Protein 9IYW (pdb70)

Foldseek 3Di:
DFQKKFFLFKFKQFQQQHTLVRVCVCQQVVAASKDAPDPVALLRIFRAGPDLFKAQCVQLVHDLQLSFLAQSLLRQLLQQLQQGLLQQLHALQVQAPAAEEEFAFDADQQQLVVVVVPDDPSNVLRRDPQSSFVVNCVSSNHDHHTGYDYLWQCRQQVSVQVQSVCQRVVSGQKYKGFYWFHDGHVVVSVVCVVVPQRDNNQALLFQAASLRHWHEIGIMMITMMHRPVVCVVVVTRGLWMFLFKDKDFQPPDPDQQQEHLVGLLVRLQVGCVSSVHALLQAAEEAELGGSHPRHNLSSLQSCLVGNQVVHPAAREYAYCCRRGIRNTSRRQVSSVSLVSSCLNVQKDGAHPSHDHGHPSRPRVSSRHHHRHHIDHTDRNLHKYKYWIAHSSGMIMITIMGHDPAWFQKAKQKFAAADLLLRLVRLVQLLVCCPDPQVVVDASLQNRLSNQRSYDLYQFMFIQMDRDSVRSSVVSNVSNCLEEEEQEDFVLADAQQCVLVLVGPVLLVVLLCVLQVLLLVLCLVPNLDPPDSDTLNCLRRPDPPDPSVVVCQQLLSVLSVSLSQLRSVQRRCVLQVHHHLEYEYFQSRNLSRQDVQPFFDSNLSSLLSNLLRSLQSVQDAQKWKKKWQAAQVVLCVVVVVDQKAWAAGLARGITMMIGGNVVSVVSQCVRVVVVIDMGIRPHRHRWQACSCVVCLVVSLVSLVPGATAFGPHWYQAQLVLETDGSVQSGHSVNSSNSRHHHRNLLSVLVRVVVVPNPEYEYRGAACPSQVSNVSSVYQYCAHVDRRVVSNCVRVSVCSSNPRPTSSSSSRPPDPHDNGRGRGRSRDMDGRHDPD

InterPro domains:
  IPR001227 Acyl transferase domain superfamily [G3DSA:3.40.366.10] (563-873)
  IPR001227 Acyl transferase domain superfamily [G3DSA:3.40.366.10] (1563-1871)
  IPR001227 Acyl transferase domain superfamily [G3DSA:3.40.366.10] (3069-3371)
  IPR001227 Acyl transferase domain superfamily [G3DSA:3.40.366.10] (4628-4938)
  IPR001227 Acyl transferase domain superfamily [G3DSA:3.40.366.10] (6189-6496)
  IPR006162 Phosphopantetheine attachment site [PS00012] (975-990)
  IPR006162 Phosphopantetheine attachment site [PS00012] (2472-2487)
  IPR006162 Phosphopantetheine attachment site [PS00012] (5591-5606)
  IPR006162 Phosphopantetheine attachment site [PS00012] (7355-7370)
  IPR009081 Phosphopantetheine binding ACP domain [PF00550] (949-1016)
  IPR009081 Phosphopantetheine binding ACP domain [PF00550] (2447-2513)
  IPR009081 Phosphopantetheine binding ACP domain [PF00550] (3993-4059)
  IPR009081 Phosphopantetheine binding ACP domain [PF00550] (5566-5632)
  IPR009081 Phosphopantetheine binding ACP domain [PF00550] (7330-7396)
  IPR009081 Phosphopantetheine binding ACP domain [PS50075] (945-1020)
  IPR009081 Phosphopantetheine binding ACP domain [PS50075] (2442-2517)
  IPR009081 Phosphopantetheine binding ACP domain [PS50075] (3988-4063)
  IPR009081 Phosphopantetheine binding ACP domain [PS50075] (5561-5636)
  IPR009081 Phosphopantetheine binding ACP domain [PS50075] (7325-7400)
  IPR013968 Polyketide synthase-like, ketoreductase domain [PF08659] (2160-2337)

Solvent-accessible surface area: 31898 Å² total; per-residue (Å²): 117,25,51,45,0,0,0,0,0,13,3,0,22,3,0,110,1,56,13,50,110,69,0,14,108,13,0,43,107,24,35,46,1,18,49,122,57,40,110,102,76,34,34,157,62,0,1,22,13,117,128,14,12,29,1,14,5,57,12,39,69,18,54,94,189,40,0,24,8,0,8,3,2,1,5,13,1,5,6,0,3,33,18,0,0,2,17,1,12,30,33,3,75,95,16,162,89,42,23,0,0,1,3,0,0,0,32,34,48,4,0,5,50,23,62,174,166,147,135,61,149,37,8,147,55,0,18,99,61,35,32,0,0,54,25,1,11,187,57,14,25,13,133,9,32,34,78,37,26,78,34,18,22,0,0,0,0,9,0,0,30,56,0,0,50,0,4,42,158,61,84,3,56,5,0,0,0,0,0,0,2,3,10,27,4,68,39,14,19,143,112,21,46,93,140,58,19,18,0,86,71,0,39,0,13,1,0,0,49,114,1,36,6,22,1,16,0,0,0,0,0,1,0,0,0,9,12,28,166,92,0,99,88,73,60,23,63,12,13,0,6,0,39,0,4,5,47,40,74,11,48,141,29,135,80,144,50,24,38,19,88,182,11,4,38,66,4,6,66,129,0,9,175,76,13,61,17,69,35,57,74,0,8,0,0,2,3,19,0,13,0,34,133,90,17,2,23,34,6,0,32,1,3,3,50,29,0,1,107,41,28,125,73,63,0,9,0,0,0,3,8,0,0,1,1,4,1,18,0,0,3,2,1,1,4,0,0,0,0,2,21,0,1,106,108,117,74,12,0,13,4,28,33,30,75,77,68,9,118,98,5,72,28,143,90,26,30,5,97,3,4,91,96,34,29,108,19,80,89,97,107,1,9,0,0,0,5,0,19,8,114,44,1,28,2,0,0,0,0,0,8,11,40,120,137,29,26,88,23,7,1,0,3,6,7,0,97,37,68,83,1,19,96,51,28,0,26,102,7,0,58,44,0,52,32,115,36,0,125,158,12,35,34,15,14,0,1,56,0,12,7,35,3,27,28,53,14,99,96,44,17,36,13,39,2,78,64,28,98,82,0,8,59,40,0,110,68,52,30,122,150,10,0,0,3,0,0,6,48,59,8,26,96,30,11,0,0,128,74,0,55,69,36,17,110,61,0,16,129,11,0,53,112,3,4,42,52,0,37,71,43,2,29,79,99,46,12,16,176,72,31,87,39,25,0,77,98,1,0,22,22,60,155,62,49,108,56,11,115,28,3,64,92,3,0,0,2,0,0,0,0,2,0,0,1,4,0,0,14,91,2,4,72,40,11,11,1,116,7,49,8,0,2,1,26,9,2,0,0,0,0,0,0,16,6,0,16,1,3,65,33,43,15,0,0,107,0,0,8,8,2,0,70,22,2,41,86,22,108,99,43,14,1,14,3,21,2,40,0,28,58,128,55,0,41,57,39,31,90,70,144,132,38,16,32,1,5,11,12,1,99,114,23,0,9,0,0,0,22,85,121,24,0,64,103,5,5,106,71,3,49,69,107,66,49,177,50,152,112,35,206,45,56,12,1,13,10,0,33,62,0,75,92,5,36,131,64,0,12,124,38,0,166,67,21,86,29,85,59,34,184,36,55,1,0,0,2,13,58,2,18,72,10,62,52,102,54,0,32,52,38,115,7,1,23,89,3,0,66,68,22,2,57,2,18,64,1,12,41,126,0,52,75,60,42,11,71,25,18,3,1,0,0,9,14,22,74,6,3,66,23,7,122,90,61,69,34,8,4,5,3,147,291,104,40,2,16,56,0,0,4,48,4,2,10,90,11,2,46,126,49,36,101,8,64,5,60,32,17,5,86,79,58,119,41,51,52,22,64,13,40,34,6,2,18,53,99,63,142,19,58,29,171,176

Sequence (834 aa):
SDEPIAVIGLSCRLPKASGPQELWQLLDDGASAVTRVPADRGARWGGFLDRVDTFDAGFFGISPREAAAMDPQQRLVLELSWEALEGAGLVPATLRRDTGLGVFVGAARDDYATLYRRAVDHHAMTGLHRSLIANRISYALGAHGPSMVVDTGQSSSLVAVHLACESLRRGESDIALAGGVNLNIAAESARETAAFGGLSPDGQCFTFDARANGFVRGEGGGLVVLKTLRRALADGDLVHGVILASAVNNDGPSDTLTTPSRRAQESLLTRVYRRAGVTPTEVGYVELHGTGTKVGDPIEAAALGAVLGTGRDTPLPVGSIKTNIGHLEGAAGIAGLIKALLQLRRRRLVPSLNFSTPNPDIPLDALNLRVQQESAPWATPTLVAGVSSFGMGGTNCHVVVSAAPSGPALLPWVVSARSPQALRDQAGRLAAWADSPAGREASPVDIGWSLATSRTHFEYRAVVSGSDRDELVASLRALASRLGFLFSGQGSQRAGMGRELYGAFPVFAEAFDEVCGVLDALLGALPPSEGWAGSLREVMFAAEGTPDSELLDRTGFTQPALFAFEVALFRLLESWGVRPDFVAGHSVGEIAAAHVAGVLSLADACRLVAARGRLMQALPAGGAMVAVEASEEEVAAHLAGEEVGIAAVNGPRSVVVSGAEDAVEEVAEHFAGLGRRTRRLRVSHAFHSPLMDPMLEDFGRVVRGLTFDAPRLPVVSNLTGALASADELCTPEYWVRHVREAVRFADGVGWLAGLGVSTFVEIGPGGVLSALTQECGVVAAVRRRAEPVALLSAVGELFADGYPVDWTAYFAGWPAARVELPTYAFQRSRHWLEN

Organism: Streptomyces halstedii (NCBI:txid1944)

Structure (mmCIF, N/CA/C/O backbone):
data_9IYW
#
_entry.id   9IYW
#
_cell.length_a   76.065
_cell.length_b   76.065
_cell.length_c   352.970
_cell.angle_alpha   90.00
_cell.angle_beta   90.00
_cell.angle_gamma   120.00
#
_symmetry.space_group_name_H-M   'P 31 2 1'
#
loop_
_entity.id
_entity.type
_entity.pdbx_description
1 polymer 'Polyketide synthase,GfsA KSQ-AncAT chimeric protein'
2 non-polymer 'SODIUM ION'
3 water water
#
loop_
_atom_site.group_PDB
_atom_site.id
_atom_site.type_symbol
_atom_site.label_atom_id
_atom_site.label_alt_id
_atom_site.label_comp_id
_atom_site.label_asym_id
_atom_site.label_entity_id
_atom_site.label_seq_id
_atom_site.pdbx_PDB_ins_code
_atom_site.Cartn_x
_atom_site.Cartn_y
_atom_site.Cartn_z
_atom_site.occupancy
_atom_site.B_iso_or_equiv
_atom_site.auth_seq_id
_atom_site.auth_comp_id
_atom_site.auth_asym_id
_atom_site.auth_atom_id
_atom_site.pdbx_PDB_model_num
ATOM 1 N N . SER A 1 13 ? -5.441 -31.638 2.044 1.00 72.71 25 SER A N 1
ATOM 2 C CA . SER A 1 13 ? -6.260 -30.595 2.738 1.00 78.88 25 SER A CA 1
ATOM 3 C C . SER A 1 13 ? -6.776 -29.542 1.749 1.00 80.88 25 SER A C 1
ATOM 4 O O . SER A 1 13 ? -7.998 -29.367 1.663 1.00 80.65 25 SER A O 1
ATOM 7 N N . ASP A 1 14 ? -5.868 -28.844 1.065 1.00 80.26 26 ASP A N 1
ATOM 8 C CA . ASP A 1 14 ? -6.168 -27.806 0.034 1.00 77.32 26 ASP A CA 1
ATOM 9 C C . ASP A 1 14 ? -5.854 -28.335 -1.370 1.00 70.45 26 ASP A C 1
ATOM 10 O O . ASP A 1 14 ? -4.776 -28.984 -1.531 1.00 67.00 26 ASP A O 1
ATOM 15 N N . GLU A 1 15 ? -6.652 -27.978 -2.381 1.00 64.65 27 GLU A N 1
ATOM 16 C CA . GLU A 1 15 ? -6.304 -28.256 -3.802 1.00 64.28 27 GLU A CA 1
ATOM 17 C C . GLU A 1 15 ? -4.890 -27.734 -4.107 1.00 65.94 27 GLU A C 1
ATOM 18 O O . GLU A 1 15 ? -4.632 -26.541 -3.876 1.00 57.35 27 GLU A O 1
ATOM 24 N N . PRO A 1 16 ? -3.941 -28.568 -4.647 1.00 58.87 28 PRO A N 1
ATOM 25 C CA . PRO A 1 16 ? -2.602 -28.092 -4.997 1.00 53.43 28 PRO A CA 1
ATOM 26 C C . PRO A 1 16 ? -2.594 -27.159 -6.228 1.00 54.29 28 PRO A C 1
ATOM 27 O O . PRO A 1 16 ? -3.524 -27.164 -7.071 1.00 52.30 28 PRO A O 1
ATOM 31 N N . ILE A 1 17 ? -1.577 -26.297 -6.260 1.00 50.10 29 ILE A N 1
ATOM 32 C CA . ILE A 1 17 ? -1.482 -25.151 -7.210 1.00 53.32 29 ILE A CA 1
ATOM 33 C C . ILE A 1 17 ? -0.180 -25.298 -7.962 1.00 53.06 29 ILE A C 1
ATOM 34 O O . ILE A 1 17 ? 0.845 -25.439 -7.317 1.00 50.46 29 ILE A O 1
ATOM 39 N N . ALA A 1 18 ? -0.236 -25.309 -9.286 1.00 55.79 30 ALA A N 1
ATOM 40 C CA . ALA A 1 18 ? 0.971 -25.535 -10.083 1.00 53.18 30 ALA A CA 1
ATOM 41 C C . ALA A 1 18 ? 1.518 -24.160 -10.356 1.00 51.73 30 ALA A C 1
ATOM 42 O O . ALA A 1 18 ? 0.640 -23.264 -10.609 1.00 46.72 30 ALA A O 1
ATOM 44 N N . VAL A 1 19 ? 2.849 -24.026 -10.259 1.00 46.87 31 VAL A N 1
ATOM 45 C CA . VAL A 1 19 ? 3.623 -22.920 -10.876 1.00 46.93 31 VAL A CA 1
ATOM 46 C C . VAL A 1 19 ? 3.982 -23.341 -12.316 1.00 52.66 31 VAL A C 1
ATOM 47 O O . VAL A 1 19 ? 4.680 -24.339 -12.497 1.00 51.72 31 VAL A O 1
ATOM 51 N N . ILE A 1 20 ? 3.553 -22.604 -13.334 1.00 51.78 32 ILE A N 1
ATOM 52 C CA . ILE A 1 20 ? 3.715 -23.048 -14.746 1.00 45.02 32 ILE A CA 1
ATOM 53 C C . ILE A 1 20 ? 4.671 -22.077 -15.423 1.00 47.87 32 ILE A C 1
ATOM 54 O O . ILE A 1 20 ? 4.892 -22.171 -16.630 1.00 50.05 32 ILE A O 1
ATOM 59 N N . GLY A 1 21 ? 5.334 -21.260 -14.623 1.00 46.55 33 GLY A N 1
ATOM 60 C CA . GLY A 1 21 ? 6.120 -20.129 -15.127 1.00 45.92 33 GLY A CA 1
ATOM 61 C C . GLY A 1 21 ? 6.576 -19.179 -14.041 1.00 42.37 33 GLY A C 1
ATOM 62 O O . GLY A 1 21 ? 5.871 -19.041 -13.039 1.00 44.66 33 GLY A O 1
ATOM 63 N N . LEU A 1 22 ? 7.641 -18.443 -14.321 1.00 43.88 34 LEU A N 1
ATOM 64 C CA . LEU A 1 22 ? 8.226 -17.443 -13.418 1.00 48.13 34 LEU A CA 1
ATOM 65 C C . LEU A 1 22 ? 9.124 -16.469 -14.177 1.00 46.94 34 LEU A C 1
ATOM 66 O O . LEU A 1 22 ? 9.492 -16.741 -15.287 1.00 51.05 34 LEU A O 1
ATOM 71 N N . SER A 1 23 ? 9.446 -15.354 -13.549 1.00 45.39 35 SER A N 1
ATOM 72 C CA . SER A 1 23 ? 10.359 -14.317 -14.063 1.00 44.70 35 SER A CA 1
ATOM 73 C C . SER A 1 23 ? 10.956 -13.563 -12.860 1.00 44.04 35 SER A C 1
ATOM 74 O O . SER A 1 23 ? 10.335 -13.567 -11.746 1.00 41.65 35 SER A O 1
ATOM 77 N N . CYS A 1 24 ? 12.053 -12.857 -13.064 1.00 41.96 36 CYS A N 1
ATOM 78 C CA . CYS A 1 24 ? 12.776 -12.175 -11.980 1.00 42.56 36 CYS A CA 1
ATOM 79 C C . CYS A 1 24 ? 13.682 -11.112 -12.587 1.00 42.86 36 CYS A C 1
ATOM 80 O O . CYS A 1 24 ? 14.114 -11.253 -13.698 1.00 48.57 36 CYS A O 1
ATOM 83 N N . ARG A 1 25 ? 13.880 -10.036 -11.851 1.00 44.38 37 ARG A N 1
ATOM 84 C CA . ARG A 1 25 ? 14.902 -9.014 -12.109 1.00 44.05 37 ARG A CA 1
ATOM 85 C C . ARG A 1 25 ? 15.472 -8.754 -10.740 1.00 46.68 37 ARG A C 1
ATOM 86 O O . ARG A 1 25 ? 14.719 -8.269 -9.851 1.00 44.04 37 ARG A O 1
ATOM 94 N N . LEU A 1 26 ? 16.648 -9.327 -10.506 1.00 45.76 38 LEU A N 1
ATOM 95 C CA . LEU A 1 26 ? 17.316 -9.331 -9.183 1.00 46.39 38 LEU A CA 1
ATOM 96 C C . LEU A 1 26 ? 18.733 -8.817 -9.405 1.00 47.47 38 LEU A C 1
ATOM 97 O O . LEU A 1 26 ? 19.161 -8.778 -10.540 1.00 46.76 38 LEU A O 1
ATOM 102 N N . PRO A 1 27 ? 19.476 -8.387 -8.358 1.00 53.66 39 PRO A N 1
ATOM 103 C CA . PRO A 1 27 ? 20.869 -7.915 -8.504 1.00 54.18 39 PRO A CA 1
ATOM 104 C C . PRO A 1 27 ? 21.744 -8.994 -9.148 1.00 55.72 39 PRO A C 1
ATOM 105 O O . PRO A 1 27 ? 21.627 -10.149 -8.745 1.00 51.37 39 PRO A O 1
ATOM 109 N N . LYS A 1 28 ? 22.416 -8.606 -10.240 1.00 58.03 40 LYS A N 1
ATOM 110 C CA . LYS A 1 28 ? 23.214 -9.483 -11.132 1.00 60.39 40 LYS A CA 1
ATOM 111 C C . LYS A 1 28 ? 22.435 -10.713 -11.585 1.00 61.56 40 LYS A C 1
ATOM 112 O O . LYS A 1 28 ? 23.069 -11.748 -11.768 1.00 62.77 40 LYS A O 1
ATOM 118 N N . ALA A 1 29 ? 21.123 -10.654 -11.745 1.00 57.92 41 ALA A N 1
ATOM 119 C CA . ALA A 1 29 ? 20.395 -11.841 -12.231 1.00 58.98 41 ALA A CA 1
ATOM 120 C C . ALA A 1 29 ? 19.124 -11.386 -12.921 1.00 61.73 41 ALA A C 1
ATOM 121 O O . ALA A 1 29 ? 18.077 -11.232 -12.253 1.00 62.31 41 ALA A O 1
ATOM 123 N N . SER A 1 30 ? 19.242 -11.129 -14.207 1.00 57.97 42 SER A N 1
ATOM 124 C CA . SER A 1 30 ? 18.224 -10.352 -14.942 1.00 58.04 42 SER A CA 1
ATOM 125 C C . SER A 1 30 ? 17.233 -11.318 -15.548 1.00 54.13 42 SER A C 1
ATOM 126 O O . SER A 1 30 ? 16.440 -10.841 -16.301 1.00 57.82 42 SER A O 1
ATOM 129 N N . GLY A 1 31 ? 17.280 -12.581 -15.135 1.00 48.95 43 GLY A N 1
ATOM 130 C CA . GLY A 1 31 ? 16.337 -13.657 -15.464 1.00 49.37 43 GLY A CA 1
ATOM 131 C C . GLY A 1 31 ? 16.691 -14.902 -14.652 1.00 47.61 43 GLY A C 1
ATOM 132 O O . GLY A 1 31 ? 17.702 -14.917 -13.972 1.00 52.08 43 GLY A O 1
ATOM 133 N N . PRO A 1 32 ? 15.919 -15.999 -14.758 1.00 47.73 44 PRO A N 1
ATOM 134 C CA . PRO A 1 32 ? 16.159 -17.234 -13.986 1.00 53.33 44 PRO A CA 1
ATOM 135 C C . PRO A 1 32 ? 17.407 -18.111 -14.277 1.00 58.25 44 PRO A C 1
ATOM 136 O O . PRO A 1 32 ? 17.895 -18.802 -13.418 1.00 58.39 44 PRO A O 1
ATOM 140 N N . GLN A 1 33 ? 17.850 -18.162 -15.522 1.00 58.83 45 GLN A N 1
ATOM 141 C CA . GLN A 1 33 ? 19.142 -18.794 -15.885 1.00 58.76 45 GLN A CA 1
ATOM 142 C C . GLN A 1 33 ? 20.249 -17.989 -15.195 1.00 54.74 45 GLN A C 1
ATOM 143 O O . GLN A 1 33 ? 20.982 -18.504 -14.342 1.00 51.93 45 GLN A O 1
ATOM 149 N N . GLU A 1 34 ? 20.295 -16.695 -15.410 1.00 56.40 46 GLU A N 1
ATOM 150 C CA . GLU A 1 34 ? 21.312 -15.901 -14.710 1.00 57.40 46 GLU A CA 1
ATOM 151 C C . GLU A 1 34 ? 21.228 -16.091 -13.199 1.00 68.78 46 GLU A C 1
ATOM 152 O O . GLU A 1 34 ? 22.320 -16.040 -12.545 1.00 67.01 46 GLU A O 1
ATOM 158 N N . LEU A 1 35 ? 20.004 -16.154 -12.649 1.00 62.68 47 LEU A N 1
ATOM 159 C CA . LEU A 1 35 ? 19.845 -16.240 -11.174 1.00 61.66 47 LEU A CA 1
ATOM 160 C C . LEU A 1 35 ? 20.524 -17.543 -10.756 1.00 56.92 47 LEU A C 1
ATOM 161 O O . LEU A 1 35 ? 21.253 -17.501 -9.786 1.00 55.59 47 LEU A O 1
ATOM 166 N N . TRP A 1 36 ? 20.278 -18.640 -11.461 1.00 62.63 48 TRP A N 1
ATOM 167 C CA . TRP A 1 36 ? 20.869 -19.957 -11.111 1.00 67.78 48 TRP A CA 1
ATOM 168 C C . TRP A 1 36 ? 22.402 -19.882 -11.112 1.00 65.39 48 TRP A C 1
ATOM 169 O O . TRP A 1 36 ? 22.974 -20.338 -10.140 1.00 63.60 48 TRP A O 1
ATOM 180 N N . GLN A 1 37 ? 22.982 -19.155 -12.066 1.00 71.42 49 GLN A N 1
ATOM 181 C CA . GLN A 1 37 ? 24.447 -18.988 -12.287 1.00 74.66 49 GLN A CA 1
ATOM 182 C C . GLN A 1 37 ? 25.013 -18.190 -11.114 1.00 70.46 49 GLN A C 1
ATOM 183 O O . GLN A 1 37 ? 26.075 -18.536 -10.597 1.00 63.06 49 GLN A O 1
ATOM 189 N N . LEU A 1 38 ? 24.284 -17.214 -10.610 1.00 63.66 50 LEU A N 1
ATOM 190 C CA . LEU A 1 38 ? 24.765 -16.477 -9.427 1.00 62.48 50 LEU A CA 1
ATOM 191 C C . LEU A 1 38 ? 24.759 -17.376 -8.179 1.00 60.37 50 LEU A C 1
ATOM 192 O O . LEU A 1 38 ? 25.749 -17.392 -7.416 1.00 63.59 50 LEU A O 1
ATOM 197 N N . LEU A 1 39 ? 23.668 -18.099 -7.969 1.00 62.02 51 LEU A N 1
ATOM 198 C CA . LEU A 1 39 ? 23.437 -18.922 -6.755 1.00 63.35 51 LEU A CA 1
ATOM 199 C C . LEU A 1 39 ? 24.344 -20.163 -6.843 1.00 68.18 51 LEU A C 1
ATOM 200 O O . LEU A 1 39 ? 24.822 -20.639 -5.809 1.00 69.78 51 LEU A O 1
ATOM 205 N N . ASP A 1 40 ? 24.471 -20.753 -8.030 1.00 65.91 52 ASP A N 1
ATOM 206 C CA . ASP A 1 40 ? 25.222 -22.028 -8.155 1.00 70.81 52 ASP A CA 1
ATOM 207 C C . ASP A 1 40 ? 26.703 -21.737 -7.962 1.00 65.20 52 ASP A C 1
ATOM 208 O O . ASP A 1 40 ? 27.329 -22.514 -7.269 1.00 63.80 52 ASP A O 1
ATOM 213 N N . ASP A 1 41 ? 27.170 -20.584 -8.432 1.00 62.97 53 ASP A N 1
ATOM 214 C CA . ASP A 1 41 ? 28.572 -20.127 -8.277 1.00 62.69 53 ASP A CA 1
ATOM 215 C C . ASP A 1 41 ? 28.853 -19.716 -6.839 1.00 63.32 53 ASP A C 1
ATOM 216 O O . ASP A 1 41 ? 30.010 -19.312 -6.574 1.00 63.52 53 ASP A O 1
ATOM 221 N N . GLY A 1 42 ? 27.844 -19.742 -5.944 1.00 66.07 54 GLY A N 1
ATOM 222 C CA . GLY A 1 42 ? 27.997 -19.241 -4.565 1.00 56.39 54 GLY A CA 1
ATOM 223 C C . GLY A 1 42 ? 28.484 -17.796 -4.544 1.00 57.92 54 GLY A C 1
ATOM 224 O O . GLY A 1 42 ? 29.176 -17.443 -3.600 1.00 57.69 54 GLY A O 1
ATOM 225 N N . ALA A 1 43 ? 28.094 -16.958 -5.515 1.00 59.00 55 ALA A N 1
ATOM 226 C CA . ALA A 1 43 ? 28.471 -15.525 -5.638 1.00 58.64 55 ALA A CA 1
ATOM 227 C C . ALA A 1 43 ? 27.501 -14.552 -4.924 1.00 59.64 55 ALA A C 1
ATOM 228 O O . ALA A 1 43 ? 26.281 -14.828 -4.851 1.00 65.06 55 ALA A O 1
ATOM 230 N N . SER A 1 44 ? 28.048 -13.409 -4.483 1.00 59.77 56 SER A N 1
ATOM 231 C CA . SER A 1 44 ? 27.375 -12.230 -3.905 1.00 65.33 56 SER A CA 1
ATOM 232 C C . SER A 1 44 ? 27.047 -11.287 -5.049 1.00 68.36 56 SER A C 1
ATOM 233 O O . SER A 1 44 ? 27.942 -11.078 -5.899 1.00 62.25 56 SER A O 1
ATOM 236 N N . ALA A 1 45 ? 25.839 -10.710 -5.024 1.00 59.54 57 ALA A N 1
ATOM 237 C CA . ALA A 1 45 ? 25.439 -9.592 -5.899 1.00 55.38 57 ALA A CA 1
ATOM 238 C C . ALA A 1 45 ? 25.498 -8.279 -5.121 1.00 56.44 57 ALA A C 1
ATOM 239 O O . ALA A 1 45 ? 25.205 -7.224 -5.703 1.00 63.90 57 ALA A O 1
ATOM 241 N N . VAL A 1 46 ? 25.806 -8.325 -3.830 1.00 57.60 58 VAL A N 1
ATOM 242 C CA . VAL A 1 46 ? 25.875 -7.089 -3.010 1.00 62.67 58 VAL A CA 1
ATOM 243 C C . VAL A 1 46 ? 27.087 -6.301 -3.474 1.00 62.34 58 VAL A C 1
ATOM 244 O O . VAL A 1 46 ? 28.098 -6.933 -3.666 1.00 70.75 58 VAL A O 1
ATOM 248 N N . THR A 1 47 ? 26.965 -4.977 -3.561 1.00 64.28 59 THR A N 1
ATOM 249 C CA . THR A 1 47 ? 27.993 -4.033 -4.066 1.00 64.79 59 THR A CA 1
ATOM 250 C C . THR A 1 47 ? 27.799 -2.705 -3.368 1.00 63.97 59 THR A C 1
ATOM 251 O O . THR A 1 47 ? 26.975 -2.665 -2.481 1.00 68.09 59 THR A O 1
ATOM 255 N N . ARG A 1 48 ? 28.530 -1.682 -3.812 1.00 72.49 60 ARG A N 1
ATOM 256 C CA . ARG A 1 48 ? 28.466 -0.272 -3.346 1.00 75.80 60 ARG A CA 1
ATOM 257 C C . ARG A 1 48 ? 27.473 0.494 -4.212 1.00 73.89 60 ARG A C 1
ATOM 258 O O . ARG A 1 48 ? 27.373 0.178 -5.395 1.00 74.27 60 ARG A O 1
ATOM 266 N N . VAL A 1 49 ? 26.803 1.491 -3.654 1.00 75.55 61 VAL A N 1
ATOM 267 C CA . VAL A 1 49 ? 25.802 2.328 -4.388 1.00 76.69 61 VAL A CA 1
ATOM 268 C C . VAL A 1 49 ? 26.419 2.793 -5.701 1.00 79.09 61 VAL A C 1
ATOM 269 O O . VAL A 1 49 ? 27.336 3.600 -5.693 1.00 87.56 61 VAL A O 1
ATOM 273 N N . PRO A 1 50 ? 25.930 2.320 -6.867 1.00 80.30 62 PRO A N 1
ATOM 274 C CA . PRO A 1 50 ? 26.397 2.836 -8.154 1.00 81.94 62 PRO A CA 1
ATOM 275 C C . PRO A 1 50 ? 26.385 4.368 -8.290 1.00 84.84 62 PRO A C 1
ATOM 276 O O . PRO A 1 50 ? 25.491 5.021 -7.733 1.00 81.94 62 PRO A O 1
ATOM 280 N N . ALA A 1 51 ? 27.413 4.871 -8.990 1.00 89.72 63 ALA A N 1
ATOM 281 C CA . ALA A 1 51 ? 27.499 6.142 -9.761 1.00 94.59 63 ALA A CA 1
ATOM 282 C C . ALA A 1 51 ? 26.145 6.859 -9.881 1.00 89.95 63 ALA A C 1
ATOM 283 O O . ALA A 1 51 ? 25.925 7.844 -9.117 1.00 86.27 63 ALA A O 1
ATOM 285 N N . ASP A 1 52 ? 25.283 6.404 -10.801 1.00 90.14 64 ASP A N 1
ATOM 286 C CA . ASP A 1 52 ? 23.988 7.062 -11.148 1.00 90.43 64 ASP A CA 1
ATOM 287 C C . ASP A 1 52 ? 23.163 7.361 -9.881 1.00 90.86 64 ASP A C 1
ATOM 288 O O . ASP A 1 52 ? 22.413 8.357 -9.892 1.00 96.88 64 ASP A O 1
ATOM 293 N N . ARG A 1 53 ? 23.271 6.540 -8.831 1.00 82.02 65 ARG A N 1
ATOM 294 C CA . ARG A 1 53 ? 22.302 6.526 -7.699 1.00 79.42 65 ARG A CA 1
ATOM 295 C C . ARG A 1 53 ? 22.760 7.586 -6.678 1.00 81.64 65 ARG A C 1
ATOM 296 O O . ARG A 1 53 ? 22.847 7.268 -5.472 1.00 85.21 65 ARG A O 1
ATOM 304 N N . GLY A 1 70 ? 26.154 1.387 6.922 1.00 74.00 82 GLY A N 1
ATOM 305 C CA . GLY A 1 70 ? 25.765 0.107 6.285 1.00 77.58 82 GLY A CA 1
ATOM 306 C C . GLY A 1 70 ? 24.983 0.267 4.968 1.00 81.68 82 GLY A C 1
ATOM 307 O O . GLY A 1 70 ? 24.756 -0.806 4.243 1.00 70.26 82 GLY A O 1
ATOM 308 N N . ALA A 1 71 ? 24.613 1.529 4.667 1.00 74.58 83 ALA A N 1
ATOM 309 C CA . ALA A 1 71 ? 23.736 2.024 3.579 1.00 76.35 83 ALA A CA 1
ATOM 310 C C . ALA A 1 71 ? 24.563 2.569 2.403 1.00 80.53 83 ALA A C 1
ATOM 311 O O . ALA A 1 71 ? 24.012 3.253 1.526 1.00 76.02 83 ALA A O 1
ATOM 313 N N . ARG A 1 72 ? 25.866 2.348 2.390 1.00 81.29 84 ARG A N 1
ATOM 314 C CA . ARG A 1 72 ? 26.638 2.596 1.156 1.00 81.19 84 ARG A CA 1
ATOM 315 C C . ARG A 1 72 ? 26.821 1.225 0.481 1.00 74.98 84 ARG A C 1
ATOM 316 O O . ARG A 1 72 ? 27.565 1.153 -0.494 1.00 83.26 84 ARG A O 1
ATOM 324 N N . TRP A 1 73 ? 26.141 0.179 0.959 1.00 66.05 85 TRP A N 1
ATOM 325 C CA . TRP A 1 73 ? 26.061 -1.165 0.315 1.00 68.06 85 TRP A CA 1
ATOM 326 C C . TRP A 1 73 ? 24.594 -1.529 -0.058 1.00 62.20 85 TRP A C 1
ATOM 327 O O . TRP A 1 73 ? 23.647 -1.090 0.617 1.00 56.37 85 TRP A O 1
ATOM 338 N N . GLY A 1 74 ? 24.433 -2.408 -1.039 1.00 58.76 86 GLY A N 1
ATOM 339 C CA . GLY A 1 74 ? 23.152 -3.037 -1.379 1.00 60.08 86 GLY A CA 1
ATOM 340 C C . GLY A 1 74 ? 23.288 -3.954 -2.564 1.00 58.17 86 GLY A C 1
ATOM 341 O O . GLY A 1 74 ? 24.317 -3.892 -3.218 1.00 62.35 86 GLY A O 1
ATOM 342 N N . GLY A 1 75 ? 22.293 -4.801 -2.814 1.00 62.01 87 GLY A N 1
ATOM 343 C CA . GLY A 1 75 ? 22.062 -5.446 -4.125 1.00 58.97 87 GLY A CA 1
ATOM 344 C C . GLY A 1 75 ? 21.279 -4.490 -5.027 1.00 60.61 87 GLY A C 1
ATOM 345 O O . GLY A 1 75 ? 20.116 -4.114 -4.637 1.00 55.83 87 GLY A O 1
ATOM 346 N N . PHE A 1 76 ? 21.883 -4.060 -6.144 1.00 55.36 88 PHE A N 1
ATOM 347 C CA . PHE A 1 76 ? 21.266 -3.118 -7.106 1.00 56.11 88 PHE A CA 1
ATOM 348 C C . PHE A 1 76 ? 21.058 -3.820 -8.441 1.00 56.44 88 PHE A C 1
ATOM 349 O O . PHE A 1 76 ? 21.782 -4.746 -8.795 1.00 57.03 88 PHE A O 1
ATOM 357 N N . LEU A 1 77 ? 19.991 -3.433 -9.135 1.00 53.21 89 LEU A N 1
ATOM 358 C CA . LEU A 1 77 ? 19.839 -3.708 -10.575 1.00 51.27 89 LEU A CA 1
ATOM 359 C C . LEU A 1 77 ? 20.846 -2.841 -11.348 1.00 48.83 89 LEU A C 1
ATOM 360 O O . LEU A 1 77 ? 21.238 -1.774 -10.829 1.00 50.30 89 LEU A O 1
ATOM 365 N N . ASP A 1 78 ? 21.130 -3.194 -12.587 1.00 54.94 90 ASP A N 1
ATOM 366 C CA . ASP A 1 78 ? 22.158 -2.495 -13.423 1.00 65.73 90 ASP A CA 1
ATOM 367 C C . ASP A 1 78 ? 21.718 -1.041 -13.676 1.00 66.65 90 ASP A C 1
ATOM 368 O O . ASP A 1 78 ? 22.530 -0.080 -13.416 1.00 65.97 90 ASP A O 1
ATOM 373 N N . ARG A 1 79 ? 20.493 -0.904 -14.178 1.00 61.46 91 ARG A N 1
ATOM 374 C CA . ARG A 1 79 ? 19.753 0.357 -14.398 1.00 61.44 91 ARG A CA 1
ATOM 375 C C . ARG A 1 79 ? 18.370 0.263 -13.688 1.00 54.94 91 ARG A C 1
ATOM 376 O O . ARG A 1 79 ? 17.784 -0.824 -13.578 1.00 55.05 91 ARG A O 1
ATOM 384 N N . VAL A 1 80 ? 17.835 1.332 -13.153 1.00 52.41 92 VAL A N 1
ATOM 385 C CA . VAL A 1 80 ? 16.403 1.321 -12.775 1.00 51.30 92 VAL A CA 1
ATOM 386 C C . VAL A 1 80 ? 15.690 2.325 -13.643 1.00 48.48 92 VAL A C 1
ATOM 387 O O . VAL A 1 80 ? 14.487 2.440 -13.484 1.00 51.82 92 VAL A O 1
ATOM 391 N N . ASP A 1 81 ? 16.401 2.998 -14.531 1.00 43.59 93 ASP A N 1
ATOM 392 C CA . ASP A 1 81 ? 15.816 4.157 -15.235 1.00 45.78 93 ASP A CA 1
ATOM 393 C C . ASP A 1 81 ? 15.356 3.711 -16.610 1.00 41.23 93 ASP A C 1
ATOM 394 O O . ASP A 1 81 ? 14.759 4.512 -17.287 1.00 43.38 93 ASP A O 1
ATOM 399 N N . THR A 1 82 ? 15.659 2.496 -17.063 1.00 43.54 94 THR A N 1
ATOM 400 C CA . THR A 1 82 ? 15.420 2.170 -18.481 1.00 43.21 94 THR A CA 1
ATOM 401 C C . THR A 1 82 ? 14.185 1.279 -18.595 1.00 43.19 94 THR A C 1
ATOM 402 O O . THR A 1 82 ? 13.889 0.594 -17.672 1.00 45.67 94 THR A O 1
ATOM 406 N N . PHE A 1 83 ? 13.452 1.397 -19.673 1.00 44.13 95 PHE A N 1
ATOM 407 C CA . PHE A 1 83 ? 12.165 0.689 -19.931 1.00 45.48 95 PHE A CA 1
ATOM 408 C C . PHE A 1 83 ? 11.921 0.755 -21.422 1.00 42.01 95 PHE A C 1
ATOM 409 O O . PHE A 1 83 ? 12.225 1.817 -22.011 1.00 43.54 95 PHE A O 1
ATOM 417 N N . ASP A 1 84 ? 11.252 -0.261 -21.949 1.00 41.05 96 ASP A N 1
ATOM 418 C CA . ASP A 1 84 ? 10.736 -0.318 -23.328 1.00 41.31 96 ASP A CA 1
ATOM 419 C C . ASP A 1 84 ? 9.241 0.121 -23.289 1.00 46.81 96 ASP A C 1
ATOM 420 O O . ASP A 1 84 ? 8.341 -0.716 -23.353 1.00 44.26 96 ASP A O 1
ATOM 425 N N . ALA A 1 85 ? 9.032 1.433 -23.324 1.00 44.69 97 ALA A N 1
ATOM 426 C CA . ALA A 1 85 ? 7.739 2.134 -23.200 1.00 45.33 97 ALA A CA 1
ATOM 427 C C . ALA A 1 85 ? 6.939 1.836 -24.468 1.00 42.08 97 ALA A C 1
ATOM 428 O O . ALA A 1 85 ? 5.735 1.474 -24.360 1.00 44.52 97 ALA A O 1
ATOM 430 N N . GLY A 1 86 ? 7.682 1.880 -25.582 1.00 40.28 98 GLY A N 1
ATOM 431 C CA . GLY A 1 86 ? 7.285 1.601 -26.960 1.00 43.28 98 GLY A CA 1
ATOM 432 C C . GLY A 1 86 ? 6.609 0.259 -27.051 1.00 45.80 98 GLY A C 1
ATOM 433 O O . GLY A 1 86 ? 5.471 0.239 -27.517 1.00 41.94 98 GLY A O 1
ATOM 434 N N . PHE A 1 87 ? 7.193 -0.773 -26.440 1.00 42.91 99 PHE A N 1
ATOM 435 C CA . PHE A 1 87 ? 6.623 -2.139 -26.484 1.00 45.15 99 PHE A CA 1
ATOM 436 C C . PHE A 1 87 ? 5.216 -2.171 -25.862 1.00 46.53 99 PHE A C 1
ATOM 437 O O . PHE A 1 87 ? 4.353 -2.827 -26.414 1.00 46.32 99 PHE A O 1
ATOM 445 N N . PHE A 1 88 ? 4.997 -1.506 -24.723 1.00 48.49 100 PHE A N 1
ATOM 446 C CA . PHE A 1 88 ? 3.701 -1.482 -23.977 1.00 44.18 100 PHE A CA 1
ATOM 447 C C . PHE A 1 88 ? 2.799 -0.347 -24.481 1.00 48.38 100 PHE A C 1
ATOM 448 O O . PHE A 1 88 ? 1.745 -0.147 -23.917 1.00 48.86 100 PHE A O 1
ATOM 456 N N . GLY A 1 89 ? 3.156 0.361 -25.540 1.00 48.81 101 GLY A N 1
ATOM 457 C CA . GLY A 1 89 ? 2.310 1.454 -26.048 1.00 45.66 101 GLY A CA 1
ATOM 458 C C . GLY A 1 89 ? 2.242 2.624 -25.095 1.00 48.19 101 GLY A C 1
ATOM 459 O O . GLY A 1 89 ? 1.260 3.373 -25.145 1.00 51.65 101 GLY A O 1
ATOM 460 N N . ILE A 1 90 ? 3.259 2.814 -24.254 1.00 44.62 102 ILE A N 1
ATOM 461 C CA . ILE A 1 90 ? 3.267 3.920 -23.286 1.00 44.26 102 ILE A CA 1
ATOM 462 C C . ILE A 1 90 ? 4.190 4.971 -23.880 1.00 45.56 102 ILE A C 1
ATOM 463 O O . ILE A 1 90 ? 5.378 4.620 -24.148 1.00 44.33 102 ILE A O 1
ATOM 468 N N . SER A 1 91 ? 3.715 6.211 -23.849 1.00 40.78 103 SER A N 1
ATOM 469 C CA . SER A 1 91 ? 4.390 7.403 -24.360 1.00 48.38 103 SER A CA 1
ATOM 470 C C . SER A 1 91 ? 5.575 7.695 -23.469 1.00 49.75 103 SER A C 1
ATOM 471 O O . SER A 1 91 ? 5.497 7.516 -22.275 1.00 56.35 103 SER A O 1
ATOM 474 N N . PRO A 1 92 ? 6.648 8.275 -24.002 1.00 50.64 104 PRO A N 1
ATOM 475 C CA . PRO A 1 92 ? 7.791 8.628 -23.164 1.00 52.71 104 PRO A CA 1
ATOM 476 C C . PRO A 1 92 ? 7.428 9.529 -21.987 1.00 50.98 104 PRO A C 1
ATOM 477 O O . PRO A 1 92 ? 8.123 9.424 -20.956 1.00 48.56 104 PRO A O 1
ATOM 481 N N . ARG A 1 93 ? 6.425 10.389 -22.155 1.00 48.46 105 ARG A N 1
ATOM 482 C CA . ARG A 1 93 ? 6.017 11.328 -21.084 1.00 51.39 105 ARG A CA 1
ATOM 483 C C . ARG A 1 93 ? 5.209 10.564 -20.025 1.00 48.80 105 ARG A C 1
ATOM 484 O O . ARG A 1 93 ? 5.419 10.817 -18.860 1.00 47.05 105 ARG A O 1
ATOM 492 N N . GLU A 1 94 ? 4.283 9.675 -20.397 1.00 46.12 106 GLU A N 1
ATOM 493 C CA . GLU A 1 94 ? 3.663 8.801 -19.377 1.00 44.06 106 GLU A CA 1
ATOM 494 C C . GLU A 1 94 ? 4.781 8.022 -18.662 1.00 39.40 106 GLU A C 1
ATOM 495 O O . GLU A 1 94 ? 4.762 7.961 -17.446 1.00 40.29 106 GLU A O 1
ATOM 501 N N . ALA A 1 95 ? 5.740 7.485 -19.399 1.00 42.09 107 ALA A N 1
ATOM 502 C CA . ALA A 1 95 ? 6.801 6.587 -18.889 1.00 45.34 107 ALA A CA 1
ATOM 503 C C . ALA A 1 95 ? 7.671 7.352 -17.882 1.00 45.45 107 ALA A C 1
ATOM 504 O O . ALA A 1 95 ? 7.926 6.815 -16.771 1.00 43.68 107 ALA A O 1
ATOM 506 N N . ALA A 1 96 ? 7.923 8.642 -18.107 1.00 47.97 108 ALA A N 1
ATOM 507 C CA . ALA A 1 96 ? 8.833 9.417 -17.237 1.00 50.91 108 ALA A CA 1
ATOM 508 C C . ALA A 1 96 ? 8.184 9.673 -15.860 1.00 48.16 108 ALA A C 1
ATOM 509 O O . ALA A 1 96 ? 8.876 9.722 -14.850 1.00 50.32 108 ALA A O 1
ATOM 511 N N . ALA A 1 97 ? 6.884 9.867 -15.833 1.00 47.24 109 ALA A N 1
ATOM 512 C CA . ALA A 1 97 ? 6.078 10.116 -14.613 1.00 44.34 109 ALA A CA 1
ATOM 513 C C . ALA A 1 97 ? 5.686 8.798 -13.925 1.00 44.32 109 ALA A C 1
ATOM 514 O O . ALA A 1 97 ? 5.130 8.829 -12.810 1.00 45.56 109 ALA A O 1
ATOM 516 N N . MET A 1 98 ? 6.053 7.663 -14.518 1.00 45.05 110 MET A N 1
ATOM 517 C CA . MET A 1 98 ? 5.626 6.328 -14.030 1.00 44.04 110 MET A CA 1
ATOM 518 C C . MET A 1 98 ? 6.669 5.758 -13.078 1.00 43.16 110 MET A C 1
ATOM 519 O O . MET A 1 98 ? 7.842 5.617 -13.476 1.00 42.24 110 MET A O 1
ATOM 524 N N . ASP A 1 99 ? 6.242 5.323 -11.891 1.00 42.51 111 ASP A N 1
ATOM 525 C CA . ASP A 1 99 ? 7.101 4.559 -10.962 1.00 41.08 111 ASP A CA 1
ATOM 526 C C . ASP A 1 99 ? 7.845 3.456 -11.697 1.00 41.33 111 ASP A C 1
ATOM 527 O O . ASP A 1 99 ? 7.225 2.591 -12.319 1.00 40.67 111 ASP A O 1
ATOM 532 N N . PRO A 1 100 ? 9.196 3.406 -11.642 1.00 41.04 112 PRO A N 1
ATOM 533 C CA . PRO A 1 100 ? 9.922 2.277 -12.203 1.00 38.03 112 PRO A CA 1
ATOM 534 C C . PRO A 1 100 ? 9.425 0.898 -11.750 1.00 39.23 112 PRO A C 1
ATOM 535 O O . PRO A 1 100 ? 9.642 -0.096 -12.420 1.00 39.45 112 PRO A O 1
ATOM 539 N N . GLN A 1 101 ? 8.787 0.814 -10.593 1.00 39.35 113 GLN A N 1
ATOM 540 C CA . GLN A 1 101 ? 8.285 -0.492 -10.090 1.00 40.47 113 GLN A CA 1
ATOM 541 C C . GLN A 1 101 ? 7.127 -0.937 -10.988 1.00 38.52 113 GLN A C 1
ATOM 542 O O . GLN A 1 101 ? 6.929 -2.147 -11.156 1.00 36.78 113 GLN A O 1
ATOM 548 N N . GLN A 1 102 ? 6.347 0.001 -11.512 1.00 34.95 114 GLN A N 1
ATOM 549 C CA . GLN A 1 102 ? 5.193 -0.365 -12.384 1.00 38.13 114 GLN A CA 1
ATOM 550 C C . GLN A 1 102 ? 5.777 -0.847 -13.712 1.00 38.44 114 GLN A C 1
ATOM 551 O O . GLN A 1 102 ? 5.335 -1.856 -14.300 1.00 35.85 114 GLN A O 1
ATOM 557 N N . ARG A 1 103 ? 6.809 -0.149 -14.161 1.00 41.53 115 ARG A N 1
ATOM 558 C CA . ARG A 1 103 ? 7.500 -0.449 -15.425 1.00 42.00 115 ARG A CA 1
ATOM 559 C C . ARG A 1 103 ? 8.090 -1.857 -15.328 1.00 40.92 115 ARG A C 1
ATOM 560 O O . ARG A 1 103 ? 7.876 -2.655 -16.229 1.00 43.54 115 ARG A O 1
ATOM 568 N N . LEU A 1 104 ? 8.765 -2.138 -14.248 1.00 41.10 116 LEU A N 1
ATOM 569 C CA . LEU A 1 104 ? 9.433 -3.435 -14.035 1.00 40.52 116 LEU A CA 1
ATOM 570 C C . LEU A 1 104 ? 8.381 -4.543 -13.980 1.00 42.90 116 LEU A C 1
ATOM 571 O O . LEU A 1 104 ? 8.626 -5.610 -14.560 1.00 40.29 116 LEU A O 1
ATOM 576 N N . VAL A 1 105 ? 7.215 -4.313 -13.389 1.00 39.36 117 VAL A N 1
ATOM 577 C CA . VAL A 1 105 ? 6.260 -5.445 -13.207 1.00 41.17 117 VAL A CA 1
ATOM 578 C C . VAL A 1 105 ? 5.545 -5.704 -14.554 1.00 38.79 117 VAL A C 1
ATOM 579 O O . VAL A 1 105 ? 5.221 -6.873 -14.852 1.00 39.47 117 VAL A O 1
ATOM 583 N N . LEU A 1 106 ? 5.302 -4.679 -15.389 1.00 38.17 118 LEU A N 1
ATOM 584 C CA . LEU A 1 106 ? 4.858 -4.916 -16.792 1.00 37.30 118 LEU A CA 1
ATOM 585 C C . LEU A 1 106 ? 5.848 -5.853 -17.516 1.00 38.48 118 LEU A C 1
ATOM 586 O O . LEU A 1 106 ? 5.407 -6.788 -18.132 1.00 34.88 118 LEU A O 1
ATOM 591 N N . GLU A 1 107 ? 7.148 -5.574 -17.484 1.00 37.03 119 GLU A N 1
ATOM 592 C CA . GLU A 1 107 ? 8.172 -6.447 -18.135 1.00 40.73 119 GLU A CA 1
ATOM 593 C C . GLU A 1 107 ? 8.093 -7.842 -17.535 1.00 37.26 119 GLU A C 1
ATOM 594 O O . GLU A 1 107 ? 8.016 -8.728 -18.324 1.00 40.76 119 GLU A O 1
ATOM 600 N N . LEU A 1 108 ? 8.057 -8.005 -16.194 1.00 38.23 120 LEU A N 1
ATOM 601 C CA . LEU A 1 108 ? 8.088 -9.342 -15.543 1.00 38.22 120 LEU A CA 1
ATOM 602 C C . LEU A 1 108 ? 6.810 -10.106 -15.854 1.00 39.34 120 LEU A C 1
ATOM 603 O O . LEU A 1 108 ? 6.869 -11.335 -15.896 1.00 41.57 120 LEU A O 1
ATOM 608 N N . SER A 1 109 ? 5.674 -9.421 -15.974 1.00 36.92 121 SER A N 1
ATOM 609 C CA . SER A 1 109 ? 4.373 -10.063 -16.334 1.00 38.19 121 SER A CA 1
ATOM 610 C C . SER A 1 109 ? 4.512 -10.653 -17.729 1.00 38.96 121 SER A C 1
ATOM 611 O O . SER A 1 109 ? 4.131 -11.827 -17.925 1.00 37.36 121 SER A O 1
ATOM 614 N N . TRP A 1 110 ? 5.039 -9.851 -18.662 1.00 36.68 122 TRP A N 1
ATOM 615 C CA . TRP A 1 110 ? 5.215 -10.350 -20.044 1.00 41.64 122 TRP A CA 1
ATOM 616 C C . TRP A 1 110 ? 6.179 -11.547 -20.047 1.00 40.59 122 TRP A C 1
ATOM 617 O O . TRP A 1 110 ? 5.838 -12.574 -20.601 1.00 41.10 122 TRP A O 1
ATOM 628 N N . GLU A 1 111 ? 7.298 -11.441 -19.373 1.00 42.40 123 GLU A N 1
ATOM 629 C CA . GLU A 1 111 ? 8.317 -12.516 -19.303 1.00 45.22 123 GLU A CA 1
ATOM 630 C C . GLU A 1 111 ? 7.775 -13.769 -18.618 1.00 44.08 123 GLU A C 1
ATOM 631 O O . GLU A 1 111 ? 8.150 -14.863 -19.041 1.00 49.31 123 GLU A O 1
ATOM 637 N N . ALA A 1 112 ? 6.967 -13.637 -17.569 1.00 47.02 124 ALA A N 1
ATOM 638 C CA . ALA A 1 112 ? 6.426 -14.792 -16.814 1.00 43.91 124 ALA A CA 1
ATOM 639 C C . ALA A 1 112 ? 5.467 -15.562 -17.728 1.00 43.56 124 ALA A C 1
ATOM 640 O O . ALA A 1 112 ? 5.379 -16.836 -17.670 1.00 40.89 124 ALA A O 1
ATOM 642 N N . LEU A 1 113 ? 4.629 -14.827 -18.434 1.00 39.31 125 LEU A N 1
ATOM 643 C CA . LEU A 1 113 ? 3.627 -15.464 -19.341 1.00 45.11 125 LEU A CA 1
ATOM 644 C C . LEU A 1 113 ? 4.347 -16.174 -20.515 1.00 41.91 125 LEU A C 1
ATOM 645 O O . LEU A 1 113 ? 4.051 -17.363 -20.811 1.00 42.59 125 LEU A O 1
ATOM 650 N N . GLU A 1 114 ? 5.391 -15.549 -21.059 1.00 43.40 126 GLU A N 1
ATOM 651 C CA . GLU A 1 114 ? 6.229 -16.151 -22.141 1.00 41.86 126 GLU A CA 1
ATOM 652 C C . GLU A 1 114 ? 6.921 -17.404 -21.577 1.00 46.04 126 GLU A C 1
ATOM 653 O O . GLU A 1 114 ? 6.955 -18.462 -22.280 1.00 46.32 126 GLU A O 1
ATOM 659 N N . GLY A 1 115 ? 7.385 -17.335 -20.337 1.00 45.08 127 GLY A N 1
ATOM 660 C CA . GLY A 1 115 ? 8.092 -18.451 -19.681 1.00 46.90 127 GLY A CA 1
ATOM 661 C C . GLY A 1 115 ? 7.152 -19.629 -19.497 1.00 49.49 127 GLY A C 1
ATOM 662 O O . GLY A 1 115 ? 7.570 -20.771 -19.602 1.00 54.88 127 GLY A O 1
ATOM 663 N N . ALA A 1 116 ? 5.894 -19.356 -19.222 1.00 44.71 128 ALA A N 1
ATOM 664 C CA . ALA A 1 116 ? 4.848 -20.384 -19.119 1.00 43.51 128 ALA A CA 1
ATOM 665 C C . ALA A 1 116 ? 4.445 -20.882 -20.501 1.00 46.57 128 ALA A C 1
ATOM 666 O O . ALA A 1 116 ? 3.650 -21.811 -20.532 1.00 47.63 128 ALA A O 1
ATOM 668 N N . GLY A 1 117 ? 4.886 -20.239 -21.587 1.00 49.09 129 GLY A N 1
ATOM 669 C CA . GLY A 1 117 ? 4.432 -20.587 -22.937 1.00 47.71 129 GLY A CA 1
ATOM 670 C C . GLY A 1 117 ? 3.042 -20.099 -23.254 1.00 51.72 129 GLY A C 1
ATOM 671 O O . GLY A 1 117 ? 2.486 -20.607 -24.202 1.00 56.52 129 GLY A O 1
ATOM 672 N N . LEU A 1 118 ? 2.564 -19.038 -22.610 1.00 46.09 130 LEU A N 1
ATOM 673 C CA . LEU A 1 118 ? 1.234 -18.499 -22.919 1.00 46.97 130 LEU A CA 1
ATOM 674 C C . LEU A 1 118 ? 1.387 -17.279 -23.816 1.00 47.55 130 LEU A C 1
ATOM 675 O O . LEU A 1 118 ? 2.235 -16.371 -23.538 1.00 47.24 130 LEU A O 1
ATOM 680 N N . VAL A 1 119 ? 0.599 -17.282 -24.889 1.00 43.47 131 VAL A N 1
ATOM 681 C CA . VAL A 1 119 ? 0.492 -16.113 -25.785 1.00 44.54 131 VAL A CA 1
ATOM 682 C C . VAL A 1 119 ? -0.432 -15.131 -25.084 1.00 42.25 131 VAL A C 1
ATOM 683 O O . VAL A 1 119 ? -1.606 -15.447 -24.888 1.00 43.37 131 VAL A O 1
ATOM 687 N N . PRO A 1 120 ? 0.078 -13.954 -24.643 1.00 44.33 132 PRO A N 1
ATOM 688 C CA . PRO A 1 120 ? -0.717 -13.083 -23.764 1.00 43.41 132 PRO A CA 1
ATOM 689 C C . PRO A 1 120 ? -2.075 -12.682 -24.360 1.00 49.93 132 PRO A C 1
ATOM 690 O O . PRO A 1 120 ? -3.030 -12.564 -23.611 1.00 52.51 132 PRO A O 1
ATOM 694 N N . ALA A 1 121 ? -2.179 -12.503 -25.667 1.00 47.38 133 ALA A N 1
ATOM 695 C CA . ALA A 1 121 ? -3.431 -12.024 -26.259 1.00 42.09 133 ALA A CA 1
ATOM 696 C C . ALA A 1 121 ? -4.529 -13.067 -26.016 1.00 44.14 133 ALA A C 1
ATOM 697 O O . ALA A 1 121 ? -5.631 -12.643 -25.875 1.00 47.29 133 ALA A O 1
ATOM 699 N N . THR A 1 122 ? -4.233 -14.354 -25.800 1.00 49.93 134 THR A N 1
ATOM 700 C CA . THR A 1 122 ? -5.289 -15.362 -25.566 1.00 50.43 134 THR A CA 1
ATOM 701 C C . THR A 1 122 ? -5.921 -15.215 -24.175 1.00 54.56 134 THR A C 1
ATOM 702 O O . THR A 1 122 ? -6.879 -15.990 -23.912 1.00 51.70 134 THR A O 1
ATOM 706 N N . LEU A 1 123 ? -5.349 -14.357 -23.304 1.00 48.81 135 LEU A N 1
ATOM 707 C CA . LEU A 1 123 ? -5.784 -14.141 -21.897 1.00 48.01 135 LEU A CA 1
ATOM 708 C C . LEU A 1 123 ? -6.687 -12.920 -21.815 1.00 45.49 135 LEU A C 1
ATOM 709 O O . LEU A 1 123 ? -7.336 -12.763 -20.764 1.00 45.96 135 LEU A O 1
ATOM 714 N N A ARG A 1 124 ? -6.680 -12.091 -22.863 0.50 46.24 136 ARG A N 1
ATOM 715 N N B ARG A 1 124 ? -6.688 -12.084 -22.855 0.50 47.88 136 ARG A N 1
ATOM 716 C CA A ARG A 1 124 ? -7.659 -10.992 -23.086 0.50 49.14 136 ARG A CA 1
ATOM 717 C CA B ARG A 1 124 ? -7.599 -10.917 -23.026 0.50 52.11 136 ARG A CA 1
ATOM 718 C C A ARG A 1 124 ? -9.041 -11.488 -22.693 0.50 50.14 136 ARG A C 1
ATOM 719 C C B ARG A 1 124 ? -9.041 -11.367 -22.797 0.50 51.24 136 ARG A C 1
ATOM 720 O O A ARG A 1 124 ? -9.364 -12.649 -23.022 0.50 50.74 136 ARG A O 1
ATOM 721 O O B ARG A 1 124 ? -9.426 -12.371 -23.376 0.50 53.45 136 ARG A O 1
ATOM 736 N N . ASP A 1 125 ? -9.753 -10.701 -21.880 1.00 52.99 137 ASP A N 1
ATOM 737 C CA . ASP A 1 125 ? -11.164 -10.983 -21.503 1.00 56.21 137 ASP A CA 1
ATOM 738 C C . ASP A 1 125 ? -11.312 -12.257 -20.669 1.00 51.63 137 ASP A C 1
ATOM 739 O O . ASP A 1 125 ? -12.446 -12.717 -20.578 1.00 50.45 137 ASP A O 1
ATOM 744 N N . THR A 1 126 ? -10.253 -12.798 -20.067 1.00 45.22 138 THR A N 1
ATOM 745 C CA . THR A 1 126 ? -10.325 -14.002 -19.204 1.00 46.96 138 THR A CA 1
ATOM 746 C C . THR A 1 126 ? -10.189 -13.607 -17.724 1.00 52.03 138 THR A C 1
ATOM 747 O O . THR A 1 126 ? -10.000 -12.351 -17.379 1.00 46.29 138 THR A O 1
ATOM 751 N N . GLY A 1 127 ? -10.270 -14.643 -16.886 1.00 47.57 139 GLY A N 1
ATOM 752 C CA . GLY A 1 127 ? -10.272 -14.554 -15.421 1.00 49.78 139 GLY A CA 1
ATOM 753 C C . GLY A 1 127 ? -8.863 -14.514 -14.841 1.00 50.49 139 GLY A C 1
ATOM 754 O O . GLY A 1 127 ? -8.720 -15.065 -13.763 1.00 56.38 139 GLY A O 1
ATOM 755 N N . LEU A 1 128 ? -7.868 -13.915 -15.501 1.00 47.04 140 LEU A N 1
ATOM 756 C CA . LEU A 1 128 ? -6.480 -13.836 -14.933 1.00 45.83 140 LEU A CA 1
ATOM 757 C C . LEU A 1 128 ? -6.428 -12.828 -13.776 1.00 45.36 140 LEU A C 1
ATOM 758 O O . LEU A 1 128 ? -6.763 -11.644 -13.951 1.00 42.80 140 LEU A O 1
ATOM 763 N N . GLY A 1 129 ? -5.974 -13.283 -12.616 1.00 42.75 141 GLY A N 1
ATOM 764 C CA . GLY A 1 129 ? -5.846 -12.444 -11.400 1.00 43.08 141 GLY A CA 1
ATOM 765 C C . GLY A 1 129 ? -4.422 -11.967 -11.202 1.00 41.52 141 GLY A C 1
ATOM 766 O O . GLY A 1 129 ? -3.505 -12.613 -11.680 1.00 43.47 141 GLY A O 1
ATOM 767 N N . VAL A 1 130 ? -4.244 -10.780 -10.646 1.00 40.83 142 VAL A N 1
ATOM 768 C CA . VAL A 1 130 ? -2.893 -10.191 -10.390 1.00 40.10 142 VAL A CA 1
ATOM 769 C C . VAL A 1 130 ? -2.786 -9.789 -8.914 1.00 41.29 142 VAL A C 1
ATOM 770 O O . VAL A 1 130 ? -3.612 -9.005 -8.396 1.00 38.90 142 VAL A O 1
ATOM 774 N N . PHE A 1 131 ? -1.824 -10.363 -8.222 1.00 40.07 143 PHE A N 1
ATOM 775 C CA . PHE A 1 131 ? -1.625 -10.177 -6.769 1.00 37.27 143 PHE A CA 1
ATOM 776 C C . PHE A 1 131 ? -0.172 -9.778 -6.514 1.00 37.40 143 PHE A C 1
ATOM 777 O O . PHE A 1 131 ? 0.737 -10.553 -6.710 1.00 37.63 143 PHE A O 1
ATOM 785 N N . VAL A 1 132 ? 0.060 -8.542 -6.165 1.00 40.36 144 VAL A N 1
ATOM 786 C CA . VAL A 1 132 ? 1.438 -8.004 -6.085 1.00 39.83 144 VAL A CA 1
ATOM 787 C C . VAL A 1 132 ? 1.696 -7.442 -4.692 1.00 41.02 144 VAL A C 1
ATOM 788 O O . VAL A 1 132 ? 0.876 -6.652 -4.166 1.00 39.02 144 VAL A O 1
ATOM 792 N N . GLY A 1 133 ? 2.769 -7.883 -4.066 1.00 36.07 145 GLY A N 1
ATOM 793 C CA . GLY A 1 133 ? 3.296 -7.291 -2.819 1.00 37.59 145 GLY A CA 1
ATOM 794 C C . GLY A 1 133 ? 4.186 -6.099 -3.090 1.00 36.79 145 GLY A C 1
ATOM 795 O O . GLY A 1 133 ? 5.085 -6.189 -3.914 1.00 40.30 145 GLY A O 1
ATOM 796 N N . ALA A 1 134 ? 3.861 -4.946 -2.532 1.00 37.14 146 ALA A N 1
ATOM 797 C CA . ALA A 1 134 ? 4.688 -3.723 -2.684 1.00 38.32 146 ALA A CA 1
ATOM 798 C C . ALA A 1 134 ? 4.488 -2.847 -1.480 1.00 39.46 146 ALA A C 1
ATOM 799 O O . ALA A 1 134 ? 3.320 -2.605 -1.115 1.00 39.93 146 ALA A O 1
ATOM 801 N N . ALA A 1 135 ? 5.588 -2.446 -0.870 1.00 38.31 147 ALA A N 1
ATOM 802 C CA . ALA A 1 135 ? 5.580 -1.782 0.417 1.00 40.40 147 ALA A CA 1
ATOM 803 C C . ALA A 1 135 ? 6.388 -0.507 0.347 1.00 43.00 147 ALA A C 1
ATOM 804 O O . ALA A 1 135 ? 6.560 0.088 1.421 1.00 44.38 147 ALA A O 1
ATOM 806 N N . ARG A 1 136 ? 6.772 -0.038 -0.823 1.00 40.88 148 ARG A N 1
ATOM 807 C CA . ARG A 1 136 ? 7.615 1.181 -0.863 1.00 47.74 148 ARG A CA 1
ATOM 808 C C . ARG A 1 136 ? 7.311 1.995 -2.114 1.00 46.97 148 ARG A C 1
ATOM 809 O O . ARG A 1 136 ? 7.103 1.364 -3.152 1.00 47.88 148 ARG A O 1
ATOM 817 N N . ASP A 1 137 ? 7.322 3.343 -1.980 1.00 46.45 149 ASP A N 1
ATOM 818 C CA . ASP A 1 137 ? 7.010 4.328 -3.036 1.00 45.35 149 ASP A CA 1
ATOM 819 C C . ASP A 1 137 ? 8.160 5.333 -3.218 1.00 42.92 149 ASP A C 1
ATOM 820 O O . ASP A 1 137 ? 7.888 6.549 -3.177 1.00 41.97 149 ASP A O 1
ATOM 825 N N . ASP A 1 138 ? 9.386 4.892 -3.452 1.00 43.80 150 ASP A N 1
ATOM 826 C CA . ASP A 1 138 ? 10.523 5.844 -3.582 1.00 46.08 150 ASP A CA 1
ATOM 827 C C . ASP A 1 138 ? 10.267 6.811 -4.743 1.00 46.84 150 ASP A C 1
ATOM 828 O O . ASP A 1 138 ? 10.598 8.039 -4.595 1.00 47.64 150 ASP A O 1
ATOM 833 N N . TYR A 1 139 ? 9.717 6.361 -5.885 1.00 44.36 151 TYR A N 1
ATOM 834 C CA . TYR A 1 139 ? 9.562 7.311 -7.011 1.00 44.40 151 TYR A CA 1
ATOM 835 C C . TYR A 1 139 ? 8.668 8.457 -6.597 1.00 47.37 151 TYR A C 1
ATOM 836 O O . TYR A 1 139 ? 9.017 9.655 -6.903 1.00 47.27 151 TYR A O 1
ATOM 845 N N . ALA A 1 140 ? 7.519 8.148 -5.982 1.00 47.07 152 ALA A N 1
ATOM 846 C CA . ALA A 1 140 ? 6.620 9.226 -5.520 1.00 45.08 152 ALA A CA 1
ATOM 847 C C . ALA A 1 140 ? 7.385 10.187 -4.593 1.00 49.57 152 ALA A C 1
ATOM 848 O O . ALA A 1 140 ? 7.182 11.407 -4.726 1.00 54.19 152 ALA A O 1
ATOM 850 N N . THR A 1 141 ? 8.193 9.695 -3.657 1.00 46.93 153 THR A N 1
ATOM 851 C CA . THR A 1 141 ? 9.010 10.564 -2.741 1.00 53.89 153 THR A CA 1
ATOM 852 C C . THR A 1 141 ? 9.893 11.527 -3.578 1.00 53.63 153 THR A C 1
ATOM 853 O O . THR A 1 141 ? 9.816 12.714 -3.324 1.00 50.14 153 THR A O 1
ATOM 857 N N . LEU A 1 142 ? 10.641 11.035 -4.582 1.00 53.61 154 LEU A N 1
ATOM 858 C CA . LEU A 1 142 ? 11.481 11.874 -5.494 1.00 53.55 154 LEU A CA 1
ATOM 859 C C . LEU A 1 142 ? 10.611 12.983 -6.072 1.00 52.88 154 LEU A C 1
ATOM 860 O O . LEU A 1 142 ? 11.011 14.097 -6.050 1.00 53.14 154 LEU A O 1
ATOM 865 N N . TYR A 1 143 ? 9.417 12.649 -6.543 1.00 54.17 155 TYR A N 1
ATOM 866 C CA . TYR A 1 143 ? 8.537 13.586 -7.278 1.00 55.01 155 TYR A CA 1
ATOM 867 C C . TYR A 1 143 ? 8.045 14.712 -6.359 1.00 60.65 155 TYR A C 1
ATOM 868 O O . TYR A 1 143 ? 7.853 15.846 -6.818 1.00 58.70 155 TYR A O 1
ATOM 877 N N . ARG A 1 144 ? 7.758 14.377 -5.096 1.00 60.98 156 ARG A N 1
ATOM 878 C CA . ARG A 1 144 ? 7.211 15.331 -4.109 1.00 61.11 156 ARG A CA 1
ATOM 879 C C . ARG A 1 144 ? 8.353 16.164 -3.527 1.00 61.90 156 ARG A C 1
ATOM 880 O O . ARG A 1 144 ? 8.029 17.218 -3.006 1.00 66.25 156 ARG A O 1
ATOM 888 N N . ARG A 1 145 ? 9.620 15.767 -3.689 1.00 63.86 157 ARG A N 1
ATOM 889 C CA . ARG A 1 145 ? 10.768 16.584 -3.199 1.00 71.40 157 ARG A CA 1
ATOM 890 C C . ARG A 1 145 ? 11.137 17.571 -4.309 1.00 70.26 157 ARG A C 1
ATOM 891 O O . ARG A 1 145 ? 10.591 18.675 -4.230 1.00 77.54 157 ARG A O 1
ATOM 899 N N . ALA A 1 150 ? 5.774 21.823 -11.220 1.00 108.67 162 ALA A N 1
ATOM 900 C CA . ALA A 1 150 ? 5.283 21.525 -12.591 1.00 110.51 162 ALA A CA 1
ATOM 901 C C . ALA A 1 150 ? 4.452 20.233 -12.560 1.00 117.18 162 ALA A C 1
ATOM 902 O O . ALA A 1 150 ? 4.984 19.208 -13.007 1.00 133.85 162 ALA A O 1
ATOM 904 N N . VAL A 1 151 ? 3.201 20.276 -12.086 1.00 108.30 163 VAL A N 1
ATOM 905 C CA . VAL A 1 151 ? 2.390 19.057 -11.764 1.00 105.03 163 VAL A CA 1
ATOM 906 C C . VAL A 1 151 ? 1.519 18.681 -12.972 1.00 99.55 163 VAL A C 1
ATOM 907 O O . VAL A 1 151 ? 0.650 19.493 -13.315 1.00 105.13 163 VAL A O 1
ATOM 911 N N . ASP A 1 152 ? 1.733 17.501 -13.578 1.00 87.82 164 ASP A N 1
ATOM 912 C CA . ASP A 1 152 ? 1.025 17.047 -14.809 1.00 83.39 164 ASP A CA 1
ATOM 913 C C . ASP A 1 152 ? 0.154 15.838 -14.455 1.00 76.76 164 ASP A C 1
ATOM 914 O O . ASP A 1 152 ? 0.361 15.258 -13.389 1.00 82.12 164 ASP A O 1
ATOM 919 N N . HIS A 1 153 ? -0.763 15.467 -15.344 1.00 69.84 165 HIS A N 1
ATOM 920 C CA . HIS A 1 153 ? -1.849 14.479 -15.110 1.00 71.38 165 HIS A CA 1
ATOM 921 C C . HIS A 1 153 ? -1.329 13.037 -15.284 1.00 65.47 165 HIS A C 1
ATOM 922 O O . HIS A 1 153 ? -2.092 12.087 -15.110 1.00 61.49 165 HIS A O 1
ATOM 929 N N . HIS A 1 154 ? -0.085 12.847 -15.672 1.00 58.13 166 HIS A N 1
ATOM 930 C CA . HIS A 1 154 ? 0.511 11.490 -15.711 1.00 58.85 166 HIS A CA 1
ATOM 931 C C . HIS A 1 154 ? 0.916 11.053 -14.303 1.00 54.12 166 HIS A C 1
ATOM 932 O O . HIS A 1 154 ? 1.091 9.857 -14.117 1.00 52.23 166 HIS A O 1
ATOM 939 N N . ALA A 1 155 ? 1.077 11.998 -13.387 1.00 53.73 167 ALA A N 1
ATOM 940 C CA . ALA A 1 155 ? 1.596 11.769 -12.017 1.00 56.29 167 ALA A CA 1
ATOM 941 C C . ALA A 1 155 ? 0.626 10.915 -11.175 1.00 56.60 167 ALA A C 1
ATOM 942 O O . ALA A 1 155 ? 1.074 10.016 -10.470 1.00 53.48 167 ALA A O 1
ATOM 944 N N . MET A 1 156 ? -0.641 11.269 -11.189 1.00 55.96 168 MET A N 1
ATOM 945 C CA . MET A 1 156 ? -1.733 10.552 -10.524 1.00 58.63 168 MET A CA 1
ATOM 946 C C . MET A 1 156 ? -1.552 9.049 -10.747 1.00 53.41 168 MET A C 1
ATOM 947 O O . MET A 1 156 ? -1.502 8.316 -9.775 1.00 54.71 168 MET A O 1
ATOM 952 N N . THR A 1 157 ? -1.546 8.546 -11.968 1.00 50.41 169 THR A N 1
ATOM 953 C CA . THR A 1 157 ? -1.510 7.075 -12.174 1.00 44.77 169 THR A CA 1
ATOM 954 C C . THR A 1 157 ? -0.042 6.595 -12.131 1.00 46.68 169 THR A C 1
ATOM 955 O O . THR A 1 157 ? 0.220 5.417 -11.819 1.00 47.51 169 THR A O 1
ATOM 959 N N . GLY A 1 158 ? 0.917 7.459 -12.467 1.00 39.55 170 GLY A N 1
ATOM 960 C CA . GLY A 1 158 ? 2.324 7.095 -12.454 1.00 44.00 170 GLY A CA 1
ATOM 961 C C . GLY A 1 158 ? 2.762 6.808 -11.034 1.00 45.42 170 GLY A C 1
ATOM 962 O O . GLY A 1 158 ? 3.691 6.037 -10.889 1.00 43.60 170 GLY A O 1
ATOM 963 N N . LEU A 1 159 ? 2.141 7.427 -10.023 1.00 43.09 171 LEU A N 1
ATOM 964 C CA . LEU A 1 159 ? 2.685 7.393 -8.636 1.00 44.40 171 LEU A CA 1
ATOM 965 C C . LEU A 1 159 ? 1.771 6.582 -7.719 1.00 42.86 171 LEU A C 1
ATOM 966 O O . LEU A 1 159 ? 2.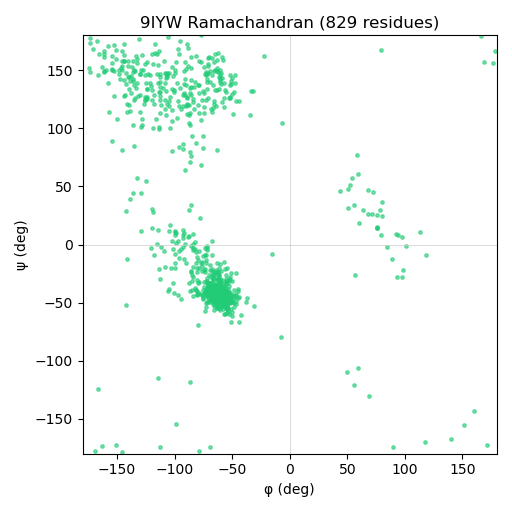102 6.422 -6.556 1.00 43.77 171 LEU A O 1
ATOM 971 N N . HIS A 1 160 ? 0.658 6.074 -8.188 1.00 40.13 172 HIS A N 1
ATOM 972 C CA . HIS A 1 160 ? -0.241 5.366 -7.286 1.00 41.71 172 HIS A CA 1
ATOM 973 C C . HIS A 1 160 ? 0.167 3.897 -7.263 1.00 39.80 172 HIS A C 1
ATOM 974 O O . HIS A 1 160 ? 0.050 3.259 -8.272 1.00 36.73 172 HIS A O 1
ATOM 981 N N . ARG A 1 161 ? 0.406 3.375 -6.073 1.00 39.40 173 ARG A N 1
ATOM 982 C CA . ARG A 1 161 ? 0.876 2.011 -5.816 1.00 41.84 173 ARG A CA 1
ATOM 983 C C . ARG A 1 161 ? -0.104 0.957 -6.343 1.00 38.52 173 ARG A C 1
ATOM 984 O O . ARG A 1 161 ? 0.363 -0.129 -6.728 1.00 37.17 173 ARG A O 1
ATOM 992 N N . SER A 1 162 ? -1.400 1.206 -6.305 1.00 35.46 174 SER A N 1
ATOM 993 C CA . SER A 1 162 ? -2.397 0.222 -6.819 1.00 38.99 174 SER A CA 1
ATOM 994 C C . SER A 1 162 ? -2.167 -0.109 -8.298 1.00 40.04 174 SER A C 1
ATOM 995 O O . SER A 1 162 ? -2.527 -1.241 -8.730 1.00 36.24 174 SER A O 1
ATOM 998 N N . LEU A 1 163 ? -1.770 0.873 -9.101 1.00 37.26 175 LEU A N 1
ATOM 999 C CA . LEU A 1 163 ? -1.487 0.596 -10.547 1.00 38.55 175 LEU A CA 1
ATOM 1000 C C . LEU A 1 163 ? -0.301 -0.394 -10.737 1.00 40.28 175 LEU A C 1
ATOM 1001 O O . LEU A 1 163 ? -0.214 -0.959 -11.786 1.00 40.18 175 LEU A O 1
ATOM 1006 N N . ILE A 1 164 ? 0.554 -0.670 -9.770 1.00 42.01 176 ILE A N 1
ATOM 1007 C CA . ILE A 1 164 ? 1.556 -1.773 -9.913 1.00 39.50 176 ILE A CA 1
ATOM 1008 C C . ILE A 1 164 ? 0.812 -3.028 -10.310 1.00 40.86 176 ILE A C 1
ATOM 1009 O O . ILE A 1 164 ? 1.301 -3.677 -11.216 1.00 39.20 176 ILE A O 1
ATOM 1014 N N . ALA A 1 165 ? -0.321 -3.357 -9.699 1.00 38.24 177 ALA A N 1
ATOM 1015 C CA . ALA A 1 165 ? -1.115 -4.548 -10.127 1.00 37.33 177 ALA A CA 1
ATOM 1016 C C . ALA A 1 165 ? -2.016 -4.177 -11.277 1.00 36.68 177 ALA A C 1
ATOM 1017 O O . ALA A 1 165 ? -2.057 -4.933 -12.271 1.00 35.50 177 ALA A O 1
ATOM 1019 N N . ASN A 1 166 ? -2.709 -3.014 -11.198 1.00 38.31 178 ASN A N 1
ATOM 1020 C CA . ASN A 1 166 ? -3.911 -2.829 -12.053 1.00 38.96 178 ASN A CA 1
ATOM 1021 C C . ASN A 1 166 ? -3.446 -2.570 -13.491 1.00 38.89 178 ASN A C 1
ATOM 1022 O O . ASN A 1 166 ? -4.096 -2.977 -14.465 1.00 36.58 178 ASN A O 1
ATOM 1027 N N . ARG A 1 167 ? -2.308 -1.921 -13.636 1.00 40.22 179 ARG A N 1
ATOM 1028 C CA . ARG A 1 167 ? -1.770 -1.643 -14.985 1.00 40.92 179 ARG A CA 1
ATOM 1029 C C . ARG A 1 167 ? -1.469 -2.955 -15.727 1.00 40.61 179 ARG A C 1
ATOM 1030 O O . ARG A 1 167 ? -1.653 -2.979 -16.956 1.00 39.39 179 ARG A O 1
ATOM 1038 N N . ILE A 1 168 ? -1.121 -4.020 -15.015 1.00 38.09 180 ILE A N 1
ATOM 1039 C CA . ILE A 1 168 ? -0.932 -5.331 -15.642 1.00 37.24 180 ILE A CA 1
ATOM 1040 C C . ILE A 1 168 ? -2.289 -5.765 -16.151 1.00 39.25 180 ILE A C 1
ATOM 1041 O O . ILE A 1 168 ? -2.405 -6.340 -17.268 1.00 38.31 180 ILE A O 1
ATOM 1046 N N . SER A 1 169 ? -3.289 -5.690 -15.290 1.00 41.68 181 SER A N 1
ATOM 1047 C CA . SER A 1 169 ? -4.632 -6.170 -15.674 1.00 40.24 181 SER A CA 1
ATOM 1048 C C . SER A 1 169 ? -5.033 -5.413 -16.942 1.00 37.22 181 SER A C 1
ATOM 1049 O O . SER A 1 169 ? -5.621 -6.015 -17.807 1.00 41.25 181 SER A O 1
ATOM 1052 N N . TYR A 1 170 ? -4.853 -4.097 -16.967 1.00 42.50 182 TYR A N 1
ATOM 1053 C CA . TYR A 1 170 ? -5.293 -3.251 -18.086 1.00 42.77 182 TYR A CA 1
ATOM 1054 C C . TYR A 1 170 ? -4.548 -3.742 -19.342 1.00 46.35 182 TYR A C 1
ATOM 1055 O O . TYR A 1 170 ? -5.202 -4.153 -20.307 1.00 43.36 182 TYR A O 1
ATOM 1064 N N . ALA A 1 171 ? -3.218 -3.774 -19.304 1.00 44.40 183 ALA A N 1
ATOM 1065 C CA . ALA A 1 171 ? -2.368 -4.130 -20.461 1.00 44.49 183 ALA A CA 1
ATOM 1066 C C . ALA A 1 171 ? -2.787 -5.500 -20.990 1.00 47.02 183 ALA A C 1
ATOM 1067 O O . ALA A 1 171 ? -2.895 -5.646 -22.174 1.00 51.03 183 ALA A O 1
ATOM 1069 N N . LEU A 1 172 ? -3.091 -6.476 -20.158 1.00 45.20 184 LEU A N 1
ATOM 1070 C CA . LEU A 1 172 ? -3.460 -7.815 -20.656 1.00 45.06 184 LEU A CA 1
ATOM 1071 C C . LEU A 1 172 ? -4.970 -7.911 -20.852 1.00 42.95 184 LEU A C 1
ATOM 1072 O O . LEU A 1 172 ? -5.412 -8.968 -21.263 1.00 47.33 184 LEU A O 1
ATOM 1077 N N . GLY A 1 173 ? -5.730 -6.871 -20.584 1.00 41.84 185 GLY A N 1
ATOM 1078 C CA . GLY A 1 173 ? -7.211 -6.976 -20.574 1.00 43.66 185 GLY A CA 1
ATOM 1079 C C . GLY A 1 173 ? -7.736 -8.133 -19.738 1.00 42.72 185 GLY A C 1
ATOM 108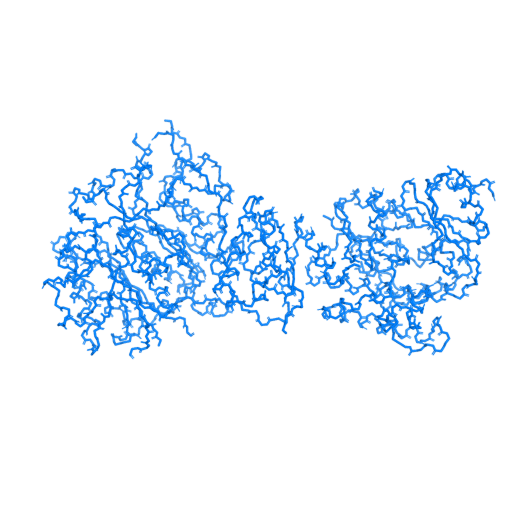0 O O . GLY A 1 173 ? -8.698 -8.774 -20.174 1.00 43.40 185 GLY A O 1
ATOM 1081 N N . ALA A 1 174 ? -7.233 -8.290 -18.509 1.00 43.88 186 ALA A N 1
ATOM 1082 C CA . ALA A 1 174 ? -7.610 -9.340 -17.530 1.00 43.39 186 ALA A CA 1
ATOM 1083 C C . ALA A 1 174 ? -8.753 -8.844 -16.622 1.00 44.32 186 ALA A C 1
ATOM 1084 O O . ALA A 1 174 ? -8.769 -7.669 -16.224 1.00 40.56 186 ALA A O 1
ATOM 1086 N N . HIS A 1 175 ? -9.670 -9.740 -16.277 1.00 45.15 187 HIS A N 1
ATOM 1087 C CA . HIS A 1 175 ? -10.899 -9.475 -15.474 1.00 46.74 187 HIS A CA 1
ATOM 1088 C C . HIS A 1 175 ? -10.794 -10.101 -14.084 1.00 44.31 187 HIS A C 1
ATOM 1089 O O . HIS A 1 175 ? -11.752 -9.956 -13.280 1.00 45.64 187 HIS A O 1
ATOM 1096 N N . GLY A 1 176 ? -9.737 -10.858 -13.812 1.00 41.53 188 GLY A N 1
ATOM 1097 C CA . GLY A 1 176 ? -9.556 -11.374 -12.453 1.00 40.06 188 GLY A CA 1
ATOM 1098 C C . GLY A 1 176 ? -9.326 -10.236 -11.466 1.00 40.69 188 GLY A C 1
ATOM 1099 O O . GLY A 1 176 ? -8.935 -9.111 -11.828 1.00 47.37 188 GLY A O 1
ATOM 1100 N N . PRO A 1 177 ? -9.487 -10.554 -10.180 1.00 40.79 189 PRO A N 1
ATOM 1101 C CA . PRO A 1 177 ? -9.118 -9.663 -9.106 1.00 40.73 189 PRO A CA 1
ATOM 1102 C C . PRO A 1 177 ? -7.690 -9.163 -9.287 1.00 41.21 189 PRO A C 1
ATOM 1103 O O . PRO A 1 177 ? -6.828 -9.944 -9.615 1.00 42.90 189 PRO A O 1
ATOM 1107 N N . SER A 1 178 ? -7.471 -7.889 -9.034 1.00 39.21 190 SER A N 1
ATOM 1108 C CA . SER A 1 178 ? -6.169 -7.228 -9.274 1.00 39.67 190 SER A CA 1
ATOM 1109 C C . SER A 1 178 ? -5.914 -6.305 -8.083 1.00 41.62 190 SER A C 1
ATOM 1110 O O . SER A 1 178 ? -6.725 -5.350 -7.840 1.00 41.35 190 SER A O 1
ATOM 1113 N N . MET A 1 179 ? -4.876 -6.591 -7.302 1.00 40.50 191 MET A N 1
ATOM 1114 C CA . MET A 1 179 ? -4.610 -5.895 -5.999 1.00 38.89 191 MET A CA 1
ATOM 1115 C C . MET A 1 179 ? -3.129 -5.912 -5.592 1.00 39.69 191 MET A C 1
ATOM 1116 O O . MET A 1 179 ? -2.368 -6.840 -5.979 1.00 36.36 191 MET A O 1
ATOM 1121 N N . VAL A 1 180 ? -2.741 -4.874 -4.861 1.00 39.97 192 VAL A N 1
ATOM 1122 C CA . VAL A 1 180 ? -1.440 -4.746 -4.148 1.00 39.95 192 VAL A CA 1
ATOM 1123 C C . VAL A 1 180 ? -1.664 -5.069 -2.667 1.00 41.76 192 VAL A C 1
ATOM 1124 O O . VAL A 1 180 ? -2.691 -4.583 -2.059 1.00 37.16 192 VAL A O 1
ATOM 1128 N N . VAL A 1 181 ? -0.819 -5.901 -2.081 1.00 36.18 193 VAL A N 1
ATOM 1129 C CA . VAL A 1 181 ? -0.890 -6.112 -0.623 1.00 38.30 193 VAL A CA 1
ATOM 1130 C C . VAL A 1 181 ? 0.378 -5.525 0.025 1.00 37.93 193 VAL A C 1
ATOM 1131 O O . VAL A 1 181 ? 1.487 -5.648 -0.567 1.00 36.16 193 VAL A O 1
ATOM 1135 N N . ASP A 1 182 ? 0.227 -4.961 1.213 1.00 36.12 194 ASP A N 1
ATOM 1136 C CA . ASP A 1 182 ? 1.296 -4.382 2.078 1.00 38.53 194 ASP A CA 1
ATOM 1137 C C . ASP A 1 182 ? 1.200 -4.981 3.486 1.00 40.00 194 ASP A C 1
ATOM 1138 O O . ASP A 1 182 ? 0.340 -4.544 4.295 1.00 40.36 194 ASP A O 1
ATOM 1143 N N . THR A 1 183 ? 2.116 -5.931 3.768 1.00 36.40 195 THR A N 1
ATOM 1144 C CA . THR A 1 183 ? 2.461 -6.508 5.071 1.00 38.38 195 THR A CA 1
ATOM 1145 C C . THR A 1 183 ? 3.947 -6.216 5.372 1.00 40.74 195 THR A C 1
ATOM 1146 O O . THR A 1 183 ? 4.594 -6.996 6.066 1.00 43.75 195 THR A O 1
ATOM 1150 N N . GLY A 1 184 ? 4.494 -5.142 4.842 1.00 40.01 196 GLY A N 1
ATOM 1151 C CA . GLY A 1 184 ? 5.956 -4.878 4.882 1.00 42.69 196 GLY A CA 1
ATOM 1152 C C . GLY A 1 184 ? 6.724 -6.063 4.273 1.00 40.15 196 GLY A C 1
ATOM 1153 O O . GLY A 1 184 ? 6.434 -6.459 3.103 1.00 40.43 196 GLY A O 1
ATOM 1154 N N . GLN A 1 185 ? 7.600 -6.689 5.039 1.00 41.27 197 GLN A N 1
ATOM 1155 C CA . GLN A 1 185 ? 8.690 -7.530 4.434 1.00 41.39 197 GLN A CA 1
ATOM 1156 C C . GLN A 1 185 ? 8.196 -8.932 4.120 1.00 42.50 197 GLN A C 1
ATOM 1157 O O . GLN A 1 185 ? 9.034 -9.706 3.609 1.00 50.08 197 GLN A O 1
ATOM 1163 N N . SER A 1 186 ? 6.913 -9.256 4.394 1.00 44.07 198 SER A N 1
ATOM 1164 C CA . SER A 1 186 ? 6.266 -10.515 3.942 1.00 41.81 198 SER A CA 1
ATOM 1165 C C . SER A 1 186 ? 5.343 -10.280 2.740 1.00 39.89 198 SER A C 1
ATOM 1166 O O . SER A 1 186 ? 4.803 -11.313 2.243 1.00 36.91 198 SER A O 1
ATOM 1169 N N . SER A 1 187 ? 5.263 -9.053 2.201 1.00 38.75 199 SER A N 1
ATOM 1170 C CA . SER A 1 187 ? 4.207 -8.695 1.219 1.00 40.28 199 SER A CA 1
ATOM 1171 C C . SER A 1 187 ? 4.200 -9.670 0.043 1.00 40.75 199 SER A C 1
ATOM 1172 O O . SER A 1 187 ? 3.065 -10.105 -0.364 1.00 40.40 199 SER A O 1
ATOM 1175 N N . SER A 1 188 ? 5.328 -9.885 -0.637 1.00 39.94 200 SER A N 1
ATOM 1176 C CA . SER A 1 188 ? 5.298 -10.686 -1.889 1.00 40.72 200 SER A CA 1
ATOM 1177 C C . SER A 1 188 ? 4.857 -12.126 -1.607 1.00 39.41 200 SER A C 1
ATOM 1178 O O . SER A 1 188 ? 4.160 -12.687 -2.458 1.00 38.77 200 SER A O 1
ATOM 1181 N N . LEU A 1 189 ? 5.124 -12.690 -0.449 1.00 38.42 201 LEU A N 1
ATOM 1182 C CA . LEU A 1 189 ? 4.743 -14.109 -0.236 1.00 41.43 201 LEU A CA 1
ATOM 1183 C C . LEU A 1 189 ? 3.271 -14.165 0.214 1.00 46.55 201 LEU A C 1
ATOM 1184 O O . LEU A 1 189 ? 2.495 -1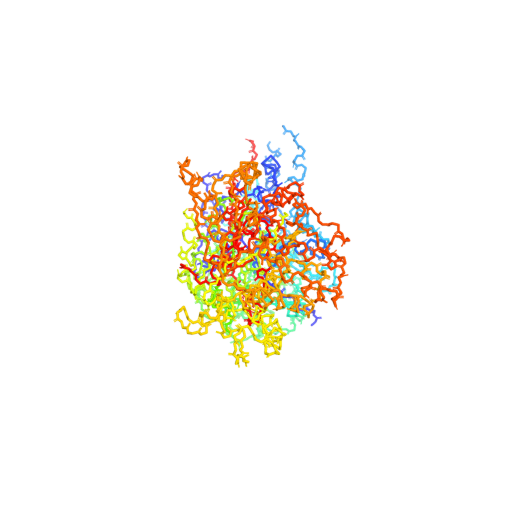5.058 -0.258 1.00 41.14 201 LEU A O 1
ATOM 1189 N N . VAL A 1 190 ? 2.809 -13.132 0.925 1.00 42.22 202 VAL A N 1
ATOM 1190 C CA . VAL A 1 190 ? 1.348 -13.037 1.186 1.00 43.93 202 VAL A CA 1
ATOM 1191 C C . VAL A 1 190 ? 0.567 -12.944 -0.127 1.00 40.08 202 VAL A C 1
ATOM 1192 O O . VAL A 1 190 ? -0.449 -13.676 -0.296 1.00 42.35 202 VAL A O 1
ATOM 1196 N N . ALA A 1 191 ? 1.037 -12.117 -1.058 1.00 40.04 203 ALA A N 1
ATOM 1197 C CA . ALA A 1 191 ? 0.487 -12.022 -2.427 1.00 41.26 203 ALA A CA 1
ATOM 1198 C C . ALA A 1 191 ? 0.360 -13.419 -3.066 1.00 42.12 203 ALA A C 1
ATOM 1199 O O . ALA A 1 191 ? -0.689 -13.749 -3.640 1.00 37.95 203 ALA A O 1
ATOM 1201 N N . VAL A 1 192 ? 1.349 -14.284 -2.907 1.00 42.87 204 VAL A N 1
ATOM 1202 C CA . VAL A 1 192 ? 1.247 -15.666 -3.476 1.00 39.24 204 VAL A CA 1
ATOM 1203 C C . VAL A 1 192 ? 0.168 -16.466 -2.782 1.00 37.89 204 VAL A C 1
ATOM 1204 O O . VAL A 1 192 ? -0.562 -17.169 -3.483 1.00 41.01 204 VAL A O 1
ATOM 1208 N N . HIS A 1 193 ? 0.109 -16.451 -1.450 1.00 40.08 205 HIS A N 1
ATOM 1209 C CA . HIS A 1 193 ? -1.021 -17.049 -0.684 1.00 39.08 205 HIS A CA 1
ATOM 1210 C C . HIS A 1 193 ? -2.388 -16.563 -1.209 1.00 41.68 205 HIS A C 1
ATOM 1211 O O . HIS A 1 193 ? -3.368 -17.405 -1.388 1.00 41.42 205 HIS A O 1
ATOM 1218 N N . LEU A 1 194 ? -2.560 -15.248 -1.369 1.00 41.50 206 LEU A N 1
ATOM 1219 C CA . LEU A 1 194 ? -3.877 -14.729 -1.798 1.00 42.08 206 LEU A CA 1
ATOM 1220 C C . LEU A 1 194 ? -4.204 -15.249 -3.221 1.00 44.93 206 LEU A C 1
ATOM 1221 O O . LEU A 1 194 ? -5.357 -15.649 -3.474 1.00 43.32 206 LEU A O 1
ATOM 1226 N N . ALA A 1 195 ? -3.204 -15.300 -4.126 1.00 44.10 207 ALA A N 1
ATOM 1227 C CA . ALA A 1 195 ? -3.351 -15.822 -5.498 1.00 41.71 207 ALA A CA 1
ATOM 1228 C C . ALA A 1 195 ? -3.767 -17.295 -5.423 1.00 42.11 207 ALA A C 1
ATOM 1229 O O . ALA A 1 195 ? -4.721 -17.619 -6.105 1.00 45.45 207 ALA A O 1
ATOM 1231 N N . CYS A 1 196 ? -3.094 -18.117 -4.608 1.00 42.39 208 CYS A N 1
ATOM 1232 C CA . CYS A 1 196 ? -3.451 -19.543 -4.430 1.00 45.04 208 CYS A CA 1
ATOM 1233 C C . CYS A 1 196 ? -4.905 -19.672 -3.986 1.00 45.68 208 CYS A C 1
ATOM 1234 O O . CYS A 1 196 ? -5.614 -20.482 -4.550 1.00 53.06 208 CYS A O 1
ATOM 1237 N N . GLU A 1 197 ? -5.337 -18.848 -3.037 1.00 47.69 209 GLU A N 1
ATOM 1238 C CA . GLU A 1 197 ? -6.699 -18.949 -2.464 1.00 51.06 209 GLU A CA 1
ATOM 1239 C C . GLU A 1 197 ? -7.672 -18.544 -3.563 1.00 47.90 209 GLU A C 1
ATOM 1240 O O . GLU A 1 197 ? -8.713 -19.216 -3.670 1.00 45.29 209 GLU A O 1
ATOM 1246 N N . SER A 1 198 ? -7.394 -17.493 -4.331 1.00 48.72 210 SER A N 1
ATOM 1247 C CA . SER A 1 198 ? -8.321 -17.051 -5.426 1.00 47.38 210 SER A CA 1
ATOM 1248 C C . SER A 1 198 ? -8.511 -18.183 -6.472 1.00 48.14 210 SER A C 1
ATOM 1249 O O . SER A 1 198 ? -9.636 -18.346 -7.000 1.00 52.17 210 SER A O 1
ATOM 1252 N N . LEU A 1 199 ? -7.442 -18.937 -6.771 1.00 47.78 211 LEU A N 1
ATOM 1253 C CA . LEU A 1 199 ? -7.482 -20.100 -7.695 1.00 47.56 211 LEU A CA 1
ATOM 1254 C C . LEU A 1 199 ? -8.308 -21.215 -7.052 1.00 53.84 211 LEU A C 1
ATOM 1255 O O . LEU A 1 199 ? -9.223 -21.707 -7.726 1.00 51.60 211 LEU A O 1
ATOM 1260 N N . ARG A 1 200 ? -8.069 -21.562 -5.777 1.00 55.52 212 ARG A N 1
ATOM 1261 C CA . ARG A 1 200 ? -8.866 -22.627 -5.100 1.00 55.07 212 ARG A CA 1
ATOM 1262 C C . ARG A 1 200 ? -10.359 -22.259 -4.998 1.00 57.25 212 ARG A C 1
ATOM 1263 O O . ARG A 1 200 ? -11.152 -23.177 -5.070 1.00 56.44 212 ARG A O 1
ATOM 1271 N N . ARG A 1 201 ? -10.740 -20.985 -4.898 1.00 60.50 213 ARG A N 1
ATOM 1272 C CA . ARG A 1 201 ? -12.168 -20.547 -4.873 1.00 60.37 213 ARG A CA 1
ATOM 1273 C C . ARG A 1 201 ? -12.765 -20.604 -6.286 1.00 56.81 213 ARG A C 1
ATOM 1274 O O . ARG A 1 201 ? -13.981 -20.475 -6.402 1.00 61.78 213 ARG A O 1
ATOM 1282 N N . GLY A 1 202 ? -11.968 -20.707 -7.342 1.00 60.01 214 GLY A N 1
ATOM 1283 C CA . GLY A 1 202 ? -12.443 -20.514 -8.732 1.00 54.51 214 GLY A CA 1
ATOM 1284 C C . GLY A 1 202 ? -12.677 -19.044 -9.089 1.00 52.54 214 GLY A C 1
ATOM 1285 O O . GLY A 1 202 ? -13.272 -18.800 -10.046 1.00 51.76 214 GLY A O 1
ATOM 1286 N N . GLU A 1 203 ? -12.213 -18.074 -8.324 1.00 51.79 215 GLU A N 1
ATOM 1287 C CA . GLU A 1 203 ? -12.347 -16.627 -8.643 1.00 54.54 215 GLU A CA 1
ATOM 1288 C C . GLU A 1 203 ? -11.394 -16.226 -9.782 1.00 52.13 215 GLU A C 1
ATOM 1289 O O . GLU A 1 203 ? -11.688 -15.293 -10.528 1.00 55.15 215 GLU A O 1
ATOM 1295 N N . SER A 1 204 ? -10.187 -16.740 -9.756 1.00 54.23 216 SER A N 1
ATOM 1296 C CA . SER A 1 204 ? -9.190 -16.628 -10.840 1.00 51.81 216 SER A CA 1
ATOM 1297 C C . SER A 1 204 ? -9.118 -18.014 -11.502 1.00 53.56 216 SER A C 1
ATOM 1298 O O . SER A 1 204 ? -9.174 -19.041 -10.763 1.00 54.56 216 SER A O 1
ATOM 1301 N N . ASP A 1 205 ? -8.888 -18.084 -12.807 1.00 51.71 217 ASP A N 1
ATOM 1302 C CA . ASP A 1 205 ? -8.493 -19.372 -13.479 1.00 56.63 217 ASP A CA 1
ATOM 1303 C C . ASP A 1 205 ? -6.964 -19.399 -13.693 1.00 49.51 217 ASP A C 1
ATOM 1304 O O . ASP A 1 205 ? -6.352 -20.472 -13.872 1.00 47.10 217 ASP A O 1
ATOM 1309 N N . ILE A 1 206 ? -6.331 -18.240 -13.667 1.00 46.04 218 ILE A N 1
ATOM 1310 C CA . ILE A 1 206 ? -4.843 -18.148 -13.709 1.00 45.89 218 ILE A CA 1
ATOM 1311 C C . ILE A 1 206 ? -4.454 -16.916 -12.916 1.00 44.19 218 ILE A C 1
ATOM 1312 O O . ILE A 1 206 ? -5.268 -15.930 -12.852 1.00 43.13 218 ILE A O 1
ATOM 1317 N N . ALA A 1 207 ? -3.284 -16.942 -12.301 1.00 43.24 219 ALA A N 1
ATOM 1318 C CA . ALA A 1 207 ? -2.848 -15.766 -11.537 1.00 40.62 219 ALA A CA 1
ATOM 1319 C C . ALA A 1 207 ? -1.374 -15.497 -11.743 1.00 41.36 219 ALA A C 1
ATOM 1320 O O . ALA A 1 207 ? -0.630 -16.468 -11.913 1.00 42.09 219 ALA A O 1
ATOM 1322 N N . LEU A 1 208 ? -1.039 -14.194 -11.776 1.00 41.56 220 LEU A N 1
ATOM 1323 C CA . LEU A 1 208 ? 0.313 -13.630 -11.560 1.00 42.95 220 LEU A CA 1
ATOM 1324 C C . LEU A 1 208 ? 0.449 -13.156 -10.103 1.00 43.06 220 LEU A C 1
ATOM 1325 O O . LEU A 1 208 ? -0.348 -12.326 -9.594 1.00 43.08 220 LEU A O 1
ATOM 1330 N N . ALA A 1 209 ? 1.443 -13.666 -9.409 1.00 44.73 221 ALA A N 1
ATOM 1331 C CA . ALA A 1 209 ? 1.686 -13.313 -8.004 1.00 44.07 221 ALA A CA 1
ATOM 1332 C C . ALA A 1 209 ? 3.175 -13.079 -7.793 1.00 44.90 221 ALA A C 1
ATOM 1333 O O . ALA A 1 209 ? 4.015 -13.854 -8.342 1.00 39.69 221 ALA A O 1
ATOM 1335 N N . GLY A 1 210 ? 3.472 -12.093 -6.961 1.00 42.62 222 GLY A N 1
ATOM 1336 C CA . GLY A 1 210 ? 4.837 -11.811 -6.484 1.00 42.09 222 GLY A CA 1
ATOM 1337 C C . GLY A 1 210 ? 4.910 -10.398 -5.981 1.00 40.65 222 GLY A C 1
ATOM 1338 O O . GLY A 1 210 ? 4.010 -10.018 -5.276 1.00 41.58 222 GLY A O 1
ATOM 1339 N N . GLY A 1 211 ? 6.013 -9.707 -6.201 1.00 41.14 223 GLY A N 1
ATOM 1340 C CA . GLY A 1 211 ? 6.178 -8.342 -5.712 1.00 39.38 223 GLY A CA 1
ATOM 1341 C C . GLY A 1 211 ? 7.388 -7.671 -6.291 1.00 41.09 223 GLY A C 1
ATOM 1342 O O . GLY A 1 211 ? 8.179 -8.241 -7.132 1.00 43.15 223 GLY A O 1
ATOM 1343 N N . VAL A 1 212 ? 7.576 -6.472 -5.834 1.00 38.59 224 VAL A N 1
ATOM 1344 C CA . VAL A 1 212 ? 8.623 -5.574 -6.346 1.00 37.99 224 VAL A CA 1
ATOM 1345 C C . VAL A 1 212 ? 9.015 -4.628 -5.224 1.00 41.52 224 VAL A C 1
ATOM 1346 O O . VAL A 1 212 ? 8.127 -4.297 -4.378 1.00 41.39 224 VAL A O 1
ATOM 1350 N N . ASN A 1 213 ? 10.283 -4.205 -5.247 1.00 40.67 225 ASN A N 1
ATOM 1351 C CA . ASN A 1 213 ? 10.903 -3.267 -4.284 1.00 40.53 225 ASN A CA 1
ATOM 1352 C C . ASN A 1 213 ? 12.102 -2.647 -5.000 1.00 40.66 225 ASN A C 1
ATOM 1353 O O . ASN A 1 213 ? 13.054 -3.355 -5.315 1.00 42.66 225 ASN A O 1
ATOM 1358 N N . LEU A 1 214 ? 12.028 -1.357 -5.254 1.00 40.83 226 LEU A N 1
ATOM 1359 C CA . LEU A 1 214 ? 13.152 -0.616 -5.863 1.00 42.90 226 LEU A CA 1
ATOM 1360 C C . LEU A 1 214 ? 13.586 0.465 -4.895 1.00 44.31 226 LEU A C 1
ATOM 1361 O O . LEU A 1 214 ? 12.694 1.261 -4.395 1.00 43.17 226 LEU A O 1
ATOM 1366 N N . ASN A 1 215 ? 14.902 0.530 -4.704 1.00 42.52 227 ASN A N 1
ATOM 1367 C CA . ASN A 1 215 ? 15.532 1.377 -3.661 1.00 50.10 227 ASN A CA 1
ATOM 1368 C C . ASN A 1 215 ? 16.089 2.605 -4.363 1.00 50.16 227 ASN A C 1
ATOM 1369 O O . ASN A 1 215 ? 17.251 2.667 -4.668 1.00 51.14 227 ASN A O 1
ATOM 1374 N N . ILE A 1 216 ? 15.215 3.541 -4.623 1.00 51.71 228 ILE A N 1
ATOM 1375 C CA . ILE A 1 216 ? 15.501 4.661 -5.548 1.00 52.61 228 ILE A CA 1
ATOM 1376 C C . ILE A 1 216 ? 15.740 5.923 -4.766 1.00 55.15 228 ILE A C 1
ATOM 1377 O O . ILE A 1 216 ? 16.509 6.687 -5.248 1.00 61.51 228 ILE A O 1
ATOM 1382 N N . ALA A 1 217 ? 15.018 6.175 -3.680 1.00 58.09 229 ALA A N 1
ATOM 1383 C CA . ALA A 1 217 ? 15.104 7.471 -2.956 1.00 65.57 229 ALA A CA 1
ATOM 1384 C C . ALA A 1 217 ? 16.052 7.352 -1.749 1.00 64.60 229 ALA A C 1
ATOM 1385 O O . ALA A 1 217 ? 16.046 6.321 -1.088 1.00 64.34 229 ALA A O 1
ATOM 1387 N N . ALA A 1 218 ? 16.873 8.363 -1.499 1.00 69.44 230 ALA A N 1
ATOM 1388 C CA . ALA A 1 218 ? 17.821 8.412 -0.342 1.00 71.73 230 ALA A CA 1
ATOM 1389 C C . ALA A 1 218 ? 17.040 8.430 0.991 1.00 68.62 230 ALA A C 1
ATOM 1390 O O . ALA A 1 218 ? 17.404 7.688 1.948 1.00 63.76 230 ALA A O 1
ATOM 1392 N N . GLU A 1 219 ? 15.899 9.130 1.002 1.00 64.93 231 GLU A N 1
ATOM 1393 C CA . GLU A 1 219 ? 14.922 9.178 2.126 1.00 65.95 231 GLU A CA 1
ATOM 1394 C C . GLU A 1 219 ? 14.610 7.791 2.727 1.00 66.56 231 GLU A C 1
ATOM 1395 O O . GLU A 1 219 ? 14.422 7.717 3.997 1.00 65.99 231 GLU A O 1
ATOM 1401 N N . SER A 1 220 ? 14.470 6.731 1.929 1.00 67.31 232 SER A N 1
ATOM 1402 C CA . SER A 1 220 ? 14.075 5.399 2.470 1.00 67.40 232 SER A CA 1
ATOM 1403 C C . SER A 1 220 ? 15.337 4.757 3.077 1.00 66.90 232 SER A C 1
ATOM 1404 O O . SER A 1 220 ? 15.226 4.085 4.127 1.00 70.31 232 SER A O 1
ATOM 1407 N N . ALA A 1 221 ? 16.508 5.029 2.503 1.00 68.89 233 ALA A N 1
ATOM 1408 C CA . ALA A 1 221 ? 17.825 4.599 3.037 1.00 77.45 233 ALA A CA 1
ATOM 1409 C C . ALA A 1 221 ? 18.008 5.078 4.496 1.00 76.65 233 ALA A C 1
ATOM 1410 O O . ALA A 1 221 ? 18.244 4.218 5.401 1.00 77.67 233 ALA A O 1
ATOM 1412 N N . ARG A 1 222 ? 17.851 6.390 4.721 1.00 78.81 234 ARG A N 1
ATOM 1413 C CA . ARG A 1 222 ? 17.966 7.077 6.036 1.00 72.49 234 ARG A CA 1
ATOM 1414 C C . ARG A 1 222 ? 17.030 6.428 7.064 1.00 75.36 234 ARG A C 1
ATOM 1415 O O . ARG A 1 222 ? 17.522 6.052 8.150 1.00 62.56 234 ARG A O 1
ATOM 1423 N N . GLU A 1 223 ? 15.717 6.342 6.770 1.00 76.21 235 GLU A N 1
ATOM 1424 C CA . GLU A 1 223 ? 14.671 5.959 7.762 1.00 74.02 235 GLU A CA 1
ATOM 1425 C C . GLU A 1 223 ? 14.907 4.537 8.293 1.00 73.81 235 GLU A C 1
ATOM 1426 O O . GLU A 1 223 ? 14.523 4.252 9.464 1.00 71.09 235 GLU A O 1
ATOM 1432 N N . THR A 1 224 ? 15.525 3.696 7.460 1.00 70.29 236 THR A N 1
ATOM 1433 C CA . THR A 1 224 ? 15.939 2.300 7.776 1.00 72.80 236 THR A CA 1
ATOM 1434 C C . THR A 1 224 ? 17.254 2.293 8.567 1.00 71.40 236 THR A C 1
ATOM 1435 O O . THR A 1 224 ? 17.370 1.456 9.490 1.00 74.07 236 THR A O 1
ATOM 1439 N N . ALA A 1 225 ? 18.220 3.129 8.169 1.00 70.10 237 ALA A N 1
ATOM 1440 C CA . ALA A 1 225 ? 19.468 3.393 8.938 1.00 76.94 237 ALA A CA 1
ATOM 1441 C C . ALA A 1 225 ? 19.113 3.858 10.363 1.00 76.58 237 ALA A C 1
ATOM 1442 O O . ALA A 1 225 ? 19.598 3.264 11.317 1.00 82.36 237 ALA A O 1
ATOM 1444 N N . ALA A 1 226 ? 18.217 4.831 10.493 1.00 75.49 238 ALA A N 1
ATOM 1445 C CA . ALA A 1 226 ? 17.825 5.485 11.763 1.00 70.83 238 ALA A CA 1
ATOM 1446 C C . ALA A 1 226 ? 16.945 4.562 12.631 1.00 76.17 238 ALA A C 1
ATOM 1447 O O . ALA A 1 226 ? 16.922 4.754 13.875 1.00 78.58 238 ALA A O 1
ATOM 1449 N N . PHE A 1 227 ? 16.248 3.582 12.052 1.00 75.44 239 PHE A N 1
ATOM 1450 C CA . PHE A 1 227 ? 15.663 2.456 12.836 1.00 79.26 239 PHE A CA 1
ATOM 1451 C C . PHE A 1 227 ? 16.778 1.568 13.429 1.00 74.60 239 PHE A C 1
ATOM 1452 O O . PHE A 1 227 ? 16.498 0.944 14.465 1.00 71.68 239 PHE A O 1
ATOM 1460 N N . GLY A 1 228 ? 17.949 1.465 12.776 1.00 69.34 240 GLY A N 1
ATOM 1461 C CA . GLY A 1 228 ? 19.147 0.745 13.258 1.00 69.43 240 GLY A CA 1
ATOM 1462 C C . GLY A 1 228 ? 19.307 -0.671 12.710 1.00 70.73 240 GLY A C 1
ATOM 1463 O O . GLY A 1 228 ? 20.258 -1.359 13.130 1.00 69.98 240 GLY A O 1
ATOM 1464 N N . GLY A 1 229 ? 18.470 -1.115 11.776 1.00 65.79 241 GLY A N 1
ATOM 1465 C CA . GLY A 1 229 ? 18.419 -2.542 11.389 1.00 65.03 241 GLY A CA 1
ATOM 1466 C C . GLY A 1 229 ? 19.528 -2.952 10.436 1.00 60.52 241 GLY A C 1
ATOM 1467 O O . GLY A 1 229 ? 19.670 -4.175 10.248 1.00 64.59 241 GLY A O 1
ATOM 1468 N N . LEU A 1 230 ? 20.254 -1.993 9.839 1.00 56.54 242 LEU A N 1
ATOM 1469 C CA . LEU A 1 230 ? 21.231 -2.253 8.742 1.00 62.13 242 LEU A CA 1
ATOM 1470 C C . LEU A 1 230 ? 22.526 -2.790 9.324 1.00 59.53 242 LEU A C 1
ATOM 1471 O O . LEU A 1 230 ? 23.016 -2.178 10.241 1.00 58.79 242 LEU A O 1
ATOM 1476 N N . SER A 1 231 ? 23.101 -3.798 8.687 1.00 65.59 243 SER A N 1
ATOM 1477 C CA . SER A 1 231 ? 24.493 -4.268 8.914 1.00 67.09 243 SER A CA 1
ATOM 1478 C C . SER A 1 231 ? 25.531 -3.216 8.500 1.00 65.86 243 SER A C 1
ATOM 1479 O O . SER A 1 231 ? 25.631 -2.805 7.344 1.00 59.36 243 SER A O 1
ATOM 1482 N N . PRO A 1 232 ? 26.430 -2.783 9.409 1.00 70.34 244 PRO A N 1
ATOM 1483 C CA . PRO A 1 232 ? 27.395 -1.738 9.058 1.00 69.54 244 PRO A CA 1
ATOM 1484 C C . PRO A 1 232 ? 28.461 -2.312 8.112 1.00 69.51 244 PRO A C 1
ATOM 1485 O O . PRO A 1 232 ? 29.140 -1.540 7.471 1.00 72.18 244 PRO A O 1
ATOM 1489 N N . ASP A 1 233 ? 28.511 -3.649 7.989 1.00 66.51 245 ASP A N 1
ATOM 1490 C CA . ASP A 1 233 ? 29.375 -4.409 7.052 1.00 64.06 245 ASP A CA 1
ATOM 1491 C C . ASP A 1 233 ? 28.669 -4.638 5.723 1.00 67.40 245 ASP A C 1
ATOM 1492 O O . ASP A 1 233 ? 29.339 -5.071 4.825 1.00 57.11 245 ASP A O 1
ATOM 1497 N N . GLY A 1 234 ? 27.343 -4.466 5.628 1.00 63.83 246 GLY A N 1
ATOM 1498 C CA . GLY A 1 234 ? 26.685 -4.611 4.318 1.00 58.38 246 GLY A CA 1
ATOM 1499 C C . GLY A 1 234 ? 26.479 -6.056 3.931 1.00 54.06 246 GLY A C 1
ATOM 1500 O O . GLY A 1 234 ? 26.399 -6.323 2.729 1.00 55.53 246 GLY A O 1
ATOM 1501 N N . GLN A 1 235 ? 26.303 -6.946 4.904 1.00 59.19 247 GLN A N 1
ATOM 1502 C CA . GLN A 1 235 ? 26.042 -8.380 4.650 1.00 59.66 247 GLN A CA 1
ATOM 1503 C C . GLN A 1 235 ? 24.960 -8.844 5.627 1.00 61.08 247 GLN A C 1
ATOM 1504 O O . GLN A 1 235 ? 24.860 -8.264 6.716 1.00 59.15 247 GLN A O 1
ATOM 1510 N N . CYS A 1 236 ? 24.111 -9.754 5.152 1.00 61.55 248 CYS A N 1
ATOM 1511 C CA . CYS A 1 236 ? 23.209 -10.587 5.968 1.00 61.39 248 CYS A CA 1
ATOM 1512 C C . CYS A 1 236 ? 24.023 -11.814 6.387 1.00 58.61 248 CYS A C 1
ATOM 1513 O O . CYS A 1 236 ? 24.197 -12.690 5.552 1.00 51.86 248 CYS A O 1
ATOM 1516 N N . PHE A 1 237 ? 24.496 -11.861 7.635 1.00 60.09 249 PHE A N 1
ATOM 1517 C CA . PHE A 1 237 ? 25.330 -12.989 8.137 1.00 64.01 249 PHE A CA 1
ATOM 1518 C C . PHE A 1 237 ? 24.354 -14.040 8.624 1.00 63.67 249 PHE A C 1
ATOM 1519 O O . PHE A 1 237 ? 24.219 -14.206 9.827 1.00 67.52 249 PHE A O 1
ATOM 1527 N N . THR A 1 238 ? 23.650 -14.695 7.708 1.00 63.38 250 THR A N 1
ATOM 1528 C CA . THR A 1 238 ? 22.452 -15.484 8.116 1.00 66.13 250 THR A CA 1
ATOM 1529 C C . THR A 1 238 ? 22.885 -16.705 8.939 1.00 63.19 250 THR A C 1
ATOM 1530 O O . THR A 1 238 ? 23.544 -17.566 8.393 1.00 66.58 250 THR A O 1
ATOM 1534 N N . PHE A 1 239 ? 22.466 -16.735 10.206 1.00 64.37 251 PHE A N 1
ATOM 1535 C CA . PHE A 1 239 ? 22.614 -17.816 11.217 1.00 63.85 251 PHE A CA 1
ATOM 1536 C C . PHE A 1 239 ? 24.053 -17.857 11.762 1.00 70.99 251 PHE A C 1
ATOM 1537 O O . PHE A 1 239 ? 24.392 -18.845 12.463 1.00 69.58 251 PHE A O 1
ATOM 1545 N N . ASP A 1 240 ? 24.821 -16.792 11.490 1.00 72.41 252 ASP A N 1
ATOM 1546 C CA . ASP A 1 240 ? 26.291 -16.693 11.679 1.00 67.03 252 ASP A CA 1
ATOM 1547 C C . ASP A 1 240 ? 26.580 -15.744 12.839 1.00 66.38 252 ASP A C 1
ATOM 1548 O O . ASP A 1 240 ? 25.723 -14.893 13.142 1.00 59.02 252 ASP A O 1
ATOM 1553 N N . ALA A 1 241 ? 27.757 -15.869 13.453 1.00 60.61 253 ALA A N 1
ATOM 1554 C CA . ALA A 1 241 ? 28.096 -15.140 14.680 1.00 61.87 253 ALA A CA 1
ATOM 1555 C C . ALA A 1 241 ? 28.239 -13.651 14.389 1.00 60.24 253 ALA A C 1
ATOM 1556 O O . ALA A 1 241 ? 28.054 -12.912 15.340 1.00 59.22 253 ALA A O 1
ATOM 1558 N N . ARG A 1 242 ? 28.605 -13.215 13.180 1.00 61.95 254 ARG A N 1
ATOM 1559 C CA . ARG A 1 242 ? 28.749 -11.753 12.911 1.00 65.11 254 ARG A CA 1
ATOM 1560 C C . ARG A 1 242 ? 27.349 -11.104 12.829 1.00 67.05 254 ARG A C 1
ATOM 1561 O O . ARG A 1 242 ? 27.253 -9.852 12.810 1.00 71.62 254 ARG A O 1
ATOM 1569 N N . ALA A 1 243 ? 26.281 -11.905 12.806 1.00 66.06 255 ALA A N 1
ATOM 1570 C CA . ALA A 1 243 ? 24.903 -11.429 12.523 1.00 60.04 255 ALA A CA 1
ATOM 1571 C C . ALA A 1 243 ? 24.765 -10.032 13.110 1.00 60.28 255 ALA A C 1
ATOM 1572 O O . ALA A 1 243 ? 24.782 -9.984 14.300 1.00 63.73 255 ALA A O 1
ATOM 1574 N N . ASN A 1 244 ? 24.644 -8.957 12.314 1.00 58.88 256 ASN A N 1
ATOM 1575 C CA . ASN A 1 244 ? 24.584 -7.562 12.836 1.00 61.25 256 ASN A CA 1
ATOM 1576 C C . ASN A 1 244 ? 23.603 -6.707 12.025 1.00 62.88 256 ASN A C 1
ATOM 1577 O O . ASN A 1 244 ? 23.768 -5.471 11.960 1.00 53.72 256 ASN A O 1
ATOM 1582 N N . GLY A 1 245 ? 22.581 -7.337 11.450 1.00 62.88 257 GLY A N 1
ATOM 1583 C CA . GLY A 1 245 ? 21.537 -6.616 10.716 1.00 59.53 257 GLY A CA 1
ATOM 1584 C C . GLY A 1 245 ? 21.556 -7.067 9.278 1.00 61.11 257 GLY A C 1
ATOM 1585 O O . GLY A 1 245 ? 22.239 -8.047 8.967 1.00 59.63 257 GLY A O 1
ATOM 1586 N N . PHE A 1 246 ? 20.812 -6.378 8.421 1.00 57.23 258 PHE A N 1
ATOM 1587 C CA . PHE A 1 246 ? 20.610 -6.826 7.022 1.00 53.07 258 PHE A CA 1
ATOM 1588 C C . PHE A 1 246 ? 21.244 -5.775 6.118 1.00 49.42 258 PHE A C 1
ATOM 1589 O O . PHE A 1 246 ? 21.483 -4.588 6.572 1.00 53.12 258 PHE A O 1
ATOM 1597 N N . VAL A 1 247 ? 21.447 -6.185 4.875 1.00 51.62 259 VAL A N 1
ATOM 1598 C CA . VAL A 1 247 ? 21.809 -5.271 3.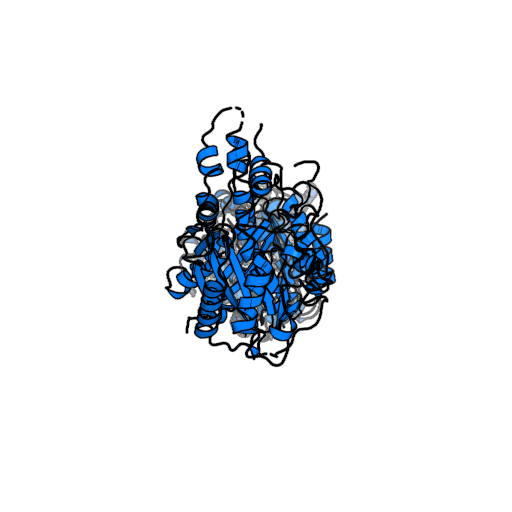755 1.00 50.27 259 VAL A CA 1
ATOM 1599 C C . VAL A 1 247 ? 20.620 -5.236 2.784 1.00 48.27 259 VAL A C 1
ATOM 1600 O O . VAL A 1 247 ? 19.982 -6.294 2.536 1.00 51.60 259 VAL A O 1
ATOM 1604 N N . ARG A 1 248 ? 20.331 -4.049 2.264 1.00 52.06 260 ARG A N 1
ATOM 1605 C CA . ARG A 1 248 ? 19.164 -3.813 1.375 1.00 54.08 260 ARG A CA 1
ATOM 1606 C C . ARG A 1 248 ? 19.421 -4.419 -0.002 1.00 58.32 260 ARG A C 1
ATOM 1607 O O . ARG A 1 248 ? 20.615 -4.455 -0.461 1.00 55.07 260 ARG A O 1
ATOM 1615 N N . GLY A 1 249 ? 18.352 -4.903 -0.630 1.00 55.07 261 GLY A N 1
ATOM 1616 C CA . GLY A 1 249 ? 18.341 -5.384 -2.027 1.00 53.32 261 GLY A CA 1
ATOM 1617 C C . GLY A 1 249 ? 17.101 -4.867 -2.729 1.00 50.56 261 GLY A C 1
ATOM 1618 O O . GLY A 1 249 ? 16.150 -4.457 -2.041 1.00 51.46 261 GLY A O 1
ATOM 1619 N N . GLU A 1 250 ? 17.134 -4.814 -4.043 1.00 47.99 262 GLU A N 1
ATOM 1620 C CA . GLU A 1 250 ? 15.998 -4.358 -4.845 1.00 47.13 262 GLU A CA 1
ATOM 1621 C C . GLU A 1 250 ? 15.792 -5.338 -5.979 1.00 47.44 262 GLU A C 1
ATOM 1622 O O . GLU A 1 250 ? 16.714 -6.105 -6.351 1.00 49.90 262 GLU A O 1
ATOM 1628 N N . GLY A 1 251 ? 14.620 -5.289 -6.560 1.00 43.67 263 GLY A N 1
ATOM 1629 C CA . GLY A 1 251 ? 14.240 -6.174 -7.671 1.00 41.62 263 GLY A CA 1
ATOM 1630 C C . GLY A 1 251 ? 12.817 -6.640 -7.523 1.00 42.89 263 GLY A C 1
ATOM 1631 O O . GLY A 1 251 ? 11.996 -5.913 -6.823 1.00 39.60 263 GLY A O 1
ATOM 1632 N N . GLY A 1 252 ? 12.471 -7.644 -8.320 1.00 42.33 264 GLY A N 1
ATOM 1633 C CA . GLY A 1 252 ? 11.110 -8.163 -8.365 1.00 43.60 264 GLY A CA 1
ATOM 1634 C C . GLY A 1 252 ? 11.039 -9.528 -8.959 1.00 45.76 264 GLY A C 1
ATOM 1635 O O . GLY A 1 252 ? 11.979 -9.962 -9.641 1.00 46.53 264 GLY A O 1
ATOM 1636 N N . GLY A 1 253 ? 9.904 -10.159 -8.790 1.00 38.63 265 GLY A N 1
ATOM 1637 C CA . GLY A 1 253 ? 9.647 -11.419 -9.481 1.00 42.24 265 GLY A CA 1
ATOM 1638 C C . GLY A 1 253 ? 8.191 -11.761 -9.422 1.00 38.58 265 GLY A C 1
ATOM 1639 O O . GLY A 1 253 ? 7.520 -11.162 -8.570 1.00 39.40 265 GLY A O 1
ATOM 1640 N N . LEU A 1 254 ? 7.765 -12.688 -10.280 1.00 40.51 266 LEU A N 1
ATOM 1641 C CA . LEU A 1 254 ? 6.391 -13.191 -10.436 1.00 39.80 266 LEU A CA 1
ATOM 1642 C C . LEU A 1 254 ? 6.470 -14.680 -10.719 1.00 42.64 266 LEU A C 1
ATOM 1643 O O . LEU A 1 254 ? 7.336 -15.110 -11.452 1.00 47.84 266 LEU A O 1
ATOM 1648 N N . VAL A 1 255 ? 5.478 -15.381 -10.247 1.00 40.53 267 VAL A N 1
ATOM 1649 C CA . VAL A 1 255 ? 5.143 -16.732 -10.702 1.00 41.97 267 VAL A CA 1
ATOM 1650 C C . VAL A 1 255 ? 3.798 -16.649 -11.370 1.00 44.40 267 VAL A C 1
ATOM 1651 O O . VAL A 1 255 ? 2.997 -15.705 -11.055 1.00 44.74 267 VAL A O 1
ATOM 1655 N N . VAL A 1 256 ? 3.591 -17.602 -12.271 1.00 43.93 268 VAL A N 1
ATOM 1656 C CA . VAL A 1 256 ? 2.323 -17.867 -12.982 1.00 38.80 268 VAL A CA 1
ATOM 1657 C C . VAL A 1 256 ? 1.726 -19.102 -12.359 1.00 41.13 268 VAL A C 1
ATOM 1658 O O . VAL A 1 256 ? 2.442 -20.143 -12.358 1.00 43.21 268 VAL A O 1
ATOM 1662 N N . LEU A 1 257 ? 0.494 -19.007 -11.866 1.00 40.31 269 LEU A N 1
ATOM 1663 C CA . LEU A 1 257 ? -0.113 -20.107 -11.107 1.00 44.85 269 LEU A CA 1
ATOM 1664 C C . LEU A 1 257 ? -1.413 -20.552 -11.733 1.00 45.80 269 LEU A C 1
ATOM 1665 O O . LEU A 1 257 ? -2.159 -19.703 -12.235 1.00 47.90 269 LEU A O 1
ATOM 1670 N N . LYS A 1 258 ? -1.674 -21.853 -11.620 1.00 49.30 270 LYS A N 1
ATOM 1671 C CA . LYS A 1 258 ? -2.953 -22.478 -11.998 1.00 48.92 270 LYS A CA 1
ATOM 1672 C C . LYS A 1 258 ? -3.227 -23.583 -11.012 1.00 48.16 270 LYS A C 1
ATOM 1673 O O . LYS A 1 258 ? -2.246 -24.057 -10.433 1.00 51.30 270 LYS A O 1
ATOM 1679 N N . THR A 1 259 ? -4.460 -24.080 -10.926 1.00 48.74 271 THR A N 1
ATOM 1680 C CA . THR A 1 259 ? -4.697 -25.339 -10.156 1.00 52.84 271 THR A CA 1
ATOM 1681 C C . THR A 1 259 ? -3.863 -26.453 -10.827 1.00 50.95 271 THR A C 1
ATOM 1682 O O . THR A 1 259 ? -3.645 -26.426 -12.060 1.00 53.85 271 THR A O 1
ATOM 1686 N N . LEU A 1 260 ? -3.263 -27.348 -10.062 1.00 49.50 272 LEU A N 1
ATOM 1687 C CA . LEU A 1 260 ? -2.520 -28.492 -10.662 1.00 53.72 272 LEU A CA 1
ATOM 1688 C C . LEU A 1 260 ? -3.418 -29.265 -11.636 1.00 56.41 272 LEU A C 1
ATOM 1689 O O . LEU A 1 260 ? -2.893 -29.696 -12.657 1.00 60.34 272 LEU A O 1
ATOM 1694 N N . ARG A 1 261 ? -4.700 -29.430 -11.321 1.00 60.61 273 ARG A N 1
ATOM 1695 C CA . ARG A 1 261 ? -5.699 -30.141 -12.169 1.00 68.24 273 ARG A CA 1
ATOM 1696 C C . ARG A 1 261 ? -5.791 -29.450 -13.531 1.00 71.43 273 ARG A C 1
ATOM 1697 O O . ARG A 1 261 ? -5.644 -30.174 -14.562 1.00 70.81 273 ARG A O 1
ATOM 1705 N N . ARG A 1 262 ? -5.999 -28.122 -13.541 1.00 67.72 274 ARG A N 1
ATOM 1706 C CA . ARG A 1 262 ? -6.161 -27.345 -14.796 1.00 67.41 274 ARG A CA 1
ATOM 1707 C C . ARG A 1 262 ? -4.867 -27.378 -15.612 1.00 66.24 274 ARG A C 1
ATOM 1708 O O . ARG A 1 262 ? -4.975 -27.362 -16.829 1.00 64.33 274 ARG A O 1
ATOM 1716 N N . ALA A 1 263 ? -3.695 -27.396 -14.973 1.00 58.20 275 ALA A N 1
ATOM 1717 C CA . ALA A 1 263 ? -2.383 -27.274 -15.644 1.00 57.32 275 ALA A CA 1
ATOM 1718 C C . ALA A 1 263 ? -1.987 -28.579 -16.356 1.00 59.27 275 ALA A C 1
ATOM 1719 O O . ALA A 1 263 ? -1.473 -28.462 -17.462 1.00 62.03 275 ALA A O 1
ATOM 1721 N N . LEU A 1 264 ? -2.126 -29.730 -15.689 1.00 61.47 276 LEU A N 1
ATOM 1722 C CA . LEU A 1 264 ? -2.069 -31.122 -16.245 1.00 62.76 276 LEU A CA 1
ATOM 1723 C C . LEU A 1 264 ? -2.996 -31.232 -17.465 1.00 64.97 276 LEU A C 1
ATOM 1724 O O . LEU A 1 264 ? -2.482 -31.442 -18.575 1.00 73.17 276 LEU A O 1
ATOM 1729 N N . ALA A 1 265 ? -4.304 -31.015 -17.278 1.00 68.94 277 ALA A N 1
ATOM 1730 C CA . ALA A 1 265 ? -5.327 -31.001 -18.350 1.00 66.07 277 ALA A CA 1
ATOM 1731 C C . ALA A 1 265 ? -4.851 -30.124 -19.519 1.00 72.86 277 ALA A C 1
ATOM 1732 O O . ALA A 1 265 ? -4.991 -30.564 -20.665 1.00 74.02 277 ALA A O 1
ATOM 1734 N N . ASP A 1 266 ? -4.322 -28.922 -19.266 1.00 66.82 278 ASP A N 1
ATOM 1735 C CA . ASP A 1 266 ? -3.835 -28.029 -20.357 1.00 70.77 278 ASP A CA 1
ATOM 1736 C C . ASP A 1 266 ? -2.415 -28.396 -20.824 1.00 65.12 278 ASP A C 1
ATOM 1737 O O . ASP A 1 266 ? -1.895 -27.696 -21.685 1.00 64.80 278 ASP A O 1
ATOM 1742 N N . GLY A 1 267 ? -1.774 -29.432 -20.293 1.00 61.37 279 GLY A N 1
ATOM 1743 C CA . GLY A 1 267 ? -0.418 -29.791 -20.753 1.00 62.93 279 GLY A CA 1
ATOM 1744 C C . GLY A 1 267 ? 0.628 -28.724 -20.482 1.00 65.40 279 GLY A C 1
ATOM 1745 O O . GLY A 1 267 ? 1.614 -28.682 -21.247 1.00 67.63 279 GLY A O 1
ATOM 1746 N N . ASP A 1 268 ? 0.500 -27.901 -19.423 1.00 62.37 280 ASP A N 1
ATOM 1747 C CA . ASP A 1 268 ? 1.542 -26.879 -19.129 1.00 57.78 280 ASP A CA 1
ATOM 1748 C C . ASP A 1 268 ? 2.758 -27.586 -18.553 1.00 54.87 280 ASP A C 1
ATOM 1749 O O . ASP A 1 268 ? 2.629 -28.614 -17.949 1.00 59.15 280 ASP A O 1
ATOM 1754 N N . LEU A 1 269 ? 3.924 -27.003 -18.734 1.00 56.67 281 LEU A N 1
ATOM 1755 C CA . LEU A 1 269 ? 5.107 -27.334 -17.933 1.00 56.83 281 LEU A CA 1
ATOM 1756 C C . LEU A 1 269 ? 4.878 -26.908 -16.469 1.00 58.52 281 LEU A C 1
ATOM 1757 O O . LEU A 1 269 ? 4.687 -25.705 -16.163 1.00 61.46 281 LEU A O 1
ATOM 1762 N N . VAL A 1 270 ? 4.948 -27.849 -15.559 1.00 56.23 282 VAL A N 1
ATOM 1763 C CA . VAL A 1 270 ? 4.862 -27.603 -14.103 1.00 58.26 282 VAL A CA 1
ATOM 1764 C C . VAL A 1 270 ? 6.270 -27.427 -13.535 1.00 58.91 282 VAL A C 1
ATOM 1765 O O . VAL A 1 270 ? 7.069 -28.331 -13.709 1.00 65.16 282 VAL A O 1
ATOM 1769 N N . HIS A 1 271 ? 6.592 -26.275 -12.946 1.00 52.44 283 HIS A N 1
ATOM 1770 C CA . HIS A 1 271 ? 7.927 -25.960 -12.363 1.00 56.29 283 HIS A CA 1
ATOM 1771 C C . HIS A 1 271 ? 7.982 -26.481 -10.916 1.00 56.34 283 HIS A C 1
ATOM 1772 O O . HIS A 1 271 ? 9.047 -26.658 -10.358 1.00 61.82 283 HIS A O 1
ATOM 1779 N N . GLY A 1 272 ? 6.823 -26.629 -10.301 1.00 52.24 284 GLY A N 1
ATOM 1780 C CA . GLY A 1 272 ? 6.680 -26.722 -8.851 1.00 49.52 284 GLY A CA 1
ATOM 1781 C C . GLY A 1 272 ? 5.217 -26.790 -8.525 1.00 48.45 284 GLY A C 1
ATOM 1782 O O . GLY A 1 272 ? 4.359 -26.386 -9.406 1.00 49.53 284 GLY A O 1
ATOM 1783 N N . VAL A 1 273 ? 4.908 -27.349 -7.364 1.00 49.16 285 VAL A N 1
ATOM 1784 C CA . VAL A 1 273 ? 3.500 -27.480 -6.891 1.00 53.63 285 VAL A CA 1
ATOM 1785 C C . VAL A 1 273 ? 3.437 -26.847 -5.501 1.00 53.19 285 VAL A C 1
ATOM 1786 O O . VAL A 1 273 ? 4.231 -27.204 -4.677 1.00 55.55 285 VAL A O 1
ATOM 1790 N N . ILE A 1 274 ? 2.547 -25.876 -5.291 1.00 59.05 286 ILE A N 1
ATOM 1791 C CA . ILE A 1 274 ? 2.291 -25.312 -3.943 1.00 51.67 286 ILE A CA 1
ATOM 1792 C C . ILE A 1 274 ? 1.221 -26.193 -3.289 1.00 52.21 286 ILE A C 1
ATOM 1793 O O . ILE A 1 274 ? 0.082 -26.206 -3.762 1.00 55.14 286 ILE A O 1
ATOM 1798 N N . LEU A 1 275 ? 1.629 -26.929 -2.257 1.00 55.89 287 LEU A N 1
ATOM 1799 C CA . LEU A 1 275 ? 0.790 -27.913 -1.532 1.00 58.32 287 LEU A CA 1
ATOM 1800 C C . LEU A 1 275 ? -0.078 -27.174 -0.522 1.00 55.08 287 LEU A C 1
ATOM 1801 O O . LEU A 1 275 ? -1.260 -27.521 -0.381 1.00 55.62 287 LEU A O 1
ATOM 1806 N N . ALA A 1 276 ? 0.496 -26.159 0.116 1.00 57.30 288 ALA A N 1
ATOM 1807 C CA . ALA A 1 276 ? -0.203 -25.287 1.081 1.00 55.20 288 ALA A CA 1
ATOM 1808 C C . ALA A 1 276 ? 0.583 -23.973 1.273 1.00 49.63 288 ALA A C 1
ATOM 1809 O O . ALA A 1 276 ? 1.826 -23.934 1.065 1.00 48.49 288 ALA A O 1
ATOM 1811 N N . SER A 1 277 ? -0.113 -22.975 1.788 1.00 46.78 289 SER A N 1
ATOM 1812 C CA . SER A 1 277 ? 0.464 -21.701 2.259 1.00 52.87 289 SER A CA 1
ATOM 1813 C C . SER A 1 277 ? -0.343 -21.203 3.458 1.00 49.49 289 SER A C 1
ATOM 1814 O O . SER A 1 277 ? -1.517 -21.543 3.583 1.00 52.11 289 SER A O 1
ATOM 1817 N N . ALA A 1 278 ? 0.269 -20.422 4.329 1.00 48.71 290 ALA A N 1
ATOM 1818 C CA . ALA A 1 278 ? -0.430 -19.913 5.519 1.00 51.78 290 ALA A CA 1
ATOM 1819 C C . ALA A 1 278 ? 0.088 -18.527 5.849 1.00 49.25 290 ALA A C 1
ATOM 1820 O O . ALA A 1 278 ? 1.262 -18.247 5.590 1.00 48.72 290 ALA A O 1
ATOM 1822 N N . VAL A 1 279 ? -0.790 -17.731 6.464 1.00 49.36 291 VAL A N 1
ATOM 1823 C CA . VAL A 1 279 ? -0.448 -16.376 6.952 1.00 49.77 291 VAL A CA 1
ATOM 1824 C C . VAL A 1 279 ? -0.972 -16.267 8.373 1.00 46.19 291 VAL A C 1
ATOM 1825 O O . VAL A 1 279 ? -2.096 -16.729 8.602 1.00 45.20 291 VAL A O 1
ATOM 1829 N N . ASN A 1 280 ? -0.190 -15.664 9.255 1.00 41.36 292 ASN A N 1
ATOM 1830 C CA . ASN A 1 280 ? -0.640 -15.386 10.633 1.00 43.40 292 ASN A CA 1
ATOM 1831 C C . ASN A 1 280 ? 0.000 -14.064 11.053 1.00 40.39 292 ASN A C 1
ATOM 1832 O O . ASN A 1 280 ? 0.729 -13.457 10.246 1.00 39.93 292 ASN A O 1
ATOM 1837 N N . ASN A 1 281 ? -0.264 -13.657 12.280 1.00 39.94 293 ASN A N 1
ATOM 1838 C CA . ASN A 1 281 ? 0.460 -12.520 12.833 1.00 40.30 293 ASN A CA 1
ATOM 1839 C C . ASN A 1 281 ? 1.053 -12.953 14.181 1.00 43.51 293 ASN A C 1
ATOM 1840 O O . ASN A 1 281 ? 0.516 -13.774 14.816 1.00 42.75 293 ASN A O 1
ATOM 1845 N N . ASP A 1 282 ? 2.181 -12.381 14.561 1.00 45.48 294 ASP A N 1
ATOM 1846 C CA . ASP A 1 282 ? 2.860 -12.590 15.847 1.00 45.04 294 ASP A CA 1
ATOM 1847 C C . ASP A 1 282 ? 1.926 -12.290 17.017 1.00 51.91 294 ASP A C 1
ATOM 1848 O O . ASP A 1 282 ? 2.138 -12.875 18.060 1.00 46.60 294 ASP A O 1
ATOM 1853 N N . GLY A 1 283 ? 0.974 -11.368 16.891 1.00 45.92 295 GLY A N 1
ATOM 1854 C CA . GLY A 1 283 ? 0.104 -11.085 18.039 1.00 43.66 295 GLY A CA 1
ATOM 1855 C C . GLY A 1 283 ? 0.924 -10.401 19.139 1.00 49.83 295 GLY A C 1
ATOM 1856 O O . GLY A 1 283 ? 1.662 -9.449 18.852 1.00 47.66 295 GLY A O 1
ATOM 1857 N N . PRO A 1 284 ? 0.861 -10.881 20.410 1.00 50.71 296 PRO A N 1
ATOM 1858 C CA . PRO A 1 284 ? 1.401 -10.140 21.552 1.00 55.89 296 PRO A CA 1
ATOM 1859 C C . PRO A 1 284 ? 2.897 -10.415 21.739 1.00 60.49 296 PRO A C 1
ATOM 1860 O O . PRO A 1 284 ? 3.236 -11.215 22.544 1.00 66.48 296 PRO A O 1
ATOM 1864 N N . SER A 1 285 ? 3.719 -9.816 20.907 1.00 59.44 297 SER A N 1
ATOM 1865 C CA . SER A 1 285 ? 5.187 -10.008 20.898 1.00 59.05 297 SER A CA 1
ATOM 1866 C C . SER A 1 285 ? 5.809 -8.993 21.861 1.00 53.25 297 SER A C 1
ATOM 1867 O O . SER A 1 285 ? 5.099 -8.086 22.298 1.00 46.25 297 SER A O 1
ATOM 1870 N N . ASP A 1 286 ? 7.096 -9.112 22.184 1.00 57.92 298 ASP A N 1
ATOM 1871 C CA . ASP A 1 286 ? 7.724 -8.284 23.257 1.00 58.25 298 ASP A CA 1
ATOM 1872 C C . ASP A 1 286 ? 7.604 -6.807 22.927 1.00 53.31 298 ASP A C 1
ATOM 1873 O O . ASP A 1 286 ? 7.329 -6.035 23.812 1.00 54.68 298 ASP A O 1
ATOM 1878 N N . THR A 1 287 ? 7.846 -6.453 21.660 1.00 50.29 299 THR A N 1
ATOM 1879 C CA . THR A 1 287 ? 7.574 -5.119 21.058 1.00 52.85 299 THR A CA 1
ATOM 1880 C C . THR A 1 287 ? 6.811 -5.338 19.748 1.00 54.13 299 THR A C 1
ATOM 1881 O O . THR A 1 287 ? 6.690 -6.551 19.308 1.00 51.77 299 THR A O 1
ATOM 1885 N N . LEU A 1 288 ? 6.428 -4.227 19.111 1.00 49.68 300 LEU A N 1
ATOM 1886 C CA . LEU A 1 288 ? 5.721 -4.207 17.798 1.00 50.07 300 LEU A CA 1
ATOM 1887 C C . LEU A 1 288 ? 6.551 -4.999 16.781 1.00 47.33 300 LEU A C 1
ATOM 1888 O O . LEU A 1 288 ? 5.996 -5.930 16.024 1.00 45.62 300 LEU A O 1
ATOM 1893 N N . THR A 1 289 ? 7.846 -4.711 16.783 1.00 42.96 301 THR A N 1
ATOM 1894 C CA . THR A 1 289 ? 8.755 -5.256 15.757 1.00 46.07 301 THR A CA 1
ATOM 1895 C C . THR A 1 289 ? 9.627 -6.391 16.285 1.00 49.48 301 THR A C 1
ATOM 1896 O O . THR A 1 289 ? 10.566 -6.749 15.584 1.00 45.06 301 THR A O 1
ATOM 1900 N N . THR A 1 290 ? 9.299 -7.012 17.415 1.00 49.11 302 THR A N 1
ATOM 1901 C CA . THR A 1 290 ? 10.047 -8.220 17.818 1.00 46.66 302 THR A CA 1
ATOM 1902 C C . THR A 1 290 ? 9.299 -9.416 17.237 1.00 45.06 302 THR A C 1
ATOM 1903 O O . THR A 1 290 ? 8.103 -9.545 17.441 1.00 45.97 302 THR A O 1
ATOM 1907 N N . PRO A 1 291 ? 9.946 -10.368 16.533 1.00 47.74 303 PRO A N 1
ATOM 1908 C CA . PRO A 1 291 ? 9.264 -11.560 16.054 1.00 45.76 303 PRO A CA 1
ATOM 1909 C C . PRO A 1 291 ? 8.834 -12.457 17.209 1.00 47.34 303 PRO A C 1
ATOM 1910 O O . PRO A 1 291 ? 9.426 -12.390 18.231 1.00 49.89 303 PRO A O 1
ATOM 1914 N N . SER A 1 292 ? 7.879 -13.339 16.965 1.00 48.28 304 SER A N 1
ATOM 1915 C CA . SER A 1 292 ? 7.367 -14.306 17.957 1.00 50.78 304 SER A CA 1
ATOM 1916 C C . SER A 1 292 ? 7.750 -15.722 17.561 1.00 46.62 304 SER A C 1
ATOM 1917 O O . SER A 1 292 ? 7.194 -16.262 16.540 1.00 46.18 304 SER A O 1
ATOM 1920 N N . ARG A 1 293 ? 8.506 -16.399 18.430 1.00 49.06 305 ARG A N 1
ATOM 1921 C CA . ARG A 1 293 ? 8.748 -17.840 18.232 1.00 49.48 305 ARG A CA 1
ATOM 1922 C C . ARG A 1 293 ? 7.393 -18.550 18.231 1.00 51.17 305 ARG A C 1
ATOM 1923 O O . ARG A 1 293 ? 7.179 -19.433 17.394 1.00 53.41 305 ARG A O 1
ATOM 1931 N N . ARG A 1 294 ? 6.539 -18.277 19.197 1.00 49.91 306 ARG A N 1
ATOM 1932 C CA . ARG A 1 294 ? 5.302 -19.096 19.309 1.00 54.57 306 ARG A CA 1
ATOM 1933 C C . ARG A 1 294 ? 4.517 -18.941 18.017 1.00 54.95 306 ARG A C 1
ATOM 1934 O O . ARG A 1 294 ? 3.962 -19.965 17.557 1.00 56.02 306 ARG A O 1
ATOM 1942 N N . ALA A 1 295 ? 4.444 -17.716 17.457 1.00 51.11 307 ALA A N 1
ATOM 1943 C CA . ALA A 1 295 ? 3.573 -17.482 16.284 1.00 47.55 307 ALA A CA 1
ATOM 1944 C C . ALA A 1 295 ? 4.144 -18.257 15.085 1.00 45.99 307 ALA A C 1
ATOM 1945 O O . ALA A 1 295 ? 3.347 -18.932 14.368 1.00 44.23 307 ALA A O 1
ATOM 1947 N N . GLN A 1 296 ? 5.459 -18.174 14.890 1.00 45.22 308 GLN A N 1
ATOM 1948 C CA . GLN A 1 296 ? 6.200 -18.930 13.837 1.00 46.22 308 GLN A CA 1
ATOM 1949 C C . GLN A 1 296 ? 5.993 -20.437 13.973 1.00 49.74 308 GLN A C 1
ATOM 1950 O O . GLN A 1 296 ? 5.816 -21.102 12.945 1.00 57.19 308 GLN A O 1
ATOM 1956 N N . GLU A 1 297 ? 5.989 -20.959 15.190 1.00 50.44 309 GLU A N 1
ATOM 1957 C CA . GLU A 1 297 ? 5.797 -22.411 15.414 1.00 52.84 309 GLU A CA 1
ATOM 1958 C C . GLU A 1 297 ? 4.382 -22.784 15.002 1.00 50.02 309 GLU A C 1
ATOM 1959 O O . GLU A 1 297 ? 4.170 -23.791 14.308 1.00 49.51 309 GLU A O 1
ATOM 1965 N N . SER A 1 298 ? 3.436 -22.018 15.484 1.00 50.87 310 SER A N 1
ATOM 1966 C CA . SER A 1 298 ? 2.015 -22.231 15.179 1.00 53.25 310 SER A CA 1
ATOM 1967 C C . SER A 1 298 ? 1.823 -22.199 13.642 1.00 58.34 310 SER A C 1
ATOM 1968 O O . SER A 1 298 ? 1.226 -23.176 13.060 1.00 62.03 310 SER A O 1
ATOM 1971 N N . LEU A 1 299 ? 2.422 -21.211 12.965 1.00 52.00 311 LEU A N 1
ATOM 1972 C CA . LEU A 1 299 ? 2.365 -21.072 11.478 1.00 54.64 311 LEU A CA 1
ATOM 1973 C C . LEU A 1 299 ? 2.852 -22.382 10.796 1.00 52.75 311 LEU A C 1
ATOM 1974 O O . LEU A 1 299 ? 2.124 -22.954 9.909 1.00 49.23 311 LEU A O 1
ATOM 1979 N N . LEU A 1 300 ? 4.094 -22.780 11.081 1.00 56.66 312 LEU A N 1
ATOM 1980 C CA . LEU A 1 300 ? 4.716 -24.006 10.502 1.00 53.55 312 LEU A CA 1
ATOM 1981 C C . LEU A 1 300 ? 3.803 -25.202 10.771 1.00 56.88 312 LEU A C 1
ATOM 1982 O O . LEU A 1 300 ? 3.482 -25.928 9.804 1.00 61.13 312 LEU A O 1
ATOM 1987 N N . THR A 1 301 ? 3.447 -25.452 12.033 1.00 59.80 313 THR A N 1
ATOM 1988 C CA . THR A 1 301 ? 2.619 -26.642 12.387 1.00 61.16 313 THR A CA 1
ATOM 1989 C C . THR A 1 301 ? 1.407 -26.667 11.467 1.00 61.61 313 THR A C 1
ATOM 1990 O O . THR A 1 301 ? 1.074 -27.737 10.935 1.00 57.80 313 THR A O 1
ATOM 1994 N N . ARG A 1 302 ? 0.738 -25.523 11.345 1.00 64.45 314 ARG A N 1
ATOM 1995 C CA . ARG A 1 302 ? -0.583 -25.462 10.678 1.00 67.28 314 ARG A CA 1
ATOM 1996 C C . ARG A 1 302 ? -0.318 -25.757 9.207 1.00 62.29 314 ARG A C 1
ATOM 1997 O O . ARG A 1 302 ? -1.090 -26.511 8.568 1.00 61.56 314 ARG A O 1
ATOM 2005 N N . VAL A 1 303 ? 0.736 -25.173 8.659 1.00 55.99 315 VAL A N 1
ATOM 2006 C CA . VAL A 1 303 ? 0.833 -25.196 7.181 1.00 55.18 315 VAL A CA 1
ATOM 2007 C C . VAL A 1 303 ? 1.275 -26.587 6.761 1.00 56.71 315 VAL A C 1
ATOM 2008 O O . VAL A 1 303 ? 0.702 -27.060 5.749 1.00 57.42 315 VAL A O 1
ATOM 2012 N N . TYR A 1 304 ? 2.255 -27.180 7.463 1.00 57.95 316 TYR A N 1
ATOM 2013 C CA . TYR A 1 304 ? 2.718 -28.582 7.174 1.00 62.11 316 TYR A CA 1
ATOM 2014 C C . TYR A 1 304 ? 1.555 -29.545 7.362 1.00 61.54 316 TYR A C 1
ATOM 2015 O O . TYR A 1 304 ? 1.487 -30.473 6.576 1.00 70.96 316 TYR A O 1
ATOM 2024 N N . ARG A 1 305 ? 0.615 -29.288 8.267 1.00 65.69 317 ARG A N 1
ATOM 2025 C CA . ARG A 1 305 ? -0.527 -30.218 8.429 1.00 69.81 317 ARG A CA 1
ATOM 2026 C C . ARG A 1 305 ? -1.351 -30.173 7.141 1.00 70.15 317 ARG A C 1
ATOM 2027 O O . ARG A 1 305 ? -1.520 -31.215 6.556 1.00 68.98 317 ARG A O 1
ATOM 2035 N N . ARG A 1 306 ? -1.823 -29.007 6.702 1.00 73.45 318 ARG A N 1
ATOM 2036 C CA . ARG A 1 306 ? -2.747 -28.880 5.534 1.00 72.09 318 ARG A CA 1
ATOM 2037 C C . ARG A 1 306 ? -2.059 -29.414 4.279 1.00 68.37 318 ARG A C 1
ATOM 2038 O O . ARG A 1 306 ? -2.731 -30.033 3.432 1.00 62.11 318 ARG A O 1
ATOM 2046 N N . ALA A 1 307 ? -0.763 -29.128 4.158 1.00 62.99 319 ALA A N 1
ATOM 2047 C CA . ALA A 1 307 ? 0.106 -29.660 3.094 1.00 60.91 319 ALA A CA 1
ATOM 2048 C C . ALA A 1 307 ? 0.153 -31.183 3.171 1.00 64.29 319 ALA A C 1
ATOM 2049 O O . ALA A 1 307 ? 0.689 -31.729 2.197 1.00 61.81 319 ALA A O 1
ATOM 2051 N N . GLY A 1 308 ? -0.258 -31.810 4.290 1.00 68.65 320 GLY A N 1
ATOM 2052 C CA . GLY A 1 308 ? -0.124 -33.266 4.546 1.00 74.63 320 GLY A CA 1
ATOM 2053 C C . GLY A 1 308 ? 1.321 -33.755 4.381 1.00 75.22 320 GLY A C 1
ATOM 2054 O O . GLY A 1 308 ? 1.543 -34.655 3.597 1.00 79.63 320 GLY A O 1
ATOM 2055 N N . VAL A 1 309 ? 2.276 -33.183 5.114 1.00 75.96 321 VAL A N 1
ATOM 2056 C CA . VAL A 1 309 ? 3.743 -33.398 4.943 1.00 70.87 321 VAL A CA 1
ATOM 2057 C C . VAL A 1 309 ? 4.405 -33.415 6.327 1.00 73.47 321 VAL A C 1
ATOM 2058 O O . VAL A 1 309 ? 4.272 -32.430 7.073 1.00 81.17 321 VAL A O 1
ATOM 2062 N N . THR A 1 310 ? 5.195 -34.449 6.613 1.00 71.13 322 THR A N 1
ATOM 2063 C CA . THR A 1 310 ? 5.919 -34.637 7.890 1.00 65.97 322 THR A CA 1
ATOM 2064 C C . THR A 1 310 ? 7.245 -33.894 7.827 1.00 62.44 322 THR A C 1
ATOM 2065 O O . THR A 1 310 ? 7.776 -33.651 6.757 1.00 61.12 322 THR A O 1
ATOM 2069 N N . PRO A 1 311 ? 7.879 -33.622 8.980 1.00 63.96 323 PRO A N 1
ATOM 2070 C CA . PRO A 1 311 ? 9.224 -33.043 8.999 1.00 68.33 323 PRO A CA 1
ATOM 2071 C C . PRO A 1 311 ? 10.350 -33.824 8.294 1.00 73.22 323 PRO A C 1
ATOM 2072 O O . PRO A 1 311 ? 11.288 -33.176 7.834 1.00 76.72 323 PRO A O 1
ATOM 2076 N N . THR A 1 312 ? 10.305 -35.162 8.240 1.00 80.37 324 THR A N 1
ATOM 2077 C CA . THR A 1 312 ? 11.382 -35.946 7.567 1.00 79.26 324 THR A CA 1
ATOM 2078 C C . THR A 1 312 ? 11.253 -35.749 6.053 1.00 79.78 324 THR A C 1
ATOM 2079 O O . THR A 1 312 ? 12.312 -35.820 5.336 1.00 84.34 324 THR A O 1
ATOM 2083 N N . GLU A 1 313 ? 10.018 -35.551 5.574 1.00 71.11 325 GLU A N 1
ATOM 2084 C CA . GLU A 1 313 ? 9.741 -35.448 4.115 1.00 71.40 325 GLU A CA 1
ATOM 2085 C C . GLU A 1 313 ? 10.233 -34.103 3.554 1.00 68.80 325 GLU A C 1
ATOM 2086 O O . GLU A 1 313 ? 10.411 -34.040 2.321 1.00 69.81 325 GLU A O 1
ATOM 2092 N N . VAL A 1 314 ? 10.424 -33.068 4.393 1.00 68.38 326 VAL A N 1
ATOM 2093 C CA . VAL A 1 314 ? 10.865 -31.699 3.971 1.00 64.50 326 VAL A CA 1
ATOM 2094 C C . VAL A 1 314 ? 12.367 -31.757 3.739 1.00 61.58 326 VAL A C 1
ATOM 2095 O O . VAL A 1 314 ? 13.025 -32.146 4.668 1.00 63.70 326 VAL A O 1
ATOM 2099 N N . GLY A 1 315 ? 12.872 -31.265 2.604 1.00 61.58 327 GLY A N 1
ATOM 2100 C CA . GLY A 1 315 ? 14.293 -31.406 2.220 1.00 62.93 327 GLY A CA 1
ATOM 2101 C C . GLY A 1 315 ? 15.119 -30.145 2.415 1.00 66.02 327 GLY A C 1
ATOM 2102 O O . GLY A 1 315 ? 16.364 -30.250 2.422 1.00 60.32 327 GLY A O 1
ATOM 2103 N N . TYR A 1 316 ? 14.475 -28.972 2.489 1.00 59.23 328 TYR A N 1
ATOM 2104 C CA . TYR A 1 316 ? 15.152 -27.647 2.544 1.00 56.92 328 TYR A CA 1
ATOM 2105 C C . TYR A 1 316 ? 14.119 -26.585 2.961 1.00 58.97 328 TYR A C 1
ATOM 2106 O O . TYR A 1 316 ? 12.935 -26.770 2.659 1.00 52.97 328 TYR A O 1
ATOM 2115 N N . VAL A 1 317 ? 14.556 -25.577 3.721 1.00 55.76 329 VAL A N 1
ATOM 2116 C CA . VAL A 1 317 ? 13.755 -24.358 3.977 1.00 57.18 329 VAL A CA 1
ATOM 2117 C C . VAL A 1 317 ? 14.576 -23.141 3.604 1.00 55.11 329 VAL A C 1
ATOM 2118 O O . VAL A 1 317 ? 15.684 -22.955 4.157 1.00 53.11 329 VAL A O 1
ATOM 2122 N N . GLU A 1 318 ? 13.976 -22.341 2.725 1.00 53.23 330 GLU A N 1
ATOM 2123 C CA . GLU A 1 318 ? 14.376 -20.956 2.469 1.00 51.13 330 GLU A CA 1
ATOM 2124 C C . GLU A 1 318 ? 13.903 -20.120 3.654 1.00 52.24 330 GLU A C 1
ATOM 2125 O O . GLU A 1 318 ? 12.682 -20.016 3.840 1.00 54.99 330 GLU A O 1
ATOM 2131 N N . LEU A 1 319 ? 14.835 -19.584 4.426 1.00 49.03 331 LEU A N 1
ATOM 2132 C CA . LEU A 1 319 ? 14.562 -18.787 5.633 1.00 51.13 331 LEU A CA 1
ATOM 2133 C C . LEU A 1 319 ? 14.174 -17.371 5.169 1.00 52.73 331 LEU A C 1
ATOM 2134 O O . LEU A 1 319 ? 14.645 -16.920 4.113 1.00 45.93 331 LEU A O 1
ATOM 2139 N N . HIS A 1 320 ? 13.474 -16.662 6.025 1.00 48.89 332 HIS A N 1
ATOM 2140 C CA . HIS A 1 320 ? 13.406 -15.199 5.981 1.00 53.03 332 HIS A CA 1
ATOM 2141 C C . HIS A 1 320 ? 14.871 -14.748 6.069 1.00 53.02 332 HIS A C 1
ATOM 2142 O O . HIS A 1 320 ? 15.368 -14.177 5.068 1.00 53.32 332 HIS A O 1
ATOM 2149 N N . GLY A 1 321 ? 15.541 -15.119 7.166 1.00 53.50 333 GLY A N 1
ATOM 2150 C CA . GLY A 1 321 ? 17.014 -15.202 7.279 1.00 53.65 333 GLY A CA 1
ATOM 2151 C C . GLY A 1 321 ? 17.698 -13.867 7.003 1.00 54.82 333 GLY A C 1
ATOM 2152 O O . GLY A 1 321 ? 18.531 -13.797 6.075 1.00 55.80 333 GLY A O 1
ATOM 2153 N N . THR A 1 322 ? 17.409 -12.831 7.779 1.00 51.40 334 THR A N 1
ATOM 2154 C CA . THR A 1 322 ? 17.933 -11.470 7.507 1.00 53.38 334 THR A CA 1
ATOM 2155 C C . THR A 1 322 ? 19.251 -11.165 8.212 1.00 51.60 334 THR A C 1
ATOM 2156 O O . THR A 1 322 ? 19.831 -10.122 7.890 1.00 55.86 334 THR A O 1
ATOM 2160 N N . GLY A 1 323 ? 19.705 -11.975 9.169 1.00 61.01 335 GLY A N 1
ATOM 2161 C CA . GLY A 1 323 ? 21.019 -11.742 9.830 1.00 61.43 335 GLY A CA 1
ATOM 2162 C C . GLY A 1 323 ? 20.967 -10.669 10.905 1.00 59.98 335 GLY A C 1
ATOM 2163 O O . GLY A 1 323 ? 21.919 -9.864 11.082 1.00 58.59 335 GLY A O 1
ATOM 2164 N N . THR A 1 324 ? 19.859 -10.632 11.623 1.00 59.51 336 THR A N 1
ATOM 2165 C CA . THR A 1 324 ? 19.664 -9.760 12.803 1.00 58.59 336 THR A CA 1
ATOM 2166 C C . THR A 1 324 ? 19.845 -10.649 14.030 1.00 55.69 336 THR A C 1
ATOM 2167 O O . THR A 1 324 ? 19.466 -11.848 13.946 1.00 53.14 336 THR A O 1
ATOM 2171 N N . LYS A 1 325 ? 20.415 -10.091 15.090 1.00 62.47 337 LYS A N 1
ATOM 2172 C CA . LYS A 1 325 ? 20.693 -10.777 16.373 1.00 60.41 337 LYS A CA 1
ATOM 2173 C C . LYS A 1 325 ? 19.403 -11.233 17.018 1.00 63.05 337 LYS A C 1
ATOM 2174 O O . LYS A 1 325 ? 19.359 -12.363 17.501 1.00 59.80 337 LYS A O 1
ATOM 2180 N N . VAL A 1 326 ? 18.372 -10.386 17.034 1.00 58.34 338 VAL A N 1
ATOM 2181 C CA . VAL A 1 326 ? 17.088 -10.813 17.652 1.00 59.05 338 VAL A CA 1
ATOM 2182 C C . VAL A 1 326 ? 16.458 -11.896 16.738 1.00 55.32 338 VAL A C 1
ATOM 2183 O O . VAL A 1 326 ? 15.947 -12.945 17.231 1.00 59.76 338 VAL A O 1
ATOM 2187 N N . GLY A 1 327 ? 16.471 -11.711 15.424 1.00 53.87 339 GLY A N 1
ATOM 2188 C CA . GLY A 1 327 ? 15.546 -12.458 14.548 1.00 53.31 339 GLY A CA 1
ATOM 2189 C C . GLY A 1 327 ? 16.045 -13.857 14.231 1.00 54.13 339 GLY A C 1
ATOM 2190 O O . GLY A 1 327 ? 15.186 -14.832 14.081 1.00 47.40 339 GLY A O 1
ATOM 2191 N N . ASP A 1 328 ? 17.364 -13.962 14.013 1.00 52.73 340 ASP A N 1
ATOM 2192 C CA . ASP A 1 328 ? 17.988 -15.222 13.520 1.00 56.32 340 ASP A CA 1
ATOM 2193 C C . ASP A 1 328 ? 17.672 -16.361 14.493 1.00 54.82 340 ASP A C 1
ATOM 2194 O O . ASP A 1 328 ? 17.091 -17.387 14.112 1.00 57.41 340 ASP A O 1
ATOM 2199 N N . PRO A 1 329 ? 18.001 -16.200 15.797 1.00 59.50 341 PRO A N 1
ATOM 2200 C CA . PRO A 1 329 ? 17.692 -17.233 16.793 1.00 55.69 341 PRO A CA 1
ATOM 2201 C C . PRO A 1 329 ? 16.204 -17.586 16.985 1.00 57.82 341 PRO A C 1
ATOM 2202 O O . PRO A 1 329 ? 15.857 -18.755 17.247 1.00 56.13 341 PRO A O 1
ATOM 2206 N N . ILE A 1 330 ? 15.296 -16.613 16.861 1.00 55.40 342 ILE A N 1
ATOM 2207 C CA . ILE A 1 330 ? 13.846 -16.946 17.000 1.00 52.15 342 ILE A CA 1
ATOM 2208 C C . ILE A 1 330 ? 13.429 -17.812 15.809 1.00 48.55 342 ILE A C 1
ATOM 2209 O O . ILE A 1 330 ? 12.761 -18.836 15.996 1.00 50.49 342 ILE A O 1
ATOM 2214 N N . GLU A 1 331 ? 13.799 -17.430 14.592 1.00 51.21 343 GLU A N 1
ATOM 2215 C CA . GLU A 1 331 ? 13.472 -18.249 13.397 1.00 51.89 343 GLU A CA 1
ATOM 2216 C C . GLU A 1 331 ? 14.075 -19.663 13.536 1.00 57.16 343 GLU A C 1
ATOM 2217 O O . GLU A 1 331 ? 13.287 -20.683 13.294 1.00 50.06 343 GLU A O 1
ATOM 2223 N N . ALA A 1 332 ? 15.379 -19.765 13.899 1.00 53.20 344 ALA A N 1
ATOM 2224 C CA . ALA A 1 332 ? 16.036 -21.087 14.143 1.00 58.61 344 ALA A CA 1
ATOM 2225 C C . ALA A 1 332 ? 15.249 -21.896 15.201 1.00 54.74 344 ALA A C 1
ATOM 2226 O O . ALA A 1 332 ? 14.819 -23.062 14.922 1.00 56.02 344 ALA A O 1
ATOM 2228 N N . ALA A 1 333 ? 14.908 -21.273 16.326 1.00 55.83 345 ALA A N 1
ATOM 2229 C CA . ALA A 1 333 ? 14.259 -22.007 17.438 1.00 56.82 345 ALA A CA 1
ATOM 2230 C C . ALA A 1 333 ? 12.918 -22.568 16.953 1.00 60.28 345 ALA A C 1
ATOM 2231 O O . ALA A 1 333 ? 12.664 -23.741 17.198 1.00 57.17 345 ALA A O 1
ATOM 2233 N N . ALA A 1 334 ? 12.138 -21.816 16.166 1.00 60.09 346 ALA A N 1
ATOM 2234 C CA . ALA A 1 334 ? 10.782 -22.247 15.728 1.00 57.63 346 ALA A CA 1
ATOM 2235 C C . ALA A 1 334 ? 10.853 -23.419 14.741 1.00 56.17 346 ALA A C 1
ATOM 2236 O O . ALA A 1 334 ? 9.965 -24.321 14.761 1.00 55.73 346 ALA A O 1
ATOM 2238 N N . LEU A 1 335 ? 11.827 -23.367 13.842 1.00 56.76 347 LEU A N 1
ATOM 2239 C CA . LEU A 1 335 ? 12.047 -24.398 12.802 1.00 58.04 347 LEU A CA 1
ATOM 2240 C C . LEU A 1 335 ? 12.535 -25.706 13.456 1.00 58.79 347 LEU A C 1
ATOM 2241 O O . LEU A 1 335 ? 12.017 -26.800 13.090 1.00 57.88 347 LEU A O 1
ATOM 2246 N N . GLY A 1 336 ? 13.529 -25.602 14.344 1.00 61.66 348 GLY A N 1
ATOM 2247 C CA . GLY A 1 336 ? 13.954 -26.729 15.208 1.00 63.04 348 GLY A CA 1
ATOM 2248 C C . GLY A 1 336 ? 12.759 -27.416 15.859 1.00 63.61 348 GLY A C 1
ATOM 2249 O O . GLY A 1 336 ? 12.620 -28.630 15.744 1.00 67.52 348 GLY A O 1
ATOM 2250 N N . ALA A 1 337 ? 11.875 -26.653 16.494 1.00 61.85 349 ALA A N 1
ATOM 2251 C CA . ALA A 1 337 ? 10.798 -27.216 17.315 1.00 60.00 349 ALA A CA 1
ATOM 2252 C C . ALA A 1 337 ? 9.811 -27.967 16.420 1.00 64.10 349 ALA A C 1
ATOM 2253 O O . ALA A 1 337 ? 9.256 -28.939 16.885 1.00 68.39 349 ALA A O 1
ATOM 2255 N N . VAL A 1 338 ? 9.592 -27.556 15.165 1.00 67.25 350 VAL A N 1
ATOM 2256 C CA . VAL A 1 338 ? 8.433 -28.078 14.373 1.00 64.05 350 VAL A CA 1
ATOM 2257 C C . VAL A 1 338 ? 8.957 -29.058 13.338 1.00 62.77 350 VAL A C 1
ATOM 2258 O O . VAL A 1 338 ? 8.229 -30.031 13.064 1.00 62.49 350 VAL A O 1
ATOM 2262 N N . LEU A 1 339 ? 10.102 -28.732 12.733 1.00 60.78 351 LEU A N 1
ATOM 2263 C CA . LEU A 1 339 ? 10.647 -29.439 11.543 1.00 69.28 351 LEU A CA 1
ATOM 2264 C C . LEU A 1 339 ? 11.957 -30.192 11.898 1.00 67.77 351 LEU A C 1
ATOM 2265 O O . LEU A 1 339 ? 12.230 -31.180 11.233 1.00 75.73 351 LEU A O 1
ATOM 2270 N N . GLY A 1 340 ? 12.756 -29.727 12.858 1.00 67.97 352 GLY A N 1
ATOM 2271 C CA . GLY A 1 340 ? 14.027 -30.369 13.266 1.00 82.42 352 GLY A CA 1
ATOM 2272 C C . GLY A 1 340 ? 13.809 -31.562 14.194 1.00 82.79 352 GLY A C 1
ATOM 2273 O O . GLY A 1 340 ? 14.477 -32.583 14.002 1.00 85.37 352 GLY A O 1
ATOM 2274 N N . THR A 1 341 ? 12.869 -31.429 15.131 1.00 87.63 353 THR A N 1
ATOM 2275 C CA . THR A 1 341 ? 12.415 -32.445 16.121 1.00 87.09 353 THR A CA 1
ATOM 2276 C C . THR A 1 341 ? 12.125 -33.776 15.429 1.00 89.86 353 THR A C 1
ATOM 2277 O O . THR A 1 341 ? 12.676 -34.806 15.847 1.00 94.01 353 THR A O 1
ATOM 2281 N N . GLY A 1 342 ? 11.280 -33.769 14.406 1.00 87.23 354 GLY A N 1
ATOM 2282 C CA . GLY A 1 342 ? 10.804 -35.038 13.830 1.00 95.79 354 GLY A CA 1
ATOM 2283 C C . GLY A 1 342 ? 11.903 -35.839 13.130 1.00 98.45 354 GLY A C 1
ATOM 2284 O O . GLY A 1 342 ? 11.553 -36.886 12.582 1.00 102.48 354 GLY A O 1
ATOM 2285 N N . ARG A 1 343 ? 13.172 -35.394 13.138 1.00 93.50 355 ARG A N 1
ATOM 2286 C CA . ARG A 1 343 ? 14.188 -35.801 12.126 1.00 91.28 355 ARG A CA 1
ATOM 2287 C C . ARG A 1 343 ? 15.338 -36.548 12.787 1.00 87.95 355 ARG A C 1
ATOM 2288 O O . ARG A 1 343 ? 15.379 -36.622 14.004 1.00 96.96 355 ARG A O 1
ATOM 2296 N N . ASP A 1 344 ? 16.209 -37.084 11.938 1.00 94.52 356 ASP A N 1
ATOM 2297 C CA . ASP A 1 344 ? 17.346 -37.994 12.250 1.00 98.71 356 ASP A CA 1
ATOM 2298 C C . ASP A 1 344 ? 18.519 -37.595 11.335 1.00 94.42 356 ASP A C 1
ATOM 2299 O O . ASP A 1 344 ? 19.679 -38.086 11.547 1.00 81.91 356 ASP A O 1
ATOM 2304 N N . THR A 1 345 ? 18.196 -36.761 10.335 1.00 83.08 357 THR A N 1
ATOM 2305 C CA . THR A 1 345 ? 19.126 -35.995 9.471 1.00 79.65 357 THR A CA 1
ATOM 2306 C C . THR A 1 345 ? 18.909 -34.513 9.774 1.00 77.92 357 THR A C 1
ATOM 2307 O O . THR A 1 345 ? 17.771 -34.101 9.981 1.00 69.86 357 THR A O 1
ATOM 2311 N N . PRO A 1 346 ? 19.971 -33.682 9.860 1.00 77.05 358 PRO A N 1
ATOM 2312 C CA . PRO A 1 346 ? 19.797 -32.239 9.999 1.00 73.00 358 PRO A CA 1
ATOM 2313 C C . PRO A 1 346 ? 19.011 -31.637 8.812 1.00 72.45 358 PRO A C 1
ATOM 2314 O O . PRO A 1 346 ? 19.185 -32.028 7.708 1.00 62.40 358 PRO A O 1
ATOM 2318 N N . LEU A 1 347 ? 18.081 -30.706 9.069 1.00 72.89 359 LEU A N 1
ATOM 2319 C CA . LEU A 1 347 ? 17.371 -29.952 7.990 1.00 68.45 359 LEU A CA 1
ATOM 2320 C C . LEU A 1 347 ? 18.304 -28.896 7.381 1.00 63.70 359 LEU A C 1
ATOM 2321 O O . LEU A 1 347 ? 18.785 -27.969 8.050 1.00 68.10 359 LEU A O 1
ATOM 2326 N N . PRO A 1 348 ? 18.637 -28.960 6.083 1.00 59.02 360 PRO A N 1
ATOM 2327 C CA . PRO A 1 348 ? 19.401 -27.861 5.511 1.00 63.59 360 PRO A CA 1
ATOM 2328 C C . PRO A 1 348 ? 18.487 -26.620 5.346 1.00 65.82 360 PRO A C 1
ATOM 2329 O O . PRO A 1 348 ? 17.261 -26.745 5.095 1.00 61.16 360 PRO A O 1
ATOM 2333 N N . VAL A 1 349 ? 19.100 -25.452 5.525 1.00 62.71 361 VAL A N 1
ATOM 2334 C CA . VAL A 1 349 ? 18.458 -24.115 5.420 1.00 62.04 361 VAL A CA 1
ATOM 2335 C C . VAL A 1 349 ? 19.483 -23.146 4.853 1.00 63.50 361 VAL A C 1
ATOM 2336 O O . VAL A 1 349 ? 20.720 -23.398 4.951 1.00 65.59 361 VAL A O 1
ATOM 2340 N N . GLY A 1 350 ? 18.956 -22.071 4.290 1.00 61.70 362 GLY A N 1
ATOM 2341 C CA . GLY A 1 350 ? 19.696 -21.021 3.580 1.00 59.11 362 GLY A CA 1
ATOM 2342 C C . GLY A 1 350 ? 18.752 -19.867 3.288 1.00 55.27 362 GLY A C 1
ATOM 2343 O O . GLY A 1 350 ? 17.519 -20.012 3.537 1.00 51.34 362 GLY A O 1
ATOM 2344 N N . SER A 1 351 ? 19.347 -18.755 2.874 1.00 55.10 363 SER A N 1
ATOM 2345 C CA . SER A 1 351 ? 18.669 -17.500 2.505 1.00 61.74 363 SER A CA 1
ATOM 2346 C C . SER A 1 351 ? 19.358 -16.886 1.298 1.00 56.91 363 SER A C 1
ATOM 2347 O O . SER A 1 351 ? 20.533 -16.481 1.448 1.00 54.52 363 SER A O 1
ATOM 2350 N N . ILE A 1 352 ? 18.607 -16.699 0.207 1.00 50.75 364 ILE A N 1
ATOM 2351 C CA . ILE A 1 352 ? 19.066 -15.855 -0.931 1.00 48.79 364 ILE A CA 1
ATOM 2352 C C . ILE A 1 352 ? 19.455 -14.445 -0.461 1.00 47.61 364 ILE A C 1
ATOM 2353 O O . ILE A 1 352 ? 20.081 -13.743 -1.257 1.00 50.10 364 ILE A O 1
ATOM 2358 N N . LYS A 1 353 ? 19.001 -13.976 0.693 1.00 49.29 365 LYS A N 1
ATOM 2359 C CA . LYS A 1 353 ? 19.390 -12.610 1.124 1.00 54.01 365 LYS A CA 1
ATOM 2360 C C . LYS A 1 353 ? 20.903 -12.512 1.310 1.00 56.65 365 LYS A C 1
ATOM 2361 O O . LYS A 1 353 ? 21.429 -11.351 1.277 1.00 55.11 365 LYS A O 1
ATOM 2367 N N . THR A 1 354 ? 21.567 -13.647 1.552 1.00 55.90 366 THR A N 1
ATOM 2368 C CA . THR A 1 354 ? 23.071 -13.721 1.613 1.00 61.56 366 THR A CA 1
ATOM 2369 C C . THR A 1 354 ? 23.678 -13.475 0.232 1.00 56.51 366 THR A C 1
ATOM 2370 O O . THR A 1 354 ? 24.860 -13.206 0.151 1.00 65.53 366 THR A O 1
ATOM 2374 N N . ASN A 1 355 ? 22.919 -13.654 -0.841 1.00 57.15 367 ASN A N 1
ATOM 2375 C CA . ASN A 1 355 ? 23.407 -13.370 -2.211 1.00 54.19 367 ASN A CA 1
ATOM 2376 C C . ASN A 1 355 ? 23.013 -11.953 -2.618 1.00 59.93 367 ASN A C 1
ATOM 2377 O O . ASN A 1 355 ? 23.874 -11.292 -3.211 1.00 59.00 367 ASN A O 1
ATOM 2382 N N . ILE A 1 356 ? 21.747 -11.540 -2.411 1.00 55.11 368 ILE A N 1
ATOM 2383 C CA . ILE A 1 356 ? 21.200 -10.358 -3.139 1.00 53.11 368 ILE A CA 1
ATOM 2384 C C . ILE A 1 356 ? 20.751 -9.251 -2.200 1.00 50.41 368 ILE A C 1
ATOM 2385 O O . ILE A 1 356 ? 20.410 -8.175 -2.717 1.00 52.17 368 ILE A O 1
ATOM 2390 N N . GLY A 1 357 ? 20.831 -9.446 -0.884 1.00 50.35 369 GLY A N 1
ATOM 2391 C CA . GLY A 1 357 ? 20.327 -8.467 0.088 1.00 51.73 369 GLY A CA 1
ATOM 2392 C C . GLY A 1 357 ? 18.866 -8.736 0.413 1.00 48.95 369 GLY A C 1
ATOM 2393 O O . GLY A 1 357 ? 18.327 -9.735 -0.072 1.00 47.22 369 GLY A O 1
ATOM 2394 N N . HIS A 1 358 ? 18.267 -7.843 1.193 1.00 49.05 370 HIS A N 1
ATOM 2395 C CA . HIS A 1 358 ? 16.887 -7.959 1.712 1.00 48.53 370 HIS A CA 1
ATOM 2396 C C . HIS A 1 358 ? 15.970 -7.128 0.804 1.00 44.38 370 HIS A C 1
ATOM 2397 O O . HIS A 1 358 ? 16.064 -5.853 0.790 1.00 45.56 370 HIS A O 1
ATOM 2404 N N . LEU A 1 359 ? 15.153 -7.811 0.025 1.00 40.25 371 LEU A N 1
ATOM 2405 C CA . LEU A 1 359 ? 14.329 -7.088 -0.962 1.00 45.24 371 LEU A CA 1
ATOM 2406 C C . LEU A 1 359 ? 13.047 -6.569 -0.287 1.00 43.30 371 LEU A C 1
ATOM 2407 O O . LEU A 1 359 ? 12.199 -6.124 -1.030 1.00 43.32 371 LEU A O 1
ATOM 2412 N N . GLU A 1 360 ? 12.952 -6.668 1.027 1.00 43.42 372 GLU A N 1
ATOM 2413 C CA . GLU A 1 360 ? 11.810 -6.201 1.855 1.00 46.28 372 GLU A CA 1
ATOM 2414 C C . GLU A 1 360 ? 10.496 -6.714 1.266 1.00 45.62 372 GLU A C 1
ATOM 2415 O O . GLU A 1 360 ? 10.265 -7.983 1.319 1.00 45.29 372 GLU A O 1
ATOM 2421 N N . GLY A 1 361 ? 9.686 -5.808 0.698 1.00 44.28 373 GLY A N 1
ATOM 2422 C CA . GLY A 1 361 ? 8.398 -6.169 0.070 1.00 45.50 373 GLY A CA 1
ATOM 2423 C C . GLY A 1 361 ? 8.526 -7.342 -0.890 1.00 46.91 373 GLY A C 1
ATOM 2424 O O . GLY A 1 361 ? 7.589 -8.197 -0.957 1.00 50.48 373 GLY A O 1
ATOM 2425 N N . ALA A 1 362 ? 9.605 -7.411 -1.668 1.00 45.78 374 ALA A N 1
ATOM 2426 C CA . ALA A 1 362 ? 9.780 -8.511 -2.659 1.00 44.12 374 ALA A CA 1
ATOM 2427 C C . ALA A 1 362 ? 10.715 -9.645 -2.153 1.00 44.34 374 ALA A C 1
ATOM 2428 O O . ALA A 1 362 ? 11.054 -10.530 -2.939 1.00 43.08 374 ALA A O 1
ATOM 2430 N N . ALA A 1 363 ? 11.118 -9.635 -0.895 1.00 41.79 375 ALA A N 1
ATOM 2431 C CA . ALA A 1 363 ? 11.996 -10.662 -0.300 1.00 43.58 375 ALA A CA 1
ATOM 2432 C C . ALA A 1 363 ? 11.400 -12.059 -0.475 1.00 43.81 375 ALA A C 1
ATOM 2433 O O . ALA A 1 363 ? 12.128 -12.972 -0.895 1.00 43.36 375 ALA A O 1
ATOM 2435 N N . GLY A 1 364 ? 10.114 -12.278 -0.217 1.00 39.87 376 GLY A N 1
ATOM 2436 C CA . GLY A 1 364 ? 9.472 -13.606 -0.282 1.00 37.93 376 GLY A CA 1
ATOM 2437 C C . GLY A 1 364 ? 9.518 -14.250 -1.652 1.00 41.68 376 GLY A C 1
ATOM 2438 O O . GLY A 1 364 ? 9.685 -15.499 -1.745 1.00 45.63 376 GLY A O 1
ATOM 2439 N N . ILE A 1 365 ? 9.208 -13.486 -2.695 1.00 43.70 377 ILE A N 1
ATOM 2440 C CA . ILE A 1 365 ? 9.075 -14.003 -4.081 1.00 43.98 377 ILE A CA 1
ATOM 2441 C C . ILE A 1 365 ? 10.481 -14.402 -4.553 1.00 45.72 377 ILE A C 1
ATOM 2442 O O . ILE A 1 365 ? 10.566 -15.434 -5.169 1.00 46.41 377 ILE A O 1
ATOM 2447 N N . ALA A 1 366 ? 11.514 -13.648 -4.184 1.00 42.65 378 ALA A N 1
ATOM 2448 C CA . ALA A 1 366 ? 12.922 -14.043 -4.439 1.00 45.58 378 ALA A CA 1
ATOM 2449 C C . ALA A 1 366 ? 13.139 -15.413 -3.794 1.00 46.39 378 ALA A C 1
ATOM 2450 O O . ALA A 1 366 ? 13.683 -16.353 -4.435 1.00 47.09 378 ALA A O 1
ATOM 2452 N N . GLY A 1 367 ? 12.661 -15.569 -2.585 1.00 47.36 379 GLY A N 1
ATOM 2453 C CA . GLY A 1 367 ? 12.929 -16.785 -1.813 1.00 50.50 379 GLY A CA 1
ATOM 2454 C C . GLY A 1 367 ? 12.246 -17.970 -2.457 1.00 52.29 379 GLY A C 1
ATOM 2455 O O . GLY A 1 367 ? 12.868 -18.997 -2.530 1.00 49.65 379 GLY A O 1
ATOM 2456 N N . LEU A 1 368 ? 10.963 -17.828 -2.804 1.00 48.20 380 LEU A N 1
ATOM 2457 C CA . LEU A 1 368 ? 10.172 -18.858 -3.521 1.00 50.23 380 LEU A CA 1
ATOM 2458 C C . LEU A 1 368 ? 10.816 -19.232 -4.872 1.00 52.38 380 LEU A C 1
ATOM 2459 O O . LEU A 1 368 ? 10.748 -20.431 -5.214 1.00 48.75 380 LEU A O 1
ATOM 2464 N N . ILE A 1 369 ? 11.321 -18.242 -5.609 1.00 43.79 381 ILE A N 1
ATOM 2465 C CA . ILE A 1 369 ? 11.902 -18.434 -6.957 1.00 48.82 381 ILE A CA 1
ATOM 2466 C C . ILE A 1 369 ? 13.201 -19.249 -6.792 1.00 52.12 381 ILE A C 1
ATOM 2467 O O . ILE A 1 369 ? 13.318 -20.173 -7.553 1.00 59.50 381 ILE A O 1
ATOM 2472 N N . LYS A 1 370 ? 14.089 -18.944 -5.831 1.00 49.38 382 LYS A N 1
ATOM 2473 C CA . LYS A 1 370 ? 15.210 -19.825 -5.425 1.00 55.50 382 LYS A CA 1
ATOM 2474 C C . LYS A 1 370 ? 14.693 -21.236 -5.097 1.00 54.01 382 LYS A C 1
ATOM 2475 O O . LYS A 1 370 ? 15.203 -22.177 -5.687 1.00 55.50 382 LYS A O 1
ATOM 2481 N N . ALA A 1 371 ? 13.663 -21.416 -4.289 1.00 52.26 383 ALA A N 1
ATOM 2482 C CA . ALA A 1 371 ? 13.225 -22.788 -3.959 1.00 55.52 383 ALA A CA 1
ATOM 2483 C C . ALA A 1 371 ? 12.755 -23.503 -5.226 1.00 56.97 383 ALA A C 1
ATOM 2484 O O . ALA A 1 371 ? 13.045 -24.702 -5.371 1.00 61.22 383 ALA A O 1
ATOM 2486 N N . LEU A 1 372 ? 12.115 -22.811 -6.160 1.00 57.71 384 LEU A N 1
ATOM 2487 C CA . LEU A 1 372 ? 11.553 -23.468 -7.366 1.00 55.76 384 LEU A CA 1
ATOM 2488 C C . LEU A 1 372 ? 12.685 -23.925 -8.307 1.00 59.97 384 LEU A C 1
ATOM 2489 O O . LEU A 1 372 ? 12.553 -25.022 -8.947 1.00 54.68 384 LEU A O 1
ATOM 2494 N N . LEU A 1 373 ? 13.740 -23.116 -8.390 1.00 54.36 385 LEU A N 1
ATOM 2495 C CA . LEU A 1 373 ? 14.937 -23.373 -9.196 1.00 54.54 385 LEU A CA 1
ATOM 2496 C C . LEU A 1 373 ? 15.642 -24.587 -8.561 1.00 58.16 385 LEU A C 1
ATOM 2497 O O . LEU A 1 373 ? 15.847 -25.587 -9.270 1.00 58.78 385 LEU A O 1
ATOM 2502 N N . GLN A 1 374 ? 15.882 -24.561 -7.248 1.00 59.02 386 GLN A N 1
ATOM 2503 C CA . GLN A 1 374 ? 16.356 -25.765 -6.530 1.00 56.28 386 GLN A CA 1
ATOM 2504 C C . GLN A 1 374 ? 15.475 -26.947 -6.918 1.00 61.24 386 GLN A C 1
ATOM 2505 O O . GLN A 1 374 ? 16.047 -27.976 -7.305 1.00 60.36 386 GLN A O 1
ATOM 2511 N N . LEU A 1 375 ? 14.161 -26.833 -6.847 1.00 58.85 387 LEU A N 1
ATOM 2512 C CA . LEU A 1 375 ? 13.324 -28.025 -7.054 1.00 64.98 387 LEU A CA 1
ATOM 2513 C C . LEU A 1 375 ? 13.582 -28.545 -8.471 1.00 67.49 387 LEU A C 1
ATOM 2514 O O . LEU A 1 375 ? 13.821 -29.754 -8.598 1.00 68.50 387 LEU A O 1
ATOM 2519 N N . ARG A 1 376 ? 13.638 -27.687 -9.493 1.00 67.93 388 ARG A N 1
ATOM 2520 C CA . ARG A 1 376 ? 13.661 -28.253 -10.854 1.00 74.64 388 ARG A CA 1
ATOM 2521 C C . ARG A 1 376 ? 15.087 -28.719 -11.227 1.00 70.95 388 ARG A C 1
ATOM 2522 O O . ARG A 1 376 ? 15.155 -29.838 -11.717 1.00 68.73 388 ARG A O 1
ATOM 2530 N N . ARG A 1 377 ? 16.157 -27.960 -10.940 1.00 67.71 389 ARG A N 1
ATOM 2531 C CA . ARG A 1 377 ? 17.574 -28.411 -11.022 1.00 66.44 389 ARG A CA 1
ATOM 2532 C C . ARG A 1 377 ? 17.835 -29.654 -10.149 1.00 72.23 389 ARG A C 1
ATOM 2533 O O . ARG A 1 377 ? 18.929 -30.248 -10.250 1.00 69.19 389 ARG A O 1
ATOM 2541 N N . ARG A 1 378 ? 16.944 -29.987 -9.226 1.00 74.28 390 ARG A N 1
ATOM 2542 C CA . ARG A 1 378 ? 17.197 -31.011 -8.178 1.00 73.36 390 ARG A CA 1
ATOM 2543 C C . ARG A 1 378 ? 18.601 -30.849 -7.585 1.00 73.01 390 ARG A C 1
ATOM 2544 O O . ARG A 1 378 ? 19.271 -31.888 -7.360 1.00 71.62 390 ARG A O 1
ATOM 2552 N N . ARG A 1 379 ? 18.982 -29.611 -7.249 1.00 68.53 391 ARG A N 1
ATOM 2553 C CA . ARG A 1 379 ? 20.229 -29.224 -6.522 1.00 67.77 391 ARG A CA 1
ATOM 2554 C C . ARG A 1 379 ? 19.932 -28.201 -5.403 1.00 73.89 391 ARG A C 1
ATOM 2555 O O . ARG A 1 379 ? 18.985 -27.424 -5.564 1.00 69.09 391 ARG A O 1
ATOM 2563 N N . LEU A 1 380 ? 20.715 -28.218 -4.314 1.00 69.37 392 LEU A N 1
ATOM 2564 C CA . LEU A 1 380 ? 20.809 -27.161 -3.277 1.00 67.88 392 LEU A CA 1
ATOM 2565 C C . LEU A 1 380 ? 22.030 -26.320 -3.599 1.00 67.23 392 LEU A C 1
ATOM 2566 O O . LEU A 1 380 ? 22.897 -26.825 -4.327 1.00 68.58 392 LEU A O 1
ATOM 2571 N N . VAL A 1 381 ? 22.060 -25.082 -3.128 1.00 61.98 393 VAL A N 1
ATOM 2572 C CA . VAL A 1 381 ? 23.123 -24.092 -3.455 1.00 60.63 393 VAL A CA 1
ATOM 2573 C C . VAL A 1 381 ? 23.565 -23.449 -2.163 1.00 61.35 393 VAL A C 1
ATOM 2574 O O . VAL A 1 381 ? 22.852 -23.481 -1.159 1.00 65.94 393 VAL A O 1
ATOM 2578 N N . PRO A 1 382 ? 24.773 -22.858 -2.151 1.00 64.56 394 PRO A N 1
ATOM 2579 C CA . PRO A 1 382 ? 25.303 -22.269 -0.925 1.00 66.86 394 PRO A CA 1
ATOM 2580 C C . PRO A 1 382 ? 24.392 -21.151 -0.397 1.00 65.41 394 PRO A C 1
ATOM 2581 O O . PRO A 1 382 ? 23.873 -20.399 -1.212 1.00 62.08 394 PRO A O 1
ATOM 2585 N N . SER A 1 383 ? 24.291 -21.075 0.933 1.00 65.27 395 SER A N 1
ATOM 2586 C CA . SER A 1 383 ? 24.010 -19.860 1.728 1.00 66.35 395 SER A CA 1
ATOM 2587 C C . SER A 1 383 ? 25.346 -19.192 2.048 1.00 64.17 395 SER A C 1
ATOM 2588 O O . SER A 1 383 ? 26.144 -19.813 2.678 1.00 70.20 395 SER A O 1
ATOM 2591 N N . LEU A 1 384 ? 25.559 -17.949 1.637 1.00 63.96 396 LEU A N 1
ATOM 2592 C CA . LEU A 1 384 ? 26.818 -17.221 1.893 1.00 65.33 396 LEU A CA 1
ATOM 2593 C C . LEU A 1 384 ? 26.836 -16.687 3.322 1.00 66.95 396 LEU A C 1
ATOM 2594 O O . LEU A 1 384 ? 25.854 -16.919 4.105 1.00 71.89 396 LEU A O 1
ATOM 2599 N N . ASN A 1 385 ? 27.928 -15.971 3.596 1.00 63.40 397 ASN A N 1
ATOM 2600 C CA . ASN A 1 385 ? 28.223 -15.179 4.810 1.00 63.40 397 ASN A CA 1
ATOM 2601 C C . ASN A 1 385 ? 28.206 -16.095 6.042 1.00 65.28 397 ASN A C 1
ATOM 2602 O O . ASN A 1 385 ? 28.111 -15.553 7.158 1.00 64.99 397 ASN A O 1
ATOM 2607 N N . PHE A 1 386 ? 28.329 -17.421 5.877 1.00 65.04 398 PHE A N 1
ATOM 2608 C CA . PHE A 1 386 ? 28.333 -18.366 7.026 1.00 67.40 398 PHE A CA 1
ATOM 2609 C C . PHE A 1 386 ? 29.751 -18.913 7.256 1.00 67.82 398 PHE A C 1
ATOM 2610 O O . PHE A 1 386 ? 30.395 -19.387 6.321 1.00 71.43 398 PHE A O 1
ATOM 2618 N N . SER A 1 387 ? 30.227 -18.903 8.493 1.00 78.06 399 SER A N 1
ATOM 2619 C CA . SER A 1 387 ? 31.340 -19.822 8.871 1.00 83.98 399 SER A CA 1
ATOM 2620 C C . SER A 1 387 ? 31.140 -20.349 10.300 1.00 80.32 399 SER A C 1
ATOM 2621 O O . SER A 1 387 ? 31.115 -21.582 10.453 1.00 85.77 399 SER A O 1
ATOM 2624 N N . THR A 1 388 ? 30.924 -19.481 11.286 1.00 77.32 400 THR A N 1
ATOM 2625 C CA . THR A 1 388 ? 30.722 -19.886 12.697 1.00 80.70 400 THR A CA 1
ATOM 2626 C C . THR A 1 388 ? 29.264 -19.688 13.089 1.00 81.14 400 THR A C 1
ATOM 2627 O O . THR A 1 388 ? 28.761 -18.558 13.021 1.00 78.90 400 THR A O 1
ATOM 2631 N N . PRO A 1 389 ? 28.580 -20.759 13.578 1.00 82.59 401 PRO A N 1
ATOM 2632 C CA . PRO A 1 389 ? 27.207 -20.663 14.063 1.00 76.76 401 PRO A CA 1
ATOM 2633 C C . PRO A 1 389 ? 27.036 -19.544 15.074 1.00 76.41 401 PRO A C 1
ATOM 2634 O O . PRO A 1 389 ? 27.873 -19.451 15.898 1.00 71.79 401 PRO A O 1
ATOM 2638 N N . ASN A 1 390 ? 25.919 -18.812 15.019 1.00 74.86 402 ASN A N 1
ATOM 2639 C CA . ASN A 1 390 ? 25.491 -17.901 16.114 1.00 74.02 402 ASN A CA 1
ATOM 2640 C C . ASN A 1 390 ? 25.480 -18.675 17.423 1.00 71.31 402 ASN A C 1
ATOM 2641 O O . ASN A 1 390 ? 24.779 -19.691 17.551 1.00 64.73 402 ASN A O 1
ATOM 2646 N N . PRO A 1 391 ? 26.168 -18.142 18.455 1.00 78.89 403 PRO A N 1
ATOM 2647 C CA . PRO A 1 391 ? 26.133 -18.762 19.785 1.00 84.21 403 PRO A CA 1
ATOM 2648 C C . PRO A 1 391 ? 24.694 -19.005 20.306 1.00 82.82 403 PRO A C 1
ATOM 2649 O O . PRO A 1 391 ? 24.479 -19.936 21.054 1.00 74.90 403 PRO A O 1
ATOM 2653 N N . ASP A 1 392 ? 23.712 -18.183 19.906 1.00 81.45 404 ASP A N 1
ATOM 2654 C CA . ASP A 1 392 ? 22.316 -18.276 20.425 1.00 75.00 404 ASP A CA 1
ATOM 2655 C C . ASP A 1 392 ? 21.556 -19.304 19.609 1.00 70.16 404 ASP A C 1
ATOM 2656 O O . ASP A 1 392 ? 20.382 -19.480 19.840 1.00 69.96 404 ASP A O 1
ATOM 2661 N N . ILE A 1 393 ? 22.203 -19.886 18.617 1.00 68.94 405 ILE A N 1
ATOM 2662 C CA . ILE A 1 393 ? 21.514 -20.855 17.730 1.00 67.59 405 ILE A CA 1
ATOM 2663 C C . ILE A 1 393 ? 22.251 -22.172 17.881 1.00 67.60 405 ILE A C 1
ATOM 2664 O O . ILE A 1 393 ? 23.278 -22.373 17.242 1.00 59.18 405 ILE A O 1
ATOM 2669 N N . PRO A 1 394 ? 21.665 -23.067 18.697 1.00 69.91 406 PRO A N 1
ATOM 2670 C CA . PRO A 1 394 ? 22.156 -24.434 18.875 1.00 70.57 406 PRO A CA 1
ATOM 2671 C C . PRO A 1 394 ? 21.722 -25.399 17.767 1.00 71.25 406 PRO A C 1
ATOM 2672 O O . PRO A 1 394 ? 20.703 -26.091 17.912 1.00 69.69 406 PRO A O 1
ATOM 2676 N N . LEU A 1 395 ? 22.522 -25.447 16.705 1.00 74.08 407 LEU A N 1
ATOM 2677 C CA . LEU A 1 395 ? 22.133 -26.072 15.414 1.00 76.95 407 LEU A CA 1
ATOM 2678 C C . LEU A 1 395 ? 21.871 -27.559 15.655 1.00 83.16 407 LEU A C 1
ATOM 2679 O O . LEU A 1 395 ? 20.805 -28.083 15.143 1.00 71.88 407 LEU A O 1
ATOM 2684 N N . ASP A 1 396 ? 22.795 -28.204 16.392 1.00 82.11 408 ASP A N 1
ATOM 2685 C CA . ASP A 1 396 ? 22.741 -29.652 16.721 1.00 78.61 408 ASP A CA 1
ATOM 2686 C C . ASP A 1 396 ? 21.502 -29.962 17.557 1.00 70.56 408 ASP A C 1
ATOM 2687 O O . ASP A 1 396 ? 20.730 -30.836 17.195 1.00 70.28 408 ASP A O 1
ATOM 2692 N N . ALA A 1 397 ? 21.303 -29.294 18.673 1.00 71.96 409 ALA A N 1
ATOM 2693 C CA . ALA A 1 397 ? 20.054 -29.486 19.446 1.00 72.19 409 ALA A CA 1
ATOM 2694 C C . ALA A 1 397 ? 18.834 -29.212 18.526 1.00 75.95 409 ALA A C 1
ATOM 2695 O O . ALA A 1 397 ? 17.825 -29.927 18.657 1.00 77.64 409 ALA A O 1
ATOM 2697 N N . LEU A 1 398 ? 18.904 -28.285 17.563 1.00 72.01 410 LEU A N 1
ATOM 2698 C CA . LEU A 1 398 ? 17.683 -27.940 16.762 1.00 76.41 410 LEU A CA 1
ATOM 2699 C C . LEU A 1 398 ? 17.540 -28.910 15.597 1.00 72.39 410 LEU A C 1
ATOM 2700 O O . LEU A 1 398 ? 16.396 -29.096 15.120 1.00 68.04 410 LEU A O 1
ATOM 2705 N N . ASN A 1 399 ? 18.657 -29.533 15.190 1.00 72.69 411 ASN A N 1
ATOM 2706 C CA . ASN A 1 399 ? 18.687 -30.489 14.048 1.00 71.26 411 ASN A CA 1
ATOM 2707 C C . ASN A 1 399 ? 18.530 -29.699 12.729 1.00 68.35 411 ASN A C 1
ATOM 2708 O O . ASN A 1 399 ? 17.810 -30.148 11.816 1.00 59.57 411 ASN A O 1
ATOM 2713 N N . LEU A 1 400 ? 19.255 -28.594 12.595 1.00 63.12 412 LEU A N 1
ATOM 2714 C CA . LEU A 1 400 ? 19.349 -27.813 11.346 1.00 64.20 412 LEU A CA 1
ATOM 2715 C C . LEU A 1 400 ? 20.806 -27.676 10.925 1.00 61.09 412 LEU A C 1
ATOM 2716 O O . LEU A 1 400 ? 21.631 -27.511 11.842 1.00 65.80 412 LEU A O 1
ATOM 2721 N N . ARG A 1 401 ? 21.029 -27.435 9.626 1.00 64.83 413 ARG A N 1
ATOM 2722 C CA . ARG A 1 401 ? 22.353 -27.073 9.037 1.00 68.64 413 ARG A CA 1
ATOM 2723 C C . ARG A 1 401 ? 22.216 -25.979 7.963 1.00 59.55 413 ARG A C 1
ATOM 2724 O O . ARG A 1 401 ? 21.452 -26.150 7.009 1.00 63.18 413 ARG A O 1
ATOM 2732 N N . VAL A 1 402 ? 23.071 -24.973 8.019 1.00 59.51 414 VAL A N 1
ATOM 2733 C CA . VAL A 1 402 ? 23.308 -24.012 6.901 1.00 65.28 414 VAL A CA 1
ATOM 2734 C C . VAL A 1 402 ? 23.978 -24.699 5.700 1.00 69.00 414 VAL A C 1
ATOM 2735 O O . VAL A 1 402 ? 25.184 -25.079 5.791 1.00 71.28 414 VAL A O 1
ATOM 2739 N N . GLN A 1 403 ? 23.248 -24.787 4.578 1.00 72.46 415 GLN A N 1
ATOM 2740 C CA . GLN A 1 403 ? 23.753 -25.220 3.244 1.00 69.35 415 GLN A CA 1
ATOM 2741 C C . GLN A 1 403 ? 24.914 -24.311 2.827 1.00 74.88 415 GLN A C 1
ATOM 2742 O O . GLN A 1 403 ? 24.676 -23.088 2.721 1.00 72.22 415 GLN A O 1
ATOM 2748 N N . GLN A 1 404 ? 26.125 -24.882 2.647 1.00 80.14 416 GLN A N 1
ATOM 2749 C CA . GLN A 1 404 ? 27.401 -24.131 2.428 1.00 77.74 416 GLN A CA 1
ATOM 2750 C C . GLN A 1 404 ? 28.042 -24.436 1.062 1.00 73.38 416 GLN A C 1
ATOM 2751 O O . GLN A 1 404 ? 29.002 -23.719 0.702 1.00 69.87 416 GLN A O 1
ATOM 2757 N N . GLU A 1 405 ? 27.541 -25.417 0.312 1.00 70.48 417 GLU A N 1
ATOM 2758 C CA . GLU A 1 405 ? 28.100 -25.780 -1.015 1.00 82.26 417 GLU A CA 1
ATOM 2759 C C . GLU A 1 405 ? 26.943 -26.192 -1.931 1.00 80.56 417 GLU A C 1
ATOM 2760 O O . GLU A 1 405 ? 25.868 -26.555 -1.396 1.00 80.46 417 GLU A O 1
ATOM 2766 N N . SER A 1 406 ? 27.160 -26.118 -3.252 1.00 75.23 418 SER A N 1
ATOM 2767 C CA . SER A 1 406 ? 26.278 -26.716 -4.279 1.00 72.43 418 SER A CA 1
ATOM 2768 C C . SER A 1 406 ? 26.334 -28.221 -4.088 1.00 77.12 418 SER A C 1
ATOM 2769 O O . SER A 1 406 ? 27.408 -28.714 -3.661 1.00 91.13 418 SER A O 1
ATOM 2772 N N . ALA A 1 407 ? 25.262 -28.928 -4.413 1.00 72.63 419 ALA A N 1
ATOM 2773 C CA . ALA A 1 407 ? 25.182 -30.387 -4.208 1.00 76.32 419 ALA A CA 1
ATOM 2774 C C . ALA A 1 407 ? 23.893 -30.892 -4.826 1.00 79.07 419 ALA A C 1
ATOM 2775 O O . ALA A 1 407 ? 22.909 -30.160 -4.813 1.00 81.63 419 ALA A O 1
ATOM 2777 N N . PRO A 1 408 ? 23.863 -32.139 -5.352 1.00 82.71 420 PRO A N 1
ATOM 2778 C CA . PRO A 1 408 ? 22.604 -32.802 -5.681 1.00 81.14 420 PRO A CA 1
ATOM 2779 C C . PRO A 1 408 ? 21.730 -32.889 -4.427 1.00 79.90 420 PRO A C 1
ATOM 2780 O O . PRO A 1 408 ? 22.259 -32.792 -3.342 1.00 80.55 420 PRO A O 1
ATOM 2784 N N . TRP A 1 409 ? 20.429 -33.058 -4.629 1.00 76.19 421 TRP A N 1
ATOM 2785 C CA . TRP A 1 409 ? 19.382 -33.138 -3.586 1.00 78.40 421 TRP A CA 1
ATOM 2786 C C . TRP A 1 409 ? 18.470 -34.316 -3.960 1.00 83.12 421 TRP A C 1
ATOM 2787 O O . TRP A 1 409 ? 17.996 -34.283 -5.128 1.00 78.09 421 TRP A O 1
ATOM 2798 N N . ALA A 1 410 ? 18.246 -35.323 -3.080 1.00 86.89 422 ALA A N 1
ATOM 2799 C CA . ALA A 1 410 ? 17.412 -36.525 -3.394 1.00 87.24 422 ALA A CA 1
ATOM 2800 C C . ALA A 1 410 ? 16.389 -36.849 -2.287 1.00 89.54 422 ALA A C 1
ATOM 2801 O O . ALA A 1 410 ? 16.626 -36.457 -1.114 1.00 90.27 422 ALA A O 1
ATOM 2803 N N . THR A 1 411 ? 15.299 -37.561 -2.635 1.00 91.31 423 THR A N 1
ATOM 2804 C CA . THR A 1 411 ? 14.204 -37.994 -1.706 1.00 96.61 423 THR A CA 1
ATOM 2805 C C . THR A 1 411 ? 14.809 -38.288 -0.336 1.00 102.01 423 THR A C 1
ATOM 2806 O O . THR A 1 411 ? 15.785 -39.016 -0.235 1.00 105.02 423 THR A O 1
ATOM 2810 N N . PRO A 1 412 ? 14.245 -37.778 0.777 1.00 108.82 424 PRO A N 1
ATOM 2811 C CA . PRO A 1 412 ? 14.932 -37.864 2.075 1.00 110.22 424 PRO A CA 1
ATOM 2812 C C . PRO A 1 412 ? 14.909 -39.243 2.769 1.00 106.38 424 PRO A C 1
ATOM 2813 O O . PRO A 1 412 ? 14.663 -40.225 2.087 1.00 88.14 424 PRO A O 1
ATOM 2817 N N . THR A 1 418 ? 9.228 -37.519 -3.438 1.00 94.73 430 THR A N 1
ATOM 2818 C CA . THR A 1 418 ? 9.422 -36.241 -4.187 1.00 89.67 430 THR A CA 1
ATOM 2819 C C . THR A 1 418 ? 10.264 -35.265 -3.324 1.00 78.55 430 THR A C 1
ATOM 2820 O O . THR A 1 418 ? 10.406 -35.520 -2.156 1.00 81.92 430 THR A O 1
ATOM 2824 N N . LEU A 1 419 ? 10.870 -34.218 -3.888 1.00 69.90 431 LEU A N 1
ATOM 2825 C CA . LEU A 1 419 ? 11.537 -33.128 -3.118 1.00 68.01 431 LEU A CA 1
ATOM 2826 C C . LEU A 1 419 ? 10.488 -32.111 -2.644 1.00 65.02 431 LEU A C 1
ATOM 2827 O O . LEU A 1 419 ? 9.537 -31.815 -3.396 1.00 68.06 431 LEU A O 1
ATOM 2832 N N . VAL A 1 420 ? 10.645 -31.638 -1.413 1.00 64.93 432 VAL A N 1
ATOM 2833 C CA . VAL A 1 420 ? 9.774 -30.632 -0.750 1.00 63.22 432 VAL A CA 1
ATOM 2834 C C . VAL A 1 420 ? 10.653 -29.573 -0.087 1.00 64.93 432 VAL A C 1
ATOM 2835 O O . VAL A 1 420 ? 11.634 -29.949 0.560 1.00 57.17 432 VAL A O 1
ATOM 2839 N N . ALA A 1 421 ? 10.292 -28.294 -0.275 1.00 60.70 433 ALA A N 1
ATOM 2840 C CA . ALA A 1 421 ? 10.979 -27.110 0.289 1.00 56.74 433 ALA A CA 1
ATOM 2841 C C . ALA A 1 421 ? 9.938 -26.196 0.966 1.00 56.34 433 ALA A C 1
ATOM 2842 O O . ALA A 1 421 ? 8.736 -26.170 0.531 1.00 55.70 433 ALA A O 1
ATOM 2844 N N . GLY A 1 422 ? 10.347 -25.528 2.039 1.00 57.70 434 GLY A N 1
ATOM 2845 C CA . GLY A 1 422 ? 9.536 -24.500 2.735 1.00 54.57 434 GLY A CA 1
ATOM 2846 C C . GLY A 1 422 ? 10.126 -23.134 2.458 1.00 55.21 434 GLY A C 1
ATOM 2847 O O . GLY A 1 422 ? 11.365 -23.017 2.267 1.00 52.55 434 GLY A O 1
ATOM 2848 N N . VAL A 1 423 ? 9.267 -22.121 2.390 1.00 55.04 435 VAL A N 1
ATOM 2849 C CA . VAL A 1 423 ? 9.724 -20.720 2.254 1.00 51.95 435 VAL A CA 1
ATOM 2850 C C . VAL A 1 423 ? 8.984 -19.875 3.284 1.00 44.69 435 VAL A C 1
ATOM 2851 O O . VAL A 1 423 ? 7.763 -19.880 3.240 1.00 49.05 435 VAL A O 1
ATOM 2855 N N . SER A 1 424 ? 9.719 -19.123 4.080 1.00 44.82 436 SER A N 1
ATOM 2856 C CA . SER A 1 424 ? 9.202 -18.251 5.155 1.00 45.68 436 SER A CA 1
ATOM 2857 C C . SER A 1 424 ? 9.360 -16.805 4.712 1.00 44.66 436 SER A C 1
ATOM 2858 O O . SER A 1 424 ? 10.423 -16.464 4.203 1.00 42.97 436 SER A O 1
ATOM 2861 N N . SER A 1 425 ? 8.389 -15.941 4.965 1.00 45.27 437 SER A N 1
ATOM 2862 C CA . SER A 1 425 ? 8.657 -14.476 4.838 1.00 43.93 437 SER A CA 1
ATOM 2863 C C . SER A 1 425 ? 7.880 -13.770 5.932 1.00 43.43 437 SER A C 1
ATOM 2864 O O . SER A 1 425 ? 6.697 -14.161 6.166 1.00 42.88 437 SER A O 1
ATOM 2867 N N . PHE A 1 426 ? 8.589 -12.937 6.692 1.00 44.82 438 PHE A N 1
ATOM 2868 C CA . PHE A 1 426 ? 8.075 -12.297 7.938 1.00 43.15 438 PHE A CA 1
ATOM 2869 C C . PHE A 1 426 ? 8.121 -10.769 7.799 1.00 44.41 438 PHE A C 1
ATOM 2870 O O . PHE A 1 426 ? 9.152 -10.257 7.307 1.00 41.14 438 PHE A O 1
ATOM 2878 N N . GLY A 1 427 ? 7.053 -10.075 8.234 1.00 37.82 439 GLY A N 1
ATOM 2879 C CA . GLY A 1 427 ? 7.015 -8.589 8.223 1.00 39.89 439 GLY A CA 1
ATOM 2880 C C . GLY A 1 427 ? 7.324 -8.014 9.591 1.00 41.35 439 GLY A C 1
ATOM 2881 O O . GLY A 1 427 ? 7.223 -8.752 10.590 1.00 48.65 439 GLY A O 1
ATOM 2882 N N . MET A 1 428 ? 7.907 -6.828 9.623 1.00 44.82 440 MET A N 1
ATOM 2883 C CA . MET A 1 428 ? 8.318 -6.151 10.880 1.00 43.67 440 MET A CA 1
ATOM 2884 C C . MET A 1 428 ? 7.053 -5.918 11.737 1.00 47.52 440 MET A C 1
ATOM 2885 O O . MET A 1 428 ? 7.185 -5.879 12.996 1.00 44.17 440 MET A O 1
ATOM 2890 N N . GLY A 1 429 ? 5.862 -5.816 11.145 1.00 41.47 441 GLY A N 1
ATOM 2891 C CA . GLY A 1 429 ? 4.629 -5.655 11.959 1.00 42.39 441 GLY A CA 1
ATOM 2892 C C . GLY A 1 429 ? 4.051 -6.991 12.367 1.00 41.58 441 GLY A C 1
ATOM 2893 O O . GLY A 1 429 ? 2.893 -7.067 12.838 1.00 39.19 441 GLY A O 1
ATOM 2894 N N . GLY A 1 430 ? 4.753 -8.086 12.097 1.00 43.07 442 GLY A N 1
ATOM 2895 C CA . GLY A 1 430 ? 4.298 -9.373 12.642 1.00 42.00 442 GLY A CA 1
ATOM 2896 C C . GLY A 1 430 ? 3.561 -10.291 11.704 1.00 40.31 442 GLY A C 1
ATOM 2897 O O . GLY A 1 430 ? 3.259 -11.458 12.131 1.00 42.10 442 GLY A O 1
ATOM 2898 N N . THR A 1 431 ? 3.330 -9.907 10.461 1.00 38.87 443 THR A N 1
ATOM 2899 C CA . THR A 1 431 ? 2.574 -10.783 9.554 1.00 39.36 443 THR A CA 1
ATOM 2900 C C . THR A 1 431 ? 3.595 -11.674 8.856 1.00 41.00 443 THR A C 1
ATOM 2901 O O . THR A 1 431 ? 4.571 -11.170 8.210 1.00 39.13 443 THR A O 1
ATOM 2905 N N . ASN A 1 432 ? 3.395 -12.961 9.095 1.00 43.50 444 ASN A N 1
ATOM 2906 C CA . ASN A 1 432 ? 4.254 -14.072 8.655 1.00 43.03 444 ASN A CA 1
ATOM 2907 C C . ASN A 1 432 ? 3.520 -14.936 7.634 1.00 44.62 444 ASN A C 1
ATOM 2908 O O . ASN A 1 432 ? 2.257 -15.198 7.759 1.00 41.23 444 ASN A O 1
ATOM 2913 N N . CYS A 1 433 ? 4.312 -15.476 6.691 1.00 44.86 445 CYS A N 1
ATOM 2914 C CA . CYS A 1 433 ? 3.803 -16.304 5.603 1.00 42.80 445 CYS A CA 1
ATOM 2915 C C . CYS A 1 433 ? 4.776 -17.461 5.442 1.00 43.20 445 CYS A C 1
ATOM 2916 O O . CYS A 1 433 ? 5.997 -17.208 5.516 1.00 43.10 445 CYS A O 1
ATOM 2919 N N . HIS A 1 434 ? 4.242 -18.641 5.190 1.00 44.82 446 HIS A N 1
ATOM 2920 C CA . HIS A 1 434 ? 5.064 -19.849 4.883 1.00 46.52 446 HIS A CA 1
ATOM 2921 C C . HIS A 1 434 ? 4.387 -20.577 3.747 1.00 49.09 446 HIS A C 1
ATOM 2922 O O . HIS A 1 434 ? 3.095 -20.798 3.820 1.00 47.35 446 HIS A O 1
ATOM 2929 N N . VAL A 1 435 ? 5.200 -20.905 2.733 1.00 50.08 447 VAL A N 1
ATOM 2930 C CA . VAL A 1 435 ? 4.749 -21.690 1.559 1.00 46.23 447 VAL A CA 1
ATOM 2931 C C . VAL A 1 435 ? 5.447 -23.067 1.535 1.00 48.88 447 VAL A C 1
ATOM 2932 O O . VAL A 1 435 ? 6.666 -23.144 1.695 1.00 46.61 447 VAL A O 1
ATOM 2936 N N . VAL A 1 436 ? 4.674 -24.129 1.353 1.00 50.15 448 VAL A N 1
ATOM 2937 C CA . VAL A 1 436 ? 5.236 -25.494 1.141 1.00 52.24 448 VAL A CA 1
ATOM 2938 C C . VAL A 1 436 ? 5.158 -25.825 -0.341 1.00 50.39 448 VAL A C 1
ATOM 2939 O O . VAL A 1 436 ? 4.045 -25.917 -0.878 1.00 51.84 448 VAL A O 1
ATOM 2943 N N . VAL A 1 437 ? 6.310 -25.988 -0.963 1.00 53.79 449 VAL A N 1
ATOM 2944 C CA . VAL A 1 437 ? 6.399 -26.210 -2.431 1.00 59.27 449 VAL A CA 1
ATOM 2945 C C . VAL A 1 437 ? 7.166 -27.518 -2.742 1.00 61.42 449 VAL A C 1
ATOM 2946 O O . VAL A 1 437 ? 8.277 -27.725 -2.199 1.00 55.86 449 VAL A O 1
ATOM 2950 N N . SER A 1 438 ? 6.615 -28.326 -3.648 1.00 59.01 450 SER A N 1
ATOM 2951 C CA . SER A 1 438 ? 7.211 -29.616 -4.087 1.00 62.69 450 SER A CA 1
ATOM 2952 C C . SER A 1 438 ? 7.568 -29.592 -5.575 1.00 60.44 450 SER A C 1
ATOM 2953 O O . SER A 1 438 ? 7.122 -28.660 -6.304 1.00 56.92 450 SER A O 1
ATOM 2956 N N . ALA A 1 439 ? 8.389 -30.562 -5.992 1.00 60.96 451 ALA A N 1
ATOM 2957 C CA . ALA A 1 439 ? 8.814 -30.811 -7.394 1.00 59.55 451 ALA A CA 1
ATOM 2958 C C . ALA A 1 439 ? 7.588 -31.225 -8.192 1.00 56.75 451 ALA A C 1
ATOM 2959 O O . ALA A 1 439 ? 6.697 -31.817 -7.574 1.00 58.58 451 ALA A O 1
ATOM 2961 N N . ALA A 1 440 ? 7.548 -30.914 -9.492 1.00 59.68 452 ALA A N 1
ATOM 2962 C CA . ALA A 1 440 ? 6.529 -31.390 -10.454 1.00 61.58 452 ALA A CA 1
ATOM 2963 C C . ALA A 1 440 ? 6.346 -32.902 -10.307 1.00 70.52 452 ALA A C 1
ATOM 2964 O O . ALA A 1 440 ? 7.323 -33.605 -10.043 1.00 70.66 452 ALA A O 1
ATOM 2966 N N . PRO A 1 441 ? 5.113 -33.442 -10.494 1.00 81.36 453 PRO A N 1
ATOM 2967 C CA . PRO A 1 441 ? 4.826 -34.870 -10.265 1.00 82.73 453 PRO A CA 1
ATOM 2968 C C . PRO A 1 441 ? 5.354 -35.874 -11.312 1.00 80.52 453 PRO A C 1
ATOM 2969 O O . PRO A 1 441 ? 5.900 -35.428 -12.317 1.00 80.94 453 PRO A O 1
ATOM 2973 N N . SER A 1 459 ? 7.876 -38.587 -37.193 1.00 91.27 471 SER A N 1
ATOM 2974 C CA . SER A 1 459 ? 9.122 -37.878 -36.778 1.00 88.33 471 SER A CA 1
ATOM 2975 C C . SER A 1 459 ? 9.238 -36.503 -37.470 1.00 77.85 471 SER A C 1
ATOM 2976 O O . SER A 1 459 ? 10.373 -35.988 -37.680 1.00 72.28 471 SER A O 1
ATOM 2979 N N . GLY A 1 460 ? 8.091 -35.893 -37.765 1.00 70.12 472 GLY A N 1
ATOM 2980 C CA . GLY A 1 460 ? 7.957 -34.436 -37.938 1.00 69.18 472 GLY A CA 1
ATOM 2981 C C . GLY A 1 460 ? 8.429 -33.958 -39.301 1.00 62.74 472 GLY A C 1
ATOM 2982 O O . GLY A 1 460 ? 9.122 -34.666 -40.023 1.00 64.34 472 GLY A O 1
ATOM 2983 N N . PRO A 1 461 ? 8.127 -32.706 -39.669 1.00 58.69 473 PRO A N 1
ATOM 2984 C CA . PRO A 1 461 ? 8.457 -32.230 -41.006 1.00 58.56 473 PRO A CA 1
ATOM 2985 C C . PRO A 1 461 ? 9.976 -32.323 -41.265 1.00 57.30 473 PRO A C 1
ATOM 2986 O O . PRO A 1 461 ? 10.765 -32.091 -40.367 1.00 57.03 473 PRO A O 1
ATOM 2990 N N . ALA A 1 462 ? 10.350 -32.663 -42.496 1.00 52.71 474 ALA A N 1
ATOM 2991 C CA . ALA A 1 462 ? 11.759 -32.763 -42.947 1.00 57.33 474 ALA A CA 1
ATOM 2992 C C . ALA A 1 462 ? 12.349 -31.352 -43.032 1.00 54.99 474 ALA A C 1
ATOM 2993 O O . ALA A 1 462 ? 13.514 -31.167 -42.690 1.00 53.79 474 ALA A O 1
ATOM 2995 N N . LEU A 1 463 ? 11.531 -30.399 -43.453 1.00 52.21 475 LEU A N 1
ATOM 2996 C CA . LEU A 1 463 ? 11.925 -28.984 -43.554 1.00 54.05 475 LEU A CA 1
ATOM 2997 C C . LEU A 1 463 ? 11.232 -28.242 -42.399 1.00 52.97 475 LEU A C 1
ATOM 2998 O O . LEU A 1 463 ? 9.959 -28.263 -42.344 1.00 57.11 475 LEU A O 1
ATOM 3003 N N . LEU A 1 464 ? 12.050 -27.610 -41.547 1.00 49.16 476 LEU A N 1
ATOM 3004 C CA . LEU A 1 464 ? 11.671 -27.052 -40.217 1.00 49.66 476 LEU A CA 1
ATOM 3005 C C . LEU A 1 464 ? 11.684 -25.537 -40.355 1.00 51.31 476 LEU A C 1
ATOM 3006 O O . LEU A 1 464 ? 12.735 -24.938 -40.592 1.00 50.71 476 LEU A O 1
ATOM 3011 N N . PRO A 1 465 ? 10.532 -24.862 -40.185 1.00 46.72 477 PRO A N 1
ATOM 3012 C CA . PRO A 1 465 ? 10.515 -23.409 -40.024 1.00 46.52 477 PRO A CA 1
ATOM 3013 C C . PRO A 1 465 ? 10.737 -22.970 -38.570 1.00 48.28 477 PRO A C 1
ATOM 3014 O O . PRO A 1 465 ? 10.081 -23.494 -37.734 1.00 49.86 477 PRO A O 1
ATOM 3018 N N . TRP A 1 466 ? 11.689 -22.061 -38.322 1.00 50.08 478 TRP A N 1
ATOM 3019 C CA . TRP A 1 466 ? 11.829 -21.290 -37.057 1.00 45.97 478 TRP A CA 1
ATOM 3020 C C . TRP A 1 466 ? 11.279 -19.873 -37.298 1.00 47.31 478 TRP A C 1
ATOM 3021 O O . TRP A 1 466 ? 11.964 -19.037 -37.880 1.00 49.30 478 TRP A O 1
ATOM 3032 N N . VAL A 1 467 ? 10.106 -19.614 -36.743 1.00 44.61 479 VAL A N 1
ATOM 3033 C CA . VAL A 1 467 ? 9.429 -18.291 -36.781 1.00 49.69 479 VAL A CA 1
ATOM 3034 C C . VAL A 1 467 ? 9.939 -17.420 -35.628 1.00 47.09 479 VAL A C 1
ATOM 3035 O O . VAL A 1 467 ? 10.043 -17.931 -34.524 1.00 46.36 479 VAL A O 1
ATOM 3039 N N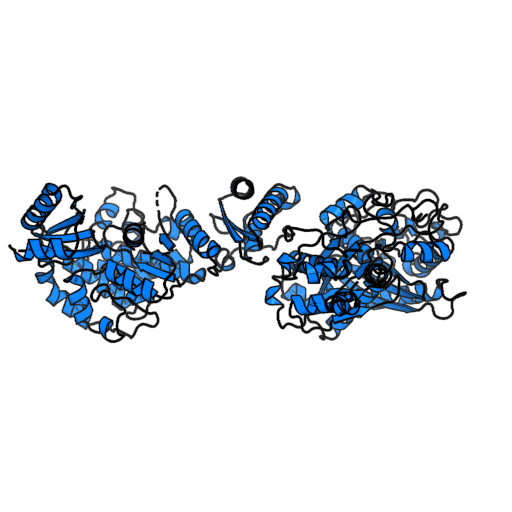 . VAL A 1 468 ? 10.223 -16.158 -35.914 1.00 46.70 480 VAL A N 1
ATOM 3040 C CA . VAL A 1 468 ? 10.781 -15.170 -34.961 1.00 48.87 480 VAL A CA 1
ATOM 3041 C C . VAL A 1 468 ? 10.144 -13.812 -35.231 1.00 49.83 480 VAL A C 1
ATOM 3042 O O . VAL A 1 468 ? 9.983 -13.474 -36.398 1.00 50.66 480 VAL A O 1
ATOM 3046 N N . SER A 1 469 ? 9.772 -13.062 -34.196 1.00 46.96 481 SER A N 1
ATOM 3047 C CA . SER A 1 469 ? 9.192 -11.707 -34.366 1.00 49.07 481 SER A CA 1
ATOM 3048 C C . SER A 1 469 ? 9.495 -10.773 -33.179 1.00 45.52 481 SER A C 1
ATOM 3049 O O . SER A 1 469 ? 9.912 -11.225 -32.111 1.00 43.24 481 SER A O 1
ATOM 3052 N N . ALA A 1 470 ? 9.233 -9.485 -33.377 1.00 41.96 482 ALA A N 1
ATOM 3053 C CA . ALA A 1 470 ? 9.486 -8.435 -32.381 1.00 43.22 482 ALA A CA 1
ATOM 3054 C C . ALA A 1 470 ? 8.774 -7.192 -32.870 1.00 42.18 482 ALA A C 1
ATOM 3055 O O . ALA A 1 470 ? 8.287 -7.230 -34.032 1.00 43.76 482 ALA A O 1
ATOM 3057 N N . ARG A 1 471 ? 8.788 -6.129 -32.068 1.00 42.45 483 ARG A N 1
ATOM 3058 C CA . ARG A 1 471 ? 7.920 -4.957 -32.328 1.00 46.93 483 ARG A CA 1
ATOM 3059 C C . ARG A 1 471 ? 8.683 -3.838 -33.036 1.00 48.93 483 ARG A C 1
ATOM 3060 O O . ARG A 1 471 ? 8.012 -2.866 -33.473 1.00 49.24 483 ARG A O 1
ATOM 3068 N N . SER A 1 472 ? 9.958 -4.075 -33.335 1.00 48.93 484 SER A N 1
ATOM 3069 C CA . SER A 1 472 ? 10.806 -3.155 -34.125 1.00 51.33 484 SER A CA 1
ATOM 3070 C C . SER A 1 472 ? 11.873 -3.951 -34.878 1.00 49.76 484 SER A C 1
ATOM 3071 O O . SER A 1 472 ? 12.267 -5.052 -34.461 1.00 49.09 484 SER A O 1
ATOM 3074 N N . PRO A 1 473 ? 12.449 -3.368 -35.943 1.00 52.65 485 PRO A N 1
ATOM 3075 C CA . PRO A 1 473 ? 13.563 -4.024 -36.637 1.00 54.37 485 PRO A CA 1
ATOM 3076 C C . PRO A 1 473 ? 14.750 -4.332 -35.702 1.00 52.25 485 PRO A C 1
ATOM 3077 O O . PRO A 1 473 ? 15.210 -5.504 -35.728 1.00 52.89 485 PRO A O 1
ATOM 3081 N N . GLN A 1 474 ? 15.151 -3.385 -34.833 1.00 50.02 486 GLN A N 1
ATOM 3082 C CA . GLN A 1 474 ? 16.284 -3.599 -33.906 1.00 51.80 486 GLN A CA 1
ATOM 3083 C C . GLN A 1 474 ? 15.912 -4.720 -32.937 1.00 52.38 486 GLN A C 1
ATOM 3084 O O . GLN A 1 474 ? 16.780 -5.566 -32.681 1.00 52.24 486 GLN A O 1
ATOM 3090 N N . ALA A 1 475 ? 14.659 -4.776 -32.473 1.00 50.36 487 ALA A N 1
ATOM 3091 C CA . ALA A 1 475 ? 14.221 -5.826 -31.533 1.00 50.22 487 ALA A CA 1
ATOM 3092 C C . ALA A 1 475 ? 14.268 -7.198 -32.234 1.00 48.83 487 ALA A C 1
ATOM 3093 O O . ALA A 1 475 ? 14.618 -8.246 -31.585 1.00 44.82 487 ALA A O 1
ATOM 3095 N N . LEU A 1 476 ? 13.904 -7.234 -33.513 1.00 49.97 488 LEU A N 1
ATOM 3096 C CA . LEU A 1 476 ? 13.913 -8.516 -34.276 1.00 49.59 488 LEU A CA 1
ATOM 3097 C C . LEU A 1 476 ? 15.361 -8.992 -34.457 1.00 49.42 488 LEU A C 1
ATOM 3098 O O . LEU A 1 476 ? 15.654 -10.195 -34.205 1.00 46.78 488 LEU A O 1
ATOM 3103 N N . ARG A 1 477 ? 16.283 -8.079 -34.730 1.00 48.61 489 ARG A N 1
ATOM 3104 C CA . ARG A 1 477 ? 17.711 -8.481 -34.807 1.00 53.65 489 ARG A CA 1
ATOM 3105 C C . ARG A 1 477 ? 18.157 -9.044 -33.462 1.00 55.95 489 ARG A C 1
ATOM 3106 O O . ARG A 1 477 ? 18.907 -10.043 -33.456 1.00 52.30 489 ARG A O 1
ATOM 3114 N N . ASP A 1 478 ? 17.751 -8.417 -32.350 1.00 54.24 490 ASP A N 1
ATOM 3115 C CA . ASP A 1 478 ? 18.110 -8.914 -30.999 1.00 50.55 490 ASP A CA 1
ATOM 3116 C C . ASP A 1 478 ? 17.510 -10.293 -30.736 1.00 48.49 490 ASP A C 1
ATOM 3117 O O . ASP A 1 478 ? 18.193 -11.132 -30.175 1.00 45.97 490 ASP A O 1
ATOM 3122 N N . GLN A 1 479 ? 16.208 -10.448 -30.985 1.00 44.12 491 GLN A N 1
ATOM 3123 C CA . GLN A 1 479 ? 15.459 -11.697 -30.752 1.00 45.33 491 GLN A CA 1
ATOM 3124 C C . GLN A 1 479 ? 16.164 -12.844 -31.500 1.00 45.46 491 GLN A C 1
ATOM 3125 O O . GLN A 1 479 ? 16.388 -13.937 -30.940 1.00 46.25 491 GLN A O 1
ATOM 3131 N N . ALA A 1 480 ? 16.552 -12.584 -32.744 1.00 47.57 492 ALA A N 1
ATOM 3132 C CA . ALA A 1 480 ? 17.281 -13.572 -33.579 1.00 53.72 492 ALA A CA 1
ATOM 3133 C C . ALA A 1 480 ? 18.631 -13.885 -32.947 1.00 47.76 492 ALA A C 1
ATOM 3134 O O . ALA A 1 480 ? 18.883 -15.037 -32.672 1.00 53.41 492 ALA A O 1
ATOM 3136 N N . GLY A 1 481 ? 19.403 -12.872 -32.582 1.00 47.60 493 GLY A N 1
ATOM 3137 C CA . GLY A 1 481 ? 20.682 -13.048 -31.861 1.00 49.82 493 GLY A CA 1
ATOM 3138 C C . GLY A 1 481 ? 20.524 -13.899 -30.629 1.00 54.88 493 GLY A C 1
ATOM 3139 O O . GLY A 1 481 ? 21.356 -14.764 -30.348 1.00 56.71 493 GLY A O 1
ATOM 3140 N N . ARG A 1 482 ? 19.496 -13.614 -29.847 1.00 52.20 494 ARG A N 1
ATOM 3141 C CA . ARG A 1 482 ? 19.343 -14.297 -28.578 1.00 48.42 494 ARG A CA 1
ATOM 3142 C C . ARG A 1 482 ? 18.904 -15.736 -28.804 1.00 49.54 494 ARG A C 1
ATOM 3143 O O . ARG A 1 482 ? 19.261 -16.577 -27.963 1.00 50.32 494 ARG A O 1
ATOM 3151 N N . LEU A 1 483 ? 18.010 -15.966 -29.769 1.00 50.03 495 LEU A N 1
ATOM 3152 C CA . LEU A 1 483 ? 17.541 -17.325 -30.069 1.00 49.12 495 LEU A CA 1
ATOM 3153 C C . LEU A 1 483 ? 18.741 -18.133 -30.619 1.00 53.11 495 LEU A C 1
ATOM 3154 O O . LEU A 1 483 ? 18.903 -19.314 -30.187 1.00 52.69 495 LEU A O 1
ATOM 3159 N N . ALA A 1 484 ? 19.586 -17.526 -31.471 1.00 53.62 496 ALA A N 1
ATOM 3160 C CA . ALA A 1 484 ? 20.832 -18.163 -31.997 1.00 58.78 496 ALA A CA 1
ATOM 3161 C C . ALA A 1 484 ? 21.675 -18.681 -30.823 1.00 58.62 496 ALA A C 1
ATOM 3162 O O . ALA A 1 484 ? 21.876 -19.908 -30.727 1.00 65.86 496 ALA A O 1
ATOM 3164 N N . ALA A 1 485 ? 22.073 -17.783 -29.921 1.00 56.64 497 ALA A N 1
ATOM 3165 C CA . ALA A 1 485 ? 22.919 -18.039 -28.738 1.00 55.90 497 ALA A CA 1
ATOM 3166 C C . ALA A 1 485 ? 22.296 -19.137 -27.857 1.00 62.34 497 ALA A C 1
ATOM 3167 O O . ALA A 1 485 ? 23.015 -20.048 -27.366 1.00 57.53 497 ALA A O 1
ATOM 3169 N N . TRP A 1 486 ? 20.986 -19.081 -27.626 1.00 57.09 498 TRP A N 1
ATOM 3170 C CA . TRP A 1 486 ? 20.349 -20.072 -26.728 1.00 54.21 498 TRP A CA 1
ATOM 3171 C C . TRP A 1 486 ? 20.399 -21.446 -27.404 1.00 52.01 498 TRP A C 1
ATOM 3172 O O . TRP A 1 486 ? 20.631 -22.467 -26.711 1.00 54.92 498 TRP A O 1
ATOM 3183 N N . ALA A 1 487 ? 20.050 -21.461 -28.685 1.00 58.32 499 ALA A N 1
ATOM 3184 C CA . ALA A 1 487 ? 19.961 -22.661 -29.554 1.00 64.54 499 ALA A CA 1
ATOM 3185 C C . ALA A 1 487 ? 21.308 -23.414 -29.550 1.00 65.89 499 ALA A C 1
ATOM 3186 O O . ALA A 1 487 ? 21.306 -24.665 -29.423 1.00 55.91 499 ALA A O 1
ATOM 3188 N N . ASP A 1 488 ? 22.397 -22.640 -29.519 1.00 73.37 500 ASP A N 1
ATOM 3189 C CA . ASP A 1 488 ? 23.810 -23.109 -29.544 1.00 78.65 500 ASP A CA 1
ATOM 3190 C C . ASP A 1 488 ? 24.271 -23.576 -28.171 1.00 83.08 500 ASP A C 1
ATOM 3191 O O . ASP A 1 488 ? 25.377 -24.110 -28.077 1.00 90.74 500 ASP A O 1
ATOM 3196 N N . SER A 1 489 ? 23.483 -23.302 -27.140 1.00 84.85 501 SER A N 1
ATOM 3197 C CA . SER A 1 489 ? 23.867 -23.506 -25.728 1.00 79.75 501 SER A CA 1
ATOM 3198 C C . SER A 1 489 ? 23.564 -24.951 -25.321 1.00 76.12 501 SER A C 1
ATOM 3199 O O . SER A 1 489 ? 22.698 -25.604 -25.898 1.00 71.61 501 SER A O 1
ATOM 3202 N N . PRO A 1 490 ? 24.313 -25.508 -24.350 1.00 75.20 502 PRO A N 1
ATOM 3203 C CA . PRO A 1 490 ? 23.949 -26.753 -23.680 1.00 75.82 502 PRO A CA 1
ATOM 3204 C C . PRO A 1 490 ? 22.446 -26.989 -23.558 1.00 71.48 502 PRO A C 1
ATOM 3205 O O . PRO A 1 490 ? 21.960 -28.030 -23.980 1.00 67.43 502 PRO A O 1
ATOM 3209 N N . ALA A 1 491 ? 21.775 -25.983 -23.010 1.00 70.18 503 ALA A N 1
ATOM 3210 C CA . ALA A 1 491 ? 20.316 -25.910 -22.823 1.00 70.65 503 ALA A CA 1
ATOM 3211 C C . ALA A 1 491 ? 19.637 -26.067 -24.187 1.00 66.54 503 ALA A C 1
ATOM 3212 O O . ALA A 1 491 ? 18.881 -27.031 -24.355 1.00 68.71 503 ALA A O 1
ATOM 3214 N N . GLY A 1 492 ? 19.920 -25.181 -25.148 1.00 67.37 504 GLY A N 1
ATOM 3215 C CA . GLY A 1 492 ? 19.310 -25.242 -26.491 1.00 64.47 504 GLY A CA 1
ATOM 3216 C C . GLY A 1 492 ? 19.516 -26.614 -27.134 1.00 66.53 504 GLY A C 1
ATOM 3217 O O . GLY A 1 492 ? 18.539 -27.163 -27.744 1.00 65.55 504 GLY A O 1
ATOM 3218 N N . ARG A 1 493 ? 20.734 -27.158 -27.004 1.00 65.48 505 ARG A N 1
ATOM 3219 C CA . ARG A 1 493 ? 21.143 -28.426 -27.659 1.00 67.93 505 ARG A CA 1
ATOM 3220 C C . ARG A 1 493 ? 20.402 -29.590 -27.025 1.00 67.11 505 ARG A C 1
ATOM 3221 O O . ARG A 1 493 ? 20.330 -30.600 -27.686 1.00 72.38 505 ARG A O 1
ATOM 3229 N N . GLU A 1 494 ? 19.896 -29.448 -25.804 1.00 69.85 506 GLU A N 1
ATOM 3230 C CA . GLU A 1 494 ? 19.001 -30.473 -25.223 1.00 77.65 506 GLU A CA 1
ATOM 3231 C C . GLU A 1 494 ? 17.759 -30.601 -26.120 1.00 74.96 506 GLU A C 1
ATOM 3232 O O . GLU A 1 494 ? 17.344 -31.755 -26.337 1.00 74.39 506 GLU A O 1
ATOM 3238 N N . ALA A 1 495 ? 17.223 -29.485 -26.656 1.00 67.26 507 ALA A N 1
ATOM 3239 C CA . ALA A 1 495 ? 15.897 -29.412 -27.323 1.00 65.14 507 ALA A CA 1
ATOM 3240 C C . ALA A 1 495 ? 15.939 -29.927 -28.779 1.00 63.21 507 ALA A C 1
ATOM 3241 O O . ALA A 1 495 ? 16.893 -29.600 -29.529 1.00 69.04 507 ALA A O 1
ATOM 3243 N N . SER A 1 496 ? 14.944 -30.716 -29.201 1.00 58.72 508 SER A N 1
ATOM 3244 C CA . SER A 1 496 ? 14.764 -31.082 -30.633 1.00 60.29 508 SER A CA 1
ATOM 3245 C C . SER A 1 496 ? 14.541 -29.797 -31.419 1.00 60.80 508 SER A C 1
ATOM 3246 O O . SER A 1 496 ? 13.759 -28.925 -30.970 1.00 58.24 508 SER A O 1
ATOM 3249 N N . PRO A 1 497 ? 15.135 -29.699 -32.634 1.00 59.40 509 PRO A N 1
ATOM 3250 C CA . PRO A 1 497 ? 14.875 -28.580 -33.556 1.00 55.63 509 PRO A CA 1
ATOM 3251 C C . PRO A 1 497 ? 13.419 -28.550 -34.040 1.00 52.60 509 PRO A C 1
ATOM 3252 O O . PRO A 1 497 ? 12.918 -27.466 -34.306 1.00 49.87 509 PRO A O 1
ATOM 3256 N N . VAL A 1 498 ? 12.733 -29.695 -33.971 1.00 49.55 510 VAL A N 1
ATOM 3257 C CA . VAL A 1 498 ? 11.258 -29.798 -34.215 1.00 51.84 510 VAL A CA 1
ATOM 3258 C C . VAL A 1 498 ? 10.487 -29.171 -33.038 1.00 51.95 510 VAL A C 1
ATOM 3259 O O . VAL A 1 498 ? 9.483 -28.477 -33.256 1.00 50.75 510 VAL A O 1
ATOM 3263 N N . ASP A 1 499 ? 10.941 -29.392 -31.814 1.00 58.96 511 ASP A N 1
ATOM 3264 C CA . ASP A 1 499 ? 10.278 -28.835 -30.600 1.00 54.38 511 ASP A CA 1
ATOM 3265 C C . ASP A 1 499 ? 10.522 -27.338 -30.544 1.00 50.58 511 ASP A C 1
ATOM 3266 O O . ASP A 1 499 ? 9.564 -26.594 -30.239 1.00 52.60 511 ASP A O 1
ATOM 3271 N N . ILE A 1 500 ? 11.699 -26.900 -30.942 1.00 51.24 512 ILE A N 1
ATOM 3272 C CA . ILE A 1 500 ? 11.987 -25.441 -30.967 1.00 52.63 512 ILE A CA 1
ATOM 3273 C C . ILE A 1 500 ? 11.047 -24.752 -31.952 1.00 51.17 512 ILE A C 1
ATOM 3274 O O . ILE A 1 500 ? 10.324 -23.704 -31.622 1.00 51.46 512 ILE A O 1
ATOM 3279 N N . GLY A 1 501 ? 10.968 -25.337 -33.134 1.00 49.35 513 GLY A N 1
ATOM 3280 C CA . GLY A 1 501 ? 10.056 -24.841 -34.162 1.00 44.83 513 GLY A CA 1
ATOM 3281 C C . GLY A 1 501 ? 8.654 -24.756 -33.655 1.00 48.26 513 GLY A C 1
ATOM 3282 O O . GLY A 1 501 ? 8.006 -23.678 -33.864 1.00 44.50 513 GLY A O 1
ATOM 3283 N N . TRP A 1 502 ? 8.180 -25.873 -33.110 1.00 48.94 514 TRP A N 1
ATOM 3284 C CA . TRP A 1 502 ? 6.794 -25.979 -32.600 1.00 54.35 514 TRP A CA 1
ATOM 3285 C C . TRP A 1 502 ? 6.561 -24.878 -31.538 1.00 54.07 514 TRP A C 1
ATOM 3286 O O . TRP A 1 502 ? 5.493 -24.282 -31.527 1.00 46.37 514 TRP A O 1
ATOM 3297 N N . SER A 1 503 ? 7.584 -24.588 -30.737 1.00 49.32 515 SER A N 1
ATOM 3298 C CA . SER A 1 503 ? 7.497 -23.701 -29.567 1.00 50.74 515 SER A CA 1
ATOM 3299 C C . SER A 1 503 ? 7.432 -22.257 -30.060 1.00 51.10 515 SER A C 1
ATOM 3300 O O . SER A 1 503 ? 6.546 -21.517 -29.617 1.00 45.89 515 SER A O 1
ATOM 3303 N N . LEU A 1 504 ? 8.273 -21.929 -31.031 1.00 48.66 516 LEU A N 1
ATOM 3304 C CA . LEU A 1 504 ? 8.297 -20.628 -31.709 1.00 46.55 516 LEU A CA 1
ATOM 3305 C C . LEU A 1 504 ? 6.971 -20.345 -32.403 1.00 48.14 516 LEU A C 1
ATOM 3306 O O . LEU A 1 504 ? 6.582 -19.164 -32.507 1.00 43.81 516 LEU A O 1
ATOM 3311 N N . ALA A 1 505 ? 6.319 -21.389 -32.878 1.00 45.84 517 ALA A N 1
ATOM 3312 C CA . ALA A 1 505 ? 5.077 -21.254 -33.653 1.00 48.09 517 ALA A CA 1
ATOM 3313 C C . ALA A 1 505 ? 3.886 -21.078 -32.704 1.00 49.68 517 ALA A C 1
ATOM 3314 O O . ALA A 1 505 ? 2.923 -20.412 -33.119 1.00 52.09 517 ALA A O 1
ATOM 3316 N N . THR A 1 506 ? 3.872 -21.765 -31.559 1.00 50.79 518 THR A N 1
ATOM 3317 C CA . THR A 1 506 ? 2.634 -21.983 -30.753 1.00 51.51 518 THR A CA 1
ATOM 3318 C C . THR A 1 506 ? 2.724 -21.255 -29.419 1.00 51.55 518 THR A C 1
ATOM 3319 O O . THR A 1 506 ? 1.719 -21.039 -28.856 1.00 51.85 518 THR A O 1
ATOM 3323 N N . SER A 1 507 ? 3.905 -20.911 -28.925 1.00 47.44 519 SER A N 1
ATOM 3324 C CA . SER A 1 507 ? 4.087 -20.447 -27.532 1.00 44.69 519 SER A CA 1
ATOM 3325 C C . SER A 1 507 ? 4.660 -19.041 -27.539 1.00 42.70 519 SER A C 1
ATOM 3326 O O . SER A 1 507 ? 5.137 -18.619 -26.499 1.00 46.68 519 SER A O 1
ATOM 3329 N N . ARG A 1 508 ? 4.632 -18.353 -28.675 1.00 44.83 520 ARG A N 1
ATOM 3330 C CA . ARG A 1 508 ? 5.095 -16.948 -28.789 1.00 44.41 520 ARG A CA 1
ATOM 3331 C C . ARG A 1 508 ? 4.101 -16.114 -29.598 1.00 44.78 520 ARG A C 1
ATOM 3332 O O . ARG A 1 508 ? 3.461 -16.622 -30.528 1.00 43.42 520 ARG A O 1
ATOM 3340 N N . THR A 1 509 ? 4.041 -14.841 -29.267 1.00 43.85 521 THR A N 1
ATOM 3341 C CA . THR A 1 509 ? 3.350 -13.795 -30.040 1.00 44.23 521 THR A CA 1
ATOM 3342 C C . THR A 1 509 ? 4.063 -13.582 -31.377 1.00 46.77 521 THR A C 1
ATOM 3343 O O . THR A 1 509 ? 5.275 -13.355 -31.359 1.00 47.78 521 THR A O 1
ATOM 3347 N N . HIS A 1 510 ? 3.269 -13.438 -32.449 1.00 46.03 522 HIS A N 1
ATOM 3348 C CA . HIS A 1 510 ? 3.725 -13.041 -33.809 1.00 44.85 522 HIS A CA 1
ATOM 3349 C C . HIS A 1 510 ? 3.589 -11.542 -33.902 1.00 44.00 522 HIS A C 1
ATOM 3350 O O . HIS A 1 510 ? 2.525 -11.109 -34.269 1.00 41.40 522 HIS A O 1
ATOM 3357 N N . PHE A 1 511 ? 4.610 -10.801 -33.473 1.00 41.71 523 PHE A N 1
ATOM 3358 C CA . PHE A 1 511 ? 4.646 -9.339 -33.457 1.00 43.15 523 PHE A CA 1
ATOM 3359 C C . PHE A 1 511 ? 4.716 -8.808 -34.888 1.00 47.88 523 PHE A C 1
ATOM 3360 O O . PHE A 1 511 ? 4.679 -9.600 -35.839 1.00 48.01 523 PHE A O 1
ATOM 3368 N N . GLU A 1 512 ? 4.869 -7.497 -35.034 1.00 47.00 524 GLU A N 1
ATOM 3369 C CA . GLU A 1 512 ? 4.740 -6.749 -36.304 1.00 49.39 524 GLU A CA 1
ATOM 3370 C C . GLU A 1 512 ? 5.905 -7.064 -37.250 1.00 54.38 524 GLU A C 1
ATOM 3371 O O . GLU A 1 512 ? 5.659 -6.976 -38.428 1.00 54.70 524 GLU A O 1
ATOM 3377 N N . TYR A 1 513 ? 7.127 -7.292 -36.772 1.00 51.27 525 TYR A N 1
ATOM 3378 C CA . TYR A 1 513 ? 8.337 -7.562 -37.604 1.00 49.47 525 TYR A CA 1
ATOM 3379 C C . TYR A 1 513 ? 8.706 -9.029 -37.473 1.00 48.01 525 TYR A C 1
ATOM 3380 O O . TYR A 1 513 ? 9.102 -9.497 -36.370 1.00 44.13 525 TYR A O 1
ATOM 3389 N N . ARG A 1 514 ? 8.516 -9.751 -38.585 1.00 45.66 526 ARG A N 1
ATOM 3390 C CA . ARG A 1 514 ? 8.589 -11.213 -38.626 1.00 45.26 526 ARG A CA 1
ATOM 3391 C C . ARG A 1 514 ? 9.646 -11.631 -39.618 1.00 46.86 526 ARG A C 1
ATOM 3392 O O . ARG A 1 514 ? 9.851 -10.956 -40.609 1.00 49.11 526 ARG A O 1
ATOM 3400 N N . ALA A 1 515 ? 10.292 -12.726 -39.297 1.00 48.05 527 ALA A N 1
ATOM 3401 C CA . ALA A 1 515 ? 11.127 -13.467 -40.246 1.00 47.60 527 ALA A CA 1
ATOM 3402 C C . ALA A 1 515 ? 10.783 -14.927 -40.010 1.00 49.31 527 ALA A C 1
ATOM 3403 O O . ALA A 1 515 ? 10.351 -15.262 -38.872 1.00 44.07 527 ALA A O 1
ATOM 3405 N N . VAL A 1 516 ? 10.948 -15.736 -41.053 1.00 49.35 528 VAL A N 1
ATOM 3406 C CA . VAL A 1 516 ? 10.962 -17.218 -40.951 1.00 52.23 528 VAL A CA 1
ATOM 3407 C C . VAL A 1 516 ? 12.324 -17.698 -41.464 1.00 50.83 528 VAL A C 1
ATOM 3408 O O . VAL A 1 516 ? 12.712 -17.282 -42.538 1.00 52.20 528 VAL A O 1
ATOM 3412 N N . VAL A 1 517 ? 13.062 -18.450 -40.663 1.00 48.71 529 VAL A N 1
ATOM 3413 C CA . VAL A 1 517 ? 14.254 -19.207 -41.137 1.00 51.12 529 VAL A CA 1
ATOM 3414 C C . VAL A 1 517 ? 13.831 -20.674 -41.171 1.00 54.08 529 VAL A C 1
ATOM 3415 O O . VAL A 1 517 ? 12.843 -21.015 -40.512 1.00 50.95 529 VAL A O 1
ATOM 3419 N N . SER A 1 518 ? 14.380 -21.448 -42.099 1.00 57.47 530 SER A N 1
ATOM 3420 C CA . SER A 1 518 ? 14.000 -22.864 -42.352 1.00 60.40 530 SER A CA 1
ATOM 3421 C C . SER A 1 518 ? 15.259 -23.685 -42.648 1.00 57.42 530 SER A C 1
ATOM 3422 O O . SER A 1 518 ? 16.299 -23.079 -42.959 1.00 55.58 530 SER A O 1
ATOM 3425 N N . GLY A 1 519 ? 15.184 -24.995 -42.455 1.00 56.02 531 GLY A N 1
ATOM 3426 C CA . GLY A 1 519 ? 16.335 -25.890 -42.633 1.00 51.71 531 GLY A CA 1
ATOM 3427 C C . GLY A 1 519 ? 16.053 -27.292 -42.151 1.00 54.90 531 GLY A C 1
ATOM 3428 O O . GLY A 1 519 ? 14.892 -27.606 -41.752 1.00 56.53 531 GLY A O 1
ATOM 3429 N N . SER A 1 520 ? 17.108 -28.096 -42.137 1.00 57.32 532 SER A N 1
ATOM 3430 C CA . SER A 1 520 ? 17.068 -29.540 -41.836 1.00 62.22 532 SER A CA 1
ATOM 3431 C C . SER A 1 520 ? 17.671 -29.840 -40.487 1.00 60.58 532 SER A C 1
ATOM 3432 O O . SER A 1 520 ? 17.391 -30.935 -39.949 1.00 62.25 532 SER A O 1
ATOM 3435 N N . ASP A 1 521 ? 18.467 -28.912 -39.964 1.00 58.69 533 ASP A N 1
ATOM 3436 C CA . ASP A 1 521 ? 19.105 -29.128 -38.645 1.00 62.85 533 ASP A CA 1
ATOM 3437 C C . ASP A 1 521 ? 19.486 -27.798 -38.017 1.00 58.77 533 ASP A C 1
ATOM 3438 O O . ASP A 1 521 ? 19.466 -26.751 -38.718 1.00 59.14 533 ASP A O 1
ATOM 3443 N N . ARG A 1 522 ? 19.882 -27.922 -36.755 1.00 61.63 534 ARG A N 1
ATOM 3444 C CA . ARG A 1 522 ? 20.192 -26.857 -35.791 1.00 60.41 534 ARG A CA 1
ATOM 3445 C C . ARG A 1 522 ? 21.221 -25.930 -36.436 1.00 57.11 534 ARG A C 1
ATOM 3446 O O . ARG A 1 522 ? 21.031 -24.696 -36.404 1.00 57.52 534 ARG A O 1
ATOM 3454 N N . ASP A 1 523 ? 22.305 -26.479 -36.970 1.00 56.62 535 ASP A N 1
ATOM 3455 C CA . ASP A 1 523 ? 23.442 -25.649 -37.445 1.00 56.60 535 ASP A CA 1
ATOM 3456 C C . ASP A 1 523 ? 22.982 -24.724 -38.578 1.00 55.01 535 ASP A C 1
ATOM 3457 O O . ASP A 1 523 ? 23.423 -23.562 -38.608 1.00 61.64 535 ASP A O 1
ATOM 3462 N N . GLU A 1 524 ? 22.197 -25.231 -39.510 1.00 52.23 536 GLU A N 1
ATOM 3463 C CA . GLU A 1 524 ? 21.601 -24.449 -40.620 1.00 54.82 536 GLU A CA 1
ATOM 3464 C C . GLU A 1 524 ? 20.630 -23.384 -40.091 1.00 54.09 536 GLU A C 1
ATOM 3465 O O . GLU A 1 524 ? 20.687 -22.256 -40.589 1.00 57.30 536 GLU A O 1
ATOM 3471 N N . LEU A 1 525 ? 19.707 -23.756 -39.200 1.00 50.87 537 LEU A N 1
ATOM 3472 C CA . LEU A 1 525 ? 18.717 -22.823 -38.600 1.00 50.19 537 LEU A CA 1
ATOM 3473 C C . LEU A 1 525 ? 19.443 -21.702 -37.858 1.00 47.31 537 LEU A C 1
ATOM 3474 O O . LEU A 1 525 ? 19.185 -20.520 -38.199 1.00 50.20 537 LEU A O 1
ATOM 3479 N N . VAL A 1 526 ? 20.455 -22.059 -37.065 1.00 50.54 538 VAL A N 1
ATOM 3480 C CA . VAL A 1 526 ? 21.231 -21.114 -36.219 1.00 55.71 538 VAL A CA 1
ATOM 3481 C C . VAL A 1 526 ? 21.992 -20.134 -37.095 1.00 57.10 538 VAL A C 1
ATOM 3482 O O . VAL A 1 526 ? 21.994 -18.903 -36.758 1.00 57.28 538 VAL A O 1
ATOM 3486 N N . ALA A 1 527 ? 22.538 -20.620 -38.213 1.00 57.63 539 ALA A N 1
ATOM 3487 C CA . ALA A 1 527 ? 23.375 -19.802 -39.110 1.00 56.72 539 ALA A CA 1
ATOM 3488 C C . ALA A 1 527 ? 22.458 -18.804 -39.794 1.00 55.11 539 ALA A C 1
ATOM 3489 O O . ALA A 1 527 ? 22.858 -17.638 -39.941 1.00 58.49 539 ALA A O 1
ATOM 3491 N N . SER A 1 528 ? 21.238 -19.223 -40.148 1.00 54.64 540 SER A N 1
ATOM 3492 C CA . SER A 1 528 ? 20.251 -18.294 -40.744 1.00 57.57 540 SER A CA 1
ATOM 3493 C C . SER A 1 528 ? 19.778 -17.265 -39.683 1.00 54.25 540 SER A C 1
ATOM 3494 O O . SER A 1 528 ? 19.541 -16.140 -40.071 1.00 51.55 540 SER A O 1
ATOM 3497 N N . LEU A 1 529 ? 19.675 -17.618 -38.402 1.00 54.16 541 LEU A N 1
ATOM 3498 C CA . LEU A 1 529 ? 19.366 -16.605 -37.334 1.00 56.71 541 LEU A CA 1
ATOM 3499 C C . LEU A 1 529 ? 20.534 -15.635 -37.183 1.00 58.18 541 LEU A C 1
ATOM 3500 O O . LEU A 1 529 ? 20.252 -14.442 -37.164 1.00 59.03 541 LEU A O 1
ATOM 3505 N N . ARG A 1 530 ? 21.784 -16.108 -37.163 1.00 61.66 542 ARG A N 1
ATOM 3506 C CA . ARG A 1 530 ? 22.973 -15.208 -36.968 1.00 60.61 542 ARG A CA 1
ATOM 3507 C C . ARG A 1 530 ? 23.047 -14.183 -38.106 1.00 65.73 542 ARG A C 1
ATOM 3508 O O . ARG A 1 530 ? 23.440 -13.017 -37.830 1.00 61.99 542 ARG A O 1
ATOM 3516 N N . ALA A 1 531 ? 22.628 -14.585 -39.318 1.00 64.63 543 ALA A N 1
ATOM 3517 C CA . ALA A 1 531 ? 22.589 -13.746 -40.538 1.00 61.91 543 ALA A CA 1
ATOM 3518 C C . ALA A 1 531 ? 21.500 -12.683 -40.394 1.00 60.33 543 ALA A C 1
ATOM 3519 O O . ALA A 1 531 ? 21.731 -11.518 -40.757 1.00 61.19 543 ALA A O 1
ATOM 3521 N N . LEU A 1 532 ? 20.314 -13.125 -40.004 1.00 63.07 544 LEU A N 1
ATOM 3522 C CA . LEU A 1 532 ? 19.170 -12.247 -39.685 1.00 67.68 544 LEU A CA 1
ATOM 3523 C C . LEU A 1 532 ? 19.637 -11.152 -38.717 1.00 64.92 544 LEU A C 1
ATOM 3524 O O . LEU A 1 532 ? 19.404 -9.992 -39.012 1.00 69.70 544 LEU A O 1
ATOM 3529 N N . ALA A 1 533 ? 20.326 -11.533 -37.640 1.00 63.23 545 ALA A N 1
ATOM 3530 C CA . ALA A 1 533 ? 20.826 -10.641 -36.586 1.00 68.76 545 ALA A CA 1
ATOM 3531 C C . ALA A 1 533 ? 21.672 -9.526 -37.217 1.00 75.37 545 ALA A C 1
ATOM 3532 O O . ALA A 1 533 ? 21.626 -8.428 -36.660 1.00 77.30 545 ALA A O 1
ATOM 3534 N N . SER A 1 534 ? 22.377 -9.766 -38.331 1.00 79.65 546 SER A N 1
ATOM 3535 C CA . SER A 1 534 ? 23.244 -8.764 -39.020 1.00 77.48 546 SER A CA 1
ATOM 3536 C C . SER A 1 534 ? 22.909 -8.706 -40.513 1.00 77.31 546 SER A C 1
ATOM 3537 O O . SER A 1 534 ? 22.121 -7.827 -40.885 1.00 85.40 546 SER A O 1
ATOM 3540 N N . ARG A 1 549 ? -5.368 -8.355 -48.538 1.00 70.01 561 ARG A N 1
ATOM 3541 C CA . ARG A 1 549 ? -6.275 -8.977 -49.552 1.00 71.85 561 ARG A CA 1
ATOM 3542 C C . ARG A 1 549 ? -5.440 -9.809 -50.556 1.00 64.32 561 ARG A C 1
ATOM 3543 O O . ARG A 1 549 ? -4.655 -9.243 -51.363 1.00 61.53 561 ARG A O 1
ATOM 3551 N N . LEU A 1 550 ? -5.523 -11.124 -50.381 1.00 57.45 562 LEU A N 1
ATOM 3552 C CA . LEU A 1 550 ? -4.843 -12.194 -51.154 1.00 56.20 562 LEU A CA 1
ATOM 3553 C C . LEU A 1 550 ? -5.646 -12.535 -52.419 1.00 52.95 562 LEU A C 1
ATOM 3554 O O . LEU A 1 550 ? -6.889 -12.851 -52.298 1.00 53.96 562 LEU A O 1
ATOM 3559 N N . GLY A 1 551 ? -4.980 -12.462 -53.567 1.00 50.49 563 GLY A N 1
ATOM 3560 C CA . GLY A 1 551 ? -5.530 -12.794 -54.900 1.00 51.22 563 GLY A CA 1
ATOM 3561 C C . GLY A 1 551 ? -4.787 -14.014 -55.351 1.00 52.26 563 GLY A C 1
ATOM 3562 O O . GLY A 1 551 ? -3.565 -13.913 -55.401 1.00 50.89 563 GLY A O 1
ATOM 3563 N N . PHE A 1 552 ? -5.451 -15.158 -55.471 1.00 48.45 564 PHE A N 1
ATOM 3564 C CA . PHE A 1 552 ? -4.803 -16.391 -56.023 1.00 52.95 564 PHE A CA 1
ATOM 3565 C C . PHE A 1 552 ? -4.977 -16.424 -57.559 1.00 50.48 564 PHE A C 1
ATOM 3566 O O . PHE A 1 552 ? -6.135 -16.221 -58.038 1.00 49.88 564 PHE A O 1
ATOM 3574 N N . LEU A 1 553 ? -3.874 -16.583 -58.299 1.00 47.59 565 LEU A N 1
ATOM 3575 C CA . LEU A 1 553 ? -3.838 -16.571 -59.790 1.00 49.58 565 LEU A CA 1
ATOM 3576 C C . LEU A 1 553 ? -3.383 -17.965 -60.179 1.00 51.58 565 LEU A C 1
ATOM 3577 O O . LEU A 1 553 ? -2.226 -18.265 -59.887 1.00 44.95 565 LEU A O 1
ATOM 3582 N N . PHE A 1 554 ? -4.282 -18.785 -60.722 1.00 47.81 566 PHE A N 1
ATOM 3583 C CA . PHE A 1 554 ? -3.990 -20.211 -61.052 1.00 50.68 566 PHE A CA 1
ATOM 3584 C C . PHE A 1 554 ? -3.301 -20.335 -62.416 1.00 46.85 566 PHE A C 1
ATOM 3585 O O . PHE A 1 554 ? -3.797 -19.718 -63.390 1.00 42.35 566 PHE A O 1
ATOM 3593 N N . SER A 1 555 ? -2.247 -21.161 -62.518 1.00 47.43 567 SER A N 1
ATOM 3594 C CA . SER A 1 555 ? -1.360 -21.183 -63.724 1.00 49.36 567 SER A CA 1
ATOM 3595 C C . SER A 1 555 ? -2.050 -21.925 -64.862 1.00 44.65 567 SER A C 1
ATOM 3596 O O . SER A 1 555 ? -2.845 -22.781 -64.546 1.00 47.64 567 SER A O 1
ATOM 3599 N N . GLY A 1 556 ? -1.649 -21.656 -66.106 1.00 46.37 568 GLY A N 1
ATOM 3600 C CA . GLY A 1 556 ? -2.120 -22.289 -67.358 1.00 50.79 568 GLY A CA 1
ATOM 3601 C C . GLY A 1 556 ? -1.033 -23.123 -68.040 1.00 52.10 568 GLY A C 1
ATOM 3602 O O . GLY A 1 556 ? 0.056 -23.330 -67.429 1.00 49.54 568 GLY A O 1
ATOM 3603 N N . GLN A 1 557 ? -1.301 -23.655 -69.242 1.00 54.00 569 GLN A N 1
ATOM 3604 C CA . GLN A 1 557 ? -0.334 -24.558 -69.945 1.00 54.46 569 GLN A CA 1
ATOM 3605 C C . GLN A 1 557 ? 0.966 -23.764 -70.189 1.00 51.98 569 GLN A C 1
ATOM 3606 O O . GLN A 1 557 ? 0.923 -22.538 -70.203 1.00 48.78 569 GLN A O 1
ATOM 3612 N N . GLY A 1 558 ? 2.113 -24.415 -70.217 1.00 54.75 570 GLY A N 1
ATOM 3613 C CA . GLY A 1 558 ? 3.400 -23.691 -70.202 1.00 54.15 570 GLY A CA 1
ATOM 3614 C C . GLY A 1 558 ? 3.975 -23.665 -68.794 1.00 60.91 570 GLY A C 1
ATOM 3615 O O . GLY A 1 558 ? 5.171 -23.509 -68.641 1.00 64.08 570 GLY A O 1
ATOM 3616 N N . SER A 1 559 ? 3.164 -23.831 -67.759 1.00 58.15 571 SER A N 1
ATOM 3617 C CA . SER A 1 559 ? 3.706 -23.800 -66.392 1.00 57.61 571 SER A CA 1
ATOM 3618 C C . SER A 1 559 ? 3.975 -25.242 -65.935 1.00 57.10 571 SER A C 1
ATOM 3619 O O . SER A 1 559 ? 4.701 -25.405 -64.927 1.00 53.15 571 SER A O 1
ATOM 3622 N N . GLN A 1 560 ? 3.492 -26.275 -66.654 1.00 54.33 572 GLN A N 1
ATOM 3623 C CA . GLN A 1 560 ? 3.738 -27.694 -66.239 1.00 52.28 572 GLN A CA 1
ATOM 3624 C C . GLN A 1 560 ? 5.228 -27.943 -66.298 1.00 53.13 572 GLN A C 1
ATOM 3625 O O . GLN A 1 560 ? 5.937 -27.130 -66.898 1.00 57.63 572 GLN A O 1
ATOM 3631 N N . ARG A 1 561 ? 5.684 -28.955 -65.584 1.00 53.28 573 ARG A N 1
ATOM 3632 C CA . ARG A 1 561 ? 7.110 -29.304 -65.572 1.00 53.51 573 ARG A CA 1
ATOM 3633 C C . ARG A 1 561 ? 7.230 -30.743 -65.100 1.00 50.73 573 ARG A C 1
ATOM 3634 O O . ARG A 1 561 ? 6.404 -31.183 -64.269 1.00 49.61 573 ARG A O 1
ATOM 3642 N N . ALA A 1 562 ? 8.265 -31.446 -65.567 1.00 52.11 574 ALA A N 1
ATOM 3643 C CA . ALA A 1 562 ? 8.453 -32.876 -65.242 1.00 51.12 574 ALA A CA 1
ATOM 3644 C C . ALA A 1 562 ? 8.658 -32.977 -63.742 1.00 53.76 574 ALA A C 1
ATOM 3645 O O . ALA A 1 562 ? 9.483 -32.199 -63.282 1.00 56.17 574 ALA A O 1
ATOM 3647 N N . GLY A 1 563 ? 7.976 -33.892 -63.035 1.00 50.27 575 GLY A N 1
ATOM 3648 C CA . GLY A 1 563 ? 8.132 -34.087 -61.584 1.00 53.24 575 GLY A CA 1
ATOM 3649 C C . GLY A 1 563 ? 7.273 -33.125 -60.754 1.00 53.63 575 GLY A C 1
ATOM 3650 O O . GLY A 1 563 ? 7.309 -33.253 -59.534 1.00 57.27 575 GLY A O 1
ATOM 3651 N N . MET A 1 564 ? 6.526 -32.200 -61.370 1.00 53.21 576 MET A N 1
ATOM 3652 C CA . MET A 1 564 ? 5.605 -31.248 -60.691 1.00 51.06 576 MET A CA 1
ATOM 3653 C C . MET A 1 564 ? 4.780 -31.981 -59.620 1.00 53.49 576 MET A C 1
ATOM 3654 O O . MET A 1 564 ? 4.106 -33.029 -59.919 1.00 46.45 576 MET A O 1
ATOM 3659 N N . GLY A 1 565 ? 4.872 -31.487 -58.387 1.00 51.43 577 GLY A N 1
ATOM 3660 C CA . GLY A 1 565 ? 4.110 -32.003 -57.238 1.00 52.75 577 GLY A CA 1
ATOM 3661 C C . GLY A 1 565 ? 4.804 -33.139 -56.493 1.00 48.48 577 GLY A C 1
ATOM 3662 O O . GLY A 1 565 ? 4.362 -33.476 -55.398 1.00 46.97 577 GLY A O 1
ATOM 3663 N N . ARG A 1 566 ? 5.861 -33.736 -57.032 1.00 46.97 578 ARG A N 1
ATOM 3664 C CA . ARG A 1 566 ? 6.415 -34.958 -56.406 1.00 44.61 578 ARG A CA 1
ATOM 3665 C C . ARG A 1 566 ? 7.013 -34.649 -55.012 1.00 45.85 578 ARG A C 1
ATOM 3666 O O . ARG A 1 566 ? 6.932 -35.477 -54.066 1.00 46.89 578 ARG A O 1
ATOM 3674 N N . GLU A 1 567 ? 7.660 -33.504 -54.888 1.00 45.50 579 GLU A N 1
ATOM 3675 C CA . GLU A 1 567 ? 8.345 -33.098 -53.639 1.00 47.58 579 GLU A CA 1
ATOM 3676 C C . GLU A 1 567 ? 7.302 -32.714 -52.561 1.00 49.91 579 GLU A C 1
ATOM 3677 O O . GLU A 1 567 ? 7.415 -33.204 -51.455 1.00 55.47 579 GLU A O 1
ATOM 3683 N N . LEU A 1 568 ? 6.337 -31.856 -52.881 1.00 49.65 580 LEU A N 1
ATOM 3684 C CA . LEU A 1 568 ? 5.125 -31.584 -52.059 1.00 52.15 580 LEU A CA 1
ATOM 3685 C C . LEU A 1 568 ? 4.458 -32.890 -51.628 1.00 53.85 580 LEU A C 1
ATOM 3686 O O . LEU A 1 568 ? 4.022 -33.006 -50.468 1.00 56.00 580 LEU A O 1
ATOM 3691 N N . TYR A 1 569 ? 4.328 -33.829 -52.525 1.00 52.68 581 TYR A N 1
ATOM 3692 C CA . TYR A 1 569 ? 3.622 -35.078 -52.223 1.00 53.53 581 TYR A CA 1
ATOM 3693 C C . TYR A 1 569 ? 4.447 -35.836 -51.182 1.00 52.62 581 TYR A C 1
ATOM 3694 O O . TYR A 1 569 ? 3.833 -36.328 -50.280 1.00 47.51 581 TYR A O 1
ATOM 3703 N N . GLY A 1 570 ? 5.781 -35.887 -51.318 1.00 54.40 582 GLY A N 1
ATOM 3704 C CA . GLY A 1 570 ? 6.717 -36.504 -50.351 1.00 52.57 582 GLY A CA 1
ATOM 3705 C C . GLY A 1 570 ? 6.724 -35.798 -49.001 1.00 57.72 582 GLY A C 1
ATOM 3706 O O . GLY A 1 570 ? 6.820 -36.476 -47.949 1.00 56.76 582 GLY A O 1
ATOM 3707 N N . ALA A 1 571 ? 6.559 -34.476 -48.983 1.00 59.73 583 ALA A N 1
ATOM 3708 C CA . ALA A 1 571 ? 6.718 -33.672 -47.757 1.00 56.21 583 ALA A CA 1
ATOM 3709 C C . ALA A 1 571 ? 5.413 -33.615 -46.966 1.00 57.13 583 ALA A C 1
ATOM 3710 O O . ALA A 1 571 ? 5.505 -33.611 -45.722 1.00 55.19 583 ALA A O 1
ATOM 3712 N N . PHE A 1 572 ? 4.249 -33.485 -47.605 1.00 53.65 584 PHE A N 1
ATOM 3713 C CA . PHE A 1 572 ? 3.024 -32.950 -46.937 1.00 50.02 584 PHE A CA 1
ATOM 3714 C C . PHE A 1 572 ? 1.822 -33.853 -47.147 1.00 52.94 584 PHE A C 1
ATOM 3715 O O . PHE A 1 572 ? 1.212 -33.855 -48.225 1.00 53.51 584 PHE A O 1
ATOM 3723 N N . PRO A 1 573 ? 1.440 -34.693 -46.156 1.00 56.87 585 PRO A N 1
ATOM 3724 C CA . PRO A 1 573 ? 0.333 -35.632 -46.368 1.00 55.01 585 PRO A CA 1
ATOM 3725 C C . PRO A 1 573 ? -1.011 -34.986 -46.724 1.00 54.93 585 PRO A C 1
ATOM 3726 O O . PRO A 1 573 ? -1.885 -35.658 -47.286 1.00 54.28 585 PRO A O 1
ATOM 3730 N N . VAL A 1 574 ? -1.206 -33.717 -46.370 1.00 51.03 586 VAL A N 1
ATOM 3731 C CA . VAL A 1 574 ? -2.459 -33.025 -46.774 1.00 54.82 586 VAL A CA 1
ATOM 3732 C C . VAL A 1 574 ? -2.404 -32.863 -48.299 1.00 50.08 586 VAL A C 1
ATOM 3733 O O . VAL A 1 574 ? -3.448 -32.976 -48.944 1.00 50.41 586 VAL A O 1
ATOM 3737 N N . PHE A 1 575 ? -1.248 -32.542 -48.858 1.00 49.20 587 PHE A N 1
ATOM 3738 C CA . PHE A 1 575 ? -1.112 -32.387 -50.324 1.00 50.87 587 PHE A CA 1
ATOM 3739 C C . PHE A 1 575 ? -1.353 -33.761 -50.955 1.00 53.04 587 PHE A C 1
ATOM 3740 O O . PHE A 1 575 ? -2.135 -33.874 -51.936 1.00 53.66 587 PHE A O 1
ATOM 3748 N N . ALA A 1 576 ? -0.716 -34.780 -50.387 1.00 51.86 588 ALA A N 1
ATOM 3749 C CA . ALA A 1 576 ? -0.643 -36.141 -50.976 1.00 52.60 588 ALA A CA 1
ATOM 3750 C C . ALA A 1 576 ? -2.046 -36.768 -50.985 1.00 54.09 588 ALA A C 1
ATOM 3751 O O . ALA A 1 576 ? -2.419 -37.430 -51.954 1.00 56.23 588 ALA A O 1
ATOM 3753 N N . GLU A 1 577 ? -2.822 -36.531 -49.941 1.00 56.95 589 GLU A N 1
ATOM 3754 C CA . GLU A 1 577 ? -4.218 -37.042 -49.820 1.00 58.28 589 GLU A CA 1
ATOM 3755 C C . GLU A 1 577 ? -5.128 -36.294 -50.817 1.00 55.30 589 GLU A C 1
ATOM 3756 O O . GLU A 1 577 ? -5.933 -36.961 -51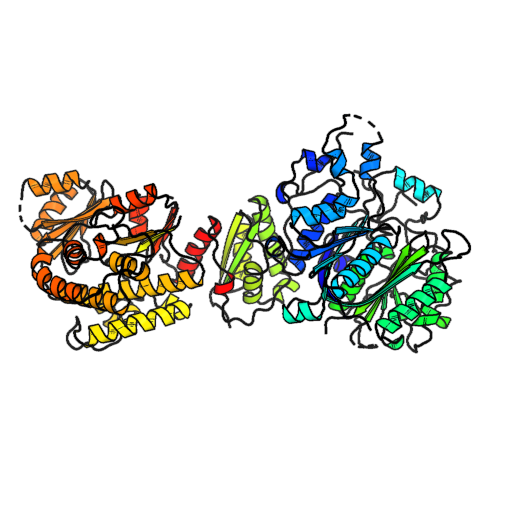.452 1.00 49.96 589 GLU A O 1
ATOM 3762 N N . ALA A 1 578 ? -5.052 -34.956 -50.916 1.00 50.36 590 ALA A N 1
ATOM 3763 C CA . ALA A 1 578 ? -5.871 -34.160 -51.870 1.00 53.01 590 ALA A CA 1
ATOM 3764 C C . ALA A 1 578 ? -5.484 -34.560 -53.311 1.00 53.70 590 ALA A C 1
ATOM 3765 O O . ALA A 1 578 ? -6.349 -34.786 -54.141 1.00 52.32 590 ALA A O 1
ATOM 3767 N N . PHE A 1 579 ? -4.196 -34.711 -53.561 1.00 52.37 591 PHE A N 1
ATOM 3768 C CA . PHE A 1 579 ? -3.658 -35.128 -54.864 1.00 51.42 591 PHE A CA 1
ATOM 3769 C C . PHE A 1 579 ? -4.153 -36.534 -55.261 1.00 55.36 591 PHE A C 1
ATOM 3770 O O . PHE A 1 579 ? -4.509 -36.674 -56.414 1.00 55.78 591 PHE A O 1
ATOM 3778 N N . ASP A 1 580 ? -4.174 -37.528 -54.382 1.00 56.19 592 ASP A N 1
ATOM 3779 C CA . ASP A 1 580 ? -4.578 -38.918 -54.754 1.00 59.54 592 ASP A CA 1
ATOM 3780 C C . ASP A 1 580 ? -6.097 -38.961 -54.985 1.00 58.71 592 ASP A C 1
ATOM 3781 O O . ASP A 1 580 ? -6.500 -39.635 -55.933 1.00 56.66 592 ASP A O 1
ATOM 3786 N N . GLU A 1 581 ? -6.875 -38.140 -54.273 1.00 57.51 593 GLU A N 1
ATOM 3787 C CA . GLU A 1 581 ? -8.330 -37.934 -54.520 1.00 57.03 593 GLU A CA 1
ATOM 3788 C C . GLU A 1 581 ? -8.559 -37.354 -55.932 1.00 60.80 593 GLU A C 1
ATOM 3789 O O . GLU A 1 581 ? -9.354 -37.949 -56.673 1.00 61.65 593 GLU A O 1
ATOM 3795 N N . VAL A 1 582 ? -7.920 -36.235 -56.295 1.00 55.60 594 VAL A N 1
ATOM 3796 C CA . VAL A 1 582 ? -8.061 -35.638 -57.652 1.00 54.47 594 VAL A CA 1
ATOM 3797 C C . VAL A 1 582 ? -7.589 -36.675 -58.685 1.00 51.97 594 VAL A C 1
ATOM 3798 O O . VAL A 1 582 ? -8.337 -36.943 -59.623 1.00 51.21 594 VAL A O 1
ATOM 3802 N N . CYS A 1 583 ? -6.383 -37.214 -58.550 1.00 49.34 595 CYS A N 1
ATOM 3803 C CA . CYS A 1 583 ? -5.773 -38.143 -59.542 1.00 52.40 595 CYS A CA 1
ATOM 3804 C C . CYS A 1 583 ? -6.652 -39.410 -59.684 1.00 51.22 595 CYS A C 1
ATOM 3805 O O . CYS A 1 583 ? -6.826 -39.934 -60.813 1.00 55.40 595 CYS A O 1
ATOM 3808 N N . GLY A 1 584 ? -7.221 -39.881 -58.602 1.00 52.09 596 GLY A N 1
ATOM 3809 C CA . GLY A 1 584 ? -8.154 -41.022 -58.624 1.00 56.31 596 GLY A CA 1
ATOM 3810 C C . GLY A 1 584 ? -9.315 -40.753 -59.558 1.00 56.37 596 GLY A C 1
ATOM 3811 O O . GLY A 1 584 ? -9.534 -41.585 -60.423 1.00 52.59 596 GLY A O 1
ATOM 3812 N N . VAL A 1 585 ? -9.964 -39.581 -59.454 1.00 54.26 597 VAL A N 1
ATOM 3813 C CA . VAL A 1 585 ? -11.131 -39.221 -60.317 1.00 57.05 597 VAL A CA 1
ATOM 3814 C C . VAL A 1 585 ? -10.645 -39.087 -61.765 1.00 56.40 597 VAL A C 1
ATOM 3815 O O . VAL A 1 585 ? -11.241 -39.732 -62.640 1.00 53.86 597 VAL A O 1
ATOM 3819 N N . LEU A 1 586 ? -9.557 -38.344 -61.998 1.00 50.93 598 LEU A N 1
ATOM 3820 C CA . LEU A 1 586 ? -8.995 -38.143 -63.345 1.00 49.85 598 LEU A CA 1
ATOM 3821 C C . LEU A 1 586 ? -8.509 -39.487 -63.939 1.00 51.02 598 LEU A C 1
ATOM 3822 O O . LEU A 1 586 ? -8.639 -39.642 -65.158 1.00 48.36 598 LEU A O 1
ATOM 3827 N N . ASP A 1 587 ? -7.850 -40.360 -63.176 1.00 52.21 599 ASP A N 1
ATOM 3828 C CA . ASP A 1 587 ? -7.387 -41.673 -63.702 1.00 53.87 599 ASP A CA 1
ATOM 3829 C C . ASP A 1 587 ? -8.575 -42.399 -64.340 1.00 54.07 599 ASP A C 1
ATOM 3830 O O . ASP A 1 587 ? -8.412 -42.970 -65.406 1.00 59.14 599 ASP A O 1
ATOM 3835 N N . ALA A 1 588 ? -9.751 -42.341 -63.734 1.00 53.98 600 ALA A N 1
ATOM 3836 C CA . ALA A 1 588 ? -10.938 -43.051 -64.253 1.00 58.07 600 ALA A CA 1
ATOM 3837 C C . ALA A 1 588 ? -11.317 -42.434 -65.594 1.00 55.66 600 ALA A C 1
ATOM 3838 O O . ALA A 1 588 ? -11.635 -43.196 -66.507 1.00 60.75 600 ALA A O 1
ATOM 3840 N N . LEU A 1 589 ? -11.212 -41.112 -65.740 1.00 57.30 601 LEU A N 1
ATOM 3841 C CA . LEU A 1 589 ? -11.674 -40.416 -66.965 1.00 52.31 601 LEU A CA 1
ATOM 3842 C C . LEU A 1 589 ? -10.649 -40.695 -68.065 1.00 54.03 601 LEU A C 1
ATOM 3843 O O . LEU A 1 589 ? -11.058 -41.020 -69.193 1.00 54.24 601 LEU A O 1
ATOM 3848 N N . LEU A 1 590 ? -9.357 -40.579 -67.775 1.00 56.20 602 LEU A N 1
ATOM 3849 C CA . LEU A 1 590 ? -8.288 -40.776 -68.787 1.00 51.80 602 LEU A CA 1
ATOM 3850 C C . LEU A 1 590 ? -8.275 -42.271 -69.162 1.00 54.23 602 LEU A C 1
ATOM 3851 O O . LEU A 1 590 ? -8.078 -42.565 -70.304 1.00 55.57 602 LEU A O 1
ATOM 3856 N N . GLY A 1 591 ? -8.453 -43.184 -68.201 1.00 54.15 603 GLY A N 1
ATOM 3857 C CA . GLY A 1 591 ? -8.596 -44.626 -68.455 1.00 57.21 603 GLY A CA 1
ATOM 3858 C C . GLY A 1 591 ? -9.733 -44.890 -69.443 1.00 60.47 603 GLY A C 1
ATOM 3859 O O . GLY A 1 591 ? -9.501 -45.575 -70.380 1.00 63.26 603 GLY A O 1
ATOM 3860 N N . ALA A 1 592 ? -10.921 -44.304 -69.256 1.00 63.81 604 ALA A N 1
ATOM 3861 C CA . ALA A 1 592 ? -12.093 -44.518 -70.139 1.00 61.45 604 ALA A CA 1
ATOM 3862 C C . ALA A 1 592 ? -11.749 -44.038 -71.542 1.00 62.23 604 ALA A C 1
ATOM 3863 O O . ALA A 1 592 ? -12.151 -44.705 -72.482 1.00 67.16 604 ALA A O 1
ATOM 3865 N N . LEU A 1 593 ? -11.061 -42.903 -71.681 1.00 59.97 605 LEU A N 1
ATOM 3866 C CA . LEU A 1 593 ? -10.784 -42.261 -72.987 1.00 59.00 605 LEU A CA 1
ATOM 3867 C C . LEU A 1 593 ? -9.413 -41.606 -72.937 1.00 61.04 605 LEU A C 1
ATOM 3868 O O . LEU A 1 593 ? -9.273 -40.404 -72.774 1.00 57.36 605 LEU A O 1
ATOM 3873 N N . PRO A 1 594 ? -8.351 -42.389 -73.139 1.00 61.95 606 PRO A N 1
ATOM 3874 C CA . PRO A 1 594 ? -7.002 -41.895 -72.914 1.00 61.15 606 PRO A CA 1
ATOM 3875 C C . PRO A 1 594 ? -6.598 -40.924 -73.998 1.00 66.05 606 PRO A C 1
ATOM 3876 O O . PRO A 1 594 ? -7.052 -41.042 -75.110 1.00 65.51 606 PRO A O 1
ATOM 3880 N N . PRO A 1 595 ? -5.759 -39.914 -73.733 1.00 72.01 607 PRO A N 1
ATOM 3881 C CA . PRO A 1 595 ? -5.224 -39.119 -74.829 1.00 75.50 607 PRO A CA 1
ATOM 3882 C C . PRO A 1 595 ? -3.870 -39.672 -75.331 1.00 75.36 607 PRO A C 1
ATOM 3883 O O . PRO A 1 595 ? -3.207 -39.058 -76.127 1.00 79.20 607 PRO A O 1
ATOM 3887 N N . SER A 1 596 ? -3.470 -40.849 -74.881 1.00 71.12 608 SER A N 1
ATOM 3888 C CA . SER A 1 596 ? -2.461 -41.686 -75.581 1.00 75.81 608 SER A CA 1
ATOM 3889 C C . SER A 1 596 ? -3.073 -43.070 -75.802 1.00 74.65 608 SER A C 1
ATOM 3890 O O . SER A 1 596 ? -3.588 -43.641 -74.812 1.00 68.83 608 SER A O 1
ATOM 3893 N N . GLU A 1 597 ? -3.077 -43.572 -77.040 1.00 79.41 609 GLU A N 1
ATOM 3894 C CA . GLU A 1 597 ? -3.609 -44.925 -77.356 1.00 80.94 609 GLU A CA 1
ATOM 3895 C C . GLU A 1 597 ? -2.990 -45.959 -76.402 1.00 74.66 609 GLU A C 1
ATOM 3896 O O . GLU A 1 597 ? -1.749 -45.966 -76.265 1.00 85.30 609 GLU A O 1
ATOM 3902 N N . GLY A 1 598 ? -3.827 -46.786 -75.767 1.00 74.22 610 GLY A N 1
ATOM 3903 C CA . GLY A 1 598 ? -3.415 -47.910 -74.901 1.00 73.93 610 GLY A CA 1
ATOM 3904 C C . GLY A 1 598 ? -3.434 -47.565 -73.421 1.00 72.75 610 GLY A C 1
ATOM 3905 O O . GLY A 1 598 ? -3.640 -48.489 -72.602 1.00 73.01 610 GLY A O 1
ATOM 3906 N N . TRP A 1 599 ? -3.234 -46.284 -73.074 1.00 75.12 611 TRP A N 1
ATOM 3907 C CA . TRP A 1 599 ? -2.884 -45.817 -71.702 1.00 69.03 611 TRP A CA 1
ATOM 3908 C C . TRP A 1 599 ? -4.048 -46.072 -70.742 1.00 66.82 611 TRP A C 1
ATOM 3909 O O . TRP A 1 599 ? -5.122 -45.484 -70.949 1.00 67.51 611 TRP A O 1
ATOM 3920 N N . ALA A 1 600 ? -3.836 -46.901 -69.719 1.00 67.62 612 ALA A N 1
ATOM 3921 C CA . ALA A 1 600 ? -4.697 -46.965 -68.515 1.00 73.14 612 ALA A CA 1
ATOM 3922 C C . ALA A 1 600 ? -3.789 -46.948 -67.271 1.00 77.81 612 ALA A C 1
ATOM 3923 O O . ALA A 1 600 ? -3.856 -47.901 -66.463 1.00 82.57 612 ALA A O 1
ATOM 3925 N N . GLY A 1 601 ? -2.956 -45.900 -67.145 1.00 76.20 613 GLY A N 1
ATOM 3926 C CA . GLY A 1 601 ? -1.965 -45.748 -66.066 1.00 67.93 613 GLY A CA 1
ATOM 3927 C C . GLY A 1 601 ? -2.464 -44.835 -64.952 1.00 65.00 613 GLY A C 1
ATOM 3928 O O . GLY A 1 601 ? -3.694 -44.709 -64.703 1.00 63.91 613 GLY A O 1
ATOM 3929 N N . SER A 1 602 ? -1.514 -44.228 -64.258 1.00 66.46 614 SER A N 1
ATOM 3930 C CA . SER A 1 602 ? -1.714 -43.298 -63.124 1.00 60.35 614 SER A CA 1
ATOM 3931 C C . SER A 1 602 ? -1.249 -41.906 -63.567 1.00 60.39 614 SER A C 1
ATOM 3932 O O . SER A 1 602 ? -0.112 -41.797 -64.038 1.00 54.79 614 SER A O 1
ATOM 3935 N N . LEU A 1 603 ? -2.088 -40.871 -63.405 1.00 55.46 615 LEU A N 1
ATOM 3936 C CA . LEU A 1 603 ? -1.709 -39.489 -63.770 1.00 52.08 615 LEU A CA 1
ATOM 3937 C C . LEU A 1 603 ? -0.511 -39.085 -62.895 1.00 48.54 615 LEU A C 1
ATOM 3938 O O . LEU A 1 603 ? 0.407 -38.398 -63.370 1.00 45.67 615 LEU A O 1
ATOM 3943 N N . ARG A 1 604 ? -0.495 -39.572 -61.672 1.00 53.41 616 ARG A N 1
ATOM 3944 C CA . ARG A 1 604 ? 0.547 -39.245 -60.681 1.00 54.63 616 ARG A CA 1
ATOM 3945 C C . ARG A 1 604 ? 1.912 -39.721 -61.201 1.00 57.72 616 ARG A C 1
ATOM 3946 O O . ARG A 1 604 ? 2.872 -38.926 -61.149 1.00 50.10 616 ARG A O 1
ATOM 3954 N N . GLU A 1 605 ? 1.978 -40.919 -61.784 1.00 58.25 617 GLU A N 1
ATOM 3955 C CA . GLU A 1 605 ? 3.248 -41.434 -62.340 1.00 59.30 617 GLU A CA 1
ATOM 3956 C C . GLU A 1 605 ? 3.666 -40.584 -63.528 1.00 56.35 617 GLU A C 1
ATOM 3957 O O . GLU A 1 605 ? 4.896 -40.334 -63.743 1.00 57.83 617 GLU A O 1
ATOM 3963 N N . VAL A 1 606 ? 2.721 -40.129 -64.325 1.00 59.78 618 VAL A N 1
ATOM 3964 C CA . VAL A 1 606 ? 3.114 -39.271 -65.483 1.00 54.36 618 VAL A CA 1
ATOM 3965 C C . VAL A 1 606 ? 3.773 -37.989 -64.926 1.00 55.28 618 VAL A C 1
ATOM 3966 O O . VAL A 1 606 ? 4.816 -37.560 -65.445 1.00 54.62 618 VAL A O 1
ATOM 3970 N N . MET A 1 607 ? 3.149 -37.366 -63.922 1.00 55.85 619 MET A N 1
ATOM 3971 C CA . MET A 1 607 ? 3.567 -36.025 -63.414 1.00 56.62 619 MET A CA 1
ATOM 3972 C C . MET A 1 607 ? 4.906 -36.169 -62.674 1.00 54.81 619 MET A C 1
ATOM 3973 O O . MET A 1 607 ? 5.709 -35.221 -62.731 1.00 49.70 619 MET A O 1
ATOM 3978 N N . PHE A 1 608 ? 5.130 -37.303 -62.012 1.00 51.16 620 PHE A N 1
ATOM 3979 C CA . PHE A 1 608 ? 6.277 -37.447 -61.079 1.00 55.18 620 PHE A CA 1
ATOM 3980 C C . PHE A 1 608 ? 7.456 -38.106 -61.774 1.00 54.66 620 PHE A C 1
ATOM 3981 O O . PHE A 1 608 ? 8.470 -38.248 -61.100 1.00 53.42 620 PHE A O 1
ATOM 3989 N N . ALA A 1 609 ? 7.313 -38.564 -63.015 1.00 52.73 621 ALA A N 1
ATOM 3990 C CA . ALA A 1 609 ? 8.412 -39.269 -63.709 1.00 57.21 621 ALA A CA 1
ATOM 3991 C C . ALA A 1 609 ? 9.511 -38.247 -64.051 1.00 56.65 621 ALA A C 1
ATOM 3992 O O . ALA A 1 609 ? 9.200 -37.043 -64.341 1.00 54.62 621 ALA A O 1
ATOM 3994 N N . ALA A 1 610 ? 10.755 -38.730 -64.029 1.00 59.00 622 ALA A N 1
ATOM 3995 C CA . ALA A 1 610 ? 11.988 -37.948 -64.278 1.00 60.60 622 ALA A CA 1
ATOM 3996 C C . ALA A 1 610 ? 11.946 -37.354 -65.689 1.00 64.16 622 ALA A C 1
ATOM 3997 O O . ALA A 1 610 ? 11.318 -37.976 -66.600 1.00 60.99 622 ALA A O 1
ATOM 3999 N N . GLU A 1 611 ? 12.518 -36.157 -65.838 1.00 66.78 623 GLU A N 1
ATOM 4000 C CA . GLU A 1 611 ? 12.632 -35.394 -67.104 1.00 70.11 623 GLU A CA 1
ATOM 4001 C C . GLU A 1 611 ? 13.178 -36.348 -68.179 1.00 73.59 623 GLU A C 1
ATOM 4002 O O . GLU A 1 611 ? 14.118 -37.101 -67.877 1.00 68.49 623 GLU A O 1
ATOM 4008 N N . GLY A 1 612 ? 12.534 -36.377 -69.352 1.00 71.95 624 GLY A N 1
ATOM 4009 C CA . GLY A 1 612 ? 13.013 -37.054 -70.572 1.00 69.57 624 GLY A CA 1
ATOM 4010 C C . GLY A 1 612 ? 12.770 -38.559 -70.568 1.00 68.38 624 GLY A C 1
ATOM 4011 O O . GLY A 1 612 ? 13.314 -39.207 -71.413 1.00 69.00 624 GLY A O 1
ATOM 4012 N N . THR A 1 613 ? 12.045 -39.116 -69.609 1.00 64.60 625 THR A N 1
ATOM 4013 C CA . THR A 1 613 ? 11.521 -40.496 -69.666 1.00 65.02 625 THR A CA 1
ATOM 4014 C C . THR A 1 613 ? 10.244 -40.492 -70.511 1.00 68.26 625 THR A C 1
ATOM 4015 O O . THR A 1 613 ? 9.671 -39.419 -70.765 1.00 65.03 625 THR A O 1
ATOM 4019 N N . PRO A 1 614 ? 9.779 -41.670 -71.014 1.00 74.11 626 PRO A N 1
ATOM 4020 C CA . PRO A 1 614 ? 8.506 -41.764 -71.738 1.00 71.44 626 PRO A CA 1
ATOM 4021 C C . PRO A 1 614 ? 7.303 -41.197 -70.959 1.00 70.95 626 PRO A C 1
ATOM 4022 O O . PRO A 1 614 ? 6.680 -40.298 -71.472 1.00 74.40 626 PRO A O 1
ATOM 4026 N N . ASP A 1 615 ? 7.028 -41.658 -69.736 1.00 67.45 627 ASP A N 1
ATOM 4027 C CA . ASP A 1 615 ? 5.933 -41.063 -68.913 1.00 68.26 627 ASP A CA 1
ATOM 4028 C C . ASP A 1 615 ? 6.057 -39.539 -68.968 1.00 61.29 627 ASP A C 1
ATOM 4029 O O . ASP A 1 615 ? 5.053 -38.870 -69.166 1.00 69.97 627 ASP A O 1
ATOM 4034 N N . SER A 1 616 ? 7.258 -38.990 -68.859 1.00 64.01 628 SER A N 1
ATOM 4035 C CA . SER A 1 616 ? 7.417 -37.531 -68.726 1.00 61.28 628 SER A CA 1
ATOM 4036 C C . SER A 1 616 ? 7.002 -36.853 -70.013 1.00 60.36 628 SER A C 1
ATOM 4037 O O . SER A 1 616 ? 6.438 -35.770 -69.914 1.00 62.16 628 SER A O 1
ATOM 4040 N N . GLU A 1 617 ? 7.304 -37.445 -71.166 1.00 56.14 629 GLU A N 1
ATOM 4041 C CA . GLU A 1 617 ? 6.903 -36.880 -72.493 1.00 62.48 629 GLU A CA 1
ATOM 4042 C C . GLU A 1 617 ? 5.366 -36.815 -72.608 1.00 59.15 629 GLU A C 1
ATOM 4043 O O . GLU A 1 617 ? 4.869 -35.815 -73.134 1.00 62.11 629 GLU A O 1
ATOM 4049 N N . LEU A 1 618 ? 4.627 -37.796 -72.077 1.00 55.54 630 LEU A N 1
ATOM 4050 C CA . LEU A 1 618 ? 3.138 -37.748 -72.025 1.00 54.53 630 LEU A CA 1
ATOM 4051 C C . LEU A 1 618 ? 2.648 -36.472 -71.319 1.00 57.32 630 LEU A C 1
ATOM 4052 O O . LEU A 1 618 ? 1.548 -36.045 -71.606 1.00 54.49 630 LEU A O 1
ATOM 4057 N N . LEU A 1 619 ? 3.442 -35.885 -70.418 1.00 55.63 631 LEU A N 1
ATOM 4058 C CA . LEU A 1 619 ? 2.976 -34.766 -69.573 1.00 55.74 631 LEU A CA 1
ATOM 4059 C C . LEU A 1 619 ? 2.709 -33.548 -70.457 1.00 57.04 631 LEU A C 1
ATOM 4060 O O . LEU A 1 619 ? 1.782 -32.792 -70.115 1.00 52.75 631 LEU A O 1
ATOM 4065 N N . ASP A 1 620 ? 3.441 -33.406 -71.576 1.00 55.20 632 ASP A N 1
ATOM 4066 C CA . ASP A 1 620 ? 3.283 -32.278 -72.534 1.00 52.34 632 ASP A CA 1
ATOM 4067 C C . ASP A 1 620 ? 2.156 -32.513 -73.550 1.00 49.09 632 ASP A C 1
ATOM 4068 O O . ASP A 1 620 ? 1.873 -31.606 -74.266 1.00 50.41 632 ASP A O 1
ATOM 4073 N N . ARG A 1 621 ? 1.494 -33.658 -73.591 1.00 47.35 633 ARG A N 1
ATOM 4074 C CA . ARG A 1 621 ? 0.274 -33.828 -74.427 1.00 51.88 633 ARG A CA 1
ATOM 4075 C C . ARG A 1 621 ? -0.899 -33.205 -73.651 1.00 49.23 633 ARG A C 1
ATOM 4076 O O . ARG A 1 621 ? -1.142 -33.642 -72.525 1.00 51.88 633 ARG A O 1
ATOM 4084 N N . THR A 1 622 ? -1.539 -32.194 -74.246 1.00 44.02 634 THR A N 1
ATOM 4085 C CA . THR A 1 622 ? -2.561 -31.307 -73.645 1.00 45.95 634 THR A CA 1
ATOM 4086 C C . THR A 1 622 ? -3.661 -32.165 -72.993 1.00 50.18 634 THR A C 1
ATOM 4087 O O . THR A 1 622 ? -4.231 -31.724 -71.973 1.00 49.86 634 THR A O 1
ATOM 4091 N N . GLY A 1 623 ? -3.889 -33.393 -73.491 1.00 51.18 635 GLY A N 1
ATOM 4092 C CA . GLY A 1 623 ? -4.800 -34.388 -72.883 1.00 47.69 635 GLY A CA 1
ATOM 4093 C C . GLY A 1 623 ? -4.398 -34.789 -71.474 1.00 49.41 635 GLY A C 1
ATOM 4094 O O . GLY A 1 623 ? -5.324 -35.057 -70.653 1.00 45.17 635 GLY A O 1
ATOM 4095 N N . PHE A 1 624 ? -3.090 -34.753 -71.154 1.00 51.83 636 PHE A N 1
ATOM 4096 C CA . PHE A 1 624 ? -2.563 -34.980 -69.780 1.00 51.53 636 PHE A CA 1
ATOM 4097 C C . PHE A 1 624 ? -2.219 -33.642 -69.100 1.00 48.31 636 PHE A C 1
ATOM 4098 O O . PHE A 1 624 ? -2.385 -33.527 -67.910 1.00 50.13 636 PHE A O 1
ATOM 4106 N N . THR A 1 625 ? -1.617 -32.709 -69.812 1.00 47.39 637 THR A N 1
ATOM 4107 C CA . THR A 1 625 ? -1.174 -31.411 -69.275 1.00 47.80 637 THR A CA 1
ATOM 4108 C C . THR A 1 625 ? -2.332 -30.727 -68.533 1.00 51.35 637 THR A C 1
ATOM 4109 O O . THR A 1 625 ? -2.093 -30.213 -67.413 1.00 50.17 637 THR A O 1
ATOM 4113 N N . GLN A 1 626 ? -3.520 -30.635 -69.150 1.00 45.55 638 GLN A N 1
ATOM 4114 C CA . GLN A 1 626 ? -4.655 -29.857 -68.564 1.00 46.74 638 GLN A CA 1
ATOM 4115 C C . GLN A 1 626 ? -5.090 -30.534 -67.258 1.00 46.35 638 GLN A C 1
ATOM 4116 O O . GLN A 1 626 ? -5.195 -29.883 -66.235 1.00 48.36 638 GLN A O 1
ATOM 4122 N N . PRO A 1 627 ? -5.334 -31.854 -67.197 1.00 50.58 639 PRO A N 1
ATOM 4123 C CA . PRO A 1 627 ? -5.553 -32.523 -65.917 1.00 52.81 639 PRO A CA 1
ATOM 4124 C C . PRO A 1 627 ? -4.425 -32.452 -64.887 1.00 50.29 639 PRO A C 1
ATOM 4125 O O . PRO A 1 627 ? -4.786 -32.326 -63.678 1.00 49.74 639 PRO A O 1
ATOM 4129 N N . ALA A 1 628 ? -3.171 -32.613 -65.315 1.00 42.68 640 ALA A N 1
ATOM 4130 C CA . ALA A 1 628 ? -1.999 -32.464 -64.409 1.00 46.73 640 ALA A CA 1
ATOM 4131 C C . ALA A 1 628 ? -2.014 -31.087 -63.697 1.00 43.98 640 ALA A C 1
ATOM 4132 O O . ALA A 1 628 ? -1.797 -31.079 -62.504 1.00 45.95 640 ALA A O 1
ATOM 4134 N N . LEU A 1 629 ? -2.280 -29.983 -64.388 1.00 41.03 641 LEU A N 1
ATOM 4135 C CA . LEU A 1 629 ? -2.230 -28.634 -63.769 1.00 46.39 641 LEU A CA 1
ATOM 4136 C C . LEU A 1 629 ? -3.402 -28.523 -62.796 1.00 48.08 641 LEU A C 1
ATOM 4137 O O . LEU A 1 629 ? -3.208 -28.020 -61.707 1.00 48.20 641 LEU A O 1
ATOM 4142 N N . PHE A 1 630 ? -4.558 -29.037 -63.188 1.00 44.18 642 PHE A N 1
ATOM 4143 C CA . PHE A 1 630 ? -5.763 -29.092 -62.324 1.00 42.41 642 PHE A CA 1
ATOM 4144 C C . PHE A 1 630 ? -5.459 -29.836 -61.014 1.00 41.43 642 PHE A C 1
ATOM 4145 O O . PHE A 1 630 ? -5.762 -29.338 -59.930 1.00 40.99 642 PHE A O 1
ATOM 4153 N N . ALA A 1 631 ? -4.900 -31.031 -61.069 1.00 45.86 643 ALA A N 1
ATOM 4154 C CA . ALA A 1 631 ? -4.639 -31.825 -59.864 1.00 44.85 643 ALA A CA 1
ATOM 4155 C C . ALA A 1 631 ? -3.612 -31.075 -58.988 1.00 47.56 643 ALA A C 1
ATOM 4156 O O . ALA A 1 631 ? -3.755 -31.099 -57.745 1.00 46.15 643 ALA A O 1
ATOM 4158 N N . PHE A 1 632 ? -2.546 -30.548 -59.598 1.00 46.97 644 PHE A N 1
ATOM 4159 C CA . PHE A 1 632 ? -1.450 -29.876 -58.855 1.00 46.68 644 PHE A CA 1
ATOM 4160 C C . PHE A 1 632 ? -2.031 -28.644 -58.153 1.00 44.81 644 PHE A C 1
ATOM 4161 O O . PHE A 1 632 ? -1.828 -28.504 -56.987 1.00 44.62 644 PHE A O 1
ATOM 4169 N N . GLU A 1 633 ? -2.875 -27.887 -58.827 1.00 43.28 645 GLU A N 1
ATOM 4170 C CA . GLU A 1 633 ? -3.379 -26.606 -58.302 1.00 45.71 645 GLU A CA 1
ATOM 4171 C C . GLU A 1 633 ? -4.364 -26.852 -57.167 1.00 46.07 645 GLU A C 1
ATOM 4172 O O . GLU A 1 633 ? -4.232 -26.206 -56.080 1.00 44.64 645 GLU A O 1
ATOM 4178 N N . VAL A 1 634 ? -5.252 -27.806 -57.333 1.00 45.40 646 VAL A N 1
ATOM 4179 C CA . VAL A 1 634 ? -6.228 -28.171 -56.269 1.00 46.50 646 VAL A CA 1
ATOM 4180 C C . VAL A 1 634 ? -5.486 -28.717 -55.038 1.00 48.36 646 VAL A C 1
ATOM 4181 O O . VAL A 1 634 ? -5.815 -28.290 -53.898 1.00 48.73 646 VAL A O 1
ATOM 4185 N N . ALA A 1 635 ? -4.526 -29.618 -55.203 1.00 45.85 647 ALA A N 1
ATOM 4186 C CA . ALA A 1 635 ? -3.850 -30.219 -54.034 1.00 48.94 647 ALA A CA 1
ATOM 4187 C C . ALA A 1 635 ? -3.119 -29.098 -53.279 1.00 49.74 647 ALA A C 1
ATOM 4188 O O . ALA A 1 635 ? -3.108 -29.077 -52.036 1.00 50.86 647 ALA A O 1
ATOM 4190 N N . LEU A 1 636 ? -2.548 -28.164 -54.013 1.00 48.99 648 LEU A N 1
ATOM 4191 C CA . LEU A 1 636 ? -1.766 -27.080 -53.400 1.00 48.65 648 LEU A CA 1
ATOM 4192 C C . LEU A 1 636 ? -2.737 -26.145 -52.674 1.00 46.59 648 LEU A C 1
ATOM 4193 O O . LEU A 1 636 ? -2.418 -25.708 -51.573 1.00 46.54 648 LEU A O 1
ATOM 4198 N N . PHE A 1 637 ? -3.843 -25.786 -53.295 1.00 44.16 649 PHE A N 1
ATOM 4199 C CA . PHE A 1 637 ? -4.889 -24.959 -52.655 1.00 46.72 649 PHE A CA 1
ATOM 4200 C C . PHE A 1 637 ? -5.270 -25.562 -51.279 1.00 48.01 649 PHE A C 1
ATOM 4201 O O . PHE A 1 637 ? -5.430 -24.779 -50.253 1.00 48.06 649 PHE A O 1
ATOM 4209 N N . ARG A 1 638 ? -5.460 -26.880 -51.241 1.00 45.35 650 ARG A N 1
ATOM 4210 C CA . ARG A 1 638 ? -5.933 -27.609 -50.033 1.00 48.43 650 ARG A CA 1
ATOM 4211 C C . ARG A 1 638 ? -4.791 -27.614 -49.013 1.00 50.59 650 ARG A C 1
ATOM 4212 O O . ARG A 1 638 ? -5.047 -27.325 -47.868 1.00 47.57 650 ARG A O 1
ATOM 4220 N N . LEU A 1 639 ? -3.548 -27.841 -49.426 1.00 46.94 651 LEU A N 1
ATOM 4221 C CA . LEU A 1 639 ? -2.416 -27.744 -48.493 1.00 47.41 651 LEU A CA 1
ATOM 4222 C C . LEU A 1 639 ? -2.374 -26.345 -47.872 1.00 45.27 651 LEU A C 1
ATOM 4223 O O . LEU A 1 639 ? -2.260 -26.234 -46.658 1.00 46.59 651 LEU A O 1
ATOM 4228 N N . LEU A 1 640 ? -2.446 -25.298 -48.675 1.00 46.66 652 LEU A N 1
ATOM 4229 C CA . LEU A 1 640 ? -2.479 -23.910 -48.170 1.00 48.87 652 LEU A CA 1
ATOM 4230 C C . LEU A 1 640 ? -3.653 -23.704 -47.183 1.00 52.67 652 LEU A C 1
ATOM 4231 O O . LEU A 1 640 ? -3.420 -23.069 -46.149 1.00 49.05 652 LEU A O 1
ATOM 4236 N N . GLU A 1 641 ? -4.832 -24.251 -47.469 1.00 51.13 653 GLU A N 1
ATOM 4237 C CA . GLU A 1 641 ? -6.011 -24.160 -46.575 1.00 52.36 653 GLU A CA 1
ATOM 4238 C C . GLU A 1 641 ? -5.614 -24.693 -45.194 1.00 51.83 653 GLU A C 1
ATOM 4239 O O . GLU A 1 641 ? -5.941 -24.010 -44.196 1.00 50.72 653 GLU A O 1
ATOM 4245 N N . SER A 1 642 ? -4.910 -25.818 -45.123 1.00 45.45 654 SER A N 1
ATOM 4246 C CA . SER A 1 642 ? -4.590 -26.488 -43.847 1.00 47.63 654 SER A CA 1
ATOM 4247 C C . SER A 1 642 ? -3.585 -25.622 -43.072 1.00 51.06 654 SER A C 1
ATOM 4248 O O . SER A 1 642 ? -3.396 -25.882 -41.905 1.00 60.35 654 SER A O 1
ATOM 4251 N N . TRP A 1 643 ? -2.905 -24.680 -43.721 1.00 50.44 655 TRP A N 1
ATOM 4252 C CA . TRP A 1 643 ? -1.990 -23.715 -43.060 1.00 47.12 655 TRP A CA 1
ATOM 4253 C C . TRP A 1 643 ? -2.687 -22.368 -42.854 1.00 48.15 655 TRP A C 1
ATOM 4254 O O . TRP A 1 643 ? -1.987 -21.390 -42.522 1.00 45.96 655 TRP A O 1
ATOM 4265 N N . GLY A 1 644 ? -4.010 -22.291 -43.050 1.00 44.51 656 GLY A N 1
ATOM 4266 C CA . GLY A 1 644 ? -4.744 -21.025 -42.823 1.00 45.37 656 GLY A CA 1
ATOM 4267 C C . GLY A 1 644 ? -4.530 -20.024 -43.921 1.00 44.97 656 GLY A C 1
ATOM 4268 O O . GLY A 1 644 ? -4.845 -18.873 -43.734 1.00 47.56 656 GLY A O 1
ATOM 4269 N N . VAL A 1 645 ? -3.999 -20.441 -45.075 1.00 49.42 657 VAL A N 1
ATOM 4270 C CA . VAL A 1 645 ? -3.698 -19.504 -46.195 1.00 50.12 657 VAL A CA 1
ATOM 4271 C C . VAL A 1 645 ? -4.771 -19.735 -47.246 1.00 49.26 657 VAL A C 1
ATOM 4272 O O . VAL A 1 645 ? -4.901 -20.872 -47.748 1.00 44.74 657 VAL A O 1
ATOM 4276 N N . ARG A 1 646 ? -5.525 -18.692 -47.523 1.00 48.75 658 ARG A N 1
ATOM 4277 C CA . ARG A 1 646 ? -6.762 -18.790 -48.312 1.00 53.30 658 ARG A CA 1
ATOM 4278 C C . ARG A 1 646 ? -6.992 -17.436 -48.948 1.00 50.68 658 ARG A C 1
ATOM 4279 O O . ARG A 1 646 ? -6.475 -16.418 -48.477 1.00 46.71 658 ARG A O 1
ATOM 4287 N N . PRO A 1 647 ? -7.642 -17.423 -50.124 1.00 49.04 659 PRO A N 1
ATOM 4288 C CA . PRO A 1 647 ? -7.726 -16.196 -50.904 1.00 52.10 659 PRO A CA 1
ATOM 4289 C C . PRO A 1 647 ? -8.975 -15.405 -50.559 1.00 47.78 659 PRO A C 1
ATOM 4290 O O . PRO A 1 647 ? -9.957 -15.978 -50.176 1.00 53.05 659 PRO A O 1
ATOM 4294 N N . ASP A 1 648 ? -8.909 -14.123 -50.835 1.00 47.95 660 ASP A N 1
ATOM 4295 C CA . ASP A 1 648 ? -10.096 -13.228 -50.917 1.00 52.06 660 ASP A CA 1
ATOM 4296 C C . ASP A 1 648 ? -10.678 -13.251 -52.348 1.00 49.40 660 ASP A C 1
ATOM 4297 O O . ASP A 1 648 ? -11.875 -13.000 -52.493 1.00 51.81 660 ASP A O 1
ATOM 4302 N N . PHE A 1 649 ? -9.836 -13.412 -53.381 1.00 48.63 661 PHE A N 1
ATOM 4303 C CA . PHE A 1 649 ? -10.242 -13.455 -54.817 1.00 50.52 661 PHE A CA 1
ATOM 4304 C C . PHE A 1 649 ? -9.492 -14.583 -55.518 1.00 50.38 661 PHE A C 1
ATOM 4305 O O . PHE A 1 649 ? -8.348 -14.872 -55.121 1.00 51.21 661 PHE A O 1
ATOM 4313 N N . VAL A 1 650 ? -10.126 -15.198 -56.527 1.00 53.88 662 VAL A N 1
ATOM 4314 C CA . VAL A 1 650 ? -9.434 -16.146 -57.444 1.00 50.61 662 VAL A CA 1
ATOM 4315 C C . VAL A 1 650 ? -9.631 -15.737 -58.906 1.00 48.35 662 VAL A C 1
ATOM 4316 O O . VAL A 1 650 ? -10.556 -14.982 -59.258 1.00 49.62 662 VAL A O 1
ATOM 4320 N N . ALA A 1 651 ? -8.684 -16.175 -59.713 1.00 48.59 663 ALA A N 1
ATOM 4321 C CA . ALA A 1 651 ? -8.613 -15.983 -61.172 1.00 48.05 663 ALA A CA 1
ATOM 4322 C C . ALA A 1 651 ? -7.595 -17.004 -61.689 1.00 47.06 663 ALA A C 1
ATOM 4323 O O . ALA A 1 651 ? -6.729 -17.439 -60.898 1.00 47.51 663 ALA A O 1
ATOM 4325 N N . GLY A 1 652 ? -7.716 -17.446 -62.942 1.00 51.83 664 GLY A N 1
ATOM 4326 C CA . GLY A 1 652 ? -6.749 -18.397 -63.546 1.00 51.23 664 GLY A CA 1
ATOM 4327 C C . GLY A 1 652 ? -6.463 -18.031 -64.994 1.00 55.53 664 GLY A C 1
ATOM 4328 O O . GLY A 1 652 ? -7.324 -17.448 -65.634 1.00 52.32 664 GLY A O 1
ATOM 4329 N N . HIS A 1 653 ? -5.298 -18.382 -65.513 1.00 53.06 665 HIS A N 1
ATOM 4330 C CA . HIS A 1 653 ? -5.022 -18.286 -66.961 1.00 50.72 665 HIS A CA 1
ATOM 4331 C C . HIS A 1 653 ? -5.430 -19.591 -67.650 1.00 47.09 665 HIS A C 1
ATOM 4332 O O . HIS A 1 653 ? -4.675 -20.592 -67.527 1.00 45.99 665 HIS A O 1
ATOM 4339 N N . SER A 1 654 ? -6.458 -19.494 -68.471 1.00 49.42 666 SER A N 1
ATOM 4340 C CA . SER A 1 654 ? -7.017 -20.542 -69.368 1.00 52.72 666 SER A CA 1
ATOM 4341 C C . SER A 1 654 ? -7.425 -21.714 -68.487 1.00 49.17 666 SER A C 1
ATOM 4342 O O . SER A 1 654 ? -8.466 -21.571 -67.815 1.00 48.70 666 SER A O 1
ATOM 4345 N N . VAL A 1 655 ? -6.684 -22.822 -68.481 1.00 49.42 667 VAL A N 1
ATOM 4346 C CA . VAL A 1 655 ? -7.121 -24.031 -67.716 1.00 52.46 667 VAL A CA 1
ATOM 4347 C C . VAL A 1 655 ? -7.081 -23.740 -66.191 1.00 51.85 667 VAL A C 1
ATOM 4348 O O . VAL A 1 655 ? -7.865 -24.353 -65.408 1.00 50.01 667 VAL A O 1
ATOM 4352 N N . GLY A 1 656 ? -6.230 -22.806 -65.742 1.00 47.12 668 GLY A N 1
ATOM 4353 C CA . GLY A 1 656 ? -6.225 -22.408 -64.327 1.00 46.10 668 GLY A CA 1
ATOM 4354 C C . GLY A 1 656 ? -7.569 -21.796 -63.907 1.00 44.89 668 GLY A C 1
ATOM 4355 O O . GLY A 1 656 ? -7.885 -21.863 -62.725 1.00 45.51 668 GLY A O 1
ATOM 4356 N N . GLU A 1 657 ? -8.374 -21.248 -64.825 1.00 46.82 669 GLU A N 1
ATOM 4357 C CA . GLU A 1 657 ? -9.726 -20.734 -64.463 1.00 45.46 669 GLU A CA 1
ATOM 4358 C C . GLU A 1 657 ? -10.645 -21.886 -64.061 1.00 47.39 669 GLU A C 1
ATOM 4359 O O . GLU A 1 657 ? -11.617 -21.640 -63.333 1.00 53.38 669 GLU A O 1
ATOM 4365 N N . ILE A 1 658 ? -10.385 -23.118 -64.475 1.00 46.85 670 ILE A N 1
ATOM 4366 C CA . ILE A 1 658 ? -11.233 -24.262 -64.033 1.00 47.72 670 ILE A CA 1
ATOM 4367 C C . ILE A 1 658 ? -10.913 -24.578 -62.574 1.00 48.36 670 ILE A C 1
ATOM 4368 O O . ILE A 1 658 ? -11.853 -24.803 -61.833 1.00 47.35 670 ILE A O 1
ATOM 4373 N N . ALA A 1 659 ? -9.649 -24.590 -62.167 1.00 50.77 671 ALA A N 1
ATOM 4374 C CA . ALA A 1 659 ? -9.284 -24.798 -60.746 1.00 48.48 671 ALA A CA 1
ATOM 4375 C C . ALA A 1 659 ? -9.927 -23.689 -59.904 1.00 42.32 671 ALA A C 1
ATOM 4376 O O . ALA A 1 659 ? -10.557 -23.965 -58.880 1.00 46.30 671 ALA A O 1
ATOM 4378 N N . ALA A 1 660 ? -9.767 -22.451 -60.336 1.00 45.39 672 ALA A N 1
ATOM 4379 C CA . ALA A 1 660 ? -10.315 -21.249 -59.681 1.00 46.29 672 ALA A CA 1
ATOM 4380 C C . ALA A 1 660 ? -11.809 -21.451 -59.437 1.00 50.73 672 ALA A C 1
ATOM 4381 O O . ALA A 1 660 ? -12.294 -21.180 -58.319 1.00 49.77 672 ALA A O 1
ATOM 4383 N N . ALA A 1 661 ? -12.513 -21.902 -60.466 1.00 51.13 673 ALA A N 1
ATOM 4384 C CA . ALA A 1 661 ? -13.989 -22.076 -60.443 1.00 51.08 673 ALA A CA 1
ATOM 4385 C C . ALA A 1 661 ? -14.330 -23.218 -59.497 1.00 52.31 673 ALA A C 1
ATOM 4386 O O . ALA A 1 661 ? -15.307 -23.078 -58.756 1.00 54.79 673 ALA A O 1
ATOM 4388 N N . HIS A 1 662 ? -13.497 -24.268 -59.487 1.00 46.00 674 HIS A N 1
ATOM 4389 C CA . HIS A 1 662 ? -13.693 -25.425 -58.597 1.00 45.70 674 HIS A CA 1
ATOM 4390 C C . HIS A 1 662 ? -13.587 -24.956 -57.125 1.00 49.02 674 HIS A C 1
ATOM 4391 O O . HIS A 1 662 ? -14.545 -25.170 -56.355 1.00 46.46 674 HIS A O 1
ATOM 4398 N N . VAL A 1 663 ? -12.493 -24.284 -56.743 1.00 44.52 675 VAL A N 1
ATOM 4399 C CA . VAL A 1 663 ? -12.201 -23.989 -55.309 1.00 41.80 675 VAL A CA 1
ATOM 4400 C C . VAL A 1 663 ? -13.160 -22.867 -54.914 1.00 44.36 675 VAL A C 1
ATOM 4401 O O . VAL A 1 663 ? -13.502 -22.776 -53.780 1.00 42.42 675 VAL A O 1
ATOM 4405 N N . ALA A 1 664 ? -13.673 -22.093 -55.857 1.00 45.70 676 ALA A N 1
ATOM 4406 C CA . ALA A 1 664 ? -14.714 -21.086 -55.574 1.00 46.74 676 ALA A CA 1
ATOM 4407 C C . ALA A 1 664 ? -16.110 -21.726 -55.445 1.00 51.63 676 ALA A C 1
ATOM 4408 O O . ALA A 1 664 ? -17.042 -20.993 -55.124 1.00 54.72 676 ALA A O 1
ATOM 4410 N N . GLY A 1 665 ? -16.266 -23.030 -55.707 1.00 54.49 677 GLY A N 1
ATOM 4411 C CA . GLY A 1 665 ? -17.540 -23.756 -55.471 1.00 52.74 677 GLY A CA 1
ATOM 4412 C C . GLY A 1 665 ? -18.470 -23.789 -56.679 1.00 55.99 677 GLY A C 1
ATOM 4413 O O . GLY A 1 665 ? -19.655 -24.157 -56.517 1.00 50.19 677 GLY A O 1
ATOM 4414 N N . VAL A 1 666 ? -18.026 -23.351 -57.854 1.00 54.55 678 VAL A N 1
ATOM 4415 C CA . VAL A 1 666 ? -18.913 -23.314 -59.054 1.00 53.92 678 VAL A CA 1
ATOM 4416 C C . VAL A 1 666 ? -19.186 -24.747 -59.487 1.00 51.17 678 VAL A C 1
ATOM 4417 O O . VAL A 1 666 ? -20.309 -25.014 -59.882 1.00 52.45 678 VAL A O 1
ATOM 4421 N N . LEU A 1 667 ? -18.142 -25.576 -59.447 1.00 51.00 679 LEU A N 1
ATOM 4422 C CA . LEU A 1 667 ? -18.123 -26.953 -59.951 1.00 55.58 679 LEU A CA 1
ATOM 4423 C C . LEU A 1 667 ? -17.686 -27.849 -58.824 1.00 52.77 679 LEU A C 1
ATOM 4424 O O . LEU A 1 667 ? -16.703 -27.482 -58.230 1.00 51.22 679 LEU A O 1
ATOM 4429 N N . SER A 1 668 ? -18.316 -29.011 -58.684 1.00 48.33 680 SER A N 1
ATOM 4430 C CA . SER A 1 668 ? -17.801 -30.141 -57.892 1.00 50.67 680 SER A CA 1
ATOM 4431 C C . SER A 1 668 ? -16.480 -30.626 -58.492 1.00 50.93 680 SER A C 1
ATOM 4432 O O . SER A 1 668 ? -16.169 -30.332 -59.665 1.00 50.60 680 SER A O 1
ATOM 4435 N N . LEU A 1 669 ? -15.774 -31.419 -57.709 1.00 49.15 681 LEU A N 1
ATOM 4436 C CA . LEU A 1 669 ? -14.520 -32.016 -58.157 1.00 52.34 681 LEU A CA 1
ATOM 4437 C C . LEU A 1 669 ? -14.847 -32.892 -59.369 1.00 55.34 681 LEU A C 1
ATOM 4438 O O . LEU A 1 669 ? -14.089 -32.845 -60.332 1.00 55.80 681 LEU A O 1
ATOM 4443 N N . ALA A 1 670 ? -15.923 -33.686 -59.305 1.00 56.44 682 ALA A N 1
ATOM 4444 C CA . ALA A 1 670 ? -16.276 -34.674 -60.354 1.00 52.97 682 ALA A CA 1
ATOM 4445 C C . ALA A 1 670 ? -16.482 -33.922 -61.679 1.00 53.40 682 ALA A C 1
ATOM 4446 O O . ALA A 1 670 ? -15.857 -34.320 -62.668 1.00 47.94 682 ALA A O 1
ATOM 4448 N N . ASP A 1 671 ? -17.274 -32.829 -61.650 1.00 53.19 683 ASP A N 1
ATOM 4449 C CA . ASP A 1 671 ? -17.653 -32.002 -62.823 1.00 47.78 683 ASP A CA 1
ATOM 4450 C C . ASP A 1 671 ? -16.399 -31.269 -63.346 1.00 48.71 683 ASP A C 1
ATOM 4451 O O . ASP A 1 671 ? -16.222 -31.204 -64.572 1.00 50.10 683 ASP A O 1
ATOM 4456 N N . ALA A 1 672 ? -15.516 -30.771 -62.473 1.00 44.35 684 ALA A N 1
ATOM 4457 C CA . ALA A 1 672 ? -14.308 -30.030 -62.912 1.00 47.32 684 ALA A CA 1
ATOM 4458 C C . ALA A 1 672 ? -13.351 -31.023 -63.585 1.00 46.11 684 ALA A C 1
ATOM 4459 O O . ALA A 1 672 ? -12.772 -30.676 -64.609 1.00 47.10 684 ALA A O 1
ATOM 4461 N N . CYS A 1 673 ? -13.197 -32.209 -63.002 1.00 44.44 685 CYS A N 1
ATOM 4462 C CA . CYS A 1 673 ? -12.413 -33.327 -63.563 1.00 49.26 685 CYS A CA 1
ATOM 4463 C C . CYS A 1 673 ? -12.942 -33.693 -64.958 1.00 50.67 685 CYS A C 1
ATOM 4464 O O . CYS A 1 673 ? -12.165 -33.639 -65.901 1.00 49.88 685 CYS A O 1
ATOM 4467 N N . ARG A 1 674 ? -14.247 -33.893 -65.091 1.00 53.73 686 ARG A N 1
ATOM 4468 C CA . ARG A 1 674 ? -14.896 -34.208 -66.380 1.00 59.39 686 ARG A CA 1
ATOM 4469 C C . ARG A 1 674 ? -14.584 -33.065 -67.358 1.00 53.10 686 ARG A C 1
ATOM 4470 O O . ARG A 1 674 ? -14.018 -33.321 -68.385 1.00 49.89 686 ARG A O 1
ATOM 4478 N N . LEU A 1 675 ? -14.846 -31.822 -66.979 1.00 48.62 687 LEU A N 1
ATOM 4479 C CA . LEU A 1 675 ? -14.554 -30.648 -67.845 1.00 48.30 687 LEU A CA 1
ATOM 4480 C C . LEU A 1 675 ? -13.081 -30.651 -68.282 1.00 50.53 687 LEU A C 1
ATOM 4481 O O . LEU A 1 675 ? -12.840 -30.562 -69.486 1.00 49.48 687 LEU A O 1
ATOM 4486 N N . VAL A 1 676 ? -12.104 -30.781 -67.395 1.00 47.91 688 VAL A N 1
ATOM 4487 C CA . VAL A 1 676 ? -10.689 -30.573 -67.847 1.00 50.47 688 VAL A CA 1
ATOM 4488 C C . VAL A 1 676 ? -10.192 -31.800 -68.662 1.00 46.48 688 VAL A C 1
ATOM 4489 O O . VAL A 1 676 ? -9.472 -31.629 -69.614 1.00 45.23 688 VAL A O 1
ATOM 4493 N N . ALA A 1 677 ? -10.535 -33.024 -68.273 1.00 49.56 689 ALA A N 1
ATOM 4494 C CA . ALA A 1 677 ? -10.276 -34.272 -69.026 1.00 49.76 689 ALA A CA 1
ATOM 4495 C C . ALA A 1 677 ? -10.789 -34.167 -70.473 1.00 47.51 689 ALA A C 1
ATOM 4496 O O . ALA A 1 677 ? -10.036 -34.498 -71.365 1.00 45.31 689 ALA A O 1
ATOM 4498 N N . ALA A 1 678 ? -12.039 -33.754 -70.691 1.00 48.91 690 ALA A N 1
ATOM 4499 C CA . ALA A 1 678 ? -12.624 -33.567 -72.040 1.00 47.66 690 ALA A CA 1
ATOM 4500 C C . ALA A 1 678 ? -11.959 -32.391 -72.745 1.00 48.43 690 ALA A C 1
ATOM 4501 O O . ALA A 1 678 ? -11.653 -32.553 -73.925 1.00 51.76 690 ALA A O 1
ATOM 4503 N N . ARG A 1 679 ? -11.674 -31.285 -72.038 1.00 46.72 691 ARG A N 1
ATOM 4504 C CA . ARG A 1 679 ? -11.108 -30.065 -72.667 1.00 45.82 691 ARG A CA 1
ATOM 4505 C C . ARG A 1 679 ? -9.792 -30.473 -73.333 1.00 49.57 691 ARG A C 1
ATOM 4506 O O . ARG A 1 679 ? -9.591 -30.213 -74.578 1.00 49.98 691 ARG A O 1
ATOM 4514 N N . GLY A 1 680 ? -8.959 -31.159 -72.563 1.00 48.88 692 GLY A N 1
ATOM 4515 C CA . GLY A 1 680 ? -7.670 -31.694 -73.032 1.00 53.17 692 GLY A CA 1
ATOM 4516 C C . GLY A 1 680 ? -7.833 -32.722 -74.130 1.00 56.44 692 GLY A C 1
ATOM 4517 O O . GLY A 1 680 ? -7.146 -32.587 -75.144 1.00 55.44 692 GLY A O 1
ATOM 4518 N N . ARG A 1 681 ? -8.699 -33.723 -73.937 1.00 54.42 693 ARG A N 1
ATOM 4519 C CA . ARG A 1 681 ? -8.834 -34.840 -74.904 1.00 55.74 693 ARG A CA 1
ATOM 4520 C C . ARG A 1 681 ? -9.369 -34.280 -76.239 1.00 55.26 693 ARG A C 1
ATOM 4521 O O . ARG A 1 681 ? -8.763 -34.595 -77.304 1.00 51.45 693 ARG A O 1
ATOM 4529 N N . LEU A 1 682 ? -10.367 -33.394 -76.212 1.00 46.50 694 LEU A N 1
ATOM 4530 C CA . LEU A 1 682 ? -10.981 -32.903 -77.464 1.00 47.48 694 LEU A CA 1
ATOM 4531 C C . LEU A 1 682 ? -9.995 -31.998 -78.162 1.00 51.72 694 LEU A C 1
ATOM 4532 O O . LEU A 1 682 ? -9.912 -32.111 -79.397 1.00 48.44 694 LEU A O 1
ATOM 4537 N N . MET A 1 683 ? -9.164 -31.246 -77.426 1.00 52.05 695 MET A N 1
ATOM 4538 C CA . MET A 1 683 ? -8.119 -30.430 -78.084 1.00 49.76 695 MET A CA 1
ATOM 4539 C C . MET A 1 683 ? -6.985 -31.305 -78.627 1.00 51.63 695 MET A C 1
ATOM 4540 O O . MET A 1 683 ? -6.487 -30.981 -79.696 1.00 54.43 695 MET A O 1
ATOM 4545 N N . GLN A 1 684 ? -6.500 -32.294 -77.895 1.00 50.75 696 GLN A N 1
ATOM 4546 C CA . GLN A 1 684 ? -5.440 -33.194 -78.412 1.00 51.91 696 GLN A CA 1
ATOM 4547 C C . GLN A 1 684 ? -5.831 -33.873 -79.742 1.00 54.00 696 GLN A C 1
ATOM 4548 O O . GLN A 1 684 ? -4.930 -34.224 -80.488 1.00 49.27 696 GLN A O 1
ATOM 4554 N N . ALA A 1 685 ? -7.111 -34.127 -79.995 1.00 56.30 697 ALA A N 1
ATOM 4555 C CA . ALA A 1 685 ? -7.564 -34.855 -81.207 1.00 56.99 697 ALA A CA 1
ATOM 4556 C C . ALA A 1 685 ? -7.495 -33.885 -82.392 1.00 61.70 697 ALA A C 1
ATOM 4557 O O . ALA A 1 685 ? -7.489 -34.386 -83.498 1.00 65.73 697 ALA A O 1
ATOM 4559 N N . LEU A 1 686 ? -7.385 -32.563 -82.189 1.00 56.28 698 LEU A N 1
ATOM 4560 C CA . LEU A 1 686 ? -7.274 -31.632 -83.328 1.00 56.64 698 LEU A CA 1
ATOM 4561 C C . LEU A 1 686 ? -5.986 -31.940 -84.080 1.00 54.56 698 LEU A C 1
ATOM 4562 O O . LEU A 1 686 ? -5.101 -32.564 -83.531 1.00 56.63 698 LEU A O 1
ATOM 4567 N N . PRO A 1 687 ? -5.934 -31.669 -85.406 1.00 57.75 699 PRO A N 1
ATOM 4568 C CA . PRO A 1 687 ? -4.733 -31.906 -86.212 1.00 56.01 699 PRO A CA 1
ATOM 4569 C C . PRO A 1 687 ? -3.595 -30.927 -85.912 1.00 57.25 699 PRO A C 1
ATOM 4570 O O . PRO A 1 687 ? -3.873 -29.892 -85.270 1.00 55.94 699 PRO A O 1
ATOM 4574 N N . ALA A 1 688 ? -2.379 -31.342 -86.312 1.00 56.71 700 ALA A N 1
ATOM 4575 C CA . ALA A 1 688 ? -1.084 -30.619 -86.308 1.00 58.22 700 ALA A CA 1
ATOM 4576 C C . ALA A 1 688 ? -1.244 -29.368 -87.151 1.00 56.60 700 ALA A C 1
ATOM 4577 O O . ALA A 1 688 ? -2.244 -29.285 -87.842 1.00 62.16 700 ALA A O 1
ATOM 4579 N N . GLY A 1 689 ? -0.361 -28.387 -86.985 1.00 57.32 701 GLY A N 1
ATOM 4580 C CA . GLY A 1 689 ? -0.362 -27.164 -87.805 1.00 61.22 701 GLY A CA 1
ATOM 4581 C C . GLY A 1 689 ? -0.590 -25.880 -87.014 1.00 60.26 701 GLY A C 1
ATOM 4582 O O . GLY A 1 689 ? -0.427 -24.777 -87.633 1.00 57.75 701 GLY A O 1
ATOM 4583 N N . GLY A 1 690 ? -0.947 -25.985 -85.732 1.00 58.32 702 GLY A N 1
ATOM 4584 C CA . GLY A 1 690 ? -1.275 -24.824 -84.873 1.00 60.92 702 GLY A CA 1
ATOM 4585 C C . GLY A 1 690 ? -0.041 -24.205 -84.226 1.00 60.21 702 GLY A C 1
ATOM 4586 O O . GLY A 1 690 ? 0.829 -24.952 -83.824 1.00 62.52 702 GLY A O 1
ATOM 4587 N N . ALA A 1 691 ? 0.023 -22.875 -84.103 1.00 61.71 703 ALA A N 1
ATOM 4588 C CA . ALA A 1 691 ? 1.128 -22.195 -83.393 1.00 59.31 703 ALA A CA 1
ATOM 4589 C C . ALA A 1 691 ? 0.656 -20.963 -82.621 1.00 54.38 703 ALA A C 1
ATOM 4590 O O . ALA A 1 691 ? -0.369 -20.391 -82.934 1.00 53.73 703 ALA A O 1
ATOM 4592 N N . MET A 1 692 ? 1.452 -20.582 -81.629 1.00 53.40 704 MET A N 1
ATOM 4593 C CA . MET A 1 692 ? 1.244 -19.436 -80.730 1.00 51.35 704 MET A CA 1
ATOM 4594 C C . MET A 1 692 ? 2.589 -18.724 -80.607 1.00 54.51 704 MET A C 1
ATOM 4595 O O . MET 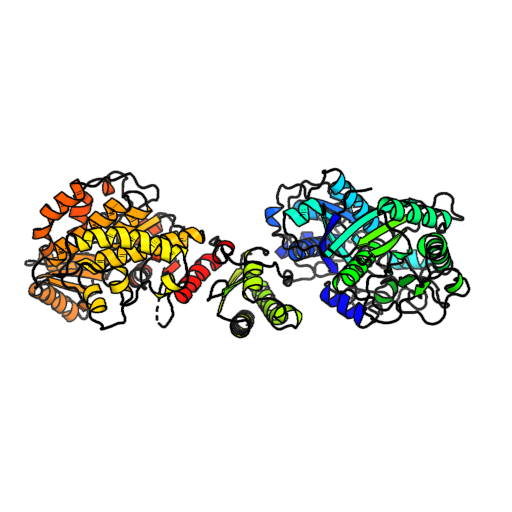A 1 692 ? 3.633 -19.396 -80.530 1.00 51.81 704 MET A O 1
ATOM 4600 N N . VAL A 1 693 ? 2.572 -17.404 -80.657 1.00 56.11 705 VAL A N 1
ATOM 4601 C CA . VAL A 1 693 ? 3.793 -16.567 -80.494 1.00 56.51 705 VAL A CA 1
ATOM 4602 C C . VAL A 1 693 ? 3.383 -15.456 -79.532 1.00 56.65 705 VAL A C 1
ATOM 4603 O O . VAL A 1 693 ? 2.328 -14.828 -79.750 1.00 58.63 705 VAL A O 1
ATOM 4607 N N . ALA A 1 694 ? 4.148 -15.302 -78.466 1.00 53.73 706 ALA A N 1
ATOM 4608 C CA . ALA A 1 694 ? 4.107 -14.122 -77.582 1.00 54.26 706 ALA A CA 1
ATOM 4609 C C . ALA A 1 694 ? 4.781 -12.954 -78.306 1.00 53.20 706 ALA A C 1
ATOM 4610 O O . ALA A 1 694 ? 5.954 -13.090 -78.825 1.00 51.69 706 ALA A O 1
ATOM 4612 N N . VAL A 1 695 ? 4.100 -11.813 -78.323 1.00 53.95 707 VAL A N 1
ATOM 4613 C CA . VAL A 1 695 ? 4.627 -10.604 -79.014 1.00 56.97 707 VAL A CA 1
ATOM 4614 C C . VAL A 1 695 ? 4.699 -9.462 -78.032 1.00 55.18 707 VAL A C 1
ATOM 4615 O O . VAL A 1 695 ? 3.680 -9.187 -77.353 1.00 51.91 707 VAL A O 1
ATOM 4619 N N . GLU A 1 696 ? 5.823 -8.762 -78.036 1.00 52.81 708 GLU A N 1
ATOM 4620 C CA . GLU A 1 696 ? 5.927 -7.473 -77.323 1.00 57.69 708 GLU A CA 1
ATOM 4621 C C . GLU A 1 696 ? 5.176 -6.406 -78.151 1.00 55.00 708 GLU A C 1
ATOM 4622 O O . GLU A 1 696 ? 5.794 -5.788 -78.991 1.00 55.84 708 GLU A O 1
ATOM 4628 N N . ALA A 1 697 ? 3.903 -6.160 -77.857 1.00 54.95 709 ALA A N 1
ATOM 4629 C CA . ALA A 1 697 ? 3.026 -5.196 -78.564 1.00 53.37 709 ALA A CA 1
ATOM 4630 C C . ALA A 1 697 ? 1.697 -5.104 -77.838 1.00 51.90 709 ALA A C 1
ATOM 4631 O O . ALA A 1 697 ? 1.270 -6.151 -77.341 1.00 57.33 709 ALA A O 1
ATOM 4633 N N . SER A 1 698 ? 1.015 -3.956 -77.931 1.00 53.74 710 SER A N 1
ATOM 4634 C CA . SER A 1 698 ? -0.290 -3.693 -77.262 1.00 56.31 710 SER A CA 1
ATOM 4635 C C . SER A 1 698 ? -1.361 -4.526 -77.966 1.00 55.55 710 SER A C 1
ATOM 4636 O O . SER A 1 698 ? -1.150 -4.866 -79.145 1.00 60.84 710 SER A O 1
ATOM 4639 N N . GLU A 1 699 ? -2.465 -4.858 -77.289 1.00 58.65 711 GLU A N 1
ATOM 4640 C CA . GLU A 1 699 ? -3.690 -5.381 -77.952 1.00 58.98 711 GLU A CA 1
ATOM 4641 C C . GLU A 1 699 ? -4.045 -4.519 -79.195 1.00 62.25 711 GLU A C 1
ATOM 4642 O O . GLU A 1 699 ? -4.347 -5.096 -80.267 1.00 61.85 711 GLU A O 1
ATOM 4648 N N . GLU A 1 700 ? -4.071 -3.191 -79.061 1.00 63.54 712 GLU A N 1
ATOM 4649 C CA . GLU A 1 700 ? -4.542 -2.241 -80.113 1.00 68.34 712 GLU A CA 1
ATOM 4650 C C . GLU A 1 700 ? -3.639 -2.425 -81.377 1.00 63.48 712 GLU A C 1
ATOM 4651 O O . GLU A 1 700 ? -4.175 -2.627 -82.509 1.00 63.95 712 GLU A O 1
ATOM 4657 N N . GLU A 1 701 ? -2.310 -2.474 -81.228 1.00 59.04 713 GLU A N 1
ATOM 4658 C CA . GLU A 1 701 ? -1.372 -2.725 -82.366 1.00 58.63 713 GLU A CA 1
ATOM 4659 C C . GLU A 1 701 ? -1.663 -4.080 -82.992 1.00 54.70 713 GLU A C 1
ATOM 4660 O O . GLU A 1 701 ? -1.678 -4.172 -84.190 1.00 53.89 713 GLU A O 1
ATOM 4666 N N . VAL A 1 702 ? -1.822 -5.142 -82.213 1.00 53.31 714 VAL A N 1
ATOM 4667 C CA . VAL A 1 702 ? -1.928 -6.481 -82.852 1.00 54.41 714 VAL A CA 1
ATOM 4668 C C . VAL A 1 702 ? -3.281 -6.557 -83.565 1.00 51.31 714 VAL A C 1
ATOM 4669 O O . VAL A 1 702 ? -3.376 -7.052 -84.703 1.00 53.54 714 VAL A O 1
ATOM 4673 N N . ALA A 1 703 ? -4.335 -6.089 -82.930 1.00 52.16 715 ALA A N 1
ATOM 4674 C CA . ALA A 1 703 ? -5.679 -6.140 -83.559 1.00 54.57 715 ALA A CA 1
ATOM 4675 C C . ALA A 1 703 ? -5.682 -5.197 -84.789 1.00 55.18 715 ALA A C 1
ATOM 4676 O O . ALA A 1 703 ? -6.214 -5.632 -85.812 1.00 56.07 715 ALA A O 1
ATOM 4678 N N . ALA A 1 704 ? -5.047 -4.002 -84.767 1.00 56.05 716 ALA A N 1
ATOM 4679 C CA . ALA A 1 704 ? -4.986 -3.119 -85.983 1.00 60.79 716 ALA A CA 1
ATOM 4680 C C . ALA A 1 704 ? -4.283 -3.855 -87.136 1.00 62.01 716 ALA A C 1
ATOM 4681 O O . ALA A 1 704 ? -4.815 -3.874 -88.292 1.00 63.18 716 ALA A O 1
ATOM 4683 N N . HIS A 1 705 ? -3.152 -4.508 -86.850 1.00 61.05 717 HIS A N 1
ATOM 4684 C CA . HIS A 1 705 ? -2.374 -5.315 -87.826 1.00 58.76 717 HIS A CA 1
ATOM 4685 C C . HIS A 1 705 ? -3.172 -6.506 -88.382 1.00 62.33 717 HIS A C 1
ATOM 4686 O O . HIS A 1 705 ? -3.119 -6.735 -89.615 1.00 61.30 717 HIS A O 1
ATOM 4693 N N . LEU A 1 706 ? -3.883 -7.277 -87.547 1.00 62.23 718 LEU A N 1
ATOM 4694 C CA . LEU A 1 706 ? -4.691 -8.445 -88.040 1.00 57.88 718 LEU A CA 1
ATOM 4695 C C . LEU A 1 706 ? -5.916 -7.992 -88.856 1.00 58.97 718 LEU A C 1
ATOM 4696 O O . LEU A 1 706 ? -6.246 -8.713 -89.823 1.00 56.49 718 LEU A O 1
ATOM 4701 N N . ALA A 1 707 ? -6.588 -6.892 -88.463 1.00 65.19 719 ALA A N 1
ATOM 4702 C CA . ALA A 1 707 ? -7.780 -6.291 -89.137 1.00 71.09 719 ALA A CA 1
ATOM 4703 C C . ALA A 1 707 ? -7.445 -5.949 -90.595 1.00 72.40 719 ALA A C 1
ATOM 4704 O O . ALA A 1 707 ? -8.299 -6.170 -91.428 1.00 74.61 719 ALA A O 1
ATOM 4706 N N . GLY A 1 708 ? -6.238 -5.443 -90.870 1.00 82.26 720 GLY A N 1
ATOM 4707 C CA . GLY A 1 708 ? -5.752 -5.115 -92.227 1.00 84.43 720 GLY A CA 1
ATOM 4708 C C . GLY A 1 708 ? -5.444 -6.347 -93.088 1.00 85.98 720 GLY A C 1
ATOM 4709 O O . GLY A 1 708 ? -5.140 -6.126 -94.260 1.00 92.45 720 GLY A O 1
ATOM 4710 N N . GLU A 1 709 ? -5.524 -7.593 -92.580 1.00 83.92 721 GLU A N 1
ATOM 4711 C CA . GLU A 1 709 ? -5.369 -8.836 -93.394 1.00 85.10 721 GLU A CA 1
ATOM 4712 C C . GLU A 1 709 ? -6.718 -9.571 -93.379 1.00 81.22 721 GLU A C 1
ATOM 4713 O O . GLU A 1 709 ? -6.710 -10.802 -93.621 1.00 87.99 721 GLU A O 1
ATOM 4719 N N . GLU A 1 713 ? -7.928 -17.146 -89.785 1.00 73.12 725 GLU A N 1
ATOM 4720 C CA . GLU A 1 713 ? -6.784 -18.110 -89.708 1.00 78.34 725 GLU A CA 1
ATOM 4721 C C . GLU A 1 713 ? -6.019 -17.979 -88.359 1.00 73.59 725 GLU A C 1
ATOM 4722 O O . GLU A 1 713 ? -5.322 -18.963 -87.919 1.00 57.90 725 GLU A O 1
ATOM 4728 N N . VAL A 1 714 ? -6.058 -16.769 -87.787 1.00 64.30 726 VAL A N 1
ATOM 4729 C CA . VAL A 1 714 ? -5.139 -16.249 -86.731 1.00 70.64 726 VAL A CA 1
ATOM 4730 C C . VAL A 1 714 ? -5.915 -15.267 -85.836 1.00 67.22 726 VAL A C 1
ATOM 4731 O O . VAL A 1 714 ? -6.828 -14.585 -86.327 1.00 64.68 726 VAL A O 1
ATOM 4735 N N . GLY A 1 715 ? -5.587 -15.209 -84.550 1.00 63.31 727 GLY A N 1
ATOM 4736 C CA . GLY A 1 715 ? -6.151 -14.161 -83.678 1.00 63.43 727 GLY A CA 1
ATOM 4737 C C . GLY A 1 715 ? -5.368 -14.010 -82.388 1.00 58.85 727 GLY A C 1
ATOM 4738 O O . GLY A 1 715 ? -4.326 -14.650 -82.227 1.00 54.13 727 GLY A O 1
ATOM 4739 N N . ILE A 1 716 ? -5.894 -13.194 -81.494 1.00 53.70 728 ILE A N 1
ATOM 4740 C CA . ILE A 1 716 ? -5.285 -12.893 -80.178 1.00 52.90 728 ILE A CA 1
ATOM 4741 C C . ILE A 1 716 ? -5.757 -13.974 -79.199 1.00 53.17 728 ILE A C 1
ATOM 4742 O O . ILE A 1 716 ? -6.956 -13.984 -78.932 1.00 49.12 728 ILE A O 1
ATOM 4747 N N . ALA A 1 717 ? -4.845 -14.833 -78.720 1.00 51.77 729 ALA A N 1
ATOM 4748 C CA . ALA A 1 717 ? -5.113 -15.879 -77.697 1.00 56.14 729 ALA A CA 1
ATOM 4749 C C . ALA A 1 717 ? -5.108 -15.276 -76.283 1.00 56.63 729 ALA A C 1
ATOM 4750 O O . ALA A 1 717 ? -5.809 -15.831 -75.434 1.00 52.83 729 ALA A O 1
ATOM 4752 N N . ALA A 1 718 ? -4.329 -14.212 -76.038 1.00 54.67 730 ALA A N 1
ATOM 4753 C CA . ALA A 1 718 ? -4.106 -13.664 -74.682 1.00 56.80 730 ALA A CA 1
ATOM 4754 C C . ALA A 1 718 ? -3.663 -12.210 -74.766 1.00 57.97 730 ALA A C 1
ATOM 4755 O O . ALA A 1 718 ? -2.818 -11.864 -75.620 1.00 55.70 730 ALA A O 1
ATOM 4757 N N . VAL A 1 719 ? -4.209 -11.411 -73.855 1.00 57.58 731 VAL A N 1
ATOM 4758 C CA . VAL A 1 719 ? -3.704 -10.048 -73.520 1.00 56.41 731 VAL A CA 1
ATOM 4759 C C . VAL A 1 719 ? -3.178 -10.111 -72.074 1.00 49.99 731 VAL A C 1
ATOM 4760 O O . VAL A 1 719 ? -3.968 -10.030 -71.098 1.00 49.81 731 VAL A O 1
ATOM 4764 N N . ASN A 1 720 ? -1.862 -10.208 -71.988 1.00 50.07 732 ASN A N 1
ATOM 4765 C CA . ASN A 1 720 ? -1.068 -10.574 -70.795 1.00 49.36 732 ASN A CA 1
ATOM 4766 C C . ASN A 1 720 ? -0.507 -9.300 -70.140 1.00 53.46 732 ASN A C 1
ATOM 4767 O O . ASN A 1 720 ? -0.136 -9.409 -68.977 1.00 54.96 732 ASN A O 1
ATOM 4772 N N . GLY A 1 721 ? -0.497 -8.156 -70.837 1.00 56.51 733 GLY A N 1
ATOM 4773 C CA . GLY A 1 721 ? -0.009 -6.849 -70.335 1.00 56.79 733 GLY A CA 1
ATOM 4774 C C . GLY A 1 721 ? -0.293 -5.732 -71.333 1.00 58.26 733 GLY A C 1
ATOM 4775 O O . GLY A 1 721 ? -0.729 -6.004 -72.458 1.00 57.48 733 GLY A O 1
ATOM 4776 N N . PRO A 1 722 ? -0.033 -4.448 -70.995 1.00 61.21 734 PRO A N 1
ATOM 4777 C CA . PRO A 1 722 ? -0.271 -3.354 -71.949 1.00 59.83 734 PRO A CA 1
ATOM 4778 C C . PRO A 1 722 ? 0.581 -3.467 -73.229 1.00 57.27 734 PRO A C 1
ATOM 4779 O O . PRO A 1 722 ? 0.186 -2.856 -74.185 1.00 67.81 734 PRO A O 1
ATOM 4783 N N . ARG A 1 723 ? 1.691 -4.223 -73.202 1.00 58.06 735 ARG A N 1
ATOM 4784 C CA . ARG A 1 723 ? 2.598 -4.554 -74.345 1.00 52.48 735 ARG A CA 1
ATOM 4785 C C . ARG A 1 723 ? 3.008 -6.037 -74.348 1.00 53.39 735 ARG A C 1
ATOM 4786 O O . ARG A 1 723 ? 4.173 -6.365 -74.699 1.00 52.97 735 ARG A O 1
ATOM 4794 N N . SER A 1 724 ? 2.065 -6.952 -74.127 1.00 53.34 736 SER A N 1
ATOM 4795 C CA . SER A 1 724 ? 2.356 -8.412 -74.191 1.00 52.10 736 SER A CA 1
ATOM 4796 C C . SER A 1 724 ? 1.095 -9.188 -74.638 1.00 50.81 736 SER A C 1
ATOM 4797 O O . SER A 1 724 ? 0.109 -9.189 -73.945 1.00 47.63 736 SER A O 1
ATOM 4800 N N . VAL A 1 725 ? 1.083 -9.701 -75.858 1.00 50.14 737 VAL A N 1
ATOM 4801 C CA . VAL A 1 725 ? -0.110 -10.337 -76.463 1.00 50.81 737 VAL A CA 1
ATOM 4802 C C . VAL A 1 725 ? 0.416 -11.678 -76.966 1.00 57.60 737 VAL A C 1
ATOM 4803 O O . VAL A 1 725 ? 1.620 -11.718 -77.313 1.00 50.54 737 VAL A O 1
ATOM 4807 N N . VAL A 1 726 ? -0.429 -12.711 -77.000 1.00 48.44 738 VAL A N 1
ATOM 4808 C CA . VAL A 1 726 ? -0.119 -13.976 -77.716 1.00 50.88 738 VAL A CA 1
ATOM 4809 C C . VAL A 1 726 ? -1.080 -14.081 -78.903 1.00 49.57 738 VAL A C 1
ATOM 4810 O O . VAL A 1 726 ? -2.267 -13.790 -78.749 1.00 52.09 738 VAL A O 1
ATOM 4814 N N . VAL A 1 727 ? -0.541 -14.374 -80.076 1.00 49.82 739 VAL A N 1
ATOM 4815 C CA . VAL A 1 727 ? -1.326 -14.573 -81.320 1.00 53.54 739 VAL A CA 1
ATOM 4816 C C . VAL A 1 727 ? -1.289 -16.073 -81.585 1.00 51.98 739 VAL A C 1
ATOM 4817 O O . VAL A 1 727 ? -0.257 -16.744 -81.259 1.00 45.79 739 VAL A O 1
ATOM 4821 N N . SER A 1 728 ? -2.397 -16.579 -82.096 1.00 48.29 740 SER A N 1
ATOM 4822 C CA . SER A 1 728 ? -2.636 -18.041 -82.184 1.00 54.44 740 SER A CA 1
ATOM 4823 C C . SER A 1 728 ? -3.392 -18.350 -83.486 1.00 50.08 740 SER A C 1
ATOM 4824 O O . SER A 1 728 ? -4.298 -17.545 -83.837 1.00 55.79 740 SER A O 1
ATOM 4827 N N . GLY A 1 729 ? -3.040 -19.469 -84.128 1.00 48.79 741 GLY A N 1
ATOM 4828 C CA . GLY A 1 729 ? -3.729 -20.032 -85.311 1.00 56.24 741 GLY A CA 1
ATOM 4829 C C . GLY A 1 729 ? -2.795 -20.841 -86.211 1.00 59.84 741 GLY A C 1
ATOM 4830 O O . GLY A 1 729 ? -1.748 -21.385 -85.708 1.00 54.91 741 GLY A O 1
ATOM 4831 N N . ALA A 1 730 ? -3.158 -20.940 -87.496 1.00 60.05 742 ALA A N 1
ATOM 4832 C CA . ALA A 1 730 ? -2.371 -21.674 -88.519 1.00 63.42 742 ALA A CA 1
ATOM 4833 C C . ALA A 1 730 ? -0.944 -21.143 -88.474 1.00 58.94 742 ALA A C 1
ATOM 4834 O O . ALA A 1 730 ? -0.771 -19.893 -88.578 1.00 61.96 742 ALA A O 1
ATOM 4836 N N . GLU A 1 731 ? 0.013 -22.061 -88.307 1.00 61.28 743 GLU A N 1
ATOM 4837 C CA . GLU A 1 731 ? 1.460 -21.785 -88.096 1.00 67.15 743 GLU A CA 1
ATOM 4838 C C . GLU A 1 731 ? 2.013 -20.700 -89.040 1.00 62.55 743 GLU A C 1
ATOM 4839 O O . GLU A 1 731 ? 2.812 -19.816 -88.616 1.00 59.70 743 GLU A O 1
ATOM 4845 N N . ASP A 1 732 ? 1.657 -20.800 -90.304 1.00 62.21 744 ASP A N 1
ATOM 4846 C CA . ASP A 1 732 ? 2.164 -19.917 -91.371 1.00 67.61 744 ASP A CA 1
ATOM 4847 C C . ASP A 1 732 ? 1.673 -18.471 -91.153 1.00 64.95 744 ASP A C 1
ATOM 4848 O O . ASP A 1 732 ? 2.526 -17.542 -91.285 1.00 53.12 744 ASP A O 1
ATOM 4853 N N . ALA A 1 733 ? 0.363 -18.268 -90.899 1.00 55.60 745 ALA A N 1
ATOM 4854 C CA . ALA A 1 733 ? -0.242 -16.928 -90.626 1.00 60.89 745 ALA A CA 1
ATOM 4855 C C . ALA A 1 733 ? 0.329 -16.317 -89.320 1.00 58.92 745 ALA A C 1
ATOM 4856 O O . ALA A 1 733 ? 0.563 -15.074 -89.257 1.00 60.04 745 ALA A O 1
ATOM 4858 N N . VAL A 1 734 ? 0.555 -17.153 -88.299 1.00 58.55 746 VAL A N 1
ATOM 4859 C CA . VAL A 1 734 ? 1.178 -16.729 -87.017 1.00 53.14 746 VAL A CA 1
ATOM 4860 C C . VAL A 1 734 ? 2.603 -16.237 -87.316 1.00 53.86 746 VAL A C 1
ATOM 4861 O O . VAL A 1 734 ? 2.969 -15.109 -86.816 1.00 49.17 746 VAL A O 1
ATOM 4865 N N . GLU A 1 735 ? 3.380 -17.032 -88.067 1.00 52.42 747 GLU A N 1
ATOM 4866 C CA . GLU A 1 735 ? 4.774 -16.694 -88.458 1.00 58.74 747 GLU A CA 1
ATOM 4867 C C . GLU A 1 735 ? 4.801 -15.376 -89.270 1.00 61.80 747 GLU A C 1
ATOM 4868 O O . GLU A 1 735 ? 5.771 -14.599 -89.114 1.00 61.94 747 GLU A O 1
ATOM 4874 N N . GLU A 1 736 ? 3.770 -15.074 -90.060 1.00 64.40 748 GLU A N 1
ATOM 4875 C CA . GLU A 1 736 ? 3.661 -13.790 -90.822 1.00 65.11 748 GLU A CA 1
ATOM 4876 C C . GLU A 1 736 ? 3.555 -12.589 -89.879 1.00 56.27 748 GLU A C 1
ATOM 4877 O O . GLU A 1 736 ? 4.286 -11.591 -90.049 1.00 58.27 748 GLU A O 1
ATOM 4883 N N . VAL A 1 737 ? 2.711 -12.700 -88.858 1.00 56.54 749 VAL A N 1
ATOM 4884 C CA . VAL A 1 737 ? 2.515 -11.677 -87.790 1.00 54.27 749 VAL A CA 1
ATOM 4885 C C . VAL A 1 737 ? 3.790 -11.590 -86.926 1.00 57.64 749 VAL A C 1
ATOM 4886 O O . VAL A 1 737 ? 4.250 -10.448 -86.679 1.00 64.16 749 VAL A O 1
ATOM 4890 N N . ALA A 1 738 ? 4.393 -12.711 -86.527 1.00 55.12 750 ALA A N 1
ATOM 4891 C CA . ALA A 1 738 ? 5.673 -12.755 -85.764 1.00 60.28 750 ALA A CA 1
ATOM 4892 C C . ALA A 1 738 ? 6.749 -11.903 -86.449 1.00 57.46 750 ALA A C 1
ATOM 4893 O O . ALA A 1 738 ? 7.382 -11.068 -85.773 1.00 57.05 750 ALA A O 1
ATOM 4895 N N . GLU A 1 739 ? 7.027 -12.169 -87.726 1.00 59.81 751 GLU A N 1
ATOM 4896 C CA . GLU A 1 739 ? 8.155 -11.496 -88.421 1.00 60.74 751 GLU A CA 1
ATOM 4897 C C . GLU A 1 739 ? 7.778 -10.010 -88.623 1.00 57.54 751 GLU A C 1
ATOM 4898 O O . GLU A 1 739 ? 8.678 -9.153 -88.440 1.00 52.41 751 GLU A O 1
ATOM 4904 N N . HIS A 1 740 ? 6.484 -9.664 -88.692 1.00 54.45 752 HIS A N 1
ATOM 4905 C CA . HIS A 1 740 ? 6.058 -8.240 -88.622 1.00 55.22 752 HIS A CA 1
ATOM 4906 C C . HIS A 1 740 ? 6.633 -7.583 -87.367 1.00 60.09 752 HIS A C 1
ATOM 4907 O O . HIS A 1 740 ? 7.331 -6.539 -87.505 1.00 56.36 752 HIS A O 1
ATOM 4914 N N . PHE A 1 741 ? 6.344 -8.140 -86.177 1.00 61.10 753 PHE A N 1
ATOM 4915 C CA . PHE A 1 741 ? 6.700 -7.507 -84.881 1.00 59.00 753 PHE A CA 1
ATOM 4916 C C . PHE A 1 741 ? 8.229 -7.553 -84.684 1.00 57.75 753 PHE A C 1
ATOM 4917 O O . PHE A 1 741 ? 8.862 -6.494 -84.363 1.00 57.76 753 PHE A O 1
ATOM 4925 N N . ALA A 1 742 ? 8.837 -8.691 -85.000 1.00 56.76 754 ALA A N 1
ATOM 4926 C CA . ALA A 1 742 ? 10.297 -8.927 -84.938 1.00 55.17 754 ALA A CA 1
ATOM 4927 C C . ALA A 1 742 ? 10.962 -7.873 -85.828 1.00 56.73 754 ALA A C 1
ATOM 4928 O O . ALA A 1 742 ? 11.978 -7.296 -85.426 1.00 60.39 754 ALA A O 1
ATOM 4930 N N . GLY A 1 743 ? 10.405 -7.693 -87.031 1.00 55.80 755 GLY A N 1
ATOM 4931 C CA . GLY A 1 743 ? 10.878 -6.732 -88.035 1.00 59.35 755 GLY A CA 1
ATOM 4932 C C . GLY A 1 743 ? 10.880 -5.330 -87.470 1.00 60.95 755 GLY A C 1
ATOM 4933 O O . GLY A 1 743 ? 11.859 -4.595 -87.756 1.00 66.35 755 GLY A O 1
ATOM 4934 N N . LEU A 1 744 ? 9.868 -4.978 -86.664 1.00 61.58 756 LEU A N 1
ATOM 4935 C CA . LEU A 1 744 ? 9.837 -3.661 -85.938 1.00 66.47 756 LEU A CA 1
ATOM 4936 C C . LEU A 1 744 ? 10.857 -3.638 -84.792 1.00 64.57 756 LEU A C 1
ATOM 4937 O O . LEU A 1 744 ? 10.955 -2.616 -84.111 1.00 64.22 756 LEU A O 1
ATOM 4942 N N . GLY A 1 745 ? 11.592 -4.725 -84.562 1.00 66.72 757 GLY A N 1
ATOM 4943 C CA . GLY A 1 745 ? 12.529 -4.827 -83.425 1.00 61.13 757 GLY A CA 1
ATOM 4944 C C . GLY A 1 745 ? 11.834 -5.166 -82.115 1.00 62.18 757 GLY A C 1
ATOM 4945 O O . GLY A 1 745 ? 12.400 -4.847 -81.087 1.00 58.58 757 GLY A O 1
ATOM 4946 N N . ARG A 1 746 ? 10.650 -5.801 -82.115 1.00 64.36 758 ARG A N 1
ATOM 4947 C CA . ARG A 1 746 ? 9.964 -6.221 -80.862 1.00 63.70 758 ARG A CA 1
ATOM 4948 C C . ARG A 1 746 ? 10.453 -7.621 -80.484 1.00 64.97 758 ARG A C 1
ATOM 4949 O O . ARG A 1 746 ? 10.828 -8.387 -81.408 1.00 62.94 758 ARG A O 1
ATOM 4957 N N . ARG A 1 747 ? 10.407 -7.966 -79.194 1.00 63.69 759 ARG A N 1
ATOM 4958 C CA . ARG A 1 747 ? 10.646 -9.367 -78.744 1.00 66.10 759 ARG A CA 1
ATOM 4959 C C . ARG A 1 747 ? 9.432 -10.195 -79.163 1.00 62.38 759 ARG A C 1
ATOM 4960 O O . ARG A 1 747 ? 8.304 -9.675 -79.115 1.00 62.49 759 ARG A O 1
ATOM 4968 N N . THR A 1 748 ? 9.699 -11.410 -79.624 1.00 56.71 760 THR A N 1
ATOM 4969 C CA . THR A 1 748 ? 8.702 -12.438 -79.984 1.00 62.24 760 THR A CA 1
ATOM 4970 C C . THR A 1 748 ? 9.254 -13.780 -79.496 1.00 64.53 760 THR A C 1
ATOM 4971 O O . THR A 1 748 ? 10.497 -13.962 -79.561 1.00 63.19 760 THR A O 1
ATOM 4975 N N . ARG A 1 749 ? 8.381 -14.674 -79.027 1.00 61.44 761 ARG A N 1
ATOM 4976 C CA . ARG A 1 749 ? 8.770 -16.031 -78.601 1.00 62.09 761 ARG A CA 1
ATOM 4977 C C . ARG A 1 749 ? 7.714 -17.045 -79.071 1.00 62.05 761 ARG A C 1
ATOM 4978 O O . ARG A 1 749 ? 6.521 -16.904 -78.685 1.00 58.58 761 ARG A O 1
ATOM 4986 N N . ARG A 1 750 ? 8.132 -18.013 -79.884 1.00 58.22 762 ARG A N 1
ATOM 4987 C CA . ARG A 1 750 ? 7.326 -19.208 -80.239 1.00 67.13 762 ARG A CA 1
ATOM 4988 C C . ARG A 1 750 ? 7.109 -19.988 -78.939 1.00 64.10 762 ARG A C 1
ATOM 4989 O O . ARG A 1 750 ? 8.108 -20.373 -78.310 1.00 68.40 762 ARG A O 1
ATOM 4997 N N . LEU A 1 751 ? 5.858 -20.161 -78.527 1.00 62.54 763 LEU A N 1
ATOM 4998 C CA . LEU A 1 751 ? 5.495 -21.009 -77.359 1.00 63.32 763 LEU A CA 1
ATOM 4999 C C . LEU A 1 751 ? 5.681 -22.484 -77.748 1.00 64.24 763 LEU A C 1
ATOM 5000 O O . LEU A 1 751 ? 5.474 -22.794 -78.925 1.00 62.99 763 LEU A O 1
ATOM 5005 N N . ARG A 1 752 ? 6.080 -23.360 -76.824 1.00 71.47 764 ARG A N 1
ATOM 5006 C CA . ARG A 1 752 ? 6.141 -24.827 -77.096 1.00 75.76 764 ARG A CA 1
ATOM 5007 C C . ARG A 1 752 ? 4.736 -25.419 -76.835 1.00 71.88 764 ARG A C 1
ATOM 5008 O O . ARG A 1 752 ? 4.422 -25.777 -75.679 1.00 68.11 764 ARG A O 1
ATOM 5016 N N . VAL A 1 753 ? 3.921 -25.521 -77.893 1.00 71.48 765 VAL A N 1
ATOM 5017 C CA . VAL A 1 753 ? 2.473 -25.899 -77.871 1.00 63.26 765 VAL A CA 1
ATOM 5018 C C . VAL A 1 753 ? 2.207 -26.900 -79.010 1.00 61.71 765 VAL A C 1
ATOM 5019 O O . VAL A 1 753 ? 2.781 -26.772 -80.104 1.00 55.50 765 VAL A O 1
ATOM 5023 N N . SER A 1 754 ? 1.386 -27.902 -78.753 1.00 59.80 766 SER A N 1
ATOM 5024 C CA . SER A 1 754 ? 0.876 -28.869 -79.748 1.00 59.89 766 SER A CA 1
ATOM 5025 C C . SER A 1 754 ? -0.213 -28.185 -80.563 1.00 58.97 766 SER A C 1
ATOM 5026 O O . SER A 1 754 ? -0.484 -28.666 -81.650 1.00 67.10 766 SER A O 1
ATOM 5029 N N . HIS A 1 755 ? -0.857 -27.132 -80.062 1.00 55.86 767 HIS A N 1
ATOM 5030 C CA . HIS A 1 755 ? -2.058 -26.600 -80.750 1.00 54.72 767 HIS A CA 1
ATOM 5031 C C . HIS A 1 755 ? -2.126 -25.085 -80.612 1.00 56.00 767 HIS A C 1
ATOM 5032 O O . HIS A 1 755 ? -1.405 -24.507 -79.793 1.00 50.78 767 HIS A O 1
ATOM 5039 N N . ALA A 1 756 ? -2.986 -24.466 -81.413 1.00 55.42 768 ALA A N 1
ATOM 5040 C CA . ALA A 1 756 ? -3.214 -23.008 -81.386 1.00 52.26 768 ALA A CA 1
ATOM 5041 C C . ALA A 1 756 ? -4.397 -22.732 -80.442 1.00 54.52 768 ALA A C 1
ATOM 5042 O O . ALA A 1 756 ? -5.545 -22.548 -80.914 1.00 52.48 768 ALA A O 1
ATOM 5044 N N . PHE A 1 757 ? -4.123 -22.687 -79.140 1.00 52.35 769 PHE A N 1
ATOM 5045 C CA . PHE A 1 757 ? -5.157 -22.493 -78.089 1.00 52.79 769 PHE A CA 1
ATOM 5046 C C . PHE A 1 757 ? -5.815 -21.118 -78.308 1.00 51.35 769 PHE A C 1
ATOM 5047 O O . PHE A 1 757 ? -5.153 -20.204 -78.852 1.00 52.16 769 PHE A O 1
ATOM 5055 N N . HIS A 1 758 ? -7.096 -20.982 -77.968 1.00 51.51 770 HIS A N 1
ATOM 5056 C CA . HIS A 1 758 ? -7.857 -19.701 -78.044 1.00 50.17 770 HIS A CA 1
ATOM 5057 C C . HIS A 1 758 ? -7.723 -19.078 -79.433 1.00 51.61 770 HIS A C 1
ATOM 5058 O O . HIS A 1 758 ? -7.391 -17.892 -79.532 1.00 47.47 770 HIS A O 1
ATOM 5065 N N . SER A 1 759 ? -7.995 -19.861 -80.474 1.00 57.80 771 SER A N 1
ATOM 5066 C CA . SER A 1 759 ? -7.918 -19.435 -81.894 1.00 51.02 771 SER A CA 1
ATOM 5067 C C . SER A 1 759 ? -9.028 -20.087 -82.712 1.00 56.72 771 SER A C 1
ATOM 5068 O O . SER A 1 759 ? -9.753 -20.992 -82.282 1.00 50.24 771 SER A O 1
ATOM 5071 N N . PRO A 1 760 ? -9.168 -19.657 -83.979 1.00 62.82 772 PRO A N 1
ATOM 5072 C CA . PRO A 1 760 ? -10.057 -20.332 -84.902 1.00 54.35 772 PRO A CA 1
ATOM 5073 C C . PRO A 1 760 ? -9.806 -21.839 -84.979 1.00 56.47 772 PRO A C 1
ATOM 5074 O O . PRO A 1 760 ? -10.746 -22.507 -85.275 1.00 50.34 772 PRO A O 1
ATOM 5078 N N . LEU A 1 761 ? -8.571 -22.324 -84.777 1.00 53.44 773 LEU A N 1
ATOM 5079 C CA . LEU A 1 761 ? -8.324 -23.778 -84.883 1.00 50.89 773 LEU A CA 1
ATOM 5080 C C . LEU A 1 761 ? -9.012 -24.568 -83.765 1.00 54.63 773 LEU A C 1
ATOM 5081 O O . LEU A 1 761 ? -9.063 -25.820 -83.899 1.00 56.58 773 LEU A O 1
ATOM 5086 N N . MET A 1 762 ? -9.587 -23.906 -82.748 1.00 55.41 774 MET A N 1
ATOM 5087 C CA . MET A 1 762 ? -10.393 -24.578 -81.690 1.00 51.45 774 MET A CA 1
ATOM 5088 C C . MET A 1 762 ? -11.822 -24.845 -82.195 1.00 54.73 774 MET A C 1
ATOM 5089 O O . MET A 1 762 ? -12.516 -25.756 -81.634 1.00 52.61 774 MET A O 1
ATOM 5094 N N . ASP A 1 763 ? -12.223 -24.104 -83.232 1.00 53.35 775 ASP A N 1
ATOM 5095 C CA . ASP A 1 763 ? -13.582 -24.103 -83.808 1.00 56.74 775 ASP A CA 1
ATOM 5096 C C . ASP A 1 763 ? -14.107 -25.526 -83.968 1.00 54.92 775 ASP A C 1
ATOM 5097 O O . ASP A 1 763 ? -15.248 -25.789 -83.601 1.00 49.97 775 ASP A O 1
ATOM 5102 N N . PRO A 1 764 ? -13.347 -26.501 -84.498 1.00 57.83 776 PRO A N 1
ATOM 5103 C CA . PRO A 1 764 ? -13.897 -27.858 -84.654 1.00 58.05 776 PRO A CA 1
ATOM 5104 C C . PRO A 1 764 ? -14.298 -28.582 -83.359 1.00 61.84 776 PRO A C 1
ATOM 5105 O O . PRO A 1 764 ? -15.230 -29.369 -83.440 1.00 60.13 776 PRO A O 1
ATOM 5109 N N . MET A 1 765 ? -13.715 -28.279 -82.179 1.00 58.67 777 MET A N 1
ATOM 5110 C CA . MET A 1 765 ? -14.112 -29.056 -80.972 1.00 56.12 777 MET A CA 1
ATOM 5111 C C . MET A 1 765 ? -15.180 -28.324 -80.140 1.00 56.36 777 MET A C 1
ATOM 5112 O O . MET A 1 765 ? -15.607 -28.887 -79.112 1.00 57.53 777 MET A O 1
ATOM 5117 N N . LEU A 1 766 ? -15.682 -27.166 -80.577 1.00 50.27 778 LEU A N 1
ATOM 5118 C CA . LEU A 1 766 ? -16.590 -26.378 -79.710 1.00 52.14 778 LEU A CA 1
ATOM 5119 C C . LEU A 1 766 ? -17.910 -27.127 -79.479 1.00 53.11 778 LEU A C 1
ATOM 5120 O O . LEU A 1 766 ? -18.394 -27.118 -78.295 1.00 57.48 778 LEU A O 1
ATOM 5125 N N . GLU A 1 767 ? -18.494 -27.767 -80.503 1.00 51.64 779 GLU A N 1
ATOM 5126 C CA . GLU A 1 767 ? -19.844 -28.398 -80.362 1.00 57.72 779 GLU A CA 1
ATOM 5127 C C . GLU A 1 767 ? -19.760 -29.605 -79.416 1.00 50.31 779 GLU A C 1
ATOM 5128 O O . GLU A 1 767 ? -20.653 -29.783 -78.565 1.00 52.17 779 GLU A O 1
ATOM 5134 N N . ASP A 1 768 ? -18.714 -30.398 -79.567 1.00 48.10 780 ASP A N 1
ATOM 5135 C CA . ASP A 1 768 ? -18.433 -31.559 -78.693 1.00 52.85 780 ASP A CA 1
ATOM 5136 C C . ASP A 1 768 ? -18.235 -31.066 -77.248 1.00 53.98 780 ASP A C 1
ATOM 5137 O O . ASP A 1 768 ? -18.914 -31.565 -76.328 1.00 52.23 780 ASP A O 1
ATOM 5142 N N . PHE A 1 769 ? -17.349 -30.089 -77.059 1.00 59.47 781 PHE A N 1
ATOM 5143 C CA . PHE A 1 769 ? -17.053 -29.536 -75.718 1.00 57.22 781 PHE A CA 1
ATOM 5144 C C . PHE A 1 769 ? -18.363 -29.004 -75.097 1.00 54.64 781 PHE A C 1
ATOM 5145 O O . PHE A 1 769 ? -18.654 -29.329 -73.898 1.00 50.79 781 PHE A O 1
ATOM 5153 N N . GLY A 1 770 ? -19.125 -28.236 -75.890 1.00 52.56 782 GLY A N 1
ATOM 5154 C CA . GLY A 1 770 ? -20.450 -27.682 -75.533 1.00 52.99 782 GLY A CA 1
ATOM 5155 C C . GLY A 1 770 ? -21.385 -28.782 -75.050 1.00 53.84 782 GLY A C 1
ATOM 5156 O O . GLY A 1 770 ? -22.124 -28.568 -74.102 1.00 52.87 782 GLY A O 1
ATOM 5157 N N . ARG A 1 771 ? -21.303 -29.977 -75.624 1.00 52.75 783 ARG A N 1
ATOM 5158 C CA . ARG A 1 771 ? -22.165 -31.091 -75.148 1.00 55.24 783 ARG A CA 1
ATOM 5159 C C . ARG A 1 771 ? -21.705 -31.604 -73.780 1.00 53.65 783 ARG A C 1
ATOM 5160 O O . ARG A 1 771 ? -22.584 -32.040 -72.978 1.00 54.86 783 ARG A O 1
ATOM 5168 N N . VAL A 1 772 ? -20.388 -31.652 -73.550 1.00 54.20 784 VAL A N 1
ATOM 5169 C CA . VAL A 1 772 ? -19.802 -32.053 -72.239 1.00 55.74 784 VAL A CA 1
ATOM 5170 C C . VAL A 1 772 ? -20.249 -31.045 -71.165 1.00 54.72 784 VAL A C 1
ATOM 5171 O O . VAL A 1 772 ? -20.778 -31.477 -70.138 1.00 54.04 784 VAL A O 1
ATOM 5175 N N . VAL A 1 773 ? -20.034 -29.748 -71.388 1.00 51.04 785 VAL A N 1
ATOM 5176 C CA . VAL A 1 773 ? -20.318 -28.737 -70.343 1.00 54.14 785 VAL A CA 1
ATOM 5177 C C . VAL A 1 773 ? -21.830 -28.699 -70.093 1.00 54.47 785 VAL A C 1
ATOM 5178 O O . VAL A 1 773 ? -22.217 -28.434 -68.922 1.00 51.17 785 VAL A O 1
ATOM 5182 N N . ARG A 1 774 ? -22.673 -29.072 -71.069 1.00 57.27 786 ARG A N 1
ATOM 5183 C CA . ARG A 1 774 ? -24.144 -29.064 -70.807 1.00 58.68 786 ARG A CA 1
ATOM 5184 C C . ARG A 1 774 ? -24.540 -30.222 -69.872 1.00 57.76 786 ARG A C 1
ATOM 5185 O O . ARG A 1 774 ? -25.597 -30.096 -69.225 1.00 55.61 786 ARG A O 1
ATOM 5193 N N . GLY A 1 775 ? -23.692 -31.240 -69.673 1.00 53.02 787 GLY A N 1
ATOM 5194 C CA . GLY A 1 775 ? -23.960 -32.311 -68.677 1.00 51.12 787 GLY A CA 1
ATOM 5195 C C . GLY A 1 775 ? -23.598 -31.936 -67.237 1.00 53.35 787 GLY A C 1
ATOM 5196 O O . GLY A 1 775 ? -23.938 -32.703 -66.337 1.00 53.41 787 GLY A O 1
ATOM 5197 N N . LEU A 1 776 ? -22.966 -30.784 -66.993 1.00 51.51 788 LEU A N 1
ATOM 5198 C CA . LEU A 1 776 ? -22.416 -30.425 -65.660 1.00 51.23 788 LEU A CA 1
ATOM 5199 C C . LEU A 1 776 ? -23.411 -29.542 -64.902 1.00 49.93 788 LEU A C 1
ATOM 5200 O O . LEU A 1 776 ? -24.414 -29.132 -65.474 1.00 54.52 788 LEU A O 1
ATOM 5205 N N . THR A 1 777 ? -23.155 -29.346 -63.626 1.00 50.13 789 THR A N 1
ATOM 5206 C CA . THR A 1 777 ? -23.908 -28.453 -62.704 1.00 51.95 789 THR A CA 1
ATOM 5207 C C . THR A 1 777 ? -22.987 -27.283 -62.376 1.00 55.92 789 THR A C 1
ATOM 5208 O O . THR A 1 777 ? -21.785 -27.540 -62.082 1.00 55.00 789 THR A O 1
ATOM 5212 N N . PHE A 1 778 ? -23.517 -26.073 -62.422 1.00 55.53 790 PHE A N 1
ATOM 5213 C CA . PHE A 1 778 ? -22.815 -24.837 -62.043 1.00 58.24 790 PHE A CA 1
ATOM 5214 C C . PHE A 1 778 ? -23.569 -24.241 -60.870 1.00 60.98 790 PHE A C 1
ATOM 5215 O O . PHE A 1 778 ? -24.764 -23.995 -61.082 1.00 60.77 790 PHE A O 1
ATOM 5223 N N . ASP A 1 779 ? -22.908 -24.053 -59.722 1.00 61.13 791 ASP A N 1
ATOM 5224 C CA . ASP A 1 779 ? -23.417 -23.227 -58.582 1.00 62.35 791 ASP A CA 1
ATOM 5225 C C . ASP A 1 779 ? -22.712 -21.858 -58.573 1.00 59.52 791 ASP A C 1
ATOM 5226 O O . ASP A 1 779 ? -21.580 -21.741 -59.111 1.00 54.75 791 ASP A O 1
ATOM 5231 N N . ALA A 1 780 ? -23.387 -20.853 -58.029 1.00 53.66 792 ALA A N 1
ATOM 5232 C CA . ALA A 1 780 ? -22.878 -19.485 -57.778 1.00 56.63 792 ALA A CA 1
ATOM 5233 C C . ALA A 1 780 ? -21.632 -19.573 -56.909 1.00 53.15 792 ALA A C 1
ATOM 5234 O O . ALA A 1 780 ? -21.574 -20.311 -55.926 1.00 53.92 792 ALA A O 1
ATOM 5236 N N . PRO A 1 781 ? -20.554 -18.862 -57.273 1.00 51.34 793 PRO A N 1
ATOM 5237 C CA . PRO A 1 781 ? -19.346 -18.845 -56.447 1.00 59.07 793 PRO A CA 1
ATOM 5238 C C . PRO A 1 781 ? -19.574 -18.371 -54.994 1.00 56.24 793 PRO A C 1
ATOM 5239 O O . PRO A 1 781 ? -20.359 -17.482 -54.775 1.00 53.75 793 PRO A O 1
ATOM 5243 N N . ARG A 1 782 ? -18.920 -19.052 -54.054 1.00 58.20 794 ARG A N 1
ATOM 5244 C CA . ARG A 1 782 ? -18.764 -18.708 -52.615 1.00 64.35 794 ARG A CA 1
ATOM 5245 C C . ARG A 1 782 ? -17.583 -17.733 -52.404 1.00 63.55 794 ARG A C 1
ATOM 5246 O O . ARG A 1 782 ? -17.647 -17.008 -51.463 1.00 66.40 794 ARG A O 1
ATOM 5254 N N . LEU A 1 783 ? -16.550 -17.726 -53.246 1.00 60.07 795 LEU A N 1
ATOM 5255 C CA . LEU A 1 783 ? -15.443 -16.716 -53.295 1.00 62.22 795 LEU A CA 1
ATOM 5256 C C . LEU A 1 783 ? -15.630 -15.832 -54.531 1.00 59.76 795 LEU A C 1
ATOM 5257 O O . LEU A 1 783 ? -15.971 -16.329 -55.595 1.00 57.97 795 LEU A O 1
ATOM 5262 N N . PRO A 1 784 ? -15.274 -14.538 -54.528 1.00 59.26 796 PRO A N 1
ATOM 5263 C CA . PRO A 1 784 ? -15.264 -13.780 -55.781 1.00 61.64 796 PRO A CA 1
ATOM 5264 C C . PRO A 1 784 ? -14.256 -14.355 -56.818 1.00 55.22 796 PRO A C 1
ATOM 5265 O O . PRO A 1 784 ? -13.124 -14.722 -56.480 1.00 55.76 796 PRO A O 1
ATOM 5269 N N . VAL A 1 785 ? -14.716 -14.500 -58.061 1.00 53.44 797 VAL A N 1
ATOM 5270 C CA . VAL A 1 785 ? -13.934 -15.006 -59.233 1.00 53.88 797 VAL A CA 1
ATOM 5271 C C . VAL A 1 785 ? -13.875 -13.887 -60.272 1.00 53.53 797 VAL A C 1
ATOM 5272 O O . VAL A 1 785 ? -14.936 -13.387 -60.695 1.00 62.20 797 VAL A O 1
ATOM 5276 N N . VAL A 1 786 ? -12.688 -13.578 -60.730 1.00 53.21 798 VAL A N 1
ATOM 5277 C CA . VAL A 1 786 ? -12.486 -12.713 -61.918 1.00 59.09 798 VAL A CA 1
ATOM 5278 C C . VAL A 1 786 ? -12.416 -13.610 -63.153 1.00 58.36 798 VAL A C 1
ATOM 5279 O O . VAL A 1 786 ? -11.671 -14.600 -63.121 1.00 53.99 798 VAL A O 1
ATOM 5283 N N . SER A 1 787 ? -13.219 -13.272 -64.164 1.00 57.77 799 SER A N 1
ATOM 5284 C CA . SER A 1 787 ? -13.249 -13.916 -65.499 1.00 56.23 799 SER A CA 1
ATOM 5285 C C . SER A 1 787 ? -12.210 -13.248 -66.402 1.00 60.44 799 SER A C 1
ATOM 5286 O O . SER A 1 787 ? -12.253 -12.018 -66.569 1.00 60.42 799 SER A O 1
ATOM 5289 N N . ASN A 1 788 ? -11.387 -14.060 -67.043 1.00 62.19 800 ASN A N 1
ATOM 5290 C CA . ASN A 1 788 ? -10.338 -13.618 -67.992 1.00 66.69 800 ASN A CA 1
ATOM 5291 C C . ASN A 1 788 ? -10.974 -13.655 -69.394 1.00 59.94 800 ASN A C 1
ATOM 5292 O O . ASN A 1 788 ? -10.378 -13.207 -70.361 1.00 59.76 800 ASN A O 1
ATOM 5297 N N . LEU A 1 789 ? -12.212 -14.090 -69.481 1.00 54.51 801 LEU A N 1
ATOM 5298 C CA . LEU A 1 789 ? -13.056 -13.805 -70.663 1.00 62.80 801 LEU A CA 1
ATOM 5299 C C . LEU A 1 789 ? -13.500 -12.330 -70.644 1.00 57.09 801 LEU A C 1
ATOM 5300 O O . LEU A 1 789 ? -13.226 -11.628 -71.578 1.00 56.79 801 LEU A O 1
ATOM 5305 N N . THR A 1 790 ? -14.165 -11.863 -69.606 1.00 56.91 802 THR A N 1
ATOM 5306 C CA . THR A 1 790 ? -14.663 -10.460 -69.572 1.00 60.58 802 THR A CA 1
ATOM 5307 C C . THR A 1 790 ? -13.542 -9.523 -69.105 1.00 61.32 802 THR A C 1
ATOM 5308 O O . THR A 1 790 ? -13.684 -8.327 -69.327 1.00 68.72 802 THR A O 1
ATOM 5312 N N . GLY A 1 791 ? -12.498 -10.044 -68.452 1.00 58.17 803 GLY A N 1
ATOM 5313 C CA . GLY A 1 791 ? -11.414 -9.233 -67.849 1.00 61.18 803 GLY A CA 1
ATOM 5314 C C . GLY A 1 791 ? -11.895 -8.495 -66.610 1.00 59.88 803 GLY A C 1
ATOM 5315 O O . GLY A 1 791 ? -11.298 -7.489 -66.244 1.00 71.15 803 GLY A O 1
ATOM 5316 N N . ALA A 1 792 ? -12.909 -9.014 -65.935 1.00 58.96 804 ALA A N 1
ATOM 5317 C CA . ALA A 1 792 ? -13.618 -8.334 -64.837 1.00 63.37 804 ALA A CA 1
ATOM 5318 C C . ALA A 1 792 ? -14.202 -9.387 -63.884 1.00 64.46 804 ALA A C 1
ATOM 5319 O O . ALA A 1 792 ? -14.225 -10.571 -64.251 1.00 63.28 804 ALA A O 1
ATOM 5321 N N . LEU A 1 793 ? -14.735 -8.940 -62.748 1.00 63.63 805 LEU A N 1
ATOM 5322 C CA . LEU A 1 793 ? -15.456 -9.785 -61.756 1.00 68.91 805 LEU A CA 1
ATOM 5323 C C . LEU A 1 793 ? -16.541 -10.565 -62.492 1.00 63.52 805 LEU A C 1
ATOM 5324 O O . LEU A 1 793 ? -17.247 -9.961 -63.291 1.00 68.37 805 LEU A O 1
ATOM 5329 N N . ALA A 1 794 ? -16.729 -11.842 -62.197 1.00 62.08 806 ALA A N 1
ATOM 5330 C CA . ALA A 1 794 ? -17.810 -12.628 -62.835 1.00 62.47 806 ALA A CA 1
ATOM 5331 C C . ALA A 1 794 ? -19.099 -12.453 -62.052 1.00 67.72 806 ALA A C 1
ATOM 5332 O O . ALA A 1 794 ? -19.049 -12.592 -60.815 1.00 72.05 806 ALA A O 1
ATOM 5334 N N . SER A 1 795 ? -20.218 -12.213 -62.739 1.00 71.89 807 SER A N 1
ATOM 5335 C CA . SER A 1 795 ? -21.551 -12.399 -62.120 1.00 80.27 807 SER A CA 1
ATOM 5336 C C . SER A 1 795 ? -21.644 -13.894 -61.794 1.00 85.19 807 SER A C 1
ATOM 5337 O O . SER A 1 795 ? -20.972 -14.688 -62.501 1.00 81.80 807 SER A O 1
ATOM 5340 N N . ALA A 1 796 ? -22.374 -14.238 -60.729 1.00 92.62 808 ALA A N 1
ATOM 5341 C CA . ALA A 1 796 ? -22.872 -15.603 -60.443 1.00 95.99 808 ALA A CA 1
ATOM 5342 C C . ALA A 1 796 ? -23.287 -16.251 -61.762 1.00 98.28 808 ALA A C 1
ATOM 5343 O O . ALA A 1 796 ? -22.823 -17.373 -62.051 1.00 111.51 808 ALA A O 1
ATOM 5345 N N . ASP A 1 797 ? -24.083 -15.536 -62.557 1.00 91.64 809 ASP A N 1
ATOM 5346 C CA . ASP A 1 797 ? -24.709 -16.109 -63.770 1.00 93.93 809 ASP A CA 1
ATOM 5347 C C . ASP A 1 797 ? -23.677 -16.324 -64.880 1.00 93.73 809 ASP A C 1
ATOM 5348 O O . ASP A 1 797 ? -23.907 -17.247 -65.707 1.00 87.72 809 ASP A O 1
ATOM 5353 N N . GLU A 1 798 ? -22.611 -15.518 -64.913 1.00 88.09 810 GLU A N 1
ATOM 5354 C CA . GLU A 1 798 ? -21.530 -15.637 -65.932 1.00 87.66 810 GLU A CA 1
ATOM 5355 C C . GLU A 1 798 ? -21.048 -17.089 -65.966 1.00 83.09 810 GLU A C 1
ATOM 5356 O O . GLU A 1 798 ? -21.357 -17.795 -66.936 1.00 91.03 810 GLU A O 1
ATOM 5362 N N . LEU A 1 799 ? -20.429 -17.549 -64.881 1.00 73.29 811 LEU A N 1
ATOM 5363 C CA . LEU A 1 799 ? -19.722 -18.856 -64.830 1.00 73.19 811 LEU A CA 1
ATOM 5364 C C . LEU A 1 799 ? -20.708 -20.020 -64.788 1.00 65.30 811 LEU A C 1
ATOM 5365 O O . LEU A 1 799 ? -20.261 -21.157 -64.786 1.00 64.73 811 LEU A O 1
ATOM 5370 N N . CYS A 1 800 ? -21.999 -19.761 -64.744 1.00 65.68 812 CYS A N 1
ATOM 5371 C CA . CYS A 1 800 ? -22.999 -20.821 -64.487 1.00 69.46 812 CYS A CA 1
ATOM 5372 C C . CYS A 1 800 ? -23.723 -21.208 -65.783 1.00 69.93 812 CYS A C 1
ATOM 5373 O O . CYS A 1 800 ? -24.696 -21.988 -65.708 1.00 67.91 812 CYS A O 1
ATOM 5376 N N . THR A 1 801 ? -23.240 -20.777 -66.950 1.00 68.69 813 THR A N 1
ATOM 5377 C CA . THR A 1 801 ? -23.821 -21.236 -68.246 1.00 68.10 813 THR A CA 1
ATOM 5378 C C . THR A 1 801 ? -22.787 -22.095 -68.977 1.00 69.13 813 THR A C 1
ATOM 5379 O O . THR A 1 801 ? -21.596 -21.794 -68.980 1.00 56.91 813 THR A O 1
ATOM 5383 N N . PRO A 1 802 ? -23.206 -23.251 -69.541 1.00 64.24 814 PRO A N 1
ATOM 5384 C CA . PRO A 1 802 ? -22.339 -24.049 -70.393 1.00 62.95 814 PRO A CA 1
ATOM 5385 C C . PRO A 1 802 ? -21.619 -23.179 -71.425 1.00 60.45 814 PRO A C 1
ATOM 5386 O O . PRO A 1 802 ? -20.384 -23.347 -71.683 1.00 60.73 814 PRO A O 1
ATOM 5390 N N . GLU A 1 803 ? -22.382 -22.275 -72.021 1.00 58.09 815 GLU A N 1
ATOM 5391 C CA . GLU A 1 803 ? -21.846 -21.405 -73.098 1.00 64.39 815 GLU A CA 1
ATOM 5392 C C . GLU A 1 803 ? -20.595 -20.640 -72.597 1.00 58.11 815 GLU A C 1
ATOM 5393 O O . GLU A 1 803 ? -19.639 -20.554 -73.386 1.00 60.41 815 GLU A O 1
ATOM 5399 N N . TYR A 1 804 ? -20.551 -20.130 -71.345 1.00 54.19 816 TYR A N 1
ATOM 5400 C CA . TYR A 1 804 ? -19.382 -19.359 -70.839 1.00 50.16 816 TYR A CA 1
ATOM 5401 C C . TYR A 1 804 ? -18.103 -20.166 -71.108 1.00 49.92 816 TYR A C 1
ATOM 5402 O O . TYR A 1 804 ? -17.075 -19.592 -71.555 1.00 51.96 816 TYR A O 1
ATOM 5411 N N . TRP A 1 805 ? -18.139 -21.478 -70.847 1.00 47.23 817 TRP A N 1
ATOM 5412 C CA . TRP A 1 805 ? -16.927 -22.344 -70.847 1.00 48.98 817 TRP A CA 1
ATOM 5413 C C . TRP A 1 805 ? -16.507 -22.765 -72.261 1.00 48.82 817 TRP A C 1
ATOM 5414 O O . TRP A 1 805 ? -15.308 -23.035 -72.497 1.00 51.43 817 TRP A O 1
ATOM 5425 N N . VAL A 1 806 ? -17.449 -22.759 -73.193 1.00 52.32 818 VAL A N 1
ATOM 5426 C CA . VAL A 1 806 ? -17.175 -22.903 -74.650 1.00 48.88 818 VAL A CA 1
ATOM 5427 C C . VAL A 1 806 ? -16.510 -21.608 -75.119 1.00 48.91 818 VAL A C 1
ATOM 5428 O O . VAL A 1 806 ? -15.397 -21.683 -75.761 1.00 49.57 818 VAL A O 1
ATOM 5432 N N . ARG A 1 807 ? -17.093 -20.449 -74.787 1.00 49.23 819 ARG A N 1
ATOM 5433 C CA . ARG A 1 807 ? -16.471 -19.163 -75.209 1.00 53.18 819 ARG A CA 1
ATOM 5434 C C . ARG A 1 807 ? -15.032 -19.094 -74.669 1.00 55.34 819 ARG A C 1
ATOM 5435 O O . ARG A 1 807 ? -14.114 -18.570 -75.384 1.00 57.42 819 ARG A O 1
ATOM 5443 N N . HIS A 1 808 ? -14.816 -19.641 -73.475 1.00 57.53 820 HIS A N 1
ATOM 5444 C CA . HIS A 1 808 ? -13.554 -19.508 -72.699 1.00 56.35 820 HIS A CA 1
ATOM 5445 C C . HIS A 1 808 ? -12.394 -20.228 -73.408 1.00 53.65 820 HIS A C 1
ATOM 5446 O O . HIS A 1 808 ? -11.296 -19.646 -73.473 1.00 51.92 820 HIS A O 1
ATOM 5453 N N . VAL A 1 809 ? -12.650 -21.421 -73.950 1.00 50.62 821 VAL A N 1
ATOM 5454 C CA . VAL A 1 809 ? -11.787 -22.231 -74.878 1.00 50.87 821 VAL A CA 1
ATOM 5455 C C . VAL A 1 809 ? -11.343 -21.398 -76.094 1.00 49.48 821 VAL A C 1
ATOM 5456 O O . VAL A 1 809 ? -10.156 -21.473 -76.512 1.00 49.25 821 VAL A O 1
ATOM 5460 N N . ARG A 1 810 ? -12.265 -20.604 -76.626 1.00 52.88 822 ARG A N 1
ATOM 5461 C CA . ARG A 1 810 ? -12.179 -20.041 -77.997 1.00 54.09 822 ARG A CA 1
ATOM 5462 C C . ARG A 1 810 ? -11.618 -18.614 -77.957 1.00 51.31 822 ARG A C 1
ATOM 5463 O O . ARG A 1 810 ? -10.755 -18.327 -78.777 1.00 50.98 822 ARG A O 1
ATOM 5471 N N . GLU A 1 811 ? -12.055 -17.766 -77.041 1.00 50.45 823 GLU A N 1
ATOM 5472 C CA . GLU A 1 811 ? -11.739 -16.325 -77.138 1.00 52.88 823 GLU A CA 1
ATOM 5473 C C . GLU A 1 811 ? -10.504 -16.033 -76.287 1.00 52.24 823 GLU A C 1
ATOM 5474 O O . GLU A 1 811 ? -9.956 -16.932 -75.593 1.00 58.60 823 GLU A O 1
ATOM 5480 N N . ALA A 1 812 ? -10.051 -14.807 -76.371 1.00 49.41 824 ALA A N 1
ATOM 5481 C CA . ALA A 1 812 ? -8.798 -14.388 -75.742 1.00 52.17 824 ALA A CA 1
ATOM 5482 C C . ALA A 1 812 ? -8.996 -14.329 -74.213 1.00 53.18 824 ALA A C 1
ATOM 5483 O O . ALA A 1 812 ? -10.129 -13.970 -73.712 1.00 51.48 824 ALA A O 1
ATOM 5485 N N . VAL A 1 813 ? -7.933 -14.749 -73.523 1.00 52.76 825 VAL A N 1
ATOM 5486 C CA . VAL A 1 813 ? -7.645 -14.622 -72.064 1.00 52.74 825 VAL A CA 1
ATOM 5487 C C . VAL A 1 813 ? -7.190 -13.182 -71.780 1.00 53.82 825 VAL A C 1
ATOM 5488 O O . VAL A 1 813 ? -6.032 -12.831 -72.130 1.00 47.90 825 VAL A O 1
ATOM 5492 N N . ARG A 1 814 ? -8.071 -12.415 -71.134 1.00 49.73 826 ARG A N 1
ATOM 5493 C CA . ARG A 1 814 ? -7.872 -10.994 -70.789 1.00 49.02 826 ARG A CA 1
ATOM 5494 C C . ARG A 1 814 ? -7.235 -10.952 -69.385 1.00 51.98 826 ARG A C 1
ATOM 5495 O O . ARG A 1 814 ? -7.813 -10.362 -68.436 1.00 53.44 826 ARG A O 1
ATOM 5503 N N . PHE A 1 815 ? -6.028 -11.493 -69.288 1.00 49.64 827 PHE A N 1
ATOM 5504 C CA . PHE A 1 815 ? -5.315 -11.686 -68.026 1.00 49.81 827 PHE A CA 1
ATOM 5505 C C . PHE A 1 815 ? -4.934 -10.332 -67.420 1.00 56.49 827 PHE A C 1
ATOM 5506 O O . PHE A 1 815 ? -5.140 -10.178 -66.196 1.00 52.41 827 PHE A O 1
ATOM 5514 N N . ALA A 1 816 ? -4.432 -9.375 -68.208 1.00 58.86 828 ALA A N 1
ATOM 5515 C CA . ALA A 1 816 ? -3.984 -8.052 -67.691 1.00 58.28 828 ALA A CA 1
ATOM 5516 C C . ALA A 1 816 ? -5.180 -7.279 -67.104 1.00 60.40 828 ALA A C 1
ATOM 5517 O O . ALA A 1 816 ? -5.023 -6.685 -66.034 1.00 58.05 828 ALA A O 1
ATOM 5519 N N . ASP A 1 817 ? -6.334 -7.290 -67.772 1.00 56.45 829 ASP A N 1
ATOM 5520 C CA . ASP A 1 817 ? -7.551 -6.570 -67.325 1.00 55.09 829 ASP A CA 1
ATOM 5521 C C . ASP A 1 817 ? -8.035 -7.221 -66.026 1.00 55.15 829 ASP A C 1
ATOM 5522 O O . ASP A 1 817 ? -8.589 -6.498 -65.168 1.00 55.30 829 ASP A O 1
ATOM 5527 N N . GLY A 1 818 ? -7.902 -8.550 -65.928 1.00 56.11 830 GLY A N 1
ATOM 5528 C CA . GLY A 1 818 ? -8.232 -9.316 -64.717 1.00 52.56 830 GLY A CA 1
ATOM 5529 C C . GLY A 1 818 ? -7.404 -8.814 -63.554 1.00 53.32 830 GLY A C 1
ATOM 5530 O O . GLY A 1 818 ? -7.981 -8.571 -62.476 1.00 54.10 830 GLY A O 1
ATOM 5531 N N . VAL A 1 819 ? -6.094 -8.757 -63.738 1.00 49.00 831 VAL A N 1
ATOM 5532 C CA . VAL A 1 819 ? -5.133 -8.270 -62.702 1.00 54.08 831 VAL A CA 1
ATOM 5533 C C . VAL A 1 819 ? -5.493 -6.836 -62.293 1.00 58.00 831 VAL A C 1
ATOM 5534 O O . VAL A 1 819 ? -5.366 -6.514 -61.073 1.00 52.00 831 VAL A O 1
ATOM 5538 N N . GLY A 1 820 ? -5.852 -5.994 -63.275 1.00 57.15 832 GLY A N 1
ATOM 5539 C CA . GLY A 1 820 ? -6.320 -4.619 -63.041 1.00 55.83 832 GLY A CA 1
ATOM 5540 C C . GLY A 1 820 ? -7.576 -4.652 -62.201 1.00 58.75 832 GLY A C 1
ATOM 5541 O O . GLY A 1 820 ? -7.621 -3.982 -61.200 1.00 60.68 832 GLY A O 1
ATOM 5542 N N . TRP A 1 821 ? -8.566 -5.462 -62.574 1.00 56.51 833 TRP A N 1
ATOM 5543 C CA . TRP A 1 821 ? -9.853 -5.535 -61.845 1.00 58.71 833 TRP A CA 1
ATOM 5544 C C . TRP A 1 821 ? -9.632 -5.961 -60.382 1.00 63.61 833 TRP A C 1
ATOM 5545 O O . TRP A 1 821 ? -10.323 -5.393 -59.512 1.00 66.08 833 TRP A O 1
ATOM 5556 N N . LEU A 1 822 ? -8.723 -6.917 -60.118 1.00 59.93 834 LEU A N 1
ATOM 5557 C CA . LEU A 1 822 ? -8.423 -7.400 -58.750 1.00 57.20 834 LEU A CA 1
ATOM 5558 C C . LEU A 1 822 ? -7.731 -6.297 -57.915 1.00 60.38 834 LEU A C 1
ATOM 5559 O O . LEU A 1 822 ? -8.128 -6.152 -56.736 1.00 55.20 834 LEU A O 1
ATOM 5564 N N . ALA A 1 823 ? -6.719 -5.592 -58.449 1.00 60.62 835 ALA A N 1
ATOM 5565 C CA . ALA A 1 823 ? -6.120 -4.373 -57.846 1.00 61.30 835 ALA A CA 1
ATOM 5566 C C . ALA A 1 823 ? -7.247 -3.453 -57.347 1.00 60.98 835 ALA A C 1
ATOM 5567 O O . ALA A 1 823 ? -7.421 -3.328 -56.126 1.00 66.73 835 ALA A O 1
ATOM 5569 N N . GLY A 1 824 ? -8.041 -2.903 -58.261 1.00 63.95 836 GLY A N 1
ATOM 5570 C CA . GLY A 1 824 ? -9.242 -2.094 -57.974 1.00 63.81 836 GLY A CA 1
ATOM 5571 C C . GLY A 1 824 ? -10.180 -2.689 -56.929 1.00 65.24 836 GLY A C 1
ATOM 5572 O O . GLY A 1 824 ? -10.914 -1.922 -56.333 1.00 61.08 836 GLY A O 1
ATOM 5573 N N . LEU A 1 825 ? -10.200 -4.003 -56.693 1.00 66.44 837 LEU A N 1
ATOM 5574 C CA . LEU A 1 825 ? -11.018 -4.591 -55.592 1.00 68.51 837 LEU A CA 1
ATOM 5575 C C . LEU A 1 825 ? -10.184 -4.722 -54.295 1.00 68.98 837 LEU A C 1
ATOM 5576 O O . LEU A 1 825 ? -10.663 -5.368 -53.339 1.00 65.01 837 LEU A O 1
ATOM 5581 N N . GLY A 1 826 ? -8.967 -4.165 -54.279 1.00 67.12 838 GLY A N 1
ATOM 5582 C CA . GLY A 1 826 ? -8.100 -4.040 -53.097 1.00 67.56 838 GLY A CA 1
ATOM 5583 C C . GLY A 1 826 ? -7.091 -5.172 -52.917 1.00 74.57 838 GLY A C 1
ATOM 5584 O O . GLY A 1 826 ? -6.429 -5.179 -51.851 1.00 78.49 838 GLY A O 1
ATOM 5585 N N . VAL A 1 827 ? -6.917 -6.094 -53.880 1.00 73.17 839 VAL A N 1
ATOM 5586 C CA . VAL A 1 827 ? -5.841 -7.126 -53.771 1.00 63.88 839 VAL A CA 1
ATOM 5587 C C . VAL A 1 827 ? -4.512 -6.384 -53.653 1.00 64.57 839 VAL A C 1
ATOM 5588 O O . VAL A 1 827 ? -4.235 -5.591 -54.536 1.00 71.33 839 VAL A O 1
ATOM 5592 N N . SER A 1 828 ? -3.755 -6.635 -52.590 1.00 67.11 840 SER A N 1
ATOM 5593 C CA . SER A 1 828 ? -2.415 -6.051 -52.312 1.00 69.56 840 SER A CA 1
ATOM 5594 C C . SER A 1 828 ? -1.348 -7.087 -52.661 1.00 66.40 840 SER A C 1
ATOM 5595 O O . SER A 1 828 ? -0.260 -6.676 -53.142 1.00 67.07 840 SER A O 1
ATOM 5598 N N . THR A 1 829 ? -1.669 -8.377 -52.467 1.00 60.13 841 THR A N 1
ATOM 5599 C CA . THR A 1 829 ? -0.775 -9.490 -52.837 1.00 56.57 841 THR A CA 1
ATOM 5600 C C . THR A 1 829 ? -1.449 -10.522 -53.770 1.00 58.76 841 THR A C 1
ATOM 5601 O O . THR A 1 829 ? -2.512 -11.172 -53.406 1.00 49.91 841 THR A O 1
ATOM 5605 N N . PHE A 1 830 ? -0.759 -10.745 -54.897 1.00 55.31 842 PHE A N 1
ATOM 5606 C CA . PHE A 1 830 ? -1.046 -11.768 -55.928 1.00 57.41 842 PHE A CA 1
ATOM 5607 C C . PHE A 1 830 ? -0.176 -12.992 -55.650 1.00 54.97 842 PHE A C 1
ATOM 5608 O O . PHE A 1 830 ? 1.014 -12.827 -55.624 1.00 61.87 842 PHE A O 1
ATOM 5616 N N . VAL A 1 831 ? -0.747 -14.156 -55.397 1.00 46.98 843 VAL A N 1
ATOM 5617 C CA . VAL A 1 831 ? 0.090 -15.378 -55.288 1.00 56.25 843 VAL A CA 1
ATOM 5618 C C . VAL A 1 831 ? -0.266 -16.286 -56.475 1.00 54.02 843 VAL A C 1
ATOM 5619 O O . VAL A 1 831 ? -1.456 -16.574 -56.650 1.00 57.65 843 VAL A O 1
ATOM 5623 N N . GLU A 1 832 ? 0.729 -16.682 -57.274 1.00 57.39 844 GLU A N 1
ATOM 5624 C CA . GLU A 1 832 ? 0.578 -17.724 -58.318 1.00 57.00 844 GLU A CA 1
ATOM 5625 C C . GLU A 1 832 ? 0.540 -19.152 -57.718 1.00 58.60 844 GLU A C 1
ATOM 5626 O O . GLU A 1 832 ? 1.456 -19.563 -56.978 1.00 61.98 844 GLU A O 1
ATOM 5632 N N . ILE A 1 833 ? -0.533 -19.872 -58.042 1.00 53.35 845 ILE A N 1
ATOM 5633 C CA . ILE A 1 833 ? -0.788 -21.280 -57.659 1.00 53.50 845 ILE A CA 1
ATOM 5634 C C . ILE A 1 833 ? -0.505 -22.098 -58.914 1.00 52.70 845 ILE A C 1
ATOM 5635 O O . ILE A 1 833 ? -1.319 -22.065 -59.823 1.00 49.86 845 ILE A O 1
ATOM 5640 N N . GLY A 1 834 ? 0.657 -22.710 -58.979 1.00 53.32 846 GLY A N 1
ATOM 5641 C CA . GLY A 1 834 ? 1.035 -23.681 -60.004 1.00 51.35 846 GLY A CA 1
ATOM 5642 C C . GLY A 1 834 ? 2.532 -23.907 -59.948 1.00 55.85 846 GLY A C 1
ATOM 5643 O O . GLY A 1 834 ? 3.208 -23.302 -59.110 1.00 54.73 846 GLY A O 1
ATOM 5644 N N . PRO A 1 835 ? 3.073 -24.785 -60.818 1.00 57.91 847 PRO A N 1
ATOM 5645 C CA . PRO A 1 835 ? 4.472 -25.206 -60.726 1.00 66.95 847 PRO A CA 1
ATOM 5646 C C . PRO A 1 835 ? 5.582 -24.284 -61.230 1.00 73.59 847 PRO A C 1
ATOM 5647 O O . PRO A 1 835 ? 6.663 -24.793 -61.411 1.00 89.51 847 PRO A O 1
ATOM 5651 N N . GLY A 1 836 ? 5.385 -22.981 -61.328 1.00 70.32 848 GLY A N 1
ATOM 5652 C CA . GLY A 1 836 ? 6.564 -22.094 -61.218 1.00 68.34 848 GLY A CA 1
ATOM 5653 C C . GLY A 1 836 ? 6.112 -20.655 -61.028 1.00 74.40 848 GLY A C 1
ATOM 5654 O O . GLY A 1 836 ? 5.228 -20.414 -60.115 1.00 80.20 848 GLY A O 1
ATOM 5655 N N . GLY A 1 837 ? 6.587 -19.770 -61.925 1.00 72.19 849 GLY A N 1
ATOM 5656 C CA . GLY A 1 837 ? 6.401 -18.297 -61.887 1.00 73.98 849 GLY A CA 1
ATOM 5657 C C . GLY A 1 837 ? 6.096 -17.623 -63.236 1.00 73.48 849 GLY A C 1
ATOM 5658 O O . GLY A 1 837 ? 6.533 -16.458 -63.427 1.00 82.81 849 GLY A O 1
ATOM 5659 N N . VAL A 1 838 ? 5.292 -18.213 -64.134 1.00 71.74 850 VAL A N 1
ATOM 5660 C CA . VAL A 1 838 ? 4.922 -17.509 -65.406 1.00 67.03 850 VAL A CA 1
ATOM 5661 C C . VAL A 1 838 ? 3.923 -16.373 -65.081 1.00 65.08 850 VAL A C 1
ATOM 5662 O O . VAL A 1 838 ? 4.138 -15.202 -65.460 1.00 63.39 850 VAL A O 1
ATOM 5666 N N . LEU A 1 839 ? 2.841 -16.702 -64.396 1.00 69.18 851 LEU A N 1
ATOM 5667 C CA . LEU A 1 839 ? 1.724 -15.755 -64.129 1.00 75.08 851 LEU A CA 1
ATOM 5668 C C . LEU A 1 839 ? 2.189 -14.603 -63.219 1.00 78.90 851 LEU A C 1
ATOM 5669 O O . LEU A 1 839 ? 1.546 -13.509 -63.280 1.00 76.26 851 LEU A O 1
ATOM 5674 N N . SER A 1 840 ? 3.252 -14.809 -62.417 1.00 75.58 852 SER A N 1
ATOM 5675 C CA . SER A 1 840 ? 3.811 -13.763 -61.510 1.00 77.77 852 SER A CA 1
ATOM 5676 C C . SER A 1 840 ? 4.804 -12.838 -62.260 1.00 72.17 852 SER A C 1
ATOM 5677 O O . SER A 1 840 ? 4.672 -11.599 -62.076 1.00 68.18 852 SER A O 1
ATOM 5680 N N . ALA A 1 841 ? 5.665 -13.323 -63.163 1.00 67.96 853 ALA A N 1
ATOM 5681 C CA . ALA A 1 841 ? 6.407 -12.393 -64.066 1.00 72.29 853 ALA A CA 1
ATOM 5682 C C . ALA A 1 841 ? 5.352 -11.452 -64.698 1.00 72.04 853 ALA A C 1
ATOM 5683 O O . ALA A 1 841 ? 5.359 -10.232 -64.380 1.00 62.41 853 ALA A O 1
ATOM 5685 N N . LEU A 1 842 ? 4.350 -12.030 -65.391 1.00 74.23 854 LEU A N 1
ATOM 5686 C CA . LEU A 1 842 ? 3.213 -11.313 -66.053 1.00 76.22 854 LEU A CA 1
ATOM 5687 C C . LEU A 1 842 ? 2.567 -10.217 -65.168 1.00 82.59 854 LEU A C 1
ATOM 5688 O O . LEU A 1 842 ? 2.158 -9.136 -65.714 1.00 73.30 854 LEU A O 1
ATOM 5693 N N . THR A 1 843 ? 2.430 -10.469 -63.857 1.00 86.97 855 THR A N 1
ATOM 5694 C CA . THR A 1 843 ? 1.607 -9.633 -62.937 1.00 82.13 855 THR A CA 1
ATOM 5695 C C . THR A 1 843 ? 2.392 -8.381 -62.555 1.00 75.84 855 THR A C 1
ATOM 5696 O O . THR A 1 843 ? 1.727 -7.309 -62.514 1.00 67.36 855 THR A O 1
ATOM 5700 N N . GLN A 1 844 ? 3.703 -8.502 -62.264 1.00 83.81 856 GLN A N 1
ATOM 5701 C CA . GLN A 1 844 ? 4.601 -7.338 -61.968 1.00 89.32 856 GLN A CA 1
ATOM 5702 C C . GLN A 1 844 ? 4.737 -6.487 -63.222 1.00 81.09 856 GLN A C 1
ATOM 5703 O O . GLN A 1 844 ? 4.493 -5.292 -63.126 1.00 85.15 856 GLN A O 1
ATOM 5709 N N . GLU A 1 845 ? 5.118 -7.143 -64.320 1.00 88.46 857 GLU A N 1
ATOM 5710 C CA . GLU A 1 845 ? 4.999 -6.671 -65.726 1.00 94.77 857 GLU A CA 1
ATOM 5711 C C . GLU A 1 845 ? 3.675 -5.880 -65.911 1.00 100.58 857 GLU A C 1
ATOM 5712 O O . GLU A 1 845 ? 3.764 -4.789 -66.494 1.00 113.60 857 GLU A O 1
ATOM 5718 N N . CYS A 1 846 ? 2.497 -6.327 -65.439 1.00 88.18 858 CYS A N 1
ATOM 5719 C CA . CYS A 1 846 ? 1.385 -5.373 -65.115 1.00 85.97 858 CYS A CA 1
ATOM 5720 C C . CYS A 1 846 ? 1.699 -4.754 -63.735 1.00 75.86 858 CYS A C 1
ATOM 5721 O O . CYS A 1 846 ? 1.141 -3.697 -63.449 1.00 74.18 858 CYS A O 1
ATOM 5724 N N . GLY A 1 855 ? 2.353 -6.443 -54.255 1.00 70.60 867 GLY A N 1
ATOM 5725 C CA . GLY A 1 855 ? 2.990 -7.721 -53.868 1.00 70.87 867 GLY A CA 1
ATOM 5726 C C . GLY A 1 855 ? 2.738 -8.851 -54.878 1.00 71.58 867 GLY A C 1
ATOM 5727 O O . GLY A 1 855 ? 1.612 -9.086 -55.268 1.00 59.62 867 GLY A O 1
ATOM 5728 N N . VAL A 1 856 ? 3.772 -9.577 -55.288 1.00 76.63 868 VAL A N 1
ATOM 5729 C CA . VAL A 1 856 ? 3.620 -10.786 -56.149 1.00 75.43 868 VAL A CA 1
ATOM 5730 C C . VAL A 1 856 ? 4.412 -11.933 -55.521 1.00 69.89 868 VAL A C 1
ATOM 5731 O O . VAL A 1 856 ? 5.638 -11.867 -55.489 1.00 77.64 868 VAL A O 1
ATOM 5735 N N . VAL A 1 857 ? 3.777 -12.980 -55.049 1.00 62.95 869 VAL A N 1
ATOM 5736 C CA . VAL A 1 857 ? 4.606 -14.148 -54.666 1.00 67.76 869 VAL A CA 1
ATOM 5737 C C . VAL A 1 857 ? 4.133 -15.342 -55.501 1.00 61.56 869 VAL A C 1
ATOM 5738 O O . VAL A 1 857 ? 2.933 -15.469 -55.838 1.00 66.13 869 VAL A O 1
ATOM 5742 N N . ALA A 1 858 ? 5.090 -16.100 -55.959 1.00 55.58 870 ALA A N 1
ATOM 5743 C CA . ALA A 1 858 ? 4.899 -17.377 -56.636 1.00 55.04 870 ALA A CA 1
ATOM 5744 C C . ALA A 1 858 ? 4.881 -18.452 -55.540 1.00 51.97 870 ALA A C 1
ATOM 5745 O O . ALA A 1 858 ? 5.884 -18.651 -54.848 1.00 56.14 870 ALA A O 1
ATOM 5747 N N . ALA A 1 859 ? 3.799 -19.199 -55.406 1.00 56.85 871 ALA A N 1
ATOM 5748 C CA . ALA A 1 859 ? 3.703 -20.211 -54.333 1.00 58.83 871 ALA A CA 1
ATOM 5749 C C . ALA A 1 859 ? 4.796 -21.238 -54.594 1.00 65.79 871 ALA A C 1
ATOM 5750 O O . ALA A 1 859 ? 5.493 -21.545 -53.629 1.00 62.04 871 ALA A O 1
ATOM 5752 N N . VAL A 1 860 ? 5.036 -21.693 -55.831 1.00 69.55 872 VAL A N 1
ATOM 5753 C CA . VAL A 1 860 ? 6.098 -22.728 -56.015 1.00 65.59 872 VAL A CA 1
ATOM 5754 C C . VAL A 1 860 ? 6.993 -22.412 -57.211 1.00 68.44 872 VAL A C 1
ATOM 5755 O O . VAL A 1 860 ? 6.790 -23.025 -58.254 1.00 73.17 872 VAL A O 1
ATOM 5759 N N . ARG A 1 861 ? 8.007 -21.574 -56.994 1.00 75.61 873 ARG A N 1
ATOM 5760 C CA . ARG A 1 861 ? 9.252 -21.499 -57.824 1.00 88.26 873 ARG A CA 1
ATOM 5761 C C . ARG A 1 861 ? 10.150 -22.692 -57.430 1.00 80.56 873 ARG A C 1
ATOM 5762 O O . ARG A 1 861 ? 11.315 -22.731 -57.864 1.00 86.37 873 ARG A O 1
ATOM 5770 N N . ARG A 1 864 ? 15.801 -24.770 -59.286 1.00 74.51 876 ARG A N 1
ATOM 5771 C CA . ARG A 1 864 ? 16.940 -24.381 -58.410 1.00 85.04 876 ARG A CA 1
ATOM 5772 C C . ARG A 1 864 ? 16.705 -24.860 -56.978 1.00 84.96 876 ARG A C 1
ATOM 5773 O O . ARG A 1 864 ? 17.686 -24.971 -56.237 1.00 83.47 876 ARG A O 1
ATOM 5781 N N . ARG A 1 865 ? 15.452 -25.027 -56.557 1.00 79.62 877 ARG A N 1
ATOM 5782 C CA . ARG A 1 865 ? 15.154 -25.510 -55.185 1.00 71.85 877 ARG A CA 1
ATOM 5783 C C . ARG A 1 865 ? 13.901 -26.371 -55.192 1.00 59.26 877 ARG A C 1
ATOM 5784 O O . ARG A 1 865 ? 12.981 -26.139 -55.988 1.00 59.77 877 ARG A O 1
ATOM 5792 N N . ALA A 1 866 ? 13.925 -27.290 -54.252 1.00 54.05 878 ALA A N 1
ATOM 5793 C CA . ALA A 1 866 ? 12.861 -28.233 -53.898 1.00 52.86 878 ALA A CA 1
ATOM 5794 C C . ALA A 1 866 ? 11.553 -27.456 -53.666 1.00 54.35 878 ALA A C 1
ATOM 5795 O O . ALA A 1 866 ? 11.593 -26.290 -53.156 1.00 49.39 878 ALA A O 1
ATOM 5797 N N . GLU A 1 867 ? 10.427 -28.074 -54.031 1.00 50.45 879 GLU A N 1
ATOM 5798 C CA . GLU A 1 867 ? 9.073 -27.488 -53.935 1.00 51.17 879 GLU A CA 1
ATOM 5799 C C . GLU A 1 867 ? 8.763 -27.084 -52.483 1.00 49.59 879 GLU A C 1
ATOM 5800 O O . GLU A 1 867 ? 8.222 -25.996 -52.282 1.00 50.51 879 GLU A O 1
ATOM 5806 N N . PRO A 1 868 ? 9.003 -27.929 -51.442 1.00 45.13 880 PRO A N 1
ATOM 5807 C CA . PRO A 1 868 ? 8.724 -27.538 -50.055 1.00 46.57 880 PRO A CA 1
ATOM 5808 C C . PRO A 1 868 ? 9.476 -26.264 -49.611 1.00 45.00 880 PRO A C 1
ATOM 5809 O O . PRO A 1 868 ? 8.870 -25.363 -48.994 1.00 48.22 880 PRO A O 1
ATOM 5813 N N . VAL A 1 869 ? 10.709 -26.110 -50.029 1.00 46.28 881 VAL A N 1
ATOM 5814 C CA . VAL A 1 869 ? 11.523 -24.884 -49.754 1.00 48.34 881 VAL A CA 1
ATOM 5815 C C . VAL A 1 869 ? 10.925 -23.707 -50.518 1.00 48.97 881 VAL A C 1
ATOM 5816 O O . VAL A 1 869 ? 10.767 -22.603 -49.949 1.00 50.64 881 VAL A O 1
ATOM 5820 N N . ALA A 1 870 ? 10.605 -23.865 -51.792 1.00 49.37 882 ALA A N 1
ATOM 5821 C CA . ALA A 1 870 ? 10.060 -22.692 -52.501 1.00 51.71 882 ALA A CA 1
ATOM 5822 C C . ALA A 1 870 ? 8.726 -22.325 -51.831 1.00 45.67 882 ALA A C 1
ATOM 5823 O O . ALA A 1 870 ? 8.392 -21.154 -51.771 1.00 44.00 882 ALA A O 1
ATOM 5825 N N . LEU A 1 871 ? 7.957 -23.302 -51.358 1.00 47.09 883 LEU A N 1
ATOM 5826 C CA . LEU A 1 871 ? 6.593 -23.031 -50.827 1.00 45.01 883 LEU A CA 1
ATOM 5827 C C . LEU A 1 871 ? 6.697 -22.305 -49.465 1.00 46.48 883 LEU A C 1
ATOM 5828 O O . LEU A 1 871 ? 6.089 -21.258 -49.302 1.00 49.27 883 LEU A O 1
ATOM 5833 N N . LEU A 1 872 ? 7.505 -22.817 -48.558 1.00 49.77 884 LEU A N 1
ATOM 5834 C CA . LEU A 1 872 ? 7.734 -22.239 -47.207 1.00 55.07 884 LEU A CA 1
ATOM 5835 C C . LEU A 1 872 ? 8.300 -20.823 -47.359 1.00 52.76 884 LEU A C 1
ATOM 5836 O O . LEU A 1 872 ? 7.912 -19.950 -46.594 1.00 53.04 884 LEU A O 1
ATOM 5841 N N . SER A 1 873 ? 9.130 -20.574 -48.365 1.00 47.51 885 SER A N 1
ATOM 5842 C CA . SER A 1 873 ? 9.701 -19.224 -48.563 1.00 50.44 885 SER A CA 1
ATOM 5843 C C . SER A 1 873 ? 8.589 -18.221 -48.952 1.00 51.22 885 SER A C 1
ATOM 5844 O O . SER A 1 873 ? 8.578 -17.026 -48.482 1.00 49.90 885 SER A O 1
ATOM 5847 N N . ALA A 1 874 ? 7.650 -18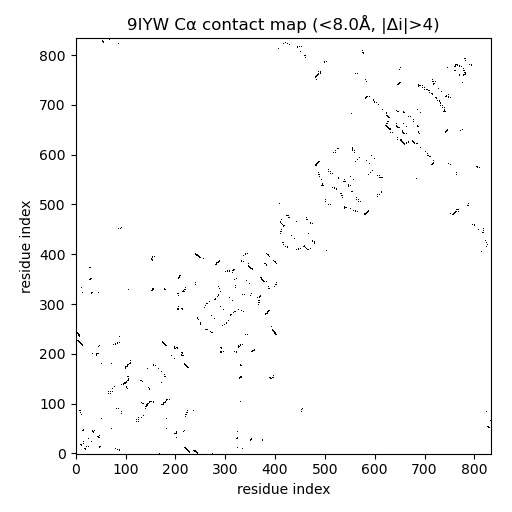.670 -49.774 1.00 49.88 886 ALA A N 1
ATOM 5848 C CA . ALA A 1 874 ? 6.522 -17.845 -50.250 1.00 50.17 886 ALA A CA 1
ATOM 5849 C C . ALA A 1 874 ? 5.579 -17.629 -49.065 1.00 45.77 886 ALA A C 1
ATOM 5850 O O . ALA A 1 874 ? 5.024 -16.518 -48.886 1.00 48.29 886 ALA A O 1
ATOM 5852 N N . VAL A 1 875 ? 5.332 -18.675 -48.298 1.00 47.80 887 VAL A N 1
ATOM 5853 C CA . VAL A 1 875 ? 4.365 -18.564 -47.169 1.00 49.89 887 VAL A CA 1
ATOM 5854 C C . VAL A 1 875 ? 5.054 -17.714 -46.085 1.00 46.68 887 VAL A C 1
ATOM 5855 O O . VAL A 1 875 ? 4.414 -16.876 -45.490 1.00 46.77 887 VAL A O 1
ATOM 5859 N N . GLY A 1 876 ? 6.363 -17.827 -45.965 1.00 45.43 888 GLY A N 1
ATOM 5860 C CA . GLY A 1 876 ? 7.187 -16.970 -45.113 1.00 45.32 888 GLY A CA 1
ATOM 5861 C C . GLY A 1 876 ? 6.955 -15.512 -45.429 1.00 51.31 888 GLY A C 1
ATOM 5862 O O . GLY A 1 876 ? 6.837 -14.721 -44.456 1.00 49.33 888 GLY A O 1
ATOM 5863 N N . GLU A 1 877 ? 6.855 -15.171 -46.720 1.00 48.76 889 GLU A N 1
ATOM 5864 C CA . GLU A 1 877 ? 6.704 -13.771 -47.174 1.00 48.65 889 GLU A CA 1
ATOM 5865 C C . GLU A 1 877 ? 5.293 -13.262 -46.906 1.00 49.71 889 GLU A C 1
ATOM 5866 O O . GLU A 1 877 ? 5.138 -12.087 -46.626 1.00 42.51 889 GLU A O 1
ATOM 5872 N N . LEU A 1 878 ? 4.279 -14.117 -47.048 1.00 48.13 890 LEU A N 1
ATOM 5873 C CA . LEU A 1 878 ? 2.902 -13.716 -46.708 1.00 47.60 890 LEU A CA 1
ATOM 5874 C C . LEU A 1 878 ? 2.830 -13.411 -45.190 1.00 50.65 890 LEU A C 1
ATOM 5875 O O . LEU A 1 878 ? 2.233 -12.359 -44.825 1.00 49.08 890 LEU A O 1
ATOM 5880 N N . PHE A 1 879 ? 3.357 -14.291 -44.343 1.00 47.63 891 PHE A N 1
ATOM 5881 C CA . PHE A 1 879 ? 3.506 -14.078 -42.871 1.00 49.33 891 PHE A CA 1
ATOM 5882 C C . PHE A 1 879 ? 4.277 -12.770 -42.617 1.00 49.07 891 PHE A C 1
ATOM 5883 O O . PHE A 1 879 ? 3.665 -11.912 -41.981 1.00 51.17 891 PHE A O 1
ATOM 5891 N N . ALA A 1 880 ? 5.478 -12.547 -43.147 1.00 45.97 892 ALA A N 1
ATOM 5892 C CA . ALA A 1 880 ? 6.210 -11.278 -42.868 1.00 48.24 892 ALA A CA 1
ATOM 5893 C C . ALA A 1 880 ? 5.389 -10.043 -43.259 1.00 54.84 892 ALA A C 1
ATOM 5894 O O . ALA A 1 880 ? 5.663 -8.963 -42.762 1.00 52.36 892 ALA A O 1
ATOM 5896 N N . ASP A 1 881 ? 4.404 -10.166 -44.139 1.00 59.67 893 ASP A N 1
ATOM 5897 C CA . ASP A 1 881 ? 3.614 -8.992 -44.593 1.00 58.38 893 ASP A CA 1
ATOM 5898 C C . ASP A 1 881 ? 2.359 -8.865 -43.750 1.00 53.77 893 ASP A C 1
ATOM 5899 O O . ASP A 1 881 ? 1.642 -7.897 -43.945 1.00 56.07 893 ASP A O 1
ATOM 5904 N N . GLY A 1 882 ? 2.121 -9.805 -42.846 1.00 52.25 894 GLY A N 1
ATOM 5905 C CA . GLY A 1 882 ? 1.069 -9.708 -41.818 1.00 52.38 894 GLY A CA 1
ATOM 5906 C C . GLY A 1 882 ? -0.036 -10.721 -42.020 1.00 57.87 894 GLY A C 1
ATOM 5907 O O . GLY A 1 882 ? -1.131 -10.613 -41.360 1.00 57.87 894 GLY A O 1
ATOM 5908 N N . TYR A 1 883 ? 0.171 -11.678 -42.914 1.00 55.55 895 TYR A N 1
ATOM 5909 C CA . TYR A 1 883 ? -0.823 -12.766 -43.071 1.00 51.78 895 TYR A CA 1
ATOM 5910 C C . TYR A 1 883 ? -0.755 -13.688 -41.852 1.00 51.20 895 TYR A C 1
ATOM 5911 O O . TYR A 1 883 ? 0.325 -14.105 -41.445 1.00 52.80 895 TYR A O 1
ATOM 5920 N N . PRO A 1 884 ? -1.921 -14.061 -41.269 1.00 51.14 896 PRO A N 1
ATOM 5921 C CA . PRO A 1 884 ? -2.015 -15.020 -40.153 1.00 53.96 896 PRO A CA 1
ATOM 5922 C C . PRO A 1 884 ? -1.862 -16.502 -40.524 1.00 54.29 896 PRO A C 1
ATOM 5923 O O . PRO A 1 884 ? -2.783 -17.283 -40.461 1.00 51.89 896 PRO A O 1
ATOM 5927 N N . VAL A 1 885 ? -0.662 -16.861 -40.916 1.00 49.77 897 VAL A N 1
ATOM 5928 C CA . VAL A 1 885 ? -0.311 -18.271 -41.225 1.00 51.16 897 VAL A CA 1
ATOM 5929 C C . VAL A 1 885 ? -0.422 -19.097 -39.959 1.00 51.09 897 VAL A C 1
ATOM 5930 O O . VAL A 1 885 ? 0.229 -18.753 -38.977 1.00 54.23 897 VAL A O 1
ATOM 5934 N N . ASP A 1 886 ? -1.071 -20.248 -40.033 1.00 50.14 898 ASP A N 1
ATOM 5935 C CA . ASP A 1 886 ? -1.239 -21.148 -38.871 1.00 47.76 898 ASP A CA 1
ATOM 5936 C C . ASP A 1 886 ? 0.000 -22.056 -38.812 1.00 48.19 898 ASP A C 1
ATOM 5937 O O . ASP A 1 886 ? -0.064 -23.179 -39.300 1.00 45.09 898 ASP A O 1
ATOM 5942 N N . TRP A 1 887 ? 1.133 -21.561 -38.284 1.00 49.47 899 TRP A N 1
ATOM 5943 C CA . TRP A 1 887 ? 2.398 -22.336 -38.229 1.00 48.78 899 TRP A CA 1
ATOM 5944 C C . TRP A 1 887 ? 2.241 -23.606 -37.393 1.00 52.37 899 TRP A C 1
ATOM 5945 O O . TRP A 1 887 ? 3.000 -24.573 -37.594 1.00 50.66 899 TRP A O 1
ATOM 5956 N N . THR A 1 888 ? 1.322 -23.575 -36.446 1.00 49.92 900 THR A N 1
ATOM 5957 C CA . THR A 1 888 ? 1.058 -24.709 -35.527 1.00 55.89 900 THR A CA 1
ATOM 5958 C C . THR A 1 888 ? 0.643 -25.917 -36.386 1.00 53.88 900 THR A C 1
ATOM 5959 O O . THR A 1 888 ? 1.166 -26.974 -36.162 1.00 53.69 900 THR A O 1
ATOM 5963 N N . ALA A 1 889 ? -0.270 -25.735 -37.320 1.00 52.45 901 ALA A N 1
ATOM 5964 C CA . ALA A 1 889 ? -0.764 -26.819 -38.201 1.00 53.65 901 ALA A CA 1
ATOM 5965 C C . ALA A 1 889 ? 0.351 -27.337 -39.126 1.00 50.74 901 ALA A C 1
ATOM 5966 O O . ALA A 1 889 ? 0.349 -28.504 -39.477 1.00 50.74 901 ALA A O 1
ATOM 5968 N N . TYR A 1 890 ? 1.365 -26.543 -39.442 1.00 50.52 902 TYR A N 1
ATOM 5969 C CA . TYR A 1 890 ? 2.542 -27.090 -40.160 1.00 50.02 902 TYR A CA 1
ATOM 5970 C C . TYR A 1 890 ? 3.117 -28.296 -39.420 1.00 54.10 902 TYR A C 1
ATOM 5971 O O . TYR A 1 890 ? 3.748 -29.144 -40.066 1.00 49.76 902 TYR A O 1
ATOM 5980 N N . PHE A 1 891 ? 3.037 -28.296 -38.084 1.00 51.47 903 PHE A N 1
ATOM 5981 C CA . PHE A 1 891 ? 3.659 -29.315 -37.226 1.00 52.37 903 PHE A CA 1
ATOM 5982 C C . PHE A 1 891 ? 2.653 -30.444 -36.933 1.00 54.58 903 PHE A C 1
ATOM 5983 O O . PHE A 1 891 ? 3.056 -31.352 -36.186 1.00 55.21 903 PHE A O 1
ATOM 5991 N N . ALA A 1 892 ? 1.448 -30.460 -37.527 1.00 57.87 904 ALA A N 1
ATOM 5992 C CA . ALA A 1 892 ? 0.412 -31.485 -37.213 1.00 60.17 904 ALA A CA 1
ATOM 5993 C C . ALA A 1 892 ? 1.047 -32.876 -37.230 1.00 65.99 904 ALA A C 1
ATOM 5994 O O . ALA A 1 892 ? 1.899 -33.155 -38.121 1.00 70.31 904 ALA A O 1
ATOM 5996 N N . GLY A 1 893 ? 0.671 -33.728 -36.276 1.00 69.60 905 GLY A N 1
ATOM 5997 C CA . GLY A 1 893 ? 1.197 -35.100 -36.168 1.00 74.09 905 GLY A CA 1
ATOM 5998 C C . GLY A 1 893 ? 2.674 -35.130 -35.790 1.00 81.60 905 GLY A C 1
ATOM 5999 O O . GLY A 1 893 ? 3.431 -35.866 -36.459 1.00 93.13 905 GLY A O 1
ATOM 6000 N N . TRP A 1 894 ? 3.092 -34.359 -34.780 1.00 75.79 906 TRP A N 1
ATOM 6001 C CA . TRP A 1 894 ? 4.411 -34.520 -34.114 1.00 77.32 906 TRP A CA 1
ATOM 6002 C C . TRP A 1 894 ? 4.189 -34.569 -32.608 1.00 78.24 906 TRP A C 1
ATOM 6003 O O . TRP A 1 894 ? 3.495 -33.725 -32.068 1.00 67.31 906 TRP A O 1
ATOM 6014 N N . PRO A 1 895 ? 4.722 -35.569 -31.868 1.00 87.38 907 PRO A N 1
ATOM 6015 C CA . PRO A 1 895 ? 4.641 -35.525 -30.401 1.00 87.68 907 PRO A CA 1
ATOM 6016 C C . PRO A 1 895 ? 5.419 -34.297 -29.875 1.00 83.97 907 PRO A C 1
ATOM 6017 O O . PRO A 1 895 ? 6.580 -34.393 -29.481 1.00 76.01 907 PRO A O 1
ATOM 6021 N N . ALA A 1 896 ? 4.768 -33.133 -29.916 1.00 81.49 908 ALA A N 1
ATOM 6022 C CA . ALA A 1 896 ? 5.365 -31.823 -29.579 1.00 72.51 908 ALA A CA 1
ATOM 6023 C C . ALA A 1 896 ? 5.594 -31.741 -28.080 1.00 71.78 908 ALA A C 1
ATOM 6024 O O . ALA A 1 896 ? 4.666 -31.991 -27.300 1.00 75.37 908 ALA A O 1
ATOM 6026 N N . ALA A 1 897 ? 6.821 -31.443 -27.703 1.00 73.82 909 ALA A N 1
ATOM 6027 C CA . ALA A 1 897 ? 7.211 -31.106 -26.322 1.00 72.07 909 ALA A CA 1
ATOM 6028 C C . ALA A 1 897 ? 7.412 -29.587 -26.304 1.00 68.62 909 ALA A C 1
ATOM 6029 O O . ALA A 1 897 ? 8.114 -29.065 -27.215 1.00 66.11 909 ALA A O 1
ATOM 6031 N N . ARG A 1 898 ? 6.763 -28.888 -25.383 1.00 64.76 910 ARG A N 1
ATOM 6032 C CA . ARG A 1 898 ? 6.986 -27.429 -25.250 1.00 68.07 910 ARG A CA 1
ATOM 6033 C C . ARG A 1 898 ? 8.429 -27.311 -24.761 1.00 65.28 910 ARG A C 1
ATOM 6034 O O . ARG A 1 898 ? 8.890 -28.224 -24.086 1.00 62.90 910 ARG A O 1
ATOM 6042 N N . VAL A 1 899 ? 9.116 -26.267 -25.190 1.00 63.12 911 VAL A N 1
ATOM 6043 C CA . VAL A 1 899 ? 10.530 -25.964 -24.858 1.00 59.02 911 VAL A CA 1
ATOM 6044 C C . VAL A 1 899 ? 10.605 -24.507 -24.393 1.00 58.89 911 VAL A C 1
ATOM 6045 O O . VAL A 1 899 ? 9.832 -23.629 -24.888 1.00 57.28 911 VAL A O 1
ATOM 6049 N N . GLU A 1 900 ? 11.514 -24.269 -23.467 1.00 57.07 912 GLU A N 1
ATOM 6050 C CA . GLU A 1 900 ? 11.676 -22.985 -22.768 1.00 61.32 912 GLU A CA 1
ATOM 6051 C C . GLU A 1 900 ? 12.605 -22.117 -23.592 1.00 60.08 912 GLU A C 1
ATOM 6052 O O . GLU A 1 900 ? 13.826 -22.324 -23.587 1.00 70.55 912 GLU A O 1
ATOM 6058 N N . LEU A 1 901 ? 12.014 -21.157 -24.251 1.00 51.91 913 LEU A N 1
ATOM 6059 C CA . LEU A 1 901 ? 12.721 -20.271 -25.187 1.00 52.14 913 LEU A CA 1
ATOM 6060 C C . LEU A 1 901 ? 13.118 -18.998 -24.475 1.00 47.65 913 LEU A C 1
ATOM 6061 O O . LEU A 1 901 ? 12.519 -18.631 -23.503 1.00 49.48 913 LEU A O 1
ATOM 6066 N N . PRO A 1 902 ? 14.031 -18.178 -24.990 1.00 49.03 914 PRO A N 1
ATOM 6067 C CA . PRO A 1 902 ? 14.268 -16.894 -24.355 1.00 50.32 914 PRO A CA 1
ATOM 6068 C C . PRO A 1 902 ? 12.995 -16.007 -24.482 1.00 49.78 914 PRO A C 1
ATOM 6069 O O . PRO A 1 902 ? 12.130 -16.126 -25.405 1.00 47.05 914 PRO A O 1
ATOM 6073 N N . THR A 1 903 ? 12.900 -15.058 -23.569 1.00 46.96 915 THR A N 1
ATOM 6074 C CA . THR A 1 903 ? 11.777 -14.099 -23.488 1.00 43.59 915 THR A CA 1
ATOM 6075 C C . THR A 1 903 ? 12.128 -12.893 -24.342 1.00 42.46 915 THR A C 1
ATOM 6076 O O . THR A 1 903 ? 13.351 -12.704 -24.649 1.00 42.96 915 THR A O 1
ATOM 6080 N N . TYR A 1 904 ? 11.153 -11.997 -24.512 1.00 40.24 916 TYR A N 1
ATOM 6081 C CA . TYR A 1 904 ? 11.202 -10.860 -25.444 1.00 39.04 916 TYR A CA 1
ATOM 6082 C C . TYR A 1 904 ? 12.418 -9.969 -25.207 1.00 44.67 916 TYR A C 1
ATOM 6083 O O . TYR A 1 904 ? 12.655 -9.598 -24.082 1.00 45.54 916 TYR A O 1
ATOM 6092 N N . ALA A 1 905 ? 13.153 -9.630 -26.271 1.00 44.90 917 ALA A N 1
ATOM 6093 C CA . ALA A 1 905 ? 14.352 -8.731 -26.238 1.00 44.89 917 ALA A CA 1
ATOM 6094 C C . ALA A 1 905 ? 13.921 -7.270 -26.088 1.00 46.49 917 ALA A C 1
ATOM 6095 O O . ALA A 1 905 ? 13.849 -6.532 -27.076 1.00 46.09 917 ALA A O 1
ATOM 6097 N N . PHE A 1 906 ? 13.655 -6.827 -24.879 1.00 44.78 918 PHE A N 1
ATOM 6098 C CA . PHE A 1 906 ? 13.190 -5.444 -24.681 1.00 46.11 918 PHE A CA 1
ATOM 6099 C C . PHE A 1 906 ? 14.264 -4.488 -25.167 1.00 43.28 918 PHE A C 1
ATOM 6100 O O . PHE A 1 906 ? 15.454 -4.688 -24.885 1.00 46.71 918 PHE A O 1
ATOM 6108 N N . GLN A 1 907 ? 13.825 -3.387 -25.737 1.00 41.38 919 GLN A N 1
ATOM 6109 C CA . GLN A 1 907 ? 14.718 -2.324 -26.216 1.00 44.05 919 GLN A CA 1
ATOM 6110 C C . GLN A 1 907 ? 14.430 -1.132 -25.312 1.00 46.33 919 GLN A C 1
ATOM 6111 O O . GLN A 1 907 ? 13.423 -0.402 -25.550 1.00 43.09 919 GLN A O 1
ATOM 6117 N N . ARG A 1 908 ? 15.302 -0.960 -24.316 1.00 46.99 920 ARG A N 1
ATOM 6118 C CA . ARG A 1 908 ? 15.060 -0.082 -23.159 1.00 50.82 920 ARG A CA 1
ATOM 6119 C C . ARG A 1 908 ? 15.685 1.285 -23.393 1.00 50.51 920 ARG A C 1
ATOM 6120 O O . ARG A 1 908 ? 16.756 1.312 -23.880 1.00 50.23 920 ARG A O 1
ATOM 6128 N N . SER A 1 909 ? 14.951 2.358 -23.094 1.00 50.67 921 SER A N 1
ATOM 6129 C CA . SER A 1 909 ? 15.452 3.754 -23.050 1.00 49.57 921 SER A CA 1
ATOM 6130 C C . SER A 1 909 ? 15.256 4.286 -21.638 1.00 48.37 921 SER A C 1
ATOM 6131 O O . SER A 1 909 ? 14.420 3.752 -20.919 1.00 46.22 921 SER A O 1
ATOM 6134 N N . ARG A 1 910 ? 15.947 5.377 -21.349 1.00 45.97 922 ARG A N 1
ATOM 6135 C CA . ARG A 1 910 ? 15.885 6.100 -20.090 1.00 50.03 922 ARG A CA 1
ATOM 6136 C C . ARG A 1 910 ? 14.586 6.879 -20.056 1.00 47.57 922 ARG A C 1
ATOM 6137 O O . ARG A 1 910 ? 14.250 7.503 -21.075 1.00 44.14 922 ARG A O 1
ATOM 6145 N N . HIS A 1 911 ? 13.876 6.771 -18.940 1.00 48.00 923 HIS A N 1
ATOM 6146 C CA . HIS A 1 911 ? 12.614 7.501 -18.697 1.00 47.63 923 HIS A CA 1
ATOM 6147 C C . HIS A 1 911 ? 12.651 7.907 -17.238 1.00 45.98 923 HIS A C 1
ATOM 6148 O O . HIS A 1 911 ? 12.712 7.056 -16.376 1.00 46.52 923 HIS A O 1
ATOM 6155 N N . TRP A 1 912 ? 12.714 9.200 -16.990 1.00 47.00 924 TRP A N 1
ATOM 6156 C CA . TRP A 1 912 ? 12.969 9.687 -15.636 1.00 47.39 924 TRP A CA 1
ATOM 6157 C C . TRP A 1 912 ? 12.394 11.072 -15.482 1.00 47.94 924 TRP A C 1
ATOM 6158 O O . TRP A 1 912 ? 12.298 11.805 -16.478 1.00 51.65 924 TRP A O 1
ATOM 6169 N N . LEU A 1 913 ? 12.113 11.425 -14.250 1.00 48.73 925 LEU A N 1
ATOM 6170 C CA . LEU A 1 913 ? 11.692 12.801 -13.866 1.00 58.79 925 LEU A CA 1
ATOM 6171 C C . LEU A 1 913 ? 12.785 13.805 -14.248 1.00 58.87 925 LEU A C 1
ATOM 6172 O O . LEU A 1 913 ? 13.927 13.439 -14.095 1.00 53.77 925 LEU A O 1
ATOM 6177 N N . GLU A 1 914 ? 12.416 15.033 -14.617 1.00 71.82 926 GLU A N 1
ATOM 6178 C CA . GLU A 1 914 ? 13.353 16.130 -15.008 1.00 82.88 926 GLU A CA 1
ATOM 6179 C C . GLU A 1 914 ? 14.135 16.648 -13.785 1.00 82.98 926 GLU A C 1
ATOM 6180 O O . GLU A 1 914 ? 15.321 16.997 -13.968 1.00 91.07 926 GLU A O 1
ATOM 6186 N N . ASN A 1 915 ? 13.519 16.735 -12.598 1.00 87.41 927 ASN A N 1
ATOM 6187 C CA . ASN A 1 915 ? 14.244 17.064 -11.322 1.00 91.55 927 ASN A CA 1
ATOM 6188 C C . ASN A 1 915 ? 13.684 16.219 -10.171 1.00 86.74 927 ASN A C 1
ATOM 6189 O O . ASN A 1 915 ? 14.470 15.553 -9.490 1.00 86.00 927 ASN A O 1
#

B-factor: mean 58.59, std 13.91, range [34.88, 133.85]

Secondary structure (DSSP, 8-state):
----EEEEEEEEEBTTBSSHHHHHHHHHTT---EEE--TT--TTEEE--S-SSEE-TGGGT--HHHHHHS-HHHHHHHHHHHHHHHHTT--GGGGTTS-EEEEEE----HHHHHHH----TTHHHHS-TTHHHHHHHHHHT--S-EEEE-BTBTHHHHHHHHHHHHHHTTS-SEEEEEEEE----HHHHHHHHHHT-B-TTS---TTBTT---B-BB-EEEEEEEEEHHHHHHTTPPP-EEEEEEEEEE--S-SSTTS--HHHHHHHHHHHHHHTT--TTT--EEE------TTHHHHHHHHHIIIIITT-SSPEEEE-THHHH-B-GGGHHHHHHHHHHHHHHHTEE---SS-SSB-TT--HHHHTEEE--S-EE------EEEEEEE-TTSEEEEEEEE------SSEEEEEEESSHHHHHHHHHHHHHHHTSHHHHHS-HHHHHHHHHHSS---SEEEEEEESSHHHHHHHHHHHH--EEEEE--TT---TTTTHHHHHH-HHHHHHHHHHHHHHHHHHHHS-SSTT----HHHHHHSPTTSHHHHHTTSHHHHHHHHHHHHHHHHHHHHHTT---SEEEESTTHHHHHHHHTTSS-HHHHHHHHHHHHHHHHTSPS-EEEEEESS-HHHHHHHHHT--EEEEEEEETTEEEEEEEHHHHHHHHHHHHHTT--EEE---SS-TTSGGGGGGHHHHHHHHHTS--PPPSS-BEETTTTEEPPTTGGGSHHHHHHHHHS-B-HHHHHHHHHHTT--EEEEESSSSHHHHHHHH--EEETT----HHHHHHHHHHHHHHTT----HHHHT-SS------PPPP----EE-----

Nearest PDB structures (foldseek):
  8tjo-assembly1_A  TM=8.409E-01  e=1.733E-63  Saccharopolyspora erythraea
  8tjn-assembly1_A  TM=8.469E-01  e=3.177E-60  Saccharopolyspora erythraea
  7m7j-assembly1_B  TM=6.082E-01  e=2.984E-68  Saccharopolyspora erythraea
  7m7j-assembly1_A  TM=6.122E-01  e=6.793E-68  Saccharopolyspora erythraea
  7m7g-assembly1_A  TM=6.172E-01  e=2.990E-66  Saccharopolyspora erythraea

Radius of gyration: 36.17 Å; Cα contacts (8 Å, |Δi|>4): 2024; chains: 1; bounding box: 56×69×117 Å